Protein AF-0000000072547606 (afdb_homodimer)

Radius of gyration: 36.98 Å; Cα contacts (8 Å, |Δi|>4): 2228; chains: 2; bounding box: 100×97×94 Å

Structure (mmCIF, N/CA/C/O backbone):
data_AF-0000000072547606-model_v1
#
loop_
_entity.id
_entity.type
_entity.pdbx_description
1 polymer 'non-specific serine/threonine protein kinase'
#
loop_
_atom_site.group_PDB
_atom_site.id
_atom_site.type_symbol
_atom_site.label_atom_id
_atom_site.label_alt_id
_atom_site.label_comp_id
_atom_site.label_asym_id
_atom_site.label_entity_id
_atom_site.label_seq_id
_atom_site.pdbx_PDB_ins_code
_atom_site.Cartn_x
_atom_site.Cartn_y
_atom_site.Cartn_z
_atom_site.occupancy
_atom_site.B_iso_or_equiv
_atom_site.auth_seq_id
_atom_site.auth_comp_id
_atom_site.auth_asym_id
_atom_site.auth_atom_id
_atom_site.pdbx_PDB_model_num
ATOM 1 N N . MET A 1 1 ? -13.203 -5.711 -25.766 1 22.91 1 MET A N 1
ATOM 2 C CA . MET A 1 1 ? -14.289 -5.723 -26.75 1 22.91 1 MET A CA 1
ATOM 3 C C . MET A 1 1 ? -14.289 -7.02 -27.547 1 22.91 1 MET A C 1
ATOM 5 O O . MET A 1 1 ? -13.305 -7.34 -28.219 1 22.91 1 MET A O 1
ATOM 9 N N . GLU A 1 2 ? -14.734 -8.133 -27.031 1 29.89 2 GLU A N 1
ATOM 10 C CA . GLU A 1 2 ? -14.844 -9.391 -27.766 1 29.89 2 GLU A CA 1
ATOM 11 C C . GLU A 1 2 ? -15.516 -9.172 -29.109 1 29.89 2 GLU A C 1
ATOM 13 O O . GLU A 1 2 ? -16.406 -8.336 -29.25 1 29.89 2 GLU A O 1
ATOM 18 N N . TYR A 1 3 ? -14.82 -9.547 -30.062 1 29.7 3 TYR A N 1
ATOM 19 C CA . TYR A 1 3 ? -15.383 -9.594 -31.406 1 29.7 3 TYR A CA 1
ATOM 20 C C . TYR A 1 3 ? -16.703 -10.359 -31.406 1 29.7 3 TYR A C 1
ATOM 22 O O . TYR A 1 3 ? -16.719 -11.562 -31.125 1 29.7 3 TYR A O 1
ATOM 30 N N . CYS A 1 4 ? -17.812 -9.914 -30.891 1 35.19 4 CYS A N 1
ATOM 31 C CA . CYS A 1 4 ? -19.156 -10.406 -31.141 1 35.19 4 CYS A CA 1
ATOM 32 C C . CYS A 1 4 ? -19.359 -10.75 -32.594 1 35.19 4 CYS A C 1
ATOM 34 O O . CYS A 1 4 ? -19.094 -9.922 -33.469 1 35.19 4 CYS A O 1
ATOM 36 N N . GLU A 1 5 ? -19.141 -11.828 -32.969 1 38.94 5 GLU A N 1
ATOM 37 C CA . GLU A 1 5 ? -19.641 -12.18 -34.312 1 38.94 5 GLU A CA 1
ATOM 38 C C . GLU A 1 5 ? -20.891 -11.375 -34.656 1 38.94 5 GLU A C 1
ATOM 40 O O . GLU A 1 5 ? -21.641 -10.969 -33.75 1 38.94 5 GLU A O 1
ATOM 45 N N . LYS A 1 6 ? -21 -10.75 -35.875 1 46.16 6 LYS A N 1
ATOM 46 C CA . LYS A 1 6 ? -21.672 -9.672 -36.562 1 46.16 6 LYS A CA 1
ATOM 47 C C . LYS A 1 6 ? -23.188 -9.75 -36.406 1 46.16 6 LYS A C 1
ATOM 49 O O . LYS A 1 6 ? -23.938 -9.125 -37.156 1 46.16 6 LYS A O 1
ATOM 54 N N . SER A 1 7 ? -23.781 -10.602 -35.625 1 63.53 7 SER A N 1
ATOM 55 C CA . SER A 1 7 ? -25.234 -10.477 -35.75 1 63.53 7 SER A CA 1
ATOM 56 C C . SER A 1 7 ? -25.812 -9.562 -34.656 1 63.53 7 SER A C 1
ATOM 58 O O . SER A 1 7 ? -25.406 -9.648 -33.5 1 63.53 7 SER A O 1
ATOM 60 N N . THR A 1 8 ? -26.375 -8.477 -35.062 1 77.5 8 THR A N 1
ATOM 61 C CA . THR A 1 8 ? -27.062 -7.523 -34.188 1 77.5 8 THR A CA 1
ATOM 62 C C . THR A 1 8 ? -28.531 -7.922 -34 1 77.5 8 THR A C 1
ATOM 64 O O . THR A 1 8 ? -29.047 -8.75 -34.75 1 77.5 8 THR A O 1
ATOM 67 N N . LEU A 1 9 ? -29.047 -7.473 -32.906 1 86.06 9 LEU A N 1
ATOM 68 C CA . LEU A 1 9 ? -30.469 -7.699 -32.719 1 86.06 9 LEU A CA 1
ATOM 69 C C . LEU A 1 9 ? -31.281 -7.262 -33.938 1 86.06 9 LEU A C 1
ATOM 71 O O . LEU A 1 9 ? -32.312 -7.855 -34.25 1 86.06 9 LEU A O 1
ATOM 75 N N . ARG A 1 10 ? -30.766 -6.258 -34.625 1 84.31 10 ARG A N 1
ATOM 76 C CA . ARG A 1 10 ? -31.422 -5.793 -35.844 1 84.31 10 ARG A CA 1
ATOM 77 C C . ARG A 1 10 ? -31.5 -6.91 -36.875 1 84.31 10 ARG A C 1
ATOM 79 O O . ARG A 1 10 ? -32.562 -7.125 -37.5 1 84.31 10 ARG A O 1
ATOM 86 N N . ASN A 1 11 ? -30.453 -7.598 -36.969 1 80.62 11 ASN A N 1
ATOM 87 C CA . ASN A 1 11 ? -30.438 -8.719 -37.906 1 80.62 11 ASN A CA 1
ATOM 88 C C . ASN A 1 11 ? -31.469 -9.789 -37.531 1 80.62 11 ASN A C 1
ATOM 90 O O . ASN A 1 11 ? -32.156 -10.336 -38.406 1 80.62 11 ASN A O 1
ATOM 94 N N . CYS A 1 12 ? -31.562 -10.023 -36.312 1 85.19 12 CYS A N 1
ATOM 95 C CA . CYS A 1 12 ? -32.531 -11.016 -35.844 1 85.19 12 CYS A CA 1
ATOM 96 C C . CYS A 1 12 ? -33.969 -10.57 -36.094 1 85.19 12 CYS A C 1
ATOM 98 O O . CYS A 1 12 ? -34.781 -11.375 -36.5 1 85.19 12 CYS A O 1
ATOM 100 N N . ILE A 1 13 ? -34.156 -9.367 -35.875 1 89.44 13 ILE A N 1
ATOM 101 C CA . ILE A 1 13 ? -35.5 -8.812 -36.094 1 89.44 13 ILE A CA 1
ATOM 102 C C . ILE A 1 13 ? -35.875 -8.898 -37.562 1 89.44 13 ILE A C 1
ATOM 104 O O . ILE A 1 13 ? -36.969 -9.297 -37.906 1 89.44 13 ILE A O 1
ATOM 108 N N . ASP A 1 14 ? -34.875 -8.617 -38.344 1 83.19 14 ASP A N 1
ATOM 109 C CA . ASP A 1 14 ? -35.094 -8.617 -39.781 1 83.19 14 ASP A CA 1
ATOM 110 C C . ASP A 1 14 ? -35.281 -10.039 -40.312 1 83.19 14 ASP A C 1
ATOM 112 O O . ASP A 1 14 ? -35.938 -10.258 -41.312 1 83.19 14 ASP A O 1
ATOM 116 N N . ASN A 1 15 ? -34.75 -10.945 -39.594 1 82.06 15 ASN A N 1
ATOM 117 C CA . ASN A 1 15 ? -34.812 -12.336 -40.031 1 82.06 15 ASN A CA 1
ATOM 118 C C . ASN A 1 15 ? -36 -13.055 -39.406 1 82.06 15 ASN A C 1
ATOM 120 O O . ASN A 1 15 ? -36.062 -14.281 -39.375 1 82.06 15 ASN A O 1
ATOM 124 N N . GLY A 1 16 ? -36.906 -12.336 -38.812 1 84.5 16 GLY A N 1
ATOM 125 C CA . GLY A 1 16 ? -38.156 -12.906 -38.344 1 84.5 16 GLY A CA 1
ATOM 126 C C . GLY A 1 16 ? -38.125 -13.367 -36.906 1 84.5 16 GLY A C 1
ATOM 127 O O . GLY A 1 16 ? -38.656 -14.438 -36.594 1 84.5 16 GLY A O 1
ATOM 128 N N . LEU A 1 17 ? -37.562 -12.695 -36.031 1 87.31 17 LEU A N 1
ATOM 129 C CA . LEU A 1 17 ? -37.438 -13.008 -34.625 1 87.31 17 LEU A CA 1
ATOM 130 C C . LEU A 1 17 ? -38.844 -13.156 -34 1 87.31 17 LEU A C 1
ATOM 132 O O . LEU A 1 17 ? -39.031 -13.977 -33.094 1 87.31 17 LEU A O 1
ATOM 136 N N . PHE A 1 18 ? -39.844 -12.477 -34.5 1 87.5 18 PHE A N 1
ATOM 137 C CA . PHE A 1 18 ? -41.188 -12.406 -33.938 1 87.5 18 PHE A CA 1
ATOM 138 C C . PHE A 1 18 ? -41.844 -13.773 -33.969 1 87.5 18 PHE A C 1
ATOM 140 O O . PHE A 1 18 ? -42.812 -14.023 -33.219 1 87.5 18 PHE A O 1
ATOM 147 N N . LYS A 1 19 ? -41.344 -14.664 -34.719 1 85.12 19 LYS A N 1
ATOM 148 C CA . LYS A 1 19 ? -41.906 -16 -34.844 1 85.12 19 LYS A CA 1
ATOM 149 C C . LYS A 1 19 ? -41.469 -16.906 -33.719 1 85.12 19 LYS A C 1
ATOM 151 O O . LYS A 1 19 ? -42.094 -17.922 -33.438 1 85.12 19 LYS A O 1
ATOM 156 N N . GLU A 1 20 ? -40.406 -16.594 -33.156 1 86.12 20 GLU A N 1
ATOM 157 C CA . GLU A 1 20 ? -39.844 -17.375 -32.062 1 86.12 20 GLU A CA 1
ATOM 158 C C . GLU A 1 20 ? -40.125 -16.703 -30.703 1 86.12 20 GLU A C 1
ATOM 160 O O . GLU A 1 20 ? -39.25 -16.062 -30.125 1 86.12 20 GLU A O 1
ATOM 165 N N . VAL A 1 21 ? -41.219 -16.953 -30.172 1 80.5 21 VAL A N 1
ATOM 166 C CA . VAL A 1 21 ? -41.688 -16.234 -29 1 80.5 21 VAL A CA 1
ATOM 167 C C . VAL A 1 21 ? -40.781 -16.5 -27.812 1 80.5 21 VAL A C 1
ATOM 169 O O . VAL A 1 21 ? -40.438 -15.578 -27.062 1 80.5 21 VAL A O 1
ATOM 172 N N . ASP A 1 22 ? -40.375 -17.75 -27.719 1 77.31 22 ASP A N 1
ATOM 173 C CA . ASP A 1 22 ? -39.531 -18.094 -26.609 1 77.31 22 ASP A CA 1
ATOM 174 C C . ASP A 1 22 ? -38.188 -17.375 -26.703 1 77.31 22 ASP A C 1
ATOM 176 O O . ASP A 1 22 ? -37.625 -16.906 -25.703 1 77.31 22 ASP A O 1
ATOM 180 N N . ARG A 1 23 ? -37.688 -17.266 -27.906 1 80.81 23 ARG A N 1
ATOM 181 C CA . ARG A 1 23 ? -36.438 -16.578 -28.141 1 80.81 23 ARG A CA 1
ATOM 182 C C . ARG A 1 23 ? -36.562 -15.078 -27.875 1 80.81 23 ARG A C 1
ATOM 184 O O . ARG A 1 23 ? -35.656 -14.453 -27.328 1 80.81 23 ARG A O 1
ATOM 191 N N . VAL A 1 24 ? -37.719 -14.547 -28.219 1 84.94 24 VAL A N 1
ATOM 192 C CA . VAL A 1 24 ? -37.969 -13.133 -27.984 1 84.94 24 VAL A CA 1
ATOM 193 C C . VAL A 1 24 ? -37.938 -12.828 -26.5 1 84.94 24 VAL A C 1
ATOM 195 O O . VAL A 1 24 ? -37.281 -11.883 -26.062 1 84.94 24 VAL A O 1
ATOM 198 N N . TRP A 1 25 ? -38.531 -13.695 -25.719 1 80.94 25 TRP A N 1
ATOM 199 C CA . TRP A 1 25 ? -38.594 -13.461 -24.281 1 80.94 25 TRP A CA 1
ATOM 200 C C . TRP A 1 25 ? -37.219 -13.609 -23.656 1 80.94 25 TRP A C 1
ATOM 202 O O . TRP A 1 25 ? -36.844 -12.836 -22.766 1 80.94 25 TRP A O 1
ATOM 212 N N . ARG A 1 26 ? -36.562 -14.594 -24.203 1 76.44 26 ARG A N 1
ATOM 213 C CA . ARG A 1 26 ? -35.219 -14.828 -23.688 1 76.44 26 ARG A CA 1
ATOM 214 C C . ARG A 1 26 ? -34.312 -13.641 -23.969 1 76.44 26 ARG A C 1
ATOM 216 O O . ARG A 1 26 ? -33.625 -13.148 -23.078 1 76.44 26 ARG A O 1
ATOM 223 N N . LEU A 1 27 ? -34.312 -13.172 -25.172 1 81.25 27 LEU A N 1
ATOM 224 C CA . LEU A 1 27 ? -33.469 -12.047 -25.562 1 81.25 27 LEU A CA 1
ATOM 225 C C . LEU A 1 27 ? -33.875 -10.773 -24.828 1 81.25 27 LEU A C 1
ATOM 227 O O . LEU A 1 27 ? -33.031 -9.992 -24.391 1 81.25 27 LEU A O 1
ATOM 231 N N . PHE A 1 28 ? -35.188 -10.586 -24.688 1 86.38 28 PHE A N 1
ATOM 232 C CA . PHE A 1 28 ? -35.688 -9.398 -24.016 1 86.38 28 PHE A CA 1
ATOM 233 C C . PHE A 1 28 ? -35.25 -9.367 -22.562 1 86.38 28 PHE A C 1
ATOM 235 O O . PHE A 1 28 ? -34.781 -8.336 -22.062 1 86.38 28 PHE A O 1
ATOM 242 N N . ARG A 1 29 ? -35.312 -10.461 -21.984 1 78.81 29 ARG A N 1
ATOM 243 C CA . ARG A 1 29 ? -34.875 -10.539 -20.594 1 78.81 29 ARG A CA 1
ATOM 244 C C . ARG A 1 29 ? -33.406 -10.25 -20.453 1 78.81 29 ARG A C 1
ATOM 246 O O . ARG A 1 29 ? -32.969 -9.555 -19.531 1 78.81 29 ARG A O 1
ATOM 253 N N . GLU A 1 30 ? -32.656 -10.758 -21.406 1 75.31 30 GLU A N 1
ATOM 254 C CA . GLU A 1 30 ? -31.219 -10.539 -21.391 1 75.31 30 GLU A CA 1
ATOM 255 C C . GLU A 1 30 ? -30.891 -9.062 -21.578 1 75.31 30 GLU A C 1
ATOM 257 O O . GLU A 1 30 ? -29.953 -8.547 -20.969 1 75.31 30 GLU A O 1
ATOM 262 N N . ILE A 1 31 ? -31.672 -8.406 -22.391 1 82.75 31 ILE A N 1
ATOM 263 C CA . ILE A 1 31 ? -31.453 -6.984 -22.625 1 82.75 31 ILE A CA 1
ATOM 264 C C . ILE A 1 31 ? -31.766 -6.203 -21.344 1 82.75 31 ILE A C 1
ATOM 266 O O . ILE A 1 31 ? -31 -5.316 -20.953 1 82.75 31 ILE A O 1
ATOM 270 N N . ILE A 1 32 ? -32.844 -6.645 -20.672 1 82.62 32 ILE A N 1
ATOM 271 C CA . ILE A 1 32 ? -33.219 -5.961 -19.453 1 82.62 32 ILE A CA 1
ATOM 272 C C . ILE A 1 32 ? -32.156 -6.164 -18.375 1 82.62 32 ILE A C 1
ATOM 274 O O . ILE A 1 32 ? -31.781 -5.223 -17.688 1 82.62 32 ILE A O 1
ATOM 278 N N . GLU A 1 33 ? -31.734 -7.305 -18.375 1 74 33 GLU A N 1
ATOM 279 C CA . GLU A 1 33 ? -30.703 -7.625 -17.391 1 74 33 GLU A CA 1
ATOM 280 C C . GLU A 1 33 ? -29.422 -6.828 -17.656 1 74 33 GLU A C 1
ATOM 282 O O . GLU A 1 33 ? -28.797 -6.324 -16.719 1 74 33 GLU A O 1
ATOM 287 N N . GLY A 1 34 ? -29.078 -6.793 -18.906 1 72.25 34 GLY A N 1
ATOM 288 C CA . GLY A 1 34 ? -27.938 -5.98 -19.281 1 72.25 34 GLY A CA 1
ATOM 289 C C . GLY A 1 34 ? -28.109 -4.512 -18.938 1 72.25 34 GLY A C 1
ATOM 290 O O . GLY A 1 34 ? -27.188 -3.889 -18.391 1 72.25 34 GLY A O 1
ATOM 291 N N . LEU A 1 35 ? -29.281 -4.055 -19.234 1 78.88 35 LEU A N 1
ATOM 292 C CA . LEU A 1 35 ? -29.578 -2.656 -18.938 1 78.88 35 LEU A CA 1
ATOM 293 C C . LEU A 1 35 ? -29.609 -2.41 -17.438 1 78.88 35 LEU A C 1
ATOM 295 O O . LEU A 1 35 ? -29.141 -1.368 -16.969 1 78.88 35 LEU A O 1
ATOM 299 N N . ASN A 1 36 ? -30.188 -3.359 -16.766 1 75.19 36 ASN A N 1
ATOM 300 C CA . ASN A 1 36 ? -30.219 -3.232 -15.312 1 75.19 36 ASN A CA 1
ATOM 301 C C . ASN A 1 36 ? -28.812 -3.143 -14.719 1 75.19 36 ASN A C 1
ATOM 303 O O . ASN A 1 36 ? -28.578 -2.348 -13.812 1 75.19 36 ASN A O 1
ATOM 307 N N . HIS A 1 37 ? -28.047 -3.914 -15.281 1 64.69 37 HIS A N 1
ATOM 308 C CA . HIS A 1 37 ? -26.641 -3.889 -14.852 1 64.69 37 HIS A CA 1
ATOM 309 C C . HIS A 1 37 ? -26.016 -2.521 -15.109 1 64.69 37 HIS A C 1
ATOM 311 O O . HIS A 1 37 ? -25.328 -1.983 -14.242 1 64.69 37 HIS A O 1
ATOM 317 N N . LEU A 1 38 ? -26.344 -1.959 -16.234 1 67 38 LEU A N 1
ATOM 318 C CA . LEU A 1 38 ? -25.844 -0.638 -16.609 1 67 38 LEU A CA 1
ATOM 319 C C . LEU A 1 38 ? -26.406 0.433 -15.68 1 67 38 LEU A C 1
ATOM 321 O O . LEU A 1 38 ? -25.672 1.289 -15.188 1 67 38 LEU A O 1
ATOM 325 N N . HIS A 1 39 ? -27.625 0.304 -15.438 1 70.75 39 HIS A N 1
ATOM 326 C CA . HIS A 1 39 ? -28.312 1.311 -14.648 1 70.75 39 HIS A CA 1
ATOM 327 C C . HIS A 1 39 ? -27.906 1.246 -13.18 1 70.75 39 HIS A C 1
ATOM 329 O O . HIS A 1 39 ? -27.781 2.279 -12.523 1 70.75 39 HIS A O 1
ATOM 335 N N . ASP A 1 40 ? -27.656 0.049 -12.797 1 62.22 40 ASP A N 1
ATOM 336 C CA . ASP A 1 40 ? -27.188 -0.132 -11.422 1 62.22 40 ASP A CA 1
ATOM 337 C C . ASP A 1 40 ? -25.812 0.522 -11.227 1 62.22 40 ASP A C 1
ATOM 339 O O . ASP A 1 40 ? -25.484 0.942 -10.117 1 62.22 40 ASP A O 1
ATOM 343 N N . GLN A 1 41 ? -25.219 0.644 -12.375 1 52.28 41 GLN A N 1
ATOM 344 C CA . GLN A 1 41 ? -23.906 1.262 -12.367 1 52.28 41 GLN A CA 1
ATOM 345 C C . GLN A 1 41 ? -24 2.762 -12.625 1 52.28 41 GLN A C 1
ATOM 347 O O . GLN A 1 41 ? -22.969 3.43 -12.82 1 52.28 41 GLN A O 1
ATOM 352 N N . GLY A 1 42 ? -25.234 3.148 -12.719 1 61.62 42 GLY A N 1
ATOM 353 C CA . GLY A 1 42 ? -25.5 4.562 -12.945 1 61.62 42 GLY A CA 1
ATOM 354 C C . GLY A 1 42 ? -25.297 4.984 -14.391 1 61.62 42 GLY A C 1
ATOM 355 O O . GLY A 1 42 ? -25.188 6.176 -14.68 1 61.62 42 GLY A O 1
ATOM 356 N N . ILE A 1 43 ? -25.188 4.176 -15.234 1 66.19 43 ILE A N 1
ATOM 357 C CA . ILE A 1 43 ? -24.969 4.484 -16.656 1 66.19 43 ILE A CA 1
ATOM 358 C C . ILE A 1 43 ? -26.312 4.465 -17.391 1 66.19 43 ILE A C 1
ATOM 360 O O . ILE A 1 43 ? -27.078 3.504 -17.266 1 66.19 43 ILE A O 1
ATOM 364 N N . ILE A 1 44 ? -26.453 5.543 -17.984 1 74.19 44 ILE A N 1
ATOM 365 C CA . ILE A 1 44 ? -27.578 5.617 -18.906 1 74.19 44 ILE A CA 1
ATOM 366 C C . ILE A 1 44 ? -27.094 5.492 -20.344 1 74.19 44 ILE A C 1
ATOM 368 O O . ILE A 1 44 ? -26.234 6.27 -20.781 1 74.19 44 ILE A O 1
ATOM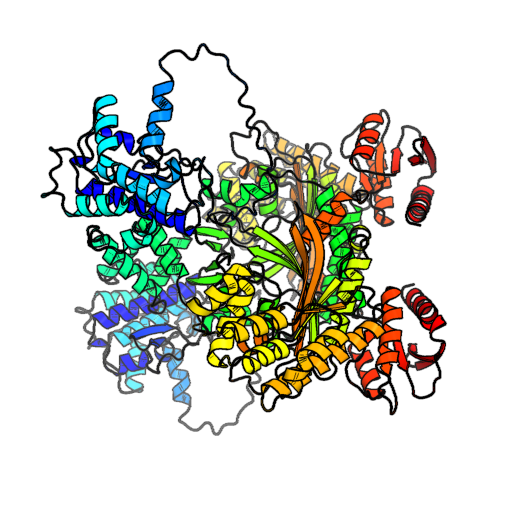 372 N N . HIS A 1 45 ? -27.469 4.473 -21.047 1 73.56 45 HIS A N 1
ATOM 373 C CA . HIS A 1 45 ? -26.969 4.168 -22.375 1 73.56 45 HIS A CA 1
ATOM 374 C C . HIS A 1 45 ? -27.234 5.312 -23.359 1 73.56 45 HIS A C 1
ATOM 376 O O . HIS A 1 45 ? -26.328 5.77 -24.047 1 73.56 45 HIS A O 1
ATOM 382 N N . ARG A 1 46 ? -28.453 5.816 -23.359 1 68.88 46 ARG A N 1
ATOM 383 C CA . ARG A 1 46 ? -28.969 6.965 -24.094 1 68.88 46 ARG A CA 1
ATOM 384 C C . ARG A 1 46 ? -29.016 6.672 -25.594 1 68.88 46 ARG A C 1
ATOM 386 O O . ARG A 1 46 ? -29.516 7.48 -26.375 1 68.88 46 ARG A O 1
ATOM 393 N N . ASP A 1 47 ? -28.562 5.664 -26 1 73.25 47 ASP A N 1
ATOM 394 C CA . ASP A 1 47 ? -28.594 5.305 -27.422 1 73.25 47 ASP A CA 1
ATOM 395 C C . ASP A 1 47 ? -28.906 3.824 -27.594 1 73.25 47 ASP A C 1
ATOM 397 O O . ASP A 1 47 ? -28.25 3.129 -28.375 1 73.25 47 ASP A O 1
ATOM 401 N N . LEU A 1 48 ? -29.828 3.338 -26.906 1 83.5 48 LEU A N 1
ATOM 402 C CA . LEU A 1 48 ? -30.234 1.943 -27.016 1 83.5 48 LEU A CA 1
ATOM 403 C C . LEU A 1 48 ? -31.078 1.717 -28.266 1 83.5 48 LEU A C 1
ATOM 405 O O . LEU A 1 48 ? -32.094 2.387 -28.469 1 83.5 48 LEU A O 1
ATOM 409 N N . LYS A 1 49 ? -30.578 0.918 -29.188 1 81.81 49 LYS A N 1
ATOM 410 C CA . LYS A 1 49 ? -31.219 0.525 -30.438 1 81.81 49 LYS A CA 1
ATOM 411 C C . LYS A 1 49 ? -30.766 -0.864 -30.875 1 81.81 49 LYS A C 1
ATOM 413 O O . LYS A 1 49 ? -29.734 -1.358 -30.422 1 81.81 49 LYS A O 1
ATOM 418 N N . PRO A 1 50 ? -31.531 -1.482 -31.703 1 84.25 50 PRO A N 1
ATOM 419 C CA . PRO A 1 50 ? -31.234 -2.871 -32.062 1 84.25 50 PRO A CA 1
ATOM 420 C C . PRO A 1 50 ? -29.844 -3.039 -32.688 1 84.25 50 PRO A C 1
ATOM 422 O O . PRO A 1 50 ? -29.203 -4.078 -32.5 1 84.25 50 PRO A O 1
ATOM 425 N N . VAL A 1 51 ? -29.344 -1.999 -33.25 1 74.25 51 VAL A N 1
ATOM 426 C CA . VAL A 1 51 ? -28.047 -2.1 -33.938 1 74.25 51 VAL A CA 1
ATOM 427 C C . VAL A 1 51 ? -26.922 -2.061 -32.875 1 74.25 51 VAL A C 1
ATOM 429 O O . VAL A 1 51 ? -25.812 -2.51 -33.125 1 74.25 51 VAL A O 1
ATOM 432 N N . ASN A 1 52 ? -27.312 -1.537 -31.688 1 75.44 52 ASN A N 1
ATOM 433 C CA . ASN A 1 52 ? -26.312 -1.429 -30.625 1 75.44 52 ASN A CA 1
ATOM 434 C C . ASN A 1 52 ? -26.406 -2.607 -29.656 1 75.44 52 ASN A C 1
ATOM 436 O O . ASN A 1 52 ? -25.75 -2.605 -28.609 1 75.44 52 ASN A O 1
ATOM 440 N N . ILE A 1 53 ? -27.25 -3.533 -29.953 1 81.25 53 ILE A N 1
ATOM 441 C CA . ILE A 1 53 ? -27.375 -4.77 -29.188 1 81.25 53 ILE A CA 1
ATOM 442 C C . ILE A 1 53 ? -26.828 -5.938 -30 1 81.25 53 ILE A C 1
ATOM 444 O O . ILE A 1 53 ? -27.359 -6.285 -31.062 1 81.25 53 ILE A O 1
ATOM 448 N N . PHE A 1 54 ? -25.797 -6.461 -29.562 1 74.12 54 PHE A N 1
ATOM 449 C CA . PHE A 1 54 ? -25.094 -7.504 -30.297 1 74.12 54 PHE A CA 1
ATOM 450 C C . PHE A 1 54 ? -25.406 -8.875 -29.719 1 74.12 54 PHE A C 1
ATOM 452 O O . PHE A 1 54 ? -25.766 -8.992 -28.547 1 74.12 54 PHE A O 1
ATOM 459 N N . LEU A 1 55 ? -25.438 -9.859 -30.641 1 73.81 55 LEU A N 1
ATOM 460 C CA . LEU A 1 55 ? -25.609 -11.242 -30.219 1 73.81 55 LEU A CA 1
ATOM 461 C C . LEU A 1 55 ? -24.328 -12.047 -30.453 1 73.81 55 LEU A C 1
ATOM 463 O O . LEU A 1 55 ? -23.703 -11.938 -31.5 1 73.81 55 LEU A O 1
ATOM 467 N N . ASP A 1 56 ? -23.906 -12.688 -29.453 1 64.06 56 ASP A N 1
ATOM 468 C CA . ASP A 1 56 ? -22.703 -13.492 -29.594 1 64.06 56 ASP A CA 1
ATOM 469 C C . ASP A 1 56 ? -22.984 -14.812 -30.297 1 64.06 56 ASP A C 1
ATOM 471 O O . ASP A 1 56 ? -24.125 -15.062 -30.719 1 64.06 56 ASP A O 1
ATOM 475 N N . SER A 1 57 ? -22.031 -15.586 -30.562 1 60.75 57 SER A N 1
ATOM 476 C CA . SER A 1 57 ? -22.141 -16.828 -31.312 1 60.75 57 SER A CA 1
ATOM 477 C C . SER A 1 57 ? -23.141 -17.797 -30.641 1 60.75 57 SER A C 1
ATOM 479 O O . SER A 1 57 ? -23.703 -18.656 -31.312 1 60.75 57 SER A O 1
ATOM 481 N N . ASN A 1 58 ? -23.422 -17.625 -29.5 1 55 58 ASN A N 1
ATOM 482 C CA . ASN A 1 58 ? -24.359 -18.484 -28.781 1 55 58 ASN A CA 1
ATOM 483 C C . ASN A 1 58 ? -25.734 -17.812 -28.641 1 55 58 ASN A C 1
ATOM 485 O O . ASN A 1 58 ? -26.547 -18.25 -27.828 1 55 58 ASN A O 1
ATOM 489 N N . ASP A 1 59 ? -25.938 -16.703 -29.25 1 67.62 59 ASP A N 1
ATOM 490 C CA . ASP A 1 59 ? -27.219 -16.016 -29.359 1 67.62 59 ASP A CA 1
ATOM 491 C C . ASP A 1 59 ? -27.562 -15.297 -28.062 1 67.62 59 ASP A C 1
ATOM 493 O O . ASP A 1 59 ? -28.734 -15.227 -27.672 1 67.62 59 ASP A O 1
ATOM 497 N N . HIS A 1 60 ? -26.531 -14.867 -27.375 1 67.88 60 HIS A N 1
ATOM 498 C CA . HIS A 1 60 ? -26.766 -14.062 -26.172 1 67.88 60 HIS A CA 1
ATOM 499 C C . HIS A 1 60 ? -26.484 -12.586 -26.438 1 67.88 60 HIS A C 1
ATOM 501 O O . HIS A 1 60 ? -25.609 -12.258 -27.25 1 67.88 60 HIS A O 1
ATOM 507 N N . VAL A 1 61 ? -27.141 -11.719 -25.594 1 75.44 61 VAL A N 1
ATOM 508 C CA . VAL A 1 61 ? -27.172 -10.281 -25.859 1 75.44 61 VAL A CA 1
ATOM 509 C C . VAL A 1 61 ? -25.938 -9.617 -25.234 1 75.44 61 VAL A C 1
ATOM 511 O O . VAL A 1 61 ? -25.547 -9.945 -24.125 1 75.44 61 VAL A O 1
ATOM 514 N N . LYS A 1 62 ? -25.281 -8.883 -25.984 1 68.38 62 LYS A N 1
ATOM 515 C CA . LYS A 1 62 ? -24.234 -7.961 -25.516 1 68.38 62 LYS A CA 1
ATOM 516 C C . LYS A 1 62 ? -24.578 -6.52 -25.906 1 68.38 62 LYS A C 1
ATOM 518 O O . LYS A 1 62 ? -24.781 -6.215 -27.078 1 68.38 62 LYS A O 1
ATOM 523 N N . ILE A 1 63 ? -24.75 -5.719 -24.828 1 71.31 63 ILE A N 1
ATOM 524 C CA . ILE A 1 63 ? -25.094 -4.332 -25.125 1 71.31 63 ILE A CA 1
ATOM 525 C C . ILE A 1 63 ? -23.812 -3.547 -25.438 1 71.31 63 ILE A C 1
ATOM 527 O O . ILE A 1 63 ? -22.859 -3.588 -24.672 1 71.31 63 ILE A O 1
ATOM 531 N N . GLY A 1 64 ? -23.75 -3.125 -26.547 1 61.53 64 GLY A N 1
ATOM 532 C CA . GLY A 1 64 ? -22.562 -2.391 -26.969 1 61.53 64 GLY A CA 1
ATOM 533 C C . GLY A 1 64 ? -22.859 -0.945 -27.312 1 61.53 64 GLY A C 1
ATOM 534 O O . GLY A 1 64 ? -23.969 -0.467 -27.125 1 61.53 64 GLY A O 1
ATOM 535 N N . ASP A 1 65 ? -21.891 -0.079 -27.734 1 54.69 65 ASP A N 1
ATOM 536 C CA . ASP A 1 65 ? -21.859 1.303 -28.203 1 54.69 65 ASP A CA 1
ATOM 537 C C . ASP A 1 65 ? -22.328 2.262 -27.109 1 54.69 65 ASP A C 1
ATOM 539 O O . ASP A 1 65 ? -23.5 2.646 -27.062 1 54.69 65 ASP A O 1
ATOM 543 N N . PHE A 1 66 ? -21.484 2.496 -26.188 1 50.09 66 PHE A N 1
ATOM 544 C CA . PHE A 1 66 ? -21.75 3.406 -25.078 1 50.09 66 PHE A CA 1
ATOM 545 C C . PHE A 1 66 ? -21.312 4.824 -25.422 1 50.09 66 PHE A C 1
ATOM 547 O O . PHE A 1 66 ? -21 5.621 -24.531 1 50.09 66 PHE A O 1
ATOM 554 N N . GLY A 1 67 ? -21.266 5.094 -26.672 1 45.81 67 GLY A N 1
ATOM 555 C CA . GLY A 1 67 ? -20.797 6.383 -27.156 1 45.81 67 GLY A CA 1
ATOM 556 C C . GLY A 1 67 ? -21.516 7.555 -26.516 1 45.81 67 GLY A C 1
ATOM 557 O O . GLY A 1 67 ? -20.922 8.609 -26.297 1 45.81 67 GLY A O 1
ATOM 558 N N . LEU A 1 68 ? -22.859 7.434 -26.203 1 42.56 68 LEU A N 1
ATOM 559 C CA . LEU A 1 68 ? -23.641 8.531 -25.656 1 42.56 68 LEU A CA 1
ATOM 560 C C . LEU A 1 68 ? -23.969 8.273 -24.188 1 42.56 68 LEU A C 1
ATOM 562 O O . LEU A 1 68 ? -24.734 9.031 -23.578 1 42.56 68 LEU A O 1
ATOM 566 N N . ALA A 1 69 ? -23.422 7.23 -23.625 1 48.84 69 ALA A N 1
ATOM 567 C CA . ALA A 1 69 ? -23.797 6.816 -22.266 1 48.84 69 ALA A CA 1
ATOM 568 C C . ALA A 1 69 ? -23.344 7.848 -21.234 1 48.84 69 ALA A C 1
ATOM 570 O O . ALA A 1 69 ? -22.297 8.484 -21.406 1 48.84 69 ALA A O 1
ATOM 571 N N . THR A 1 70 ? -24.203 8.352 -20.422 1 46.66 70 THR A N 1
ATOM 572 C CA . THR A 1 70 ? -23.906 9.336 -19.375 1 46.66 70 THR A CA 1
ATOM 573 C C . THR A 1 70 ? -24.172 8.75 -18 1 46.66 70 THR A C 1
ATOM 575 O O . THR A 1 70 ? -24.969 7.82 -17.844 1 46.66 70 THR A O 1
ATOM 578 N N . THR A 1 71 ? -23.359 9.062 -17.078 1 42.47 71 THR A N 1
ATOM 579 C CA . THR A 1 71 ? -23.594 8.703 -15.688 1 42.47 71 THR A CA 1
ATOM 580 C C . THR A 1 71 ? -24.609 9.648 -15.047 1 42.47 71 THR A C 1
ATOM 582 O O . THR A 1 71 ? -24.594 10.852 -15.32 1 42.47 71 THR A O 1
ATOM 585 N N . ASP A 1 72 ? -25.609 9.156 -14.516 1 40.62 72 ASP A N 1
ATOM 586 C CA . ASP A 1 72 ? -26.609 9.969 -13.828 1 40.62 72 ASP A CA 1
ATOM 587 C C . ASP A 1 72 ? -25.953 11.031 -12.953 1 40.62 72 ASP A C 1
ATOM 589 O O . ASP A 1 72 ? -26.625 11.984 -12.523 1 40.62 72 ASP A O 1
ATOM 593 N N . ILE A 1 73 ? -24.766 10.82 -12.422 1 33.94 73 ILE A N 1
ATOM 594 C CA . ILE A 1 73 ? -24.344 11.695 -11.336 1 33.94 73 ILE A CA 1
ATOM 595 C C . ILE A 1 73 ? -23.875 13.031 -11.914 1 33.94 73 ILE A C 1
ATOM 597 O O . ILE A 1 73 ? -23.391 13.898 -11.18 1 33.94 73 ILE A O 1
ATOM 601 N N . LEU A 1 74 ? -23.719 13.148 -13.117 1 31.25 74 LEU A N 1
ATOM 602 C CA . LEU A 1 74 ? -23.203 14.484 -13.422 1 31.25 74 LEU A CA 1
ATOM 603 C C . LEU A 1 74 ? -24.281 15.539 -13.18 1 31.25 74 LEU A C 1
ATOM 605 O O . LEU A 1 74 ? -25.188 15.719 -14.008 1 31.25 74 LEU A O 1
ATOM 609 N N . VAL A 1 75 ? -24.781 15.633 -12.07 1 27.5 75 VAL A N 1
ATOM 610 C CA . VAL A 1 75 ? -25.328 16.969 -11.938 1 27.5 75 VAL A CA 1
ATOM 611 C C . VAL A 1 75 ? -24.25 18 -12.281 1 27.5 75 VAL A C 1
ATOM 613 O O . VAL A 1 75 ? -23.25 18.125 -11.578 1 27.5 75 VAL A O 1
ATOM 616 N N . LYS A 1 76 ? -24.062 18.266 -13.531 1 28.81 76 LYS A N 1
ATOM 617 C CA . LYS A 1 76 ? -23.297 19.469 -13.852 1 28.81 76 LYS A CA 1
ATOM 618 C C . LYS A 1 76 ? -23.719 20.641 -12.977 1 28.81 76 LYS A C 1
ATOM 620 O O . LYS A 1 76 ? -24.906 20.953 -12.867 1 28.81 76 LYS A O 1
ATOM 625 N N . PRO A 1 77 ? -22.984 20.984 -11.992 1 26.42 77 PRO A N 1
ATOM 626 C CA . PRO A 1 77 ? -23.344 22.359 -11.625 1 26.42 77 PRO A CA 1
ATOM 627 C C . PRO A 1 77 ? -23.438 23.281 -12.836 1 26.42 77 PRO A C 1
ATOM 629 O O . PRO A 1 77 ? -22.797 23.047 -13.859 1 26.42 77 PRO A O 1
ATOM 632 N N . PRO A 1 78 ? -24.484 24.172 -13.062 1 25.53 78 PRO A N 1
ATOM 633 C CA . PRO A 1 78 ? -24.75 25.047 -14.203 1 25.53 78 PRO A CA 1
ATOM 634 C C . PRO A 1 78 ? -23.484 25.688 -14.75 1 25.53 78 PRO A C 1
ATOM 636 O O . PRO A 1 78 ? -23.453 26.141 -15.898 1 25.53 78 PRO A O 1
ATOM 639 N N . GLY A 1 79 ? -22.516 26.156 -13.953 1 25.05 79 GLY A N 1
ATOM 640 C CA . GLY A 1 79 ? -21.766 27.281 -14.469 1 25.05 79 GLY A CA 1
ATOM 641 C C . GLY A 1 79 ? -20.797 26.906 -15.586 1 25.05 79 GLY A C 1
ATOM 642 O O . GLY A 1 79 ? -20.688 27.625 -16.578 1 25.05 79 GLY A O 1
ATOM 643 N N . SER A 1 80 ? -19.641 26.359 -15.359 1 23.45 80 SER A N 1
ATOM 644 C CA . SER A 1 80 ? -18.609 26.562 -16.375 1 23.45 80 SER A CA 1
ATOM 645 C C . SER A 1 80 ? -18.922 25.781 -17.641 1 23.45 80 SER A C 1
ATOM 647 O O . SER A 1 80 ? -19.156 24.562 -17.578 1 23.45 80 SER A O 1
ATOM 649 N N . LEU A 1 81 ? -19.484 26.5 -18.703 1 23.36 81 LEU A N 1
ATOM 650 C CA . LEU A 1 81 ? -19.656 26.328 -20.141 1 23.36 81 LEU A CA 1
ATOM 651 C C . LEU A 1 81 ? -18.406 25.719 -20.766 1 23.36 81 LEU A C 1
ATOM 653 O O . LEU A 1 81 ? -17.469 26.438 -21.109 1 23.36 81 LEU A O 1
ATOM 657 N N . PHE A 1 82 ? -17.531 25 -20.203 1 21.55 82 PHE A N 1
ATOM 658 C CA . PHE A 1 82 ? -16.578 24.688 -21.266 1 21.55 82 PHE A CA 1
ATOM 659 C C . PHE A 1 82 ? -17.297 24.281 -22.531 1 21.55 82 PHE A C 1
ATOM 661 O O . PHE A 1 82 ? -18.219 23.469 -22.5 1 21.55 82 PHE A O 1
ATOM 668 N N . ASP A 1 83 ? -17.25 25.25 -23.547 1 21.14 83 ASP A N 1
ATOM 669 C CA . ASP A 1 83 ? -17.5 25.297 -24.984 1 21.14 83 ASP A CA 1
ATOM 670 C C . ASP A 1 83 ? -16.953 24.062 -25.688 1 21.14 83 ASP A C 1
ATOM 672 O O . ASP A 1 83 ? -15.742 23.875 -25.766 1 21.14 83 ASP A O 1
ATOM 676 N N . THR A 1 84 ? -17.234 22.953 -25.328 1 21.56 84 THR A N 1
ATOM 677 C CA . THR A 1 84 ? -16.969 21.984 -26.391 1 21.56 84 THR A CA 1
ATOM 678 C C . THR A 1 84 ? -17.5 22.5 -27.734 1 21.56 84 THR A C 1
ATOM 680 O O . THR A 1 84 ? -18.703 22.531 -27.953 1 21.56 84 THR A O 1
ATOM 683 N N . THR A 1 85 ? -16.875 23.688 -28.172 1 21.75 85 THR A N 1
ATOM 684 C CA . THR A 1 85 ? -16.969 23.953 -29.594 1 21.75 85 THR A CA 1
ATOM 685 C C . THR A 1 85 ? -16.609 22.703 -30.406 1 21.75 85 THR A C 1
ATOM 687 O O . THR A 1 85 ? -15.469 22.25 -30.375 1 21.75 85 THR A O 1
ATOM 690 N N . MET A 1 86 ? -17.422 21.797 -30.406 1 21.31 86 MET A N 1
ATOM 691 C CA . MET A 1 86 ? -17.438 20.969 -31.609 1 21.31 86 MET A CA 1
ATOM 692 C C . MET A 1 86 ? -17.359 21.844 -32.875 1 21.31 86 MET A C 1
ATOM 694 O O . MET A 1 86 ? -18.234 22.672 -33.094 1 21.31 86 MET A O 1
ATOM 698 N N . ASN A 1 87 ? -16.156 22.484 -33.062 1 21.09 87 ASN A N 1
ATOM 699 C CA . ASN A 1 87 ? -16 22.938 -34.438 1 21.09 87 ASN A CA 1
ATOM 700 C C . ASN A 1 87 ? -16.516 21.906 -35.406 1 21.09 87 ASN A C 1
ATOM 702 O O . ASN A 1 87 ? -15.961 20.812 -35.531 1 21.09 87 ASN A O 1
ATOM 706 N N . TYR A 1 88 ? -17.797 21.938 -35.562 1 21.48 88 TYR A N 1
ATOM 707 C CA . TYR A 1 88 ? -18.516 21.531 -36.781 1 21.48 88 TYR A CA 1
ATOM 708 C C . TYR A 1 88 ? -17.891 22.156 -38 1 21.48 88 TYR A C 1
ATOM 710 O O . TYR A 1 88 ? -18.047 23.344 -38.281 1 21.48 88 TYR A O 1
ATOM 718 N N . SER A 1 89 ? -16.547 22.016 -38.25 1 22.38 89 SER A N 1
ATOM 719 C CA . SER A 1 89 ? -16.25 22.438 -39.625 1 22.38 89 SER A CA 1
ATOM 720 C C . SER A 1 89 ? -17.344 21.984 -40.562 1 22.38 89 SER A C 1
ATOM 722 O O . SER A 1 89 ? -17.922 20.922 -40.406 1 22.38 89 SER A O 1
ATOM 724 N N . THR A 1 90 ? -17.922 23.047 -41.25 1 20.8 90 THR A N 1
ATOM 725 C CA . THR A 1 90 ? -18.828 23.156 -42.375 1 20.8 90 THR A CA 1
ATOM 726 C C . THR A 1 90 ? -18.359 22.281 -43.531 1 20.8 90 THR A C 1
ATOM 728 O O . THR A 1 90 ? -17.406 22.625 -44.25 1 20.8 90 THR A O 1
ATOM 731 N N . ARG A 1 91 ? -17.969 20.969 -43.438 1 21.02 91 ARG A N 1
ATOM 732 C CA . ARG A 1 91 ? -18.078 20.391 -44.75 1 21.02 91 ARG A CA 1
ATOM 733 C C . ARG A 1 91 ? -19.312 20.938 -45.469 1 21.02 91 ARG A C 1
ATOM 735 O O . ARG A 1 91 ? -20.391 21.047 -44.875 1 21.02 91 ARG A O 1
ATOM 742 N N . SER A 1 92 ? -19.109 21.781 -46.406 1 21.45 92 SER A N 1
ATOM 743 C CA . SER A 1 92 ? -19.922 22.344 -47.469 1 21.45 92 SER A CA 1
ATOM 744 C C . SER A 1 92 ? -21.062 21.406 -47.844 1 21.45 92 SER A C 1
ATOM 746 O O . SER A 1 92 ? -21.031 20.219 -47.531 1 21.45 92 SER A O 1
ATOM 748 N N . ASN A 1 93 ? -22.047 21.875 -48.656 1 22.19 93 ASN A N 1
ATOM 749 C CA . ASN A 1 93 ? -23.391 21.75 -49.219 1 22.19 93 ASN A CA 1
ATOM 750 C C . ASN A 1 93 ? -23.562 20.422 -49.938 1 22.19 93 ASN A C 1
ATOM 752 O O . ASN A 1 93 ? -24.641 20.141 -50.469 1 22.19 93 ASN A O 1
ATOM 756 N N . SER A 1 94 ? -22.484 19.953 -50.625 1 22.89 94 SER A N 1
ATOM 757 C CA . SER A 1 94 ? -23.016 19.062 -51.656 1 22.89 94 SER A CA 1
ATOM 758 C C . SER A 1 94 ? -23.547 17.766 -51.031 1 22.89 94 SER A C 1
ATOM 760 O O . SER A 1 94 ? -22.812 16.797 -50.875 1 22.89 94 SER A O 1
ATOM 762 N N . MET A 1 95 ? -24.109 17.922 -49.844 1 23.84 95 MET A N 1
ATOM 763 C CA . MET A 1 95 ? -24.906 16.953 -49.094 1 23.84 95 MET A CA 1
ATOM 764 C C . MET A 1 95 ? -26.031 16.406 -49.969 1 23.84 95 MET A C 1
ATOM 766 O O . MET A 1 95 ? -27.047 17.078 -50.188 1 23.84 95 MET A O 1
ATOM 770 N N . GLY A 1 96 ? -25.562 15.773 -51 1 23.78 96 GLY A N 1
ATOM 771 C CA . GLY A 1 96 ? -26.625 15.18 -51.781 1 23.78 96 GLY A CA 1
ATOM 772 C C . GLY A 1 96 ? -27.656 14.445 -50.969 1 23.78 96 GLY A C 1
ATOM 773 O O . GLY A 1 96 ? -27.453 14.219 -49.75 1 23.78 96 GLY A O 1
ATOM 774 N N . ASP A 1 97 ? -28.906 14.047 -51.469 1 26.08 97 ASP A N 1
ATOM 775 C CA . ASP A 1 97 ? -30.203 13.547 -51.031 1 26.08 97 ASP A CA 1
ATOM 776 C C . ASP A 1 97 ? -30.031 12.398 -50.031 1 26.08 97 ASP A C 1
ATOM 778 O O . ASP A 1 97 ? -30.969 12.078 -49.281 1 26.08 97 ASP A O 1
ATOM 782 N N . THR A 1 98 ? -28.953 11.602 -50.031 1 26.05 98 THR A N 1
ATOM 783 C CA . THR A 1 98 ? -29.047 10.258 -49.469 1 26.05 98 THR A CA 1
ATOM 784 C C . THR A 1 98 ? -28.75 10.289 -47.969 1 26.05 98 THR A C 1
ATOM 786 O O . THR A 1 98 ? -28.984 9.297 -47.281 1 26.05 98 THR A O 1
ATOM 789 N N . GLU A 1 99 ? -28 11.227 -47.438 1 28.41 99 GLU A N 1
ATOM 790 C CA . GLU A 1 99 ? -27.438 11.086 -46.094 1 28.41 99 GLU A CA 1
ATOM 791 C C . GLU A 1 99 ? -28.469 11.367 -45 1 28.41 99 GLU A C 1
ATOM 793 O O . GLU A 1 99 ? -28.172 11.297 -43.812 1 28.41 99 GLU A O 1
ATOM 798 N N . LEU A 1 100 ? -29.547 12.133 -45.188 1 28.19 100 LEU A N 1
ATOM 799 C CA . LEU A 1 100 ? -30.656 12.391 -44.281 1 28.19 100 LEU A CA 1
ATOM 800 C C . LEU A 1 100 ? -31.234 11.094 -43.719 1 28.19 100 LEU A C 1
ATOM 802 O O . LEU A 1 100 ? -32.125 11.109 -42.875 1 28.19 100 LEU A O 1
ATOM 806 N N . THR A 1 101 ? -31.047 10 -44.375 1 30.28 101 THR A N 1
ATOM 807 C CA . THR A 1 101 ? -31.688 8.758 -43.969 1 30.28 101 THR A CA 1
ATOM 808 C C . THR A 1 101 ? -31.047 8.234 -42.688 1 30.28 101 THR A C 1
ATOM 810 O O . THR A 1 101 ? -31.625 7.375 -42 1 30.28 101 THR A O 1
ATOM 813 N N . GLY A 1 102 ? -29.828 8.562 -42.344 1 34.03 102 GLY A N 1
ATOM 814 C CA . GLY A 1 102 ? -29.156 7.945 -41.219 1 34.03 102 GLY A CA 1
ATOM 815 C C . GLY A 1 102 ? -29.609 8.492 -39.875 1 34.03 102 GLY A C 1
ATOM 816 O O . GLY A 1 102 ? -29.688 7.758 -38.875 1 34.03 102 GLY A O 1
ATOM 817 N N . ASN A 1 103 ? -29.688 9.844 -39.594 1 36.62 103 ASN A N 1
ATOM 818 C CA . ASN A 1 103 ? -30.062 10.531 -38.375 1 36.62 103 ASN A CA 1
ATOM 819 C C . ASN A 1 103 ? -31.5 10.219 -37.969 1 36.62 103 ASN A C 1
ATOM 821 O O . ASN A 1 103 ? -31.859 10.367 -36.781 1 36.62 103 ASN A O 1
ATOM 825 N N . VAL A 1 104 ? -32.406 10 -38.812 1 39.47 104 VAL A N 1
ATOM 826 C CA . VAL A 1 104 ? -33.812 9.695 -38.594 1 39.47 104 VAL A CA 1
ATOM 827 C C . VAL A 1 104 ? -33.938 8.367 -37.844 1 39.47 104 VAL A C 1
ATOM 829 O O . VAL A 1 104 ? -34.844 8.188 -37.031 1 39.47 104 VAL A O 1
ATOM 832 N N . GLY A 1 105 ? -33.031 7.531 -38 1 46.22 105 GLY A N 1
ATOM 833 C CA . GLY A 1 105 ? -33.156 6.207 -37.438 1 46.22 105 GLY A CA 1
ATOM 834 C C . GLY A 1 105 ? -33 6.211 -35.906 1 46.22 105 GLY A C 1
ATOM 835 O O . GLY A 1 105 ? -33.688 5.457 -35.219 1 46.22 105 GLY A O 1
ATOM 836 N N . THR A 1 106 ? -32.125 7.051 -35.406 1 57.09 106 THR A N 1
ATOM 837 C CA . THR A 1 106 ? -31.875 7.113 -33.969 1 57.09 106 THR A CA 1
ATOM 838 C C . THR A 1 106 ? -33 7.859 -33.25 1 57.09 106 THR A C 1
ATOM 840 O O . THR A 1 106 ? -33.344 7.512 -32.125 1 57.09 106 THR A O 1
ATOM 843 N N . ALA A 1 107 ? -33.688 8.82 -33.844 1 62.97 107 ALA A N 1
ATOM 844 C CA . ALA A 1 107 ? -34.719 9.648 -33.281 1 62.97 107 ALA A CA 1
ATOM 845 C C . ALA A 1 107 ? -35.938 8.797 -32.875 1 62.97 107 ALA A C 1
ATOM 847 O O . ALA A 1 107 ? -36.688 9.141 -31.953 1 62.97 107 ALA A O 1
ATOM 848 N N . LEU A 1 108 ? -36.062 7.664 -33.469 1 74.94 108 LEU A N 1
ATOM 849 C CA . LEU A 1 108 ? -37.219 6.84 -33.25 1 74.94 108 LEU A CA 1
ATOM 850 C C . LEU A 1 108 ? -37.156 6.129 -31.891 1 74.94 108 LEU A C 1
ATOM 852 O O . LEU A 1 108 ? -38.188 5.684 -31.375 1 74.94 108 LEU A O 1
ATOM 856 N N . TYR A 1 109 ? -36.062 6.145 -31.344 1 83.56 109 TYR A N 1
ATOM 857 C CA . TYR A 1 109 ? -35.938 5.402 -30.094 1 83.56 109 TYR A CA 1
ATOM 858 C C . TYR A 1 109 ? -35.781 6.352 -28.922 1 83.56 109 TYR A C 1
ATOM 860 O O . TYR A 1 109 ? -35.781 5.918 -27.766 1 83.56 109 TYR A O 1
ATOM 868 N N . VAL A 1 110 ? -35.812 7.664 -29.203 1 78.56 110 VAL A N 1
ATOM 869 C CA . VAL A 1 110 ? -35.562 8.664 -28.172 1 78.56 110 VAL A CA 1
ATOM 870 C C . VAL A 1 110 ? -36.875 8.961 -27.438 1 78.56 110 VAL A C 1
ATOM 872 O O . VAL A 1 110 ? -37.938 9.047 -28.062 1 78.56 110 VAL A O 1
ATOM 875 N N . SER A 1 111 ? -36.781 9.156 -26.156 1 81.69 111 SER A N 1
ATOM 876 C CA . SER A 1 111 ? -37.938 9.414 -25.328 1 81.69 111 SER A CA 1
ATOM 877 C C . SER A 1 111 ? -38.531 10.789 -25.625 1 81.69 111 SER A C 1
ATOM 879 O O . SER A 1 111 ? -37.812 11.703 -26.031 1 81.69 111 SER A O 1
ATOM 881 N N . PRO A 1 112 ? -39.812 10.867 -25.406 1 79.94 112 PRO A N 1
ATOM 882 C CA . PRO A 1 112 ? -40.5 12.125 -25.719 1 79.94 112 PRO A CA 1
ATOM 883 C C . PRO A 1 112 ? -39.969 13.297 -24.875 1 79.94 112 PRO A C 1
ATOM 885 O O . PRO A 1 112 ? -39.906 14.43 -25.359 1 79.94 112 PRO A O 1
ATOM 888 N N . GLU A 1 113 ? -39.594 12.953 -23.625 1 78.25 113 GLU A N 1
ATOM 889 C CA . GLU A 1 113 ? -39.125 14.047 -22.781 1 78.25 113 GLU A CA 1
ATOM 890 C C . GLU A 1 113 ? -37.781 14.586 -23.266 1 78.25 113 GLU A C 1
ATOM 892 O O . GLU A 1 113 ? -37.5 15.773 -23.109 1 78.25 113 GLU A O 1
ATOM 897 N N . VAL A 1 114 ? -36.969 13.742 -23.812 1 71.94 114 VAL A N 1
ATOM 898 C CA . VAL A 1 114 ? -35.688 14.172 -24.328 1 71.94 114 VAL A CA 1
ATOM 899 C C . VAL A 1 114 ? -35.875 14.938 -25.625 1 71.94 114 VAL A C 1
ATOM 901 O O . VAL A 1 114 ? -35.188 15.922 -25.891 1 71.94 114 VAL A O 1
ATOM 904 N N . MET A 1 115 ? -36.812 14.523 -26.375 1 64.81 115 MET A N 1
ATOM 905 C CA . MET A 1 115 ? -37.094 15.172 -27.656 1 64.81 115 MET A CA 1
ATOM 906 C C . MET A 1 115 ? -37.688 16.562 -27.438 1 64.81 115 MET A C 1
ATOM 908 O O . MET A 1 115 ? -37.406 17.484 -28.203 1 64.81 115 MET A O 1
ATOM 912 N N . ALA A 1 116 ? -38.531 16.594 -26.328 1 62.91 116 ALA A N 1
ATOM 913 C CA . ALA A 1 116 ? -39.219 17.859 -26.078 1 62.91 116 ALA A CA 1
ATOM 914 C C . ALA A 1 116 ? -38.25 18.906 -25.516 1 62.91 116 ALA A C 1
ATOM 916 O O . ALA A 1 116 ? -38.406 20.094 -25.781 1 62.91 116 ALA A O 1
ATOM 917 N N . THR A 1 117 ? -37.406 18.438 -24.484 1 56.91 117 THR A N 1
ATOM 918 C CA . THR A 1 117 ? -36.656 19.453 -23.766 1 56.91 117 THR A CA 1
ATOM 919 C C . THR A 1 117 ? -35.344 19.781 -24.484 1 56.91 117 THR A C 1
ATOM 921 O O . THR A 1 117 ? -34.594 20.641 -24.047 1 56.91 117 THR A O 1
ATOM 924 N N . GLY A 1 118 ? -35.156 19.531 -25.719 1 47.59 118 GLY A N 1
ATOM 925 C CA . GLY A 1 118 ? -34.062 20 -26.547 1 47.59 118 GLY A CA 1
ATOM 926 C C . GLY A 1 118 ? -32.719 19.797 -25.891 1 47.59 118 GLY A C 1
ATOM 927 O O . GLY A 1 118 ? -31.797 20.594 -26.078 1 47.59 118 GLY A O 1
ATOM 928 N N . GLY A 1 119 ? -32.406 18.75 -24.969 1 45.69 119 GLY A N 1
ATOM 929 C CA . GLY A 1 119 ? -31.062 18.422 -24.5 1 45.69 119 GLY A CA 1
ATOM 930 C C . GLY A 1 119 ? -30.859 18.672 -23.016 1 45.69 119 GLY A C 1
ATOM 931 O O . GLY A 1 119 ? -29.875 18.219 -22.438 1 45.69 119 GLY A O 1
ATOM 932 N N . LYS A 1 120 ? -31.469 19.609 -22.328 1 45.56 120 LYS A N 1
ATOM 933 C CA . LYS A 1 120 ? -31.188 20.062 -20.969 1 45.56 120 LYS A CA 1
ATOM 934 C C . LYS A 1 120 ? -31.797 19.125 -19.938 1 45.56 120 LYS A C 1
ATOM 936 O O . LYS A 1 120 ? -31.969 19.484 -18.781 1 45.56 120 LYS A O 1
ATOM 941 N N . PHE A 1 121 ? -32.125 17.953 -20.219 1 48.47 121 PHE A N 1
ATOM 942 C CA . PHE A 1 121 ? -32.875 17.062 -19.344 1 48.47 121 PHE A CA 1
ATOM 943 C C . PHE A 1 121 ? -31.906 16.156 -18.578 1 48.47 121 PHE A C 1
ATOM 945 O O . PHE A 1 121 ? -30.859 15.773 -19.078 1 48.47 121 PHE A O 1
ATOM 952 N N . HIS A 1 122 ? -32.094 16.156 -17.297 1 54.69 122 HIS A N 1
ATOM 953 C CA . HIS A 1 122 ? -31.453 15.18 -16.453 1 54.69 122 HIS A CA 1
ATOM 954 C C . HIS A 1 122 ? -31.812 13.758 -16.859 1 54.69 122 HIS A C 1
ATOM 956 O O . HIS A 1 122 ? -32.969 13.359 -16.734 1 54.69 122 HIS A O 1
ATOM 962 N N . TYR A 1 123 ? -30.938 13.148 -17.484 1 60.06 123 TYR A N 1
ATOM 963 C CA . TYR A 1 123 ? -31.172 11.781 -17.953 1 60.06 123 TYR A CA 1
ATOM 964 C C . TYR A 1 123 ? -31.297 10.82 -16.781 1 60.06 123 TYR A C 1
ATOM 966 O O . TYR A 1 123 ? -30.531 10.883 -15.82 1 60.06 123 TYR A O 1
ATOM 974 N N . ASN A 1 124 ? -32.5 10.242 -16.734 1 69.75 124 ASN A N 1
ATOM 975 C CA . ASN A 1 124 ? -32.656 9.125 -15.797 1 69.75 124 ASN A CA 1
ATOM 976 C C . ASN A 1 124 ? -32.781 7.797 -16.531 1 69.75 124 ASN A C 1
ATOM 978 O O . ASN A 1 124 ? -32.906 7.766 -17.766 1 69.75 124 ASN A O 1
ATOM 982 N N . GLN A 1 125 ? -32.781 6.797 -15.906 1 78.94 125 GLN A N 1
ATOM 983 C CA . GLN A 1 125 ? -32.781 5.453 -16.484 1 78.94 125 GLN A CA 1
ATOM 984 C C . GLN A 1 125 ? -34.031 5.211 -17.297 1 78.94 125 GLN A C 1
ATOM 986 O O . GLN A 1 125 ? -34.062 4.309 -18.141 1 78.94 125 GLN A O 1
ATOM 991 N N . LYS A 1 126 ? -34.938 6.098 -17.141 1 83.62 126 LYS A N 1
ATOM 992 C CA . LYS A 1 126 ? -36.219 5.895 -17.781 1 83.62 126 LYS A CA 1
ATOM 993 C C . LYS A 1 126 ? -36.156 6.152 -19.281 1 83.62 126 LYS A C 1
ATOM 995 O O . LYS A 1 126 ? -37 5.695 -20.047 1 83.62 126 LYS A O 1
ATOM 1000 N N . VAL A 1 127 ? -35.156 6.855 -19.688 1 82.5 127 VAL A N 1
ATOM 1001 C CA . VAL A 1 127 ? -34.969 7.121 -21.109 1 82.5 127 VAL A CA 1
ATOM 1002 C C . VAL A 1 127 ? -34.625 5.82 -21.844 1 82.5 127 VAL A C 1
ATOM 1004 O O . VAL A 1 127 ? -35.125 5.57 -22.938 1 82.5 127 VAL A O 1
ATOM 1007 N N . ASP A 1 128 ? -33.875 5.035 -21.188 1 86.31 128 ASP A N 1
ATOM 1008 C CA . ASP A 1 128 ? -33.531 3.736 -21.75 1 86.31 128 ASP A CA 1
ATOM 1009 C C . ASP A 1 128 ? -34.719 2.803 -21.781 1 86.31 128 ASP A C 1
ATOM 1011 O O . ASP A 1 128 ? -34.875 1.998 -22.688 1 86.31 128 ASP A O 1
ATOM 1015 N N . SER A 1 129 ? -35.5 2.984 -20.797 1 90.38 129 SER A N 1
ATOM 1016 C CA . SER A 1 129 ? -36.719 2.166 -20.75 1 90.38 129 SER A CA 1
ATOM 1017 C C . SER A 1 129 ? -37.625 2.441 -21.938 1 90.38 129 SER A C 1
ATOM 1019 O O . SER A 1 129 ? -38.25 1.521 -22.484 1 90.38 129 SER A O 1
ATOM 1021 N N . TYR A 1 130 ? -37.719 3.643 -22.281 1 89.75 130 TYR A N 1
ATOM 1022 C CA . TYR A 1 130 ? -38.531 4.012 -23.438 1 89.75 130 TYR A CA 1
ATOM 1023 C C . TYR A 1 130 ? -38 3.363 -24.703 1 89.75 130 TYR A C 1
ATOM 1025 O O . TYR A 1 130 ? -38.75 2.77 -25.469 1 89.75 130 TYR A O 1
ATOM 1033 N N . SER A 1 131 ? -36.719 3.5 -24.906 1 89.25 131 SER A N 1
ATOM 1034 C CA . SER A 1 131 ? -36.094 2.883 -26.062 1 89.25 131 SER A CA 1
ATOM 1035 C C . SER A 1 131 ? -36.312 1.376 -26.094 1 89.25 131 SER A C 1
ATOM 1037 O O . SER A 1 131 ? -36.531 0.791 -27.141 1 89.25 131 SER A O 1
ATOM 1039 N N . LEU A 1 132 ? -36.25 0.83 -24.891 1 92.06 132 LEU A N 1
ATOM 1040 C CA . LEU A 1 132 ? -36.469 -0.604 -24.75 1 92.06 132 LEU A CA 1
ATOM 1041 C C . LEU A 1 132 ? -37.875 -0.979 -25.203 1 92.06 132 LEU A C 1
ATOM 1043 O O . LEU A 1 132 ? -38.062 -2.041 -25.797 1 92.06 132 LEU A O 1
ATOM 1047 N N . GLY A 1 133 ? -38.781 -0.187 -24.922 1 92.88 133 GLY A N 1
ATOM 1048 C CA . GLY A 1 133 ? -40.156 -0.426 -25.344 1 92.88 133 GLY A CA 1
ATOM 1049 C C . GLY A 1 133 ? -40.312 -0.508 -26.859 1 92.88 133 GLY A C 1
ATOM 1050 O O . GLY A 1 133 ? -41 -1.386 -27.375 1 92.88 133 GLY A O 1
ATOM 1051 N N . ILE A 1 134 ? -39.688 0.344 -27.516 1 90.94 134 ILE A N 1
ATOM 1052 C CA . ILE A 1 134 ? -39.719 0.355 -28.984 1 90.94 134 ILE A CA 1
ATOM 1053 C C . ILE A 1 134 ? -39.031 -0.888 -29.531 1 90.94 134 ILE A C 1
ATOM 1055 O O . ILE A 1 134 ? -39.531 -1.536 -30.438 1 90.94 134 ILE A O 1
ATOM 1059 N N . ILE A 1 135 ? -37.938 -1.179 -28.984 1 91.31 135 ILE A N 1
ATOM 1060 C CA . ILE A 1 135 ? -37.188 -2.352 -29.406 1 91.31 135 ILE A CA 1
ATOM 1061 C C . ILE A 1 135 ? -38.031 -3.609 -29.219 1 91.31 135 ILE A C 1
ATOM 1063 O O . ILE A 1 135 ? -38.062 -4.469 -30.094 1 91.31 135 ILE A O 1
ATOM 1067 N N . PHE A 1 136 ? -38.625 -3.734 -28.078 1 93.25 136 PHE A N 1
ATOM 1068 C CA . PHE A 1 136 ? -39.438 -4.898 -27.766 1 93.25 136 PHE A CA 1
ATOM 1069 C C . PHE A 1 136 ? -40.594 -5.035 -28.75 1 93.25 136 PHE A C 1
ATOM 1071 O O . PHE A 1 136 ? -40.906 -6.145 -29.188 1 93.25 136 PHE A O 1
ATOM 1078 N N . PHE A 1 137 ? -41.156 -3.994 -29.109 1 93.25 137 PHE A N 1
ATOM 1079 C CA . PHE A 1 137 ? -42.188 -4.012 -30.125 1 93.25 137 PHE A CA 1
ATOM 1080 C C . PHE A 1 137 ? -41.656 -4.57 -31.453 1 93.25 137 PHE A C 1
ATOM 1082 O O . PHE A 1 137 ? -42.281 -5.434 -32.062 1 93.25 137 PHE A O 1
ATOM 1089 N N . GLU A 1 138 ? -40.531 -4.043 -31.766 1 90.88 138 GLU A N 1
ATOM 1090 C CA . GLU A 1 138 ? -39.938 -4.488 -33.031 1 90.88 138 GLU A CA 1
ATOM 1091 C C . GLU A 1 138 ? -39.594 -5.977 -33 1 90.88 138 GLU A C 1
ATOM 1093 O O . GLU A 1 138 ? -39.625 -6.656 -34 1 90.88 138 GLU A O 1
ATOM 1098 N N . MET A 1 139 ? -39.281 -6.391 -31.859 1 91.38 139 MET A N 1
ATOM 1099 C CA . MET A 1 139 ? -38.969 -7.805 -31.688 1 91.38 139 MET A CA 1
ATOM 1100 C C . MET A 1 139 ? -40.219 -8.664 -31.828 1 91.38 139 MET A C 1
ATOM 1102 O O . MET A 1 139 ? -40.125 -9.812 -32.25 1 91.38 139 MET A O 1
ATOM 1106 N N . CYS A 1 140 ? -41.312 -8.188 -31.438 1 90.5 140 CYS A N 1
ATOM 1107 C CA . CYS A 1 140 ? -42.531 -8.945 -31.375 1 90.5 140 CYS A CA 1
ATOM 1108 C C . CYS A 1 140 ? -43.375 -8.758 -32.656 1 90.5 140 CYS A C 1
ATOM 1110 O O . CYS A 1 140 ? -44.375 -9.414 -32.844 1 90.5 140 CYS A O 1
ATOM 1112 N N . TYR A 1 141 ? -42.906 -7.891 -33.469 1 89.19 141 TYR A N 1
ATOM 1113 C CA . TYR A 1 141 ? -43.688 -7.547 -34.688 1 89.19 141 TYR A CA 1
ATOM 1114 C C . TYR A 1 141 ? -42.938 -7.992 -35.938 1 89.19 141 TYR A C 1
ATOM 1116 O O . TYR A 1 141 ? -41.719 -8.172 -35.906 1 89.19 141 TYR A O 1
ATOM 1124 N N . LYS A 1 142 ? -43.656 -8.195 -37 1 86.19 142 LYS A N 1
ATOM 1125 C CA . LYS A 1 142 ? -43.062 -8.602 -38.25 1 86.19 142 LYS A CA 1
ATOM 1126 C C . LYS A 1 142 ? -42.094 -7.547 -38.781 1 86.19 142 LYS A C 1
ATOM 1128 O O . LYS A 1 142 ? -42.281 -6.352 -38.531 1 86.19 142 LYS A O 1
ATOM 1133 N N . PRO A 1 143 ? -41.094 -8.023 -39.375 1 85.88 143 PRO A N 1
ATOM 1134 C CA . PRO A 1 143 ? -40.094 -7.086 -39.875 1 85.88 143 PRO A CA 1
ATOM 1135 C C . PRO A 1 143 ? -40.656 -6.07 -40.875 1 85.88 143 PRO A C 1
ATOM 1137 O O . PRO A 1 143 ? -41.5 -6.422 -41.688 1 85.88 143 PRO A O 1
ATOM 1140 N N . LEU A 1 144 ? -40.344 -4.863 -40.656 1 77.75 144 LEU A N 1
ATOM 1141 C CA . LEU A 1 144 ? -40.781 -3.779 -41.5 1 77.75 144 LEU A CA 1
ATOM 1142 C C . LEU A 1 144 ? -39.844 -3.588 -42.688 1 77.75 144 LEU A C 1
ATOM 1144 O O . LEU A 1 144 ? -38.656 -3.262 -42.469 1 77.75 144 LEU A O 1
ATOM 1148 N N . THR A 1 145 ? -40.125 -3.977 -43.875 1 68.75 145 THR A N 1
ATOM 1149 C CA . THR A 1 145 ? -39.312 -4.121 -45.062 1 68.75 145 THR A CA 1
ATOM 1150 C C . THR A 1 145 ? -39 -2.758 -45.656 1 68.75 145 THR A C 1
ATOM 1152 O O . THR A 1 145 ? -37.969 -2.57 -46.281 1 68.75 145 THR A O 1
ATOM 1155 N N . THR A 1 146 ? -39.938 -1.738 -45.531 1 69.25 146 THR A N 1
ATOM 1156 C CA . THR A 1 146 ? -39.719 -0.438 -46.125 1 69.25 146 THR A CA 1
ATOM 1157 C C . THR A 1 146 ? -39.469 0.627 -45.062 1 69.25 146 THR A C 1
ATOM 1159 O O . THR A 1 146 ? -40.031 0.573 -44 1 69.25 146 THR A O 1
ATOM 1162 N N . GLY A 1 147 ? -38.594 1.494 -45.281 1 70.81 147 GLY A N 1
ATOM 1163 C CA . GLY A 1 147 ? -38.25 2.586 -44.375 1 70.81 147 GLY A CA 1
ATOM 1164 C C . GLY A 1 147 ? -39.438 3.449 -44.031 1 70.81 147 GLY A C 1
ATOM 1165 O O . GLY A 1 147 ? -39.625 3.842 -42.875 1 70.81 147 GLY A O 1
ATOM 1166 N N . MET A 1 148 ? -40.25 3.729 -44.938 1 69.44 148 MET A N 1
ATOM 1167 C CA . MET A 1 148 ? -41.406 4.586 -44.719 1 69.44 148 MET A CA 1
ATOM 1168 C C . MET A 1 148 ? -42.438 3.896 -43.812 1 69.44 148 MET A C 1
ATOM 1170 O O . MET A 1 148 ? -43 4.523 -42.938 1 69.44 148 MET A O 1
ATOM 1174 N N . GLU A 1 149 ? -42.688 2.652 -44.062 1 76.94 149 GLU A N 1
ATOM 1175 C CA . GLU A 1 149 ? -43.562 1.895 -43.219 1 76.94 149 GLU A CA 1
ATOM 1176 C C . GLU A 1 149 ? -43.094 1.891 -41.75 1 76.94 149 GLU A C 1
ATOM 1178 O O . GLU A 1 149 ? -43.906 2.033 -40.844 1 76.94 149 GLU A O 1
ATOM 1183 N N . ARG A 1 150 ? -41.875 1.819 -41.719 1 81.06 150 ARG A N 1
ATOM 1184 C CA . ARG A 1 150 ? -41.281 1.79 -40.375 1 81.06 150 ARG A CA 1
ATOM 1185 C C . ARG A 1 150 ? -41.469 3.119 -39.656 1 81.06 150 ARG A C 1
ATOM 1187 O O . ARG A 1 150 ? -41.844 3.146 -38.469 1 81.06 150 ARG A O 1
ATOM 1194 N N . ILE A 1 151 ? -41.344 4.199 -40.312 1 75.88 151 ILE A N 1
ATOM 1195 C CA . ILE A 1 151 ? -41.469 5.527 -39.719 1 75.88 151 ILE A CA 1
ATOM 1196 C C . ILE A 1 151 ? -42.938 5.758 -39.312 1 75.88 151 ILE A C 1
ATOM 1198 O O . ILE A 1 151 ? -43.188 6.25 -38.219 1 75.88 151 ILE A O 1
ATOM 1202 N N . VAL A 1 152 ? -43.844 5.375 -40.125 1 78.62 152 VAL A N 1
ATOM 1203 C CA . VAL A 1 152 ? -45.25 5.605 -39.844 1 78.62 152 VAL A CA 1
ATOM 1204 C C . VAL A 1 152 ? -45.688 4.781 -38.656 1 78.62 152 VAL A C 1
ATOM 1206 O O . VAL A 1 152 ? -46.312 5.305 -37.719 1 78.62 152 VAL A O 1
ATOM 1209 N N . ILE A 1 153 ? -45.344 3.537 -38.656 1 85.44 153 ILE A N 1
ATOM 1210 C CA . ILE A 1 153 ? -45.75 2.635 -37.594 1 85.44 153 ILE A CA 1
ATOM 1211 C C . ILE A 1 153 ? -45.125 3.064 -36.281 1 85.44 153 ILE A C 1
ATOM 1213 O O . ILE A 1 153 ? -45.812 3.123 -35.25 1 85.44 153 ILE A O 1
ATOM 1217 N N . LEU A 1 154 ? -43.906 3.395 -36.344 1 87.44 154 LEU A N 1
ATOM 1218 C CA . LEU A 1 154 ? -43.219 3.758 -35.094 1 87.44 154 LEU A CA 1
ATOM 1219 C C . LEU A 1 154 ? -43.656 5.133 -34.625 1 87.44 154 LEU A C 1
ATOM 1221 O O . LEU A 1 154 ? -43.688 5.387 -33.406 1 87.44 154 LEU A O 1
ATOM 1225 N N . THR A 1 155 ? -43.969 6.008 -35.5 1 80.75 155 THR A N 1
ATOM 1226 C CA . THR A 1 155 ? -44.5 7.305 -35.125 1 80.75 155 THR A CA 1
ATOM 1227 C C . THR A 1 155 ? -45.844 7.145 -34.438 1 80.75 155 THR A C 1
ATOM 1229 O O . THR A 1 155 ? -46.125 7.82 -33.438 1 80.75 155 THR A O 1
ATOM 1232 N N . ASP A 1 156 ? -46.625 6.25 -34.969 1 83.81 156 ASP A N 1
ATOM 1233 C CA . ASP A 1 156 ? -47.906 5.965 -34.375 1 83.81 156 ASP A CA 1
ATOM 1234 C C . ASP A 1 156 ? -47.75 5.332 -32.969 1 83.81 156 ASP A C 1
ATOM 1236 O O . ASP A 1 156 ? -48.469 5.664 -32.031 1 83.81 156 ASP A O 1
ATOM 1240 N N . LEU A 1 157 ? -46.812 4.461 -32.938 1 89.69 157 LEU A N 1
ATOM 1241 C CA . LEU A 1 157 ? -46.531 3.799 -31.672 1 89.69 157 LEU A CA 1
ATOM 1242 C C . LEU A 1 157 ? -46.062 4.805 -30.625 1 89.69 157 LEU A C 1
ATOM 1244 O O . LEU A 1 157 ? -46.406 4.668 -29.438 1 89.69 157 LEU A O 1
ATOM 1248 N N . ARG A 1 158 ? -45.406 5.816 -31.047 1 87.75 158 ARG A N 1
ATOM 1249 C CA . ARG A 1 158 ? -44.812 6.812 -30.156 1 87.75 158 ARG A CA 1
ATOM 1250 C C . ARG A 1 158 ? -45.812 7.898 -29.812 1 87.75 158 ARG A C 1
ATOM 1252 O O . ARG A 1 158 ? -45.531 8.766 -28.969 1 87.75 158 ARG A O 1
ATOM 1259 N N . SER A 1 159 ? -46.906 7.848 -30.312 1 84.38 159 SER A N 1
ATOM 1260 C CA . SER A 1 159 ? -47.969 8.812 -30.016 1 84.38 159 SER A CA 1
ATOM 1261 C C . SER A 1 159 ? -48.469 8.664 -28.578 1 84.38 159 SER A C 1
ATOM 1263 O O . SER A 1 159 ? -48.281 7.605 -27.969 1 84.38 159 SER A O 1
ATOM 1265 N N . PRO A 1 160 ? -48.938 9.648 -27.953 1 83.69 160 PRO A N 1
ATOM 1266 C CA . PRO A 1 160 ? -49.406 9.57 -26.562 1 83.69 160 PRO A CA 1
ATOM 1267 C C . PRO A 1 160 ? -50.438 8.453 -26.344 1 83.69 160 PRO A C 1
ATOM 1269 O O . PRO A 1 160 ? -50.5 7.895 -25.25 1 83.69 160 PRO A O 1
ATOM 1272 N N . GLY A 1 161 ? -51.156 8.109 -27.266 1 84.19 161 GLY A N 1
ATOM 1273 C CA . GLY A 1 161 ? -52.094 7.02 -27.172 1 84.19 161 GLY A CA 1
ATOM 1274 C C . GLY A 1 161 ? -51.5 5.668 -27.484 1 84.19 161 GLY A C 1
ATOM 1275 O O . GLY A 1 161 ? -52.156 4.637 -27.375 1 84.19 161 GLY A O 1
ATOM 1276 N N . ILE A 1 162 ? -50.281 5.461 -27.828 1 88.56 162 ILE A N 1
ATOM 1277 C CA . ILE A 1 162 ? -49.531 4.258 -28.156 1 88.56 162 ILE A CA 1
ATOM 1278 C C . ILE A 1 162 ? -50.344 3.375 -29.094 1 88.56 162 ILE A C 1
ATOM 1280 O O . ILE A 1 162 ? -50.812 2.303 -28.688 1 88.56 162 ILE A O 1
ATOM 1284 N N . LYS A 1 163 ? -50.5 3.736 -30.281 1 87.62 163 LYS A N 1
ATOM 1285 C CA . LYS A 1 163 ? -51.312 3.061 -31.281 1 87.62 163 LYS A CA 1
ATOM 1286 C C . LYS A 1 163 ? -50.562 1.915 -31.938 1 87.62 163 LYS A C 1
ATOM 1288 O O . LYS A 1 163 ? -49.531 2.137 -32.594 1 87.62 163 LYS A O 1
ATOM 1293 N N . PHE A 1 164 ? -51.094 0.739 -31.828 1 91.06 164 PHE A N 1
ATOM 1294 C CA . PHE A 1 164 ? -50.5 -0.44 -32.438 1 91.06 164 PHE A CA 1
ATOM 1295 C C . PHE A 1 164 ? -51.031 -0.615 -33.875 1 91.06 164 PHE A C 1
ATOM 1297 O O . PHE A 1 164 ? -52.125 -0.198 -34.188 1 91.06 164 PHE A O 1
ATOM 1304 N N . PRO A 1 165 ? -50.188 -1.143 -34.656 1 86.56 165 PRO A N 1
ATOM 1305 C CA . PRO A 1 165 ? -50.688 -1.439 -35.969 1 86.56 165 PRO A CA 1
ATOM 1306 C C . PRO A 1 165 ? -51.875 -2.426 -35.969 1 86.56 165 PRO A C 1
ATOM 1308 O O . PRO A 1 165 ? -51.938 -3.273 -35.062 1 86.56 165 PRO A O 1
ATOM 1311 N N . PRO A 1 166 ? -52.75 -2.232 -36.812 1 80.56 166 PRO A N 1
ATOM 1312 C CA . PRO A 1 166 ? -53.969 -3.061 -36.812 1 80.56 166 PRO A CA 1
ATOM 1313 C C . PRO A 1 166 ? -53.656 -4.551 -36.938 1 80.56 166 PRO A C 1
ATOM 1315 O O . PRO A 1 166 ? -54.438 -5.383 -36.469 1 80.56 166 PRO A O 1
ATOM 1318 N N . ASP A 1 167 ? -52.562 -4.945 -37.469 1 83.06 167 ASP A N 1
ATOM 1319 C CA . ASP A 1 167 ? -52.219 -6.355 -37.625 1 83.06 167 ASP A CA 1
ATOM 1320 C C . ASP A 1 167 ? -51.438 -6.883 -36.438 1 83.06 167 ASP A C 1
ATOM 1322 O O . ASP A 1 167 ? -51.031 -8.039 -36.406 1 83.06 167 ASP A O 1
ATOM 1326 N N . PHE A 1 168 ? -51.25 -6.062 -35.5 1 82.12 168 PHE A N 1
ATOM 1327 C CA . PHE A 1 168 ? -50.625 -6.5 -34.25 1 82.12 168 PHE A CA 1
ATOM 1328 C C . PHE A 1 168 ? -51.625 -7.246 -33.375 1 82.12 168 PHE A C 1
ATOM 1330 O O . PHE A 1 168 ? -52.688 -6.715 -33.062 1 82.12 168 PHE A O 1
ATOM 1337 N N . GLN A 1 169 ? -51.469 -8.531 -33.219 1 74.94 169 GLN A N 1
ATOM 1338 C CA . GLN A 1 169 ? -52.375 -9.367 -32.469 1 74.94 169 GLN A CA 1
ATOM 1339 C C . GLN A 1 169 ? -52.281 -9.086 -30.969 1 74.94 169 GLN A C 1
ATOM 1341 O O . GLN A 1 169 ? -51.656 -9.844 -30.234 1 74.94 169 GLN A O 1
ATOM 1346 N N . ASP A 1 170 ? -52.875 -8.125 -30.469 1 70.56 170 ASP A N 1
ATOM 1347 C CA . ASP A 1 170 ? -52.781 -7.656 -29.078 1 70.56 170 ASP A CA 1
ATOM 1348 C C . ASP A 1 170 ? -53.406 -8.672 -28.109 1 70.56 170 ASP A C 1
ATOM 1350 O O . ASP A 1 170 ? -52.938 -8.781 -26.969 1 70.56 170 ASP A O 1
ATOM 1354 N N . VAL A 1 171 ? -54.25 -9.43 -28.562 1 68.06 171 VAL A N 1
ATOM 1355 C CA . VAL A 1 171 ? -54.938 -10.391 -27.703 1 68.06 171 VAL A CA 1
ATOM 1356 C C . VAL A 1 171 ? -54.031 -11.586 -27.438 1 68.06 171 VAL A C 1
ATOM 1358 O O . VAL A 1 171 ? -53.969 -12.086 -26.312 1 68.06 171 VAL A O 1
ATOM 1361 N N . GLU A 1 172 ? -53.281 -12.023 -28.438 1 71.38 172 GLU A N 1
ATOM 1362 C CA . GLU A 1 172 ? -52.375 -13.156 -28.281 1 71.38 172 GLU A CA 1
ATOM 1363 C C . GLU A 1 172 ? -51.094 -12.75 -27.562 1 71.38 172 GLU A C 1
ATOM 1365 O O . GLU A 1 172 ? -50.5 -13.562 -26.859 1 71.38 172 GLU A O 1
ATOM 1370 N N . LEU A 1 173 ? -50.844 -11.531 -27.734 1 81 173 LEU A N 1
ATOM 1371 C CA . LEU A 1 173 ? -49.656 -11.008 -27.125 1 81 173 LEU A CA 1
ATOM 1372 C C . LEU A 1 173 ? -50 -10.047 -25.984 1 81 173 LEU A C 1
ATOM 1374 O O . LEU A 1 173 ? -49.5 -8.914 -25.953 1 81 173 LEU A O 1
ATOM 1378 N N . GLU A 1 174 ? -50.75 -10.469 -25.141 1 80.62 174 GLU A N 1
ATOM 1379 C CA . GLU A 1 174 ? -51.25 -9.617 -24.078 1 80.62 174 GLU A CA 1
ATOM 1380 C C . GLU A 1 174 ? -50.125 -9.117 -23.172 1 80.62 174 GLU A C 1
ATOM 1382 O O . GLU A 1 174 ? -50.062 -7.934 -22.844 1 80.62 174 GLU A O 1
ATOM 1387 N N . GLN A 1 175 ? -49.344 -10.07 -22.781 1 84.75 175 GLN A N 1
ATOM 1388 C CA . GLN A 1 175 ? -48.281 -9.695 -21.875 1 84.75 175 GLN A CA 1
ATOM 1389 C C . GLN A 1 175 ? -47.312 -8.719 -22.562 1 84.75 175 GLN A C 1
ATOM 1391 O O . GLN A 1 175 ? -46.875 -7.734 -21.938 1 84.75 175 GLN A O 1
ATOM 1396 N N . GLN A 1 176 ? -47 -9 -23.766 1 88.75 176 GLN A N 1
ATOM 1397 C CA . GLN A 1 176 ? -46.094 -8.141 -24.531 1 88.75 176 GLN A CA 1
ATOM 1398 C C . GLN A 1 176 ? -46.688 -6.746 -24.719 1 88.75 176 GLN A C 1
ATOM 1400 O O . GLN A 1 176 ? -46 -5.746 -24.562 1 88.75 176 GLN A O 1
ATOM 1405 N N . THR A 1 177 ? -47.969 -6.695 -24.969 1 88.62 177 THR A N 1
ATOM 1406 C CA . THR A 1 177 ? -48.625 -5.418 -25.172 1 88.62 177 THR A CA 1
ATOM 1407 C C . THR A 1 177 ? -48.625 -4.59 -23.891 1 88.62 177 THR A C 1
ATOM 1409 O O . THR A 1 177 ? -48.406 -3.381 -23.922 1 88.62 177 THR A O 1
ATOM 1412 N N . LYS A 1 178 ? -48.844 -5.285 -22.812 1 88.06 178 LYS A N 1
ATOM 1413 C CA . LYS A 1 178 ? -48.844 -4.59 -21.531 1 88.06 178 LYS A CA 1
ATOM 1414 C C . LYS A 1 178 ? -47.469 -4.02 -21.203 1 88.06 178 LYS A C 1
ATOM 1416 O O . LYS A 1 178 ? -47.344 -2.891 -20.719 1 88.06 178 LYS A O 1
ATOM 1421 N N . ILE A 1 179 ? -46.469 -4.789 -21.484 1 90.38 179 ILE A N 1
ATOM 1422 C CA . ILE A 1 179 ? -45.125 -4.363 -21.203 1 90.38 179 ILE A CA 1
ATOM 1423 C C . ILE A 1 179 ? -44.75 -3.182 -22.094 1 90.38 179 ILE A C 1
ATOM 1425 O O . ILE A 1 179 ? -44.156 -2.199 -21.641 1 90.38 179 ILE A O 1
ATOM 1429 N N . ILE A 1 180 ? -45.156 -3.23 -23.359 1 92.75 180 ILE A N 1
ATOM 1430 C CA . ILE A 1 180 ? -44.844 -2.17 -24.312 1 92.75 180 ILE A CA 1
ATOM 1431 C C . ILE A 1 180 ? -45.531 -0.879 -23.891 1 92.75 180 ILE A C 1
ATOM 1433 O O . ILE A 1 180 ? -44.938 0.192 -23.891 1 92.75 180 ILE A O 1
ATOM 1437 N N . LYS A 1 181 ? -46.719 -1.023 -23.5 1 90.31 181 LYS A N 1
ATOM 1438 C CA . LYS A 1 181 ? -47.438 0.152 -23.062 1 90.31 181 LYS A CA 1
ATOM 1439 C C . LYS A 1 181 ? -46.844 0.745 -21.781 1 90.31 181 LYS A C 1
ATOM 1441 O O . LYS A 1 181 ? -46.812 1.967 -21.625 1 90.31 181 LYS A O 1
ATOM 1446 N N . TRP A 1 182 ? -46.438 -0.158 -20.953 1 90.56 182 TRP A N 1
ATOM 1447 C CA . TRP A 1 182 ? -45.812 0.262 -19.703 1 90.56 182 TRP A CA 1
ATOM 1448 C C . TRP A 1 182 ? -44.5 1.032 -19.984 1 90.56 182 TRP A C 1
ATOM 1450 O O . TRP A 1 182 ? -44.281 2.088 -19.391 1 90.56 182 TRP A O 1
ATOM 1460 N N . LEU A 1 183 ? -43.781 0.582 -20.906 1 92.25 183 LEU A N 1
ATOM 1461 C CA . LEU A 1 183 ? -42.469 1.146 -21.219 1 92.25 183 LEU A CA 1
ATOM 1462 C C . LEU A 1 183 ? -42.594 2.426 -22.031 1 92.25 183 LEU A C 1
ATOM 1464 O O . LEU A 1 183 ? -41.781 3.332 -21.922 1 92.25 183 LEU A O 1
ATOM 1468 N N . LEU A 1 184 ? -43.656 2.561 -22.812 1 91.88 184 LEU A N 1
ATOM 1469 C CA . LEU A 1 184 ? -43.812 3.682 -23.734 1 91.88 184 LEU A CA 1
ATOM 1470 C C . LEU A 1 184 ? -44.719 4.758 -23.156 1 91.88 184 LEU A C 1
ATOM 1472 O O . LEU A 1 184 ? -45.156 5.668 -23.875 1 91.88 184 LEU A O 1
ATOM 1476 N N . ASN A 1 185 ? -44.938 4.605 -21.891 1 89.81 185 ASN A N 1
ATOM 1477 C CA . ASN A 1 185 ?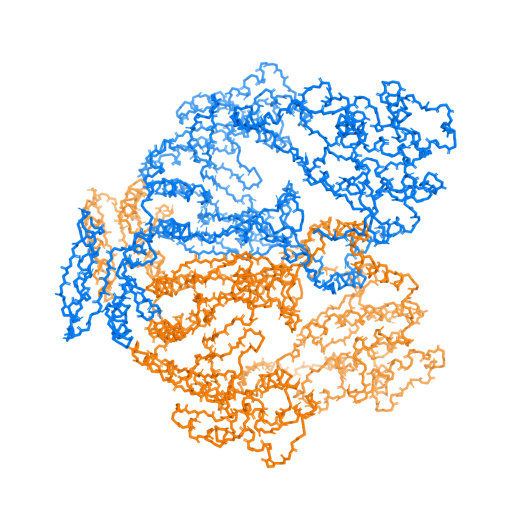 -45.688 5.66 -21.234 1 89.81 185 ASN A CA 1
ATOM 1478 C C . ASN A 1 185 ? -45 7.016 -21.359 1 89.81 185 ASN A C 1
ATOM 1480 O O . ASN A 1 185 ? -43.812 7.121 -21.172 1 89.81 185 ASN A O 1
ATOM 1484 N N . HIS A 1 186 ? -45.688 8.055 -21.656 1 87.12 186 HIS A N 1
ATOM 1485 C CA . HIS A 1 186 ? -45.094 9.367 -21.922 1 87.12 186 HIS A CA 1
ATOM 1486 C C . HIS A 1 186 ? -44.688 10.047 -20.625 1 87.12 186 HIS A C 1
ATOM 1488 O O . HIS A 1 186 ? -43.844 10.969 -20.641 1 87.12 186 HIS A O 1
ATOM 1494 N N . ASP A 1 187 ? -45.219 9.586 -19.547 1 82.31 187 ASP A N 1
ATOM 1495 C CA . ASP A 1 187 ? -44.781 10.055 -18.25 1 82.31 187 ASP A CA 1
ATOM 1496 C C . ASP A 1 187 ? -43.594 9.219 -17.766 1 82.31 187 ASP A C 1
ATOM 1498 O O . ASP A 1 187 ? -43.75 8.039 -17.453 1 82.31 187 ASP A O 1
ATOM 1502 N N . PRO A 1 188 ? -42.469 9.781 -17.719 1 84.62 188 PRO A N 1
ATOM 1503 C CA . PRO A 1 188 ? -41.281 9.023 -17.297 1 84.62 188 PRO A CA 1
ATOM 1504 C C . PRO A 1 188 ? -41.469 8.398 -15.914 1 84.62 188 PRO A C 1
ATOM 1506 O O . PRO A 1 188 ? -40.906 7.34 -15.641 1 84.62 188 PRO A O 1
ATOM 1509 N N . ASN A 1 189 ? -42.219 9.031 -15.102 1 80.69 189 ASN A N 1
ATOM 1510 C CA . ASN A 1 189 ? -42.406 8.531 -13.742 1 80.69 189 ASN A CA 1
ATOM 1511 C C . ASN A 1 189 ? -43.281 7.289 -13.711 1 80.69 189 ASN A C 1
ATOM 1513 O O . ASN A 1 189 ? -43.25 6.52 -12.75 1 80.69 189 ASN A O 1
ATOM 1517 N N . SER A 1 190 ? -44 7.102 -14.672 1 83.25 190 SER A N 1
ATOM 1518 C CA . SER A 1 190 ? -44.906 5.949 -14.742 1 83.25 190 SER A CA 1
ATOM 1519 C C . SER A 1 190 ? -44.25 4.781 -15.461 1 83.25 190 SER A C 1
ATOM 1521 O O . SER A 1 190 ? -44.812 3.684 -15.523 1 83.25 190 SER A O 1
ATOM 1523 N N . ARG A 1 191 ? -43.125 4.902 -15.977 1 87.31 191 ARG A N 1
ATOM 1524 C CA . ARG A 1 191 ? -42.375 3.824 -16.609 1 87.31 191 ARG A CA 1
ATOM 1525 C C . ARG A 1 191 ? -41.656 2.971 -15.578 1 87.31 191 ARG A C 1
ATOM 1527 O O . ARG A 1 191 ? -41.188 3.486 -14.562 1 87.31 191 ARG A O 1
ATOM 1534 N N . PRO A 1 192 ? -41.531 1.678 -15.836 1 82.5 192 PRO A N 1
ATOM 1535 C CA . PRO A 1 192 ? -40.844 0.821 -14.883 1 82.5 192 PRO A CA 1
ATOM 1536 C C . PRO A 1 192 ? -39.312 0.958 -14.977 1 82.5 192 PRO A C 1
ATOM 1538 O O . PRO A 1 192 ? -38.781 1.287 -16.047 1 82.5 192 PRO A O 1
ATOM 1541 N N . THR A 1 193 ? -38.688 0.864 -13.883 1 81.06 193 THR A N 1
ATOM 1542 C CA . THR A 1 193 ? -37.25 0.663 -13.906 1 81.06 193 THR A CA 1
ATOM 1543 C C . THR A 1 193 ? -36.906 -0.749 -14.375 1 81.06 193 THR A C 1
ATOM 1545 O O . THR A 1 193 ? -37.75 -1.627 -14.398 1 81.06 193 THR A O 1
ATOM 1548 N N . THR A 1 194 ? -35.656 -0.904 -14.828 1 81.38 194 THR A N 1
ATOM 1549 C CA . THR A 1 194 ? -35.25 -2.234 -15.258 1 81.38 194 THR A CA 1
ATOM 1550 C C . THR A 1 194 ? -35.438 -3.25 -14.133 1 81.38 194 THR A C 1
ATOM 1552 O O . THR A 1 194 ? -35.812 -4.391 -14.383 1 81.38 194 THR A O 1
ATOM 1555 N N . LYS A 1 195 ? -35.25 -2.789 -12.938 1 74.5 195 LYS A N 1
ATOM 1556 C CA . LYS A 1 195 ? -35.406 -3.66 -11.781 1 74.5 195 LYS A CA 1
ATOM 1557 C C . LYS A 1 195 ? -36.875 -4.043 -11.609 1 74.5 195 LYS A C 1
ATOM 1559 O O . LYS A 1 195 ? -37.188 -5.203 -11.344 1 74.5 195 LYS A O 1
ATOM 1564 N N . GLU A 1 196 ? -37.719 -3.096 -11.719 1 76.31 196 GLU A N 1
ATOM 1565 C CA . GLU A 1 196 ? -39.156 -3.318 -11.609 1 76.31 196 GLU A CA 1
ATOM 1566 C C . GLU A 1 196 ? -39.688 -4.246 -12.711 1 76.31 196 GLU A C 1
ATOM 1568 O O . GLU A 1 196 ? -40.5 -5.109 -12.469 1 76.31 196 GLU A O 1
ATOM 1573 N N . LEU A 1 197 ? -39.219 -4.098 -13.844 1 81.12 197 LEU A N 1
ATOM 1574 C CA . LEU A 1 197 ? -39.594 -4.918 -14.984 1 81.12 197 LEU A CA 1
ATOM 1575 C C . LEU A 1 197 ? -39.188 -6.375 -14.773 1 81.12 197 LEU A C 1
ATOM 1577 O O . LEU A 1 197 ? -39.969 -7.285 -15.062 1 81.12 197 LEU A O 1
ATOM 1581 N N . LEU A 1 198 ? -38 -6.527 -14.227 1 74.75 198 LEU A N 1
ATOM 1582 C CA . LEU A 1 198 ? -37.5 -7.875 -13.992 1 74.75 198 LEU A CA 1
ATOM 1583 C C . LEU A 1 198 ? -38.312 -8.578 -12.906 1 74.75 198 LEU A C 1
ATOM 1585 O O . LEU A 1 198 ? -38.438 -9.812 -12.914 1 74.75 198 LEU A O 1
ATOM 1589 N N . ARG A 1 199 ? -38.844 -7.793 -12.047 1 64.06 199 ARG A N 1
ATOM 1590 C CA . ARG A 1 199 ? -39.625 -8.344 -10.945 1 64.06 199 ARG A CA 1
ATOM 1591 C C . ARG A 1 199 ? -41.125 -8.461 -11.328 1 64.06 199 ARG A C 1
ATOM 1593 O O . ARG A 1 199 ? -41.906 -9.047 -10.586 1 64.06 199 ARG A O 1
ATOM 1600 N N . SER A 1 200 ? -41.469 -7.988 -12.383 1 70.62 200 SER A N 1
ATOM 1601 C CA . SER A 1 200 ? -42.875 -7.941 -12.789 1 70.62 200 SER A CA 1
ATOM 1602 C C . SER A 1 200 ? -43.375 -9.312 -13.227 1 70.62 200 SER A C 1
ATOM 1604 O O . SER A 1 200 ? -42.594 -10.102 -13.789 1 70.62 200 SER A O 1
ATOM 1606 N N . ASP A 1 201 ? -44.562 -9.586 -12.922 1 66 201 ASP A N 1
ATOM 1607 C CA . ASP A 1 201 ? -45.219 -10.828 -13.305 1 66 201 ASP A CA 1
ATOM 1608 C C . ASP A 1 201 ? -45.531 -10.852 -14.797 1 66 201 ASP A C 1
ATOM 1610 O O . ASP A 1 201 ? -46 -11.859 -15.328 1 66 201 ASP A O 1
ATOM 1614 N N . LEU A 1 202 ? -45.344 -9.805 -15.469 1 75.06 202 LEU A N 1
ATOM 1615 C CA . LEU A 1 202 ? -45.656 -9.734 -16.891 1 75.06 202 LEU A CA 1
ATOM 1616 C C . LEU A 1 202 ? -44.562 -10.461 -17.703 1 75.06 202 LEU A C 1
ATOM 1618 O O . LEU A 1 202 ? -44.812 -10.883 -18.844 1 75.06 202 LEU A O 1
ATOM 1622 N N . LEU A 1 203 ? -43.375 -10.461 -17.188 1 73 203 LEU A N 1
ATOM 1623 C CA . LEU A 1 203 ? -42.312 -11.219 -17.812 1 73 203 LEU A CA 1
ATOM 1624 C C . LEU A 1 203 ? -42.469 -12.711 -17.547 1 73 203 LEU A C 1
ATOM 1626 O O . LEU A 1 203 ? -42.719 -13.117 -16.406 1 73 203 LEU A O 1
ATOM 1630 N N . PRO A 1 204 ? -42.656 -13.375 -18.578 1 63.09 204 PRO A N 1
ATOM 1631 C CA . PRO A 1 204 ? -42.781 -14.812 -18.328 1 63.09 204 PRO A CA 1
ATOM 1632 C C . PRO A 1 204 ? -41.719 -15.328 -17.359 1 63.09 204 PRO A C 1
ATOM 1634 O O . PRO A 1 204 ? -40.594 -14.82 -17.328 1 63.09 204 PRO A O 1
ATOM 1637 N N . PRO A 1 205 ? -42.281 -15.914 -16.234 1 48.41 205 PRO A N 1
ATOM 1638 C CA . PRO A 1 205 ? -41.312 -16.453 -15.273 1 48.41 205 PRO A CA 1
ATOM 1639 C C . PRO A 1 205 ? -40.094 -17.078 -15.938 1 48.41 205 PRO A C 1
ATOM 1641 O O . PRO A 1 205 ? -40.156 -17.484 -17.094 1 48.41 205 PRO A O 1
ATOM 1644 N N . LEU A 1 206 ? -38.875 -16.609 -15.383 1 48 206 LEU A N 1
ATOM 1645 C CA . LEU A 1 206 ? -37.688 -17.25 -15.883 1 48 206 LEU A CA 1
ATOM 1646 C C . LEU A 1 206 ? -37.938 -18.719 -16.219 1 48 206 LEU A C 1
ATOM 1648 O O . LEU A 1 206 ? -38.781 -19.375 -15.594 1 48 206 LEU A O 1
ATOM 1652 N N . GLN A 1 207 ? -37.688 -19.094 -17.312 1 43.47 207 GLN A N 1
ATOM 1653 C CA . GLN A 1 207 ? -37.875 -20.531 -17.484 1 43.47 207 GLN A CA 1
ATOM 1654 C C . GLN A 1 207 ? -37.562 -21.281 -16.203 1 43.47 207 GLN A C 1
ATOM 1656 O O . GLN A 1 207 ? -36.75 -20.844 -15.391 1 43.47 207 GLN A O 1
ATOM 1661 N N . MET A 1 208 ? -38.406 -22.062 -15.594 1 41.53 208 MET A N 1
ATOM 1662 C CA . MET A 1 208 ? -38.344 -22.891 -14.398 1 41.53 208 MET A CA 1
ATOM 1663 C C . MET A 1 208 ? -36.875 -23.141 -13.992 1 41.53 208 MET A C 1
ATOM 1665 O O . MET A 1 208 ? -36.562 -23.094 -12.805 1 41.53 208 MET A O 1
ATOM 1669 N N . GLU A 1 209 ? -36.062 -23.203 -14.938 1 47.09 209 GLU A N 1
ATOM 1670 C CA . GLU A 1 209 ? -34.656 -23.594 -14.758 1 47.09 209 GLU A CA 1
ATOM 1671 C C . GLU A 1 209 ? -33.844 -22.453 -14.164 1 47.09 209 GLU A C 1
ATOM 1673 O O . GLU A 1 209 ? -33 -22.656 -13.289 1 47.09 209 GLU A O 1
ATOM 1678 N N . GLU A 1 210 ? -34.188 -21.188 -14.492 1 50.06 210 GLU A N 1
ATOM 1679 C CA . GLU A 1 210 ? -33.406 -20.047 -14.031 1 50.06 210 GLU A CA 1
ATOM 1680 C C . GLU A 1 210 ? -33.781 -19.656 -12.602 1 50.06 210 GLU A C 1
ATOM 1682 O O . GLU A 1 210 ? -32.906 -19.328 -11.805 1 50.06 210 GLU A O 1
ATOM 1687 N N . ALA A 1 211 ? -35.125 -19.641 -12.32 1 47.62 211 ALA A N 1
ATOM 1688 C CA . ALA A 1 211 ? -35.562 -19.344 -10.961 1 47.62 211 ALA A CA 1
ATOM 1689 C C . ALA A 1 211 ? -35 -20.375 -9.969 1 47.62 211 ALA A C 1
ATOM 1691 O O . ALA A 1 211 ? -34.594 -20.016 -8.859 1 47.62 211 ALA A O 1
ATOM 1692 N N . THR A 1 212 ? -35.062 -21.641 -10.414 1 50.44 212 THR A N 1
ATOM 1693 C CA . THR A 1 212 ? -34.5 -22.703 -9.586 1 50.44 212 THR A CA 1
ATOM 1694 C C . THR A 1 212 ? -33 -22.5 -9.383 1 50.44 212 THR A C 1
ATOM 1696 O O . THR A 1 212 ? -32.5 -22.734 -8.289 1 50.44 212 THR A O 1
ATOM 1699 N N . MET A 1 213 ? -32.5 -21.969 -10.43 1 58.56 213 MET A N 1
ATOM 1700 C CA . MET A 1 213 ? -31.062 -21.719 -10.344 1 58.56 213 MET A CA 1
ATOM 1701 C C . MET A 1 213 ? -30.75 -20.594 -9.359 1 58.56 213 MET A C 1
ATOM 1703 O O . MET A 1 213 ? -29.828 -20.703 -8.555 1 58.56 213 MET A O 1
ATOM 1707 N N . ASN A 1 214 ? -31.562 -19.562 -9.469 1 58.06 214 ASN A N 1
ATOM 1708 C CA . ASN A 1 214 ? -31.359 -18.438 -8.578 1 58.06 214 ASN A CA 1
ATOM 1709 C C . ASN A 1 214 ? -31.578 -18.828 -7.117 1 58.06 214 ASN A C 1
ATOM 1711 O O . ASN A 1 214 ? -30.844 -18.391 -6.23 1 58.06 214 ASN A O 1
ATOM 1715 N N . GLU A 1 215 ? -32.625 -19.547 -6.973 1 56.62 215 GLU A N 1
ATOM 1716 C CA . GLU A 1 215 ? -32.906 -20.016 -5.617 1 56.62 215 GLU A CA 1
ATOM 1717 C C . GLU A 1 215 ? -31.781 -20.938 -5.121 1 56.62 215 GLU A C 1
ATOM 1719 O O . GLU A 1 215 ? -31.422 -20.906 -3.943 1 56.62 215 GLU A O 1
ATOM 1724 N N . LEU A 1 216 ? -31.281 -21.625 -6.066 1 60 216 LEU A N 1
ATOM 1725 C CA . LEU A 1 216 ? -30.172 -22.516 -5.73 1 60 216 LEU A CA 1
ATOM 1726 C C . LEU A 1 216 ? -28.938 -21.719 -5.336 1 60 216 LEU A C 1
ATOM 1728 O O . LEU A 1 216 ? -28.25 -22.062 -4.371 1 60 216 LEU A O 1
ATOM 1732 N N . PHE A 1 217 ? -28.797 -20.672 -6.105 1 64.25 217 PHE A N 1
ATOM 1733 C CA . PHE A 1 217 ? -27.656 -19.828 -5.793 1 64.25 217 PHE A CA 1
ATOM 1734 C C . PHE A 1 217 ? -27.812 -19.188 -4.414 1 64.25 217 PHE A C 1
ATOM 1736 O O . PHE A 1 217 ? -26.906 -19.25 -3.59 1 64.25 217 PHE A O 1
ATOM 1743 N N . ARG A 1 218 ? -28.938 -18.641 -4.191 1 60.53 218 ARG A N 1
ATOM 1744 C CA . ARG A 1 218 ? -29.188 -17.953 -2.936 1 60.53 218 ARG A CA 1
ATOM 1745 C C . ARG A 1 218 ? -29.125 -18.906 -1.751 1 60.53 218 ARG A C 1
ATOM 1747 O O . ARG A 1 218 ? -28.562 -18.562 -0.705 1 60.53 218 ARG A O 1
ATOM 1754 N N . SER A 1 219 ? -29.719 -20.031 -1.959 1 59.75 219 SER A N 1
ATOM 1755 C CA . SER A 1 219 ? -29.734 -21 -0.873 1 59.75 219 SER A CA 1
ATOM 1756 C C . SER A 1 219 ? -28.344 -21.531 -0.57 1 59.75 219 SER A C 1
ATOM 1758 O O . SER A 1 219 ? -28 -21.766 0.589 1 59.75 219 SER A O 1
ATOM 1760 N N . THR A 1 220 ? -27.578 -21.625 -1.687 1 63.22 220 THR A N 1
ATOM 1761 C CA . THR A 1 220 ? -26.219 -22.109 -1.525 1 63.22 220 THR A CA 1
ATOM 1762 C C . THR A 1 220 ? -25.344 -21.078 -0.825 1 63.22 220 THR A C 1
ATOM 1764 O O . THR A 1 220 ? -24.516 -21.422 0.035 1 63.22 220 THR A O 1
ATOM 1767 N N . ILE A 1 221 ? -25.625 -19.828 -1.187 1 62.03 221 ILE A N 1
ATOM 1768 C CA . ILE A 1 221 ? -24.781 -18.75 -0.685 1 62.03 221 ILE A CA 1
ATOM 1769 C C . ILE A 1 221 ? -25.203 -18.391 0.74 1 62.03 221 ILE A C 1
ATOM 1771 O O . ILE A 1 221 ? -24.359 -18.062 1.576 1 62.03 221 ILE A O 1
ATOM 1775 N N . SER A 1 222 ? -26.531 -18.172 0.97 1 54.84 222 SER A N 1
ATOM 1776 C CA . SER A 1 222 ? -27.047 -17.75 2.271 1 54.84 222 SER A CA 1
ATOM 1777 C C . SER A 1 222 ? -26.703 -18.766 3.354 1 54.84 222 SER A C 1
ATOM 1779 O O . SER A 1 222 ? -26.688 -18.438 4.543 1 54.84 222 SER A O 1
ATOM 1781 N N . LYS A 1 223 ? -26.594 -20.016 2.91 1 45.56 223 LYS A N 1
ATOM 1782 C CA . LYS A 1 223 ? -26.25 -21.031 3.908 1 45.56 223 LYS A CA 1
ATOM 1783 C C . LYS A 1 223 ? -24.812 -21.516 3.727 1 45.56 223 LYS A C 1
ATOM 1785 O O . LYS A 1 223 ? -24.594 -22.672 3.334 1 45.56 223 LYS A O 1
ATOM 1790 N N . PRO A 1 224 ? -23.906 -20.438 3.797 1 48.81 224 PRO A N 1
ATOM 1791 C CA . PRO A 1 224 ? -22.516 -20.812 3.525 1 48.81 224 PRO A CA 1
ATOM 1792 C C . PRO A 1 224 ? -22.062 -22.016 4.344 1 48.81 224 PRO A C 1
ATOM 1794 O O . PRO A 1 224 ? -21.016 -22.609 4.047 1 48.81 224 PRO A O 1
ATOM 1797 N N . GLN A 1 225 ? -22.906 -22.188 5.391 1 42.12 225 GLN A N 1
ATOM 1798 C CA . GLN A 1 225 ? -22.547 -23.234 6.336 1 42.12 225 GLN A CA 1
ATOM 1799 C C . GLN A 1 225 ? -22.688 -24.609 5.707 1 42.12 225 GLN A C 1
ATOM 1801 O O . GLN A 1 225 ? -22.078 -25.578 6.176 1 42.12 225 GLN A O 1
ATOM 1806 N N . SER A 1 226 ? -23.734 -24.719 4.914 1 41.97 226 SER A N 1
ATOM 1807 C CA . SER A 1 226 ? -23.812 -26.016 4.242 1 41.97 226 SER A CA 1
ATOM 1808 C C . SER A 1 226 ? -22.734 -26.156 3.18 1 41.97 226 SER A C 1
ATOM 1810 O O . SER A 1 226 ? -22.844 -25.578 2.092 1 41.97 226 SER A O 1
ATOM 1812 N N . ARG A 1 227 ? -21.516 -26.141 3.623 1 49.28 227 ARG A N 1
ATOM 1813 C CA . ARG A 1 227 ? -20.125 -25.844 3.273 1 49.28 227 ARG A CA 1
ATOM 1814 C C . ARG A 1 227 ? -19.766 -26.422 1.908 1 49.28 227 ARG A C 1
ATOM 1816 O O . ARG A 1 227 ? -19.047 -25.797 1.134 1 49.28 227 ARG A O 1
ATOM 1823 N N . SER A 1 228 ? -20.516 -27.531 1.5 1 56.28 228 SER A N 1
ATOM 1824 C CA . SER A 1 228 ? -19.938 -28.281 0.387 1 56.28 228 SER A CA 1
ATOM 1825 C C . SER A 1 228 ? -20.281 -27.641 -0.951 1 56.28 228 SER A C 1
ATOM 1827 O O . SER A 1 228 ? -19.406 -27.359 -1.764 1 56.28 228 SER A O 1
ATOM 1829 N N . PRO A 1 229 ? -21.531 -27.219 -1.034 1 60.75 229 PRO A N 1
ATOM 1830 C CA . PRO A 1 229 ? -21.844 -26.672 -2.357 1 60.75 229 PRO A CA 1
ATOM 1831 C C . PRO A 1 229 ? -21.266 -25.266 -2.559 1 60.75 229 PRO A C 1
ATOM 1833 O O . PRO A 1 229 ? -20.828 -24.922 -3.662 1 60.75 229 PRO A O 1
ATOM 1836 N N . TYR A 1 230 ? -21.219 -24.609 -1.484 1 68 230 TYR A N 1
ATOM 1837 C CA . TYR A 1 230 ? -20.703 -23.25 -1.588 1 68 230 TYR A CA 1
ATOM 1838 C C . TYR A 1 230 ? -19.203 -23.266 -1.888 1 68 230 TYR A C 1
ATOM 1840 O O . TYR A 1 230 ? -18.719 -22.469 -2.703 1 68 230 TYR A O 1
ATOM 1848 N N . HIS A 1 231 ? -18.609 -24.156 -1.281 1 67.38 231 HIS A N 1
ATOM 1849 C CA . HIS A 1 231 ? -17.188 -24.266 -1.522 1 67.38 231 HIS A CA 1
ATOM 1850 C C . HIS A 1 231 ? -16.891 -24.719 -2.947 1 67.38 231 HIS A C 1
ATOM 1852 O O . HIS A 1 231 ? -15.93 -24.266 -3.568 1 67.38 231 HIS A O 1
ATOM 1858 N N . ARG A 1 232 ? -17.719 -25.531 -3.383 1 66.56 232 ARG A N 1
ATOM 1859 C CA . ARG A 1 232 ? -17.562 -25.984 -4.762 1 66.56 232 ARG A CA 1
ATOM 1860 C C . ARG A 1 232 ? -17.797 -24.828 -5.738 1 66.56 232 ARG A C 1
ATOM 1862 O O . ARG A 1 232 ? -17.109 -24.719 -6.758 1 66.56 232 ARG A O 1
ATOM 1869 N N . LEU A 1 233 ? -18.828 -24.156 -5.375 1 72.88 233 LEU A N 1
ATOM 1870 C CA . LEU A 1 233 ? -19.109 -22.969 -6.191 1 72.88 233 LEU A CA 1
ATOM 1871 C C . LEU A 1 233 ? -17.906 -22.031 -6.203 1 72.88 233 LEU A C 1
ATOM 1873 O O . LEU A 1 233 ? -17.5 -21.547 -7.262 1 72.88 233 LEU A O 1
ATOM 1877 N N . VAL A 1 234 ? -17.375 -21.812 -5.051 1 77.12 234 VAL A N 1
ATOM 1878 C CA . VAL A 1 234 ? -16.25 -20.906 -4.922 1 77.12 234 VAL A CA 1
ATOM 1879 C C . VAL A 1 234 ? -15.039 -21.484 -5.664 1 77.12 234 VAL A C 1
ATOM 1881 O O . VAL A 1 234 ? -14.328 -20.75 -6.363 1 77.12 234 VAL A O 1
ATOM 1884 N N . ASP A 1 235 ? -14.836 -22.703 -5.59 1 72.62 235 ASP A N 1
ATOM 1885 C CA . ASP A 1 235 ? -13.734 -23.344 -6.293 1 72.62 235 ASP A CA 1
ATOM 1886 C C . ASP A 1 235 ? -13.883 -23.203 -7.805 1 72.62 235 ASP A C 1
ATOM 1888 O O . ASP A 1 235 ? -12.898 -22.984 -8.516 1 72.62 235 ASP A O 1
ATOM 1892 N N . ALA A 1 236 ? -15.078 -23.359 -8.203 1 72.12 236 ALA A N 1
ATOM 1893 C CA . ALA A 1 236 ? -15.344 -23.203 -9.625 1 72.12 236 ALA A CA 1
ATOM 1894 C C . ALA A 1 236 ? -15.062 -21.766 -10.086 1 72.12 236 ALA A C 1
ATOM 1896 O O . ALA A 1 236 ? -14.539 -21.562 -11.18 1 72.12 236 ALA A O 1
ATOM 1897 N N . LEU A 1 237 ? -15.453 -20.906 -9.281 1 78.62 237 LEU A N 1
ATOM 1898 C CA . LEU A 1 237 ? -15.211 -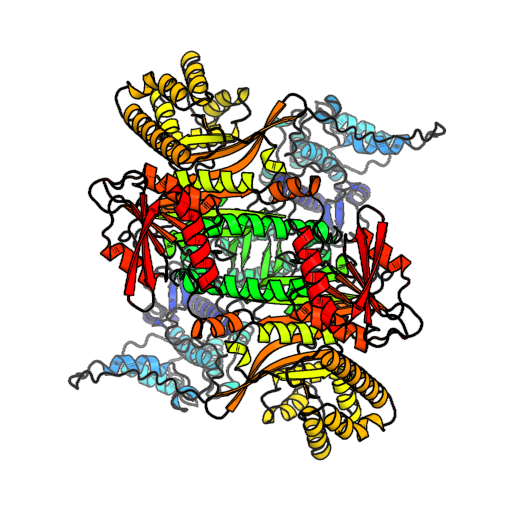19.5 -9.602 1 78.62 237 LEU A CA 1
ATOM 1899 C C . LEU A 1 237 ? -13.719 -19.219 -9.711 1 78.62 237 LEU A C 1
ATOM 1901 O O . LEU A 1 237 ? -13.289 -18.484 -10.594 1 78.62 237 LEU A O 1
ATOM 1905 N N . PHE A 1 238 ? -12.953 -19.812 -8.891 1 80.56 238 PHE A N 1
ATOM 1906 C CA . PHE A 1 238 ? -11.523 -19.531 -8.828 1 80.56 238 PHE A CA 1
ATOM 1907 C C . PHE A 1 238 ? -10.766 -20.359 -9.852 1 80.56 238 PHE A C 1
ATOM 1909 O O . PHE A 1 238 ? -9.57 -20.125 -10.078 1 80.56 238 PHE A O 1
ATOM 1916 N N . SER A 1 239 ? -11.359 -21.281 -10.445 1 74.5 239 SER A N 1
ATOM 1917 C CA . SER A 1 239 ? -10.711 -22.094 -11.469 1 74.5 239 SER A CA 1
ATOM 1918 C C . SER A 1 239 ? -10.953 -21.531 -12.859 1 74.5 239 SER A C 1
ATOM 1920 O O . SER A 1 239 ? -10.562 -22.141 -13.859 1 74.5 239 SER A O 1
ATOM 1922 N N . GLN A 1 240 ? -11.484 -20.391 -12.898 1 73.75 240 GLN A N 1
ATOM 1923 C CA . GLN A 1 240 ? -11.711 -19.734 -14.188 1 73.75 240 GLN A CA 1
ATOM 1924 C C . GLN A 1 240 ? -10.391 -19.438 -14.883 1 73.75 240 GLN A C 1
ATOM 1926 O O . GLN A 1 240 ? -9.406 -19.078 -14.234 1 73.75 240 GLN A O 1
ATOM 1931 N N . PRO A 1 241 ? -10.422 -19.688 -16.109 1 66.88 241 PRO A N 1
ATOM 1932 C CA . PRO A 1 241 ? -9.18 -19.406 -16.844 1 66.88 241 PRO A CA 1
ATOM 1933 C C . PRO A 1 241 ? -8.898 -17.922 -16.969 1 66.88 241 PRO A C 1
ATOM 1935 O O . PRO A 1 241 ? -9.789 -17.094 -16.734 1 66.88 241 PRO A O 1
ATOM 1938 N N . PHE A 1 242 ? -7.715 -17.703 -17.344 1 68.12 242 PHE A N 1
ATOM 1939 C CA . PHE A 1 242 ? -7.238 -16.344 -17.562 1 68.12 242 PHE A CA 1
ATOM 1940 C C . PHE A 1 242 ? -7.957 -15.727 -18.766 1 68.12 242 PHE A C 1
ATOM 1942 O O . PHE A 1 242 ? -8.172 -16.375 -19.781 1 68.12 242 PHE A O 1
ATOM 1949 N N . SER A 1 243 ? -8.461 -14.531 -18.484 1 67.56 243 SER A N 1
ATOM 1950 C CA . SER A 1 243 ? -9.102 -13.773 -19.547 1 67.56 243 SER A CA 1
ATOM 1951 C C . SER A 1 243 ? -8.18 -12.68 -20.094 1 67.56 243 SER A C 1
ATOM 1953 O O . SER A 1 243 ? -7.895 -11.703 -19.391 1 67.56 243 SER A O 1
ATOM 1955 N N . ALA A 1 244 ? -7.766 -12.727 -21.344 1 67.75 244 ALA A N 1
ATOM 1956 C CA . ALA A 1 244 ? -6.883 -11.75 -21.984 1 67.75 244 ALA A CA 1
ATOM 1957 C C . ALA A 1 244 ? -7.555 -10.383 -22.078 1 67.75 244 ALA A C 1
ATOM 1959 O O . ALA A 1 244 ? -6.887 -9.352 -21.969 1 67.75 244 ALA A O 1
ATOM 1960 N N . VAL A 1 245 ? -8.859 -10.43 -22.234 1 67.06 245 VAL A N 1
ATOM 1961 C CA . VAL A 1 245 ? -9.602 -9.18 -22.359 1 67.06 245 VAL A CA 1
ATOM 1962 C C . VAL A 1 245 ? -9.57 -8.422 -21.047 1 67.06 245 VAL A C 1
ATOM 1964 O O . VAL A 1 245 ? -9.336 -7.215 -21.016 1 67.06 245 VAL A O 1
ATOM 1967 N N . GLN A 1 246 ? -9.805 -9.172 -20.031 1 75.44 246 GLN A N 1
ATOM 1968 C CA . GLN A 1 246 ? -9.766 -8.539 -18.719 1 75.44 246 GLN A CA 1
ATOM 1969 C C . GLN A 1 246 ? -8.375 -7.984 -18.406 1 75.44 246 GLN A C 1
ATOM 1971 O O . GLN A 1 246 ? -8.25 -6.926 -17.797 1 75.44 246 GLN A O 1
ATOM 1976 N N . ASP A 1 247 ? -7.398 -8.625 -18.828 1 76.75 247 ASP A N 1
ATOM 1977 C CA . ASP A 1 247 ? -6.027 -8.195 -18.578 1 76.75 247 ASP A CA 1
ATOM 1978 C C . ASP A 1 247 ? -5.734 -6.867 -19.281 1 76.75 247 ASP A C 1
ATOM 1980 O O . ASP A 1 247 ? -5.016 -6.02 -18.75 1 76.75 247 ASP A O 1
ATOM 1984 N N . ARG A 1 248 ? -6.348 -6.688 -20.359 1 72.44 248 ARG A N 1
ATOM 1985 C CA . ARG A 1 248 ? -6.059 -5.496 -21.156 1 72.44 248 ARG A CA 1
ATOM 1986 C C . ARG A 1 248 ? -6.871 -4.301 -20.656 1 72.44 248 ARG A C 1
ATOM 1988 O O . ARG A 1 248 ? -6.414 -3.158 -20.734 1 72.44 248 ARG A O 1
ATOM 1995 N N . THR A 1 249 ? -7.949 -4.57 -20.125 1 76.25 249 THR A N 1
ATOM 1996 C CA . THR A 1 249 ? -8.859 -3.469 -19.844 1 76.25 249 THR A CA 1
ATOM 1997 C C . THR A 1 249 ? -8.82 -3.109 -18.359 1 76.25 249 THR A C 1
ATOM 1999 O O . THR A 1 249 ? -9.203 -2.002 -17.969 1 76.25 249 THR A O 1
ATOM 2002 N N . TYR A 1 250 ? -8.43 -3.957 -17.562 1 82.69 250 TYR A N 1
ATOM 2003 C CA . TYR A 1 250 ? -8.578 -3.814 -16.125 1 82.69 250 TYR A CA 1
ATOM 2004 C C . TYR A 1 250 ? -7.898 -2.541 -15.625 1 82.69 250 TYR A C 1
ATOM 2006 O O . TYR A 1 250 ? -8.453 -1.817 -14.797 1 82.69 250 TYR A O 1
ATOM 2014 N N . ASP A 1 251 ? -6.691 -2.219 -16.094 1 77.5 251 ASP A N 1
ATOM 2015 C CA . ASP A 1 251 ? -5.953 -1.041 -15.641 1 77.5 251 ASP A CA 1
ATOM 2016 C C . ASP A 1 251 ? -5.59 -0.144 -16.828 1 77.5 251 ASP A C 1
ATOM 2018 O O . ASP A 1 251 ? -4.523 0.476 -16.844 1 77.5 251 ASP A O 1
ATOM 2022 N N . SER A 1 252 ? -6.352 -0.101 -17.734 1 74.19 252 SER A N 1
ATOM 2023 C CA . SER A 1 252 ? -6.07 0.658 -18.953 1 74.19 252 SER A CA 1
ATOM 2024 C C . SER A 1 252 ? -5.934 2.146 -18.656 1 74.19 252 SER A C 1
ATOM 2026 O O . SER A 1 252 ? -5.086 2.828 -19.234 1 74.19 252 SER A O 1
ATOM 2028 N N . ASP A 1 253 ? -6.688 2.633 -17.703 1 71.81 253 ASP A N 1
ATOM 2029 C CA . ASP A 1 253 ? -6.641 4.055 -17.375 1 71.81 253 ASP A CA 1
ATOM 2030 C C . ASP A 1 253 ? -5.297 4.43 -16.766 1 71.81 253 ASP A C 1
ATOM 2032 O O . ASP A 1 253 ? -4.766 5.512 -17.031 1 71.81 253 ASP A O 1
ATOM 2036 N N . THR A 1 254 ? -4.812 3.566 -15.984 1 72.5 254 THR A N 1
ATOM 2037 C CA . THR A 1 254 ? -3.564 3.85 -15.281 1 72.5 254 THR A CA 1
ATOM 2038 C C . THR A 1 254 ? -2.369 3.635 -16.203 1 72.5 254 THR A C 1
ATOM 2040 O O . THR A 1 254 ? -1.373 4.355 -16.125 1 72.5 254 THR A O 1
ATOM 2043 N N . CYS A 1 255 ? -2.465 2.682 -17.125 1 68 255 CYS A N 1
ATOM 2044 C CA . CYS A 1 255 ? -1.331 2.34 -17.969 1 68 255 CYS A CA 1
ATOM 2045 C C . CYS A 1 255 ? -1.273 3.25 -19.203 1 68 255 CYS A C 1
ATOM 2047 O O . CYS A 1 255 ? -0.216 3.406 -19.812 1 68 255 CYS A O 1
ATOM 2049 N N . LYS A 1 256 ? -2.41 3.871 -19.469 1 65.5 256 LYS A N 1
ATOM 2050 C CA . LYS A 1 256 ? -2.426 4.746 -20.641 1 65.5 256 LYS A CA 1
ATOM 2051 C C . LYS A 1 256 ? -1.69 6.055 -20.359 1 65.5 256 LYS A C 1
ATOM 2053 O O . LYS A 1 256 ? -1.21 6.715 -21.281 1 65.5 256 LYS A O 1
ATOM 2058 N N . VAL A 1 257 ? -1.629 6.344 -19.141 1 64.94 257 VAL A N 1
ATOM 2059 C CA . VAL A 1 257 ? -0.927 7.578 -18.812 1 64.94 257 VAL A CA 1
ATOM 2060 C C . VAL A 1 257 ? 0.579 7.324 -18.781 1 64.94 257 VAL A C 1
ATOM 2062 O O . VAL A 1 257 ? 1.047 6.387 -18.141 1 64.94 257 VAL A O 1
ATOM 2065 N N . SER A 1 258 ? 1.233 7.992 -19.688 1 70.75 258 SER A N 1
ATOM 2066 C CA . SER A 1 258 ? 2.688 7.895 -19.734 1 70.75 258 SER A CA 1
ATOM 2067 C C . SER A 1 258 ? 3.32 8.281 -18.406 1 70.75 258 SER A C 1
ATOM 2069 O O . SER A 1 258 ? 2.779 9.109 -17.672 1 70.75 258 SER A O 1
ATOM 2071 N N . PHE A 1 259 ? 4.352 7.594 -18.109 1 78.56 259 PHE A N 1
ATOM 2072 C CA . PHE A 1 259 ? 5.129 7.875 -16.906 1 78.56 259 PHE A CA 1
ATOM 2073 C C . PHE A 1 259 ? 5.652 9.305 -16.922 1 78.56 259 PHE A C 1
ATOM 2075 O O . PHE A 1 259 ? 6.273 9.734 -17.891 1 78.56 259 PHE A O 1
ATOM 2082 N N . SER A 1 260 ? 5.219 10.039 -15.891 1 83.81 260 SER A N 1
ATOM 2083 C CA . SER A 1 260 ? 5.707 11.406 -15.727 1 83.81 260 SER A CA 1
ATOM 2084 C C . SER A 1 260 ? 6.629 11.516 -14.516 1 83.81 260 SER A C 1
ATOM 2086 O O . SER A 1 260 ? 6.168 11.523 -13.375 1 83.81 260 SER A O 1
ATOM 2088 N N . PRO A 1 261 ? 7.938 11.68 -14.734 1 87.88 261 PRO A N 1
ATOM 2089 C CA . PRO A 1 261 ? 8.875 11.781 -13.609 1 87.88 261 PRO A CA 1
ATOM 2090 C C . PRO A 1 261 ? 8.578 12.969 -12.695 1 87.88 261 PRO A C 1
ATOM 2092 O O . PRO A 1 261 ? 8.734 12.867 -11.477 1 87.88 261 PRO A O 1
ATOM 2095 N N . LYS A 1 262 ? 8.125 14.039 -13.297 1 88.06 262 LYS A N 1
ATOM 2096 C CA . LYS A 1 262 ? 7.852 15.242 -12.523 1 88.06 262 LYS A CA 1
ATOM 2097 C C . LYS A 1 262 ? 6.773 14.992 -11.477 1 88.06 262 LYS A C 1
ATOM 2099 O O . LYS A 1 262 ? 6.93 15.375 -10.312 1 88.06 262 LYS A O 1
ATOM 2104 N N . LEU A 1 263 ? 5.73 14.367 -11.867 1 90.06 263 LEU A N 1
ATOM 2105 C CA . LEU A 1 263 ? 4.621 14.086 -10.961 1 90.06 263 LEU A CA 1
ATOM 2106 C C . LEU A 1 263 ? 5.082 13.234 -9.781 1 90.06 263 LEU A C 1
ATOM 2108 O O . LEU A 1 263 ? 4.766 13.547 -8.625 1 90.06 263 LEU A O 1
ATOM 2112 N N . HIS A 1 264 ? 5.828 12.258 -10.055 1 92.56 264 HIS A N 1
ATOM 2113 C CA . HIS A 1 264 ? 6.246 11.328 -9.008 1 92.56 264 HIS A CA 1
ATOM 2114 C C . HIS A 1 264 ? 7.273 11.977 -8.086 1 92.56 264 HIS A C 1
ATOM 2116 O O . HIS A 1 264 ? 7.312 11.68 -6.887 1 92.56 264 HIS A O 1
ATOM 2122 N N . LEU A 1 265 ? 8.117 12.812 -8.633 1 93.38 265 LEU A N 1
ATOM 2123 C CA . LEU A 1 265 ? 9.078 13.539 -7.816 1 93.38 265 LEU A CA 1
ATOM 2124 C C . LEU A 1 265 ? 8.375 14.508 -6.879 1 93.38 265 LEU A C 1
ATOM 2126 O O . LEU A 1 265 ? 8.75 14.641 -5.711 1 93.38 265 LEU A O 1
ATOM 2130 N N . ILE A 1 266 ? 7.367 15.133 -7.406 1 93.44 266 ILE A N 1
ATOM 2131 C CA . ILE A 1 266 ? 6.594 16.062 -6.594 1 93.44 266 ILE A CA 1
ATOM 2132 C C . ILE A 1 266 ? 5.832 15.289 -5.516 1 93.44 266 ILE A C 1
ATOM 2134 O O . ILE A 1 266 ? 5.766 15.727 -4.363 1 93.44 266 ILE A O 1
ATOM 2138 N N . GLN A 1 267 ? 5.234 14.203 -5.871 1 94.12 267 GLN A N 1
ATOM 2139 C CA . GLN A 1 267 ? 4.535 13.367 -4.902 1 94.12 267 GLN A CA 1
ATOM 2140 C C . GLN A 1 267 ? 5.457 12.977 -3.75 1 94.12 267 GLN A C 1
ATOM 2142 O O . GLN A 1 267 ? 5.062 13.023 -2.584 1 94.12 267 GLN A O 1
ATOM 2147 N N . LYS A 1 268 ? 6.605 12.578 -4.098 1 94.5 268 LYS A N 1
ATOM 2148 C CA . LYS A 1 268 ? 7.574 12.188 -3.08 1 94.5 268 LYS A CA 1
ATOM 2149 C C . LYS A 1 268 ? 7.957 13.375 -2.203 1 94.5 268 LYS A C 1
ATOM 2151 O O . LYS A 1 268 ? 8.055 13.25 -0.98 1 94.5 268 LYS A O 1
ATOM 2156 N N . SER A 1 269 ? 8.195 14.492 -2.803 1 93.56 269 SER A N 1
ATOM 2157 C CA . SER A 1 269 ? 8.555 15.695 -2.055 1 93.56 269 SER A CA 1
ATOM 2158 C C . SER A 1 269 ? 7.449 16.094 -1.089 1 93.56 269 SER A C 1
ATOM 2160 O O . SER A 1 269 ? 7.715 16.422 0.069 1 93.56 269 SER A O 1
ATOM 2162 N N . VAL A 1 270 ? 6.223 16.094 -1.584 1 95.56 270 VAL A N 1
ATOM 2163 C CA . VAL A 1 270 ? 5.074 16.438 -0.757 1 95.56 270 VAL A CA 1
ATOM 2164 C C . VAL A 1 270 ? 4.949 15.445 0.397 1 95.56 270 VAL A C 1
ATOM 2166 O O . VAL A 1 270 ? 4.742 15.844 1.547 1 95.56 270 VAL A O 1
ATOM 2169 N N . SER A 1 271 ? 5.035 14.195 0.077 1 96.25 271 SER A N 1
ATOM 2170 C CA . SER A 1 271 ? 4.957 13.164 1.107 1 96.25 271 SER A CA 1
ATOM 2171 C C . SER A 1 271 ? 6.02 13.375 2.182 1 96.25 271 SER A C 1
ATOM 2173 O O . SER A 1 271 ? 5.734 13.266 3.375 1 96.25 271 SER A O 1
ATOM 2175 N N . ASP A 1 272 ? 7.199 13.688 1.776 1 95.38 272 ASP A N 1
ATOM 2176 C CA . ASP A 1 272 ? 8.305 13.891 2.711 1 95.38 272 ASP A CA 1
ATOM 2177 C C . ASP A 1 272 ? 8.031 15.086 3.627 1 95.38 272 ASP A C 1
ATOM 2179 O O . ASP A 1 272 ? 8.297 15.023 4.828 1 95.38 272 ASP A O 1
ATOM 2183 N N . CYS A 1 273 ? 7.539 16.109 3.025 1 95.69 273 CYS A N 1
ATOM 2184 C CA . CYS A 1 273 ? 7.246 17.312 3.791 1 95.69 273 CYS A CA 1
ATOM 2185 C C . CYS A 1 273 ? 6.18 17.047 4.848 1 95.69 273 CYS A C 1
ATOM 2187 O O . CYS A 1 273 ? 6.332 17.438 6.004 1 95.69 273 CYS A O 1
ATOM 2189 N N . ILE A 1 274 ? 5.148 16.422 4.473 1 97.56 274 ILE A N 1
ATOM 2190 C CA . ILE A 1 274 ? 4.051 16.125 5.387 1 97.56 274 ILE A CA 1
ATOM 2191 C C . ILE A 1 274 ? 4.539 15.203 6.5 1 97.56 274 ILE A C 1
ATOM 2193 O O . ILE A 1 274 ? 4.223 15.406 7.672 1 97.56 274 ILE A O 1
ATOM 2197 N N . GLU A 1 275 ? 5.262 14.195 6.117 1 97.06 275 GLU A N 1
ATOM 2198 C CA . GLU A 1 275 ? 5.777 13.25 7.102 1 97.06 275 GLU A CA 1
ATOM 2199 C C . GLU A 1 275 ? 6.672 13.953 8.125 1 97.06 275 GLU A C 1
ATOM 2201 O O . GLU A 1 275 ? 6.645 13.617 9.312 1 97.06 275 GLU A O 1
ATOM 2206 N N . LYS A 1 276 ? 7.457 14.828 7.645 1 96.38 276 LYS A N 1
ATOM 2207 C CA . LYS A 1 276 ? 8.336 15.562 8.547 1 96.38 276 LYS A CA 1
ATOM 2208 C C . LYS A 1 276 ? 7.539 16.312 9.602 1 96.38 276 LYS A C 1
ATOM 2210 O O . LYS A 1 276 ? 7.898 16.312 10.781 1 96.38 276 LYS A O 1
ATOM 2215 N N . VAL A 1 277 ? 6.5 16.938 9.18 1 97.12 277 VAL A N 1
ATOM 2216 C CA . VAL A 1 277 ? 5.645 17.656 10.117 1 97.12 277 VAL A CA 1
ATOM 2217 C C . VAL A 1 277 ? 5.066 16.688 11.148 1 97.12 277 VAL A C 1
ATOM 2219 O O . VAL A 1 277 ? 5.082 16.969 12.352 1 97.12 277 VAL A O 1
ATOM 2222 N N . PHE A 1 278 ? 4.551 15.602 10.703 1 97.94 278 PHE A N 1
ATOM 2223 C CA . PHE A 1 278 ? 3.957 14.609 11.594 1 97.94 278 PHE A CA 1
ATOM 2224 C C . PHE A 1 278 ? 4.992 14.078 12.57 1 97.94 278 PHE A C 1
ATOM 2226 O O . PHE A 1 278 ? 4.695 13.883 13.758 1 97.94 278 PHE A O 1
ATOM 2233 N N . GLN A 1 279 ? 6.168 13.875 12.078 1 96.19 279 GLN A N 1
ATOM 2234 C CA . GLN A 1 279 ? 7.238 13.359 12.922 1 96.19 279 GLN A CA 1
ATOM 2235 C C . GLN A 1 279 ? 7.652 14.375 13.984 1 96.19 279 GLN A C 1
ATOM 2237 O O . GLN A 1 279 ? 8.031 14 15.094 1 96.19 279 GLN A O 1
ATOM 2242 N N . ASN A 1 280 ? 7.637 15.633 13.609 1 96.12 280 ASN A N 1
ATOM 2243 C CA . ASN A 1 280 ? 7.949 16.672 14.578 1 96.12 280 ASN A CA 1
ATOM 2244 C C . ASN A 1 280 ? 7.035 16.609 15.797 1 96.12 280 ASN A C 1
ATOM 2246 O O . ASN A 1 280 ? 7.441 16.969 16.906 1 96.12 280 ASN A O 1
ATOM 2250 N N . HIS A 1 281 ? 5.836 16.109 15.539 1 96.38 281 HIS A N 1
ATOM 2251 C CA . HIS A 1 281 ? 4.875 16 16.625 1 96.38 281 HIS A CA 1
ATOM 2252 C C . HIS A 1 281 ? 5 14.664 17.344 1 96.38 281 HIS A C 1
ATOM 2254 O O . HIS A 1 281 ? 4.16 14.312 18.172 1 96.38 281 HIS A O 1
ATOM 2260 N N . GLY A 1 282 ? 5.977 13.891 16.969 1 94.06 282 GLY A N 1
ATOM 2261 C CA . GLY A 1 282 ? 6.246 12.633 17.641 1 94.06 282 GLY A CA 1
ATOM 2262 C C . GLY A 1 282 ? 5.391 11.484 17.141 1 94.06 282 GLY A C 1
ATOM 2263 O O . GLY A 1 282 ? 5.266 10.461 17.812 1 94.06 282 GLY A O 1
ATOM 2264 N N . ALA A 1 283 ? 4.785 11.633 16.047 1 96.69 283 ALA A N 1
ATOM 2265 C CA . ALA A 1 283 ? 3.936 10.578 15.508 1 96.69 283 ALA A CA 1
ATOM 2266 C C . ALA A 1 283 ? 4.77 9.484 14.844 1 96.69 283 ALA A C 1
ATOM 2268 O O . ALA A 1 283 ? 5.855 9.75 14.32 1 96.69 283 ALA A O 1
ATOM 2269 N N . ILE A 1 284 ? 4.262 8.281 14.898 1 96 284 ILE A N 1
ATOM 2270 C CA . ILE A 1 284 ? 4.938 7.121 14.328 1 96 284 ILE A CA 1
ATOM 2271 C C . ILE A 1 284 ? 4.172 6.621 13.109 1 96 284 ILE A C 1
ATOM 2273 O O . ILE A 1 284 ? 2.938 6.594 13.109 1 96 284 ILE A O 1
ATOM 2277 N N . LYS A 1 285 ? 4.918 6.281 12.078 1 96.62 285 LYS A N 1
ATOM 2278 C CA . LYS A 1 285 ? 4.289 5.73 10.883 1 96.62 285 LYS A CA 1
ATOM 2279 C C . LYS A 1 285 ? 3.713 4.344 11.148 1 96.62 285 LYS A C 1
ATOM 2281 O O . LYS A 1 285 ? 4.438 3.434 11.555 1 96.62 285 LYS A O 1
ATOM 2286 N N . PHE A 1 286 ? 2.396 4.219 10.938 1 95 286 PHE A N 1
ATOM 2287 C CA . PHE A 1 286 ? 1.731 2.939 11.164 1 95 286 PHE A CA 1
ATOM 2288 C C . PHE A 1 286 ? 0.612 2.723 10.156 1 95 286 PHE A C 1
ATOM 2290 O O . PHE A 1 286 ? -0.271 3.57 10.008 1 95 286 PHE A O 1
ATOM 2297 N N . SER A 1 287 ? 0.705 1.621 9.469 1 92.62 287 SER A N 1
ATOM 2298 C CA . SER A 1 287 ? -0.325 1.254 8.5 1 92.62 287 SER A CA 1
ATOM 2299 C C . SER A 1 287 ? -1.103 0.026 8.961 1 92.62 287 SER A C 1
ATOM 2301 O O . SER A 1 287 ? -0.53 -0.892 9.555 1 92.62 287 SER A O 1
ATOM 2303 N N . THR A 1 288 ? -2.385 -0.013 8.734 1 92.69 288 THR A N 1
ATOM 2304 C CA . THR A 1 288 ? -3.246 -1.147 9.055 1 92.69 288 THR A CA 1
ATOM 2305 C C . THR A 1 288 ? -3.279 -2.139 7.891 1 92.69 288 THR A C 1
ATOM 2307 O O . THR A 1 288 ? -2.861 -1.813 6.777 1 92.69 288 THR A O 1
ATOM 2310 N N . PRO A 1 289 ? -3.711 -3.377 8.172 1 91 289 PRO A N 1
ATOM 2311 C CA . PRO A 1 289 ? -3.807 -4.359 7.086 1 91 289 PRO A CA 1
ATOM 2312 C C . PRO A 1 289 ? -4.66 -3.873 5.918 1 91 289 PRO A C 1
ATOM 2314 O O . PRO A 1 289 ? -5.637 -3.145 6.125 1 91 289 PRO A O 1
ATOM 2317 N N . LEU A 1 290 ? -4.305 -4.316 4.762 1 94.25 290 LEU A N 1
ATOM 2318 C CA . LEU A 1 290 ? -4.922 -3.836 3.529 1 94.25 290 LEU A CA 1
ATOM 2319 C C . LEU A 1 290 ? -6.391 -4.238 3.461 1 94.25 290 LEU A C 1
ATOM 2321 O O . LEU A 1 290 ? -7.246 -3.416 3.127 1 94.25 290 LEU A O 1
ATOM 2325 N N . LEU A 1 291 ? -6.703 -5.496 3.727 1 94 291 LEU A N 1
ATOM 2326 C CA . LEU A 1 291 ? -8.055 -6.023 3.555 1 94 291 LEU A CA 1
ATOM 2327 C C . LEU A 1 291 ? -8.766 -6.145 4.898 1 94 291 LEU A C 1
ATOM 2329 O O . LEU A 1 291 ? -8.125 -6.387 5.926 1 94 291 LEU A O 1
ATOM 2333 N N . MET A 1 292 ? -9.977 -5.887 4.875 1 91.31 292 MET A N 1
ATOM 2334 C CA . MET A 1 292 ? -10.875 -6.117 6.004 1 91.31 292 MET A CA 1
ATOM 2335 C C . MET A 1 292 ? -12.164 -6.789 5.543 1 91.31 292 MET A C 1
ATOM 2337 O O . MET A 1 292 ? -12.57 -6.637 4.391 1 91.31 292 MET A O 1
ATOM 2341 N N . PRO A 1 293 ? -12.672 -7.602 6.422 1 89.19 293 PRO A N 1
ATOM 2342 C CA . PRO A 1 293 ? -13.984 -8.117 6.051 1 89.19 293 PRO A CA 1
ATOM 2343 C C . PRO A 1 293 ? -14.992 -7.012 5.75 1 89.19 293 PRO A C 1
ATOM 2345 O O . PRO A 1 293 ? -14.828 -5.883 6.215 1 89.19 293 PRO A O 1
ATOM 2348 N N . LYS A 1 294 ? -15.875 -7.398 4.902 1 88.62 294 LYS A N 1
ATOM 2349 C CA . LYS A 1 294 ? -16.891 -6.406 4.551 1 88.62 294 LYS A CA 1
ATOM 2350 C C . LYS A 1 294 ? -17.438 -5.719 5.793 1 88.62 294 LYS A C 1
ATOM 2352 O O . LYS A 1 294 ? -17.891 -6.383 6.727 1 88.62 294 LYS A O 1
ATOM 2357 N N . CYS A 1 295 ? -17.297 -4.398 5.793 1 85.12 295 CYS A N 1
ATOM 2358 C CA . CYS A 1 295 ? -17.656 -3.58 6.945 1 85.12 295 CYS A CA 1
ATOM 2359 C C . CYS A 1 295 ? -19.047 -2.965 6.766 1 85.12 295 CYS A C 1
ATOM 2361 O O . CYS A 1 295 ? -19.344 -2.389 5.715 1 85.12 295 CYS A O 1
ATOM 2363 N N . HIS A 1 296 ? -19.828 -3.053 7.777 1 82.31 296 HIS A N 1
ATOM 2364 C CA . HIS A 1 296 ? -21.203 -2.539 7.742 1 82.31 296 HIS A CA 1
ATOM 2365 C C . HIS A 1 296 ? -21.203 -1.018 7.66 1 82.31 296 HIS A C 1
ATOM 2367 O O . HIS A 1 296 ? -22.172 -0.428 7.148 1 82.31 296 HIS A O 1
ATOM 2373 N N . LEU A 1 297 ? -20.172 -0.439 8.062 1 85.38 297 LEU A N 1
ATOM 2374 C CA . LEU A 1 297 ? -20.109 1.019 8.078 1 85.38 297 LEU A CA 1
ATOM 2375 C C . LEU A 1 297 ? -20.031 1.578 6.664 1 85.38 297 LEU A C 1
ATOM 2377 O O . LEU A 1 297 ? -20.312 2.756 6.438 1 85.38 297 LEU A O 1
ATOM 2381 N N . TYR A 1 298 ? -19.562 0.708 5.734 1 82.25 298 TYR A N 1
ATOM 2382 C CA . TYR A 1 298 ? -19.453 1.126 4.34 1 82.25 298 TYR A CA 1
ATOM 2383 C C . TYR A 1 298 ? -20.672 0.68 3.539 1 82.25 298 TYR A C 1
ATOM 2385 O O . TYR A 1 298 ? -20.703 0.851 2.318 1 82.25 298 TYR A O 1
ATOM 2393 N N . GLU A 1 299 ? -21.594 0.103 4.117 1 76.38 299 GLU A N 1
ATOM 2394 C CA . GLU A 1 299 ? -22.734 -0.506 3.426 1 76.38 299 GLU A CA 1
ATOM 2395 C C . GLU A 1 299 ? -23.453 0.514 2.557 1 76.38 299 GLU A C 1
ATOM 2397 O O . GLU A 1 299 ? -23.938 0.182 1.473 1 76.38 299 GLU A O 1
ATOM 2402 N N . SER A 1 300 ? -23.469 1.744 2.992 1 73.06 300 SER A N 1
ATOM 2403 C CA . SER A 1 300 ? -24.188 2.771 2.246 1 73.06 300 SER A CA 1
ATOM 2404 C C . SER A 1 300 ? -23.312 3.381 1.156 1 73.06 300 SER A C 1
ATOM 2406 O O . SER A 1 300 ? -23.797 4.145 0.319 1 73.06 300 SER A O 1
ATOM 2408 N N . ASN A 1 301 ? -22.078 2.98 1.128 1 80.25 301 ASN A N 1
ATOM 2409 C CA . ASN A 1 301 ? -21.156 3.496 0.133 1 80.25 301 ASN A CA 1
ATOM 2410 C C . ASN A 1 301 ? -21.141 2.641 -1.13 1 80.25 301 ASN A C 1
ATOM 2412 O O . ASN A 1 301 ? -20.656 1.514 -1.119 1 80.25 301 ASN A O 1
ATOM 2416 N N . GLU A 1 302 ? -21.578 3.178 -2.146 1 76.62 302 GLU A N 1
ATOM 2417 C CA . GLU A 1 302 ? -21.672 2.459 -3.416 1 76.62 302 GLU A CA 1
ATOM 2418 C C . GLU A 1 302 ? -20.281 2.248 -4.027 1 76.62 302 GLU A C 1
ATOM 2420 O O . GLU A 1 302 ? -20.109 1.391 -4.895 1 76.62 302 GLU A O 1
ATOM 2425 N N . GLN A 1 303 ? -19.391 2.984 -3.582 1 86.56 303 GLN A N 1
ATOM 2426 C CA . GLN A 1 303 ? -18.047 2.906 -4.152 1 86.56 303 GLN A CA 1
ATOM 2427 C C . GLN A 1 303 ? -17.141 2.029 -3.297 1 86.56 303 GLN A C 1
ATOM 2429 O O . GLN A 1 303 ? -15.914 2.109 -3.404 1 86.56 303 GLN A O 1
ATOM 2434 N N . TYR A 1 304 ? -17.797 1.305 -2.457 1 90.06 304 TYR A N 1
ATOM 2435 C CA . TYR A 1 304 ? -17.016 0.388 -1.624 1 90.06 304 TYR A CA 1
ATOM 2436 C C . TYR A 1 304 ? -16.5 -0.792 -2.441 1 90.06 304 TYR A C 1
ATOM 2438 O O . TYR A 1 304 ? -17.297 -1.604 -2.934 1 90.06 304 TYR A O 1
ATOM 2446 N N . ALA A 1 305 ? -15.148 -0.913 -2.674 1 92.69 305 ALA A N 1
ATOM 2447 C CA . ALA A 1 305 ? -14.539 -1.996 -3.443 1 92.69 305 ALA A CA 1
ATOM 2448 C C . ALA A 1 305 ? -14.477 -3.281 -2.621 1 92.69 305 ALA A C 1
ATOM 2450 O O . ALA A 1 305 ? -13.609 -3.426 -1.754 1 92.69 305 ALA A O 1
ATOM 2451 N N . CYS A 1 306 ? -15.297 -4.211 -2.93 1 91.94 306 CYS A N 1
ATOM 2452 C CA . CYS A 1 306 ? -15.375 -5.48 -2.219 1 91.94 306 CYS A CA 1
ATOM 2453 C C . CYS A 1 306 ? -15.023 -6.645 -3.141 1 91.94 306 CYS A C 1
ATOM 2455 O O . CYS A 1 306 ? -15.156 -6.539 -4.359 1 91.94 306 CYS A O 1
ATOM 2457 N N . PHE A 1 307 ? -14.578 -7.73 -2.566 1 92.56 307 PHE A N 1
ATOM 2458 C CA . PHE A 1 307 ? -14.156 -8.93 -3.281 1 92.56 307 PHE A CA 1
ATOM 2459 C C . PHE A 1 307 ? -14.547 -10.18 -2.514 1 92.56 307 PHE A C 1
ATOM 2461 O O . PHE A 1 307 ? -14.797 -10.125 -1.308 1 92.56 307 PHE A O 1
ATOM 2468 N N . VAL A 1 308 ? -14.617 -11.242 -3.248 1 89.56 308 VAL A N 1
ATOM 2469 C CA . VAL A 1 308 ? -14.836 -12.547 -2.629 1 89.56 308 VAL A CA 1
ATOM 2470 C C . VAL A 1 308 ? -13.508 -13.305 -2.539 1 89.56 308 VAL A C 1
ATOM 2472 O O . VAL A 1 308 ? -12.789 -13.43 -3.533 1 89.56 308 VAL A O 1
ATOM 2475 N N . ASP A 1 309 ? -13.156 -13.641 -1.385 1 88.69 309 ASP A N 1
ATOM 2476 C CA . ASP A 1 309 ? -11.898 -14.367 -1.221 1 88.69 309 ASP A CA 1
ATOM 2477 C C . ASP A 1 309 ? -12.094 -15.867 -1.462 1 88.69 309 ASP A C 1
ATOM 2479 O O . ASP A 1 309 ? -13.195 -16.312 -1.808 1 88.69 309 ASP A O 1
ATOM 2483 N N . HIS A 1 310 ? -11.016 -16.641 -1.315 1 83.06 310 HIS A N 1
ATOM 2484 C CA . HIS A 1 310 ? -11.039 -18.062 -1.63 1 83.06 310 HIS A CA 1
ATOM 2485 C C . HIS A 1 310 ? -11.938 -18.828 -0.66 1 83.06 310 HIS A C 1
ATOM 2487 O O . HIS A 1 310 ? -12.414 -19.922 -0.978 1 83.06 310 HIS A O 1
ATOM 2493 N N . SER A 1 311 ? -12.117 -18.281 0.508 1 77.5 311 SER A N 1
ATOM 2494 C CA . SER A 1 311 ? -13 -18.922 1.479 1 77.5 311 SER A CA 1
ATOM 2495 C C . SER A 1 311 ? -14.469 -18.641 1.16 1 77.5 311 SER A C 1
ATOM 2497 O O . SER A 1 311 ? -15.359 -19.281 1.702 1 77.5 311 SER A O 1
ATOM 2499 N N . GLY A 1 312 ? -14.68 -17.734 0.317 1 79.62 312 GLY A N 1
ATOM 2500 C CA . GLY A 1 312 ? -16.031 -17.328 -0.027 1 79.62 312 GLY A CA 1
ATOM 2501 C C . GLY A 1 312 ? -16.531 -16.141 0.771 1 79.62 312 GLY A C 1
ATOM 2502 O O . GLY A 1 312 ? -17.688 -15.734 0.639 1 79.62 312 GLY A O 1
ATOM 2503 N N . GLY A 1 313 ? -15.703 -15.68 1.575 1 83.75 313 GLY A N 1
ATOM 2504 C CA . GLY A 1 313 ? -16.062 -14.5 2.35 1 83.75 313 GLY A CA 1
ATOM 2505 C C . GLY A 1 313 ? -15.844 -13.203 1.602 1 83.75 313 GLY A C 1
ATOM 2506 O O . GLY A 1 313 ? -15.047 -13.156 0.659 1 83.75 313 GLY A O 1
ATOM 2507 N N . LEU A 1 314 ? -16.609 -12.234 2.047 1 89.06 314 LEU A N 1
ATOM 2508 C CA . LEU A 1 314 ? -16.469 -10.922 1.421 1 89.06 314 LEU A CA 1
ATOM 2509 C C . LEU A 1 314 ? -15.43 -10.078 2.148 1 89.06 314 LEU A C 1
ATOM 2511 O O . LEU A 1 314 ? -15.453 -9.977 3.377 1 89.06 314 LEU A O 1
ATOM 2515 N N . VAL A 1 315 ? -14.555 -9.586 1.388 1 92.88 315 VAL A N 1
ATOM 2516 C CA . VAL A 1 315 ? -13.523 -8.703 1.925 1 92.88 315 VAL A CA 1
ATOM 2517 C C . VAL A 1 315 ? -13.484 -7.41 1.115 1 92.88 315 VAL A C 1
ATOM 2519 O O . VAL A 1 315 ? -13.906 -7.379 -0.043 1 92.88 315 VAL A O 1
ATOM 2522 N N . GLY A 1 316 ? -13.062 -6.359 1.796 1 93.44 316 GLY A N 1
ATOM 2523 C CA . GLY A 1 316 ? -13.062 -5.082 1.1 1 93.44 316 GLY A CA 1
ATOM 2524 C C . GLY A 1 316 ? -11.781 -4.293 1.312 1 93.44 316 GLY A C 1
ATOM 2525 O O . GLY A 1 316 ? -11.047 -4.531 2.273 1 93.44 316 GLY A O 1
ATOM 2526 N N . LEU A 1 317 ? -11.438 -3.457 0.288 1 95.44 317 LEU A N 1
ATOM 2527 C CA . LEU A 1 317 ? -10.352 -2.484 0.4 1 95.44 317 LEU A CA 1
ATOM 2528 C C . LEU A 1 317 ? -10.805 -1.262 1.195 1 95.44 317 LEU A C 1
ATOM 2530 O O . LEU A 1 317 ? -12 -0.961 1.257 1 95.44 317 LEU A O 1
ATOM 2534 N N . PRO A 1 318 ? -9.891 -0.626 1.839 1 95.12 318 PRO A N 1
ATOM 2535 C CA . PRO A 1 318 ? -10.281 0.519 2.666 1 95.12 318 PRO A CA 1
ATOM 2536 C C . PRO A 1 318 ? -10.742 1.716 1.836 1 95.12 318 PRO A C 1
ATOM 2538 O O . PRO A 1 318 ? -10.094 2.08 0.854 1 95.12 318 PRO A O 1
ATOM 2541 N N . CYS A 1 319 ? -11.852 2.357 2.277 1 94.44 319 CYS A N 1
ATOM 2542 C CA . CYS A 1 319 ? -12.352 3.588 1.673 1 94.44 319 CYS A CA 1
ATOM 2543 C C . CYS A 1 319 ? -11.727 4.812 2.33 1 94.44 319 CYS A C 1
ATOM 2545 O O . CYS A 1 319 ? -11.766 5.91 1.772 1 94.44 319 CYS A O 1
ATOM 2547 N N . ASP A 1 320 ? -11.25 4.617 3.467 1 94.81 320 ASP A N 1
ATOM 2548 C CA . ASP A 1 320 ? -10.562 5.633 4.254 1 94.81 320 ASP A CA 1
ATOM 2549 C C . ASP A 1 320 ? -9.562 4.992 5.215 1 94.81 320 ASP A C 1
ATOM 2551 O O . ASP A 1 320 ? -9.477 3.766 5.305 1 94.81 320 ASP A O 1
ATOM 2555 N N . GLN A 1 321 ? -8.836 5.82 5.875 1 95.62 321 GLN A N 1
ATOM 2556 C CA . GLN A 1 321 ? -7.809 5.285 6.762 1 95.62 321 GLN A CA 1
ATOM 2557 C C . GLN A 1 321 ? -8.297 5.238 8.203 1 95.62 321 GLN A C 1
ATOM 2559 O O . GLN A 1 321 ? -7.656 4.625 9.062 1 95.62 321 GLN A O 1
ATOM 2564 N N . ARG A 1 322 ? -9.438 5.77 8.477 1 96.5 322 ARG A N 1
ATOM 2565 C CA . ARG A 1 322 ? -9.922 5.91 9.852 1 96.5 322 ARG A CA 1
ATOM 2566 C C . ARG A 1 322 ? -10.594 4.629 10.328 1 96.5 322 ARG A C 1
ATOM 2568 O O . ARG A 1 322 ? -10.305 4.145 11.43 1 96.5 322 ARG A O 1
ATOM 2575 N N . VAL A 1 323 ? -11.461 4.059 9.586 1 95.56 323 VAL A N 1
ATOM 2576 C CA . VAL A 1 323 ? -12.266 2.902 9.977 1 95.56 323 VAL A CA 1
ATOM 2577 C C . VAL A 1 323 ? -11.344 1.715 10.266 1 95.56 323 VAL A C 1
ATOM 2579 O O . VAL A 1 323 ? -11.438 1.103 11.336 1 95.56 323 VAL A O 1
ATOM 2582 N N . PRO A 1 324 ? -10.422 1.37 9.289 1 94.31 324 PRO A N 1
ATOM 2583 C CA . PRO A 1 324 ? -9.523 0.257 9.617 1 94.31 324 PRO A CA 1
ATOM 2584 C C . PRO A 1 324 ? -8.695 0.513 10.875 1 94.31 324 PRO A C 1
ATOM 2586 O O . PRO A 1 324 ? -8.422 -0.418 11.641 1 94.31 324 PRO A O 1
ATOM 2589 N N . PHE A 1 325 ? -8.297 1.693 11.117 1 96.12 325 PHE A N 1
ATOM 2590 C CA . PHE A 1 325 ? -7.496 2.012 12.297 1 96.12 325 PHE A CA 1
ATOM 2591 C C . PHE A 1 325 ? -8.336 1.909 13.562 1 96.12 325 PHE A C 1
ATOM 2593 O O . PHE A 1 325 ? -7.859 1.433 14.594 1 96.12 325 PHE A O 1
ATOM 2600 N N . ALA A 1 326 ? -9.531 2.471 13.508 1 95.31 326 ALA A N 1
ATOM 2601 C CA . ALA A 1 326 ? -10.43 2.318 14.648 1 95.31 326 ALA A CA 1
ATOM 2602 C C . ALA A 1 326 ? -10.641 0.847 14.992 1 95.31 326 ALA A C 1
ATOM 2604 O O . ALA A 1 326 ? -10.68 0.474 16.172 1 95.31 326 ALA A O 1
ATOM 2605 N N . ARG A 1 327 ? -10.852 0.083 13.977 1 92.19 327 ARG A N 1
ATOM 2606 C CA . ARG A 1 327 ? -10.984 -1.358 14.164 1 92.19 327 ARG A CA 1
ATOM 2607 C C . ARG A 1 327 ? -9.742 -1.937 14.844 1 92.19 327 ARG A C 1
ATOM 2609 O O . ARG A 1 327 ? -9.859 -2.775 15.742 1 92.19 327 ARG A O 1
ATOM 2616 N N . PHE A 1 328 ? -8.602 -1.544 14.461 1 92.38 328 PHE A N 1
ATOM 2617 C CA . PHE A 1 328 ? -7.348 -2.004 15.047 1 92.38 328 PHE A CA 1
ATOM 2618 C C . PHE A 1 328 ? -7.266 -1.634 16.516 1 92.38 328 PHE A C 1
ATOM 2620 O O . PHE A 1 328 ? -6.871 -2.455 17.344 1 92.38 328 PHE A O 1
ATOM 2627 N N . ILE A 1 329 ? -7.566 -0.359 16.812 1 92.62 329 ILE A N 1
ATOM 2628 C CA . ILE A 1 329 ? -7.504 0.115 18.188 1 92.62 329 ILE A CA 1
ATOM 2629 C C . ILE A 1 329 ? -8.383 -0.763 19.078 1 92.62 329 ILE A C 1
ATOM 2631 O O . ILE A 1 329 ? -7.961 -1.181 20.172 1 92.62 329 ILE A O 1
ATOM 2635 N N . ALA A 1 330 ? -9.578 -0.979 18.609 1 89.62 330 ALA A N 1
ATOM 2636 C CA . ALA A 1 330 ? -10.539 -1.751 19.391 1 89.62 330 ALA A CA 1
ATOM 2637 C C . ALA A 1 330 ? -10.047 -3.178 19.625 1 89.62 330 ALA A C 1
ATOM 2639 O O . ALA A 1 330 ? -10.172 -3.717 20.719 1 89.62 330 ALA A O 1
ATOM 2640 N N . ARG A 1 331 ? -9.469 -3.719 18.641 1 84.69 331 ARG A N 1
ATOM 2641 C CA . ARG A 1 331 ? -9.078 -5.125 18.703 1 84.69 331 ARG A CA 1
ATOM 2642 C C . ARG A 1 331 ? -7.758 -5.297 19.438 1 84.69 331 ARG A C 1
ATOM 2644 O O . ARG A 1 331 ? -7.539 -6.312 20.109 1 84.69 331 ARG A O 1
ATOM 2651 N N . SER A 1 332 ? -6.828 -4.418 19.297 1 85.88 332 SER A N 1
ATOM 2652 C CA . SER A 1 332 ? -5.52 -4.512 19.922 1 85.88 332 SER A CA 1
ATOM 2653 C C . SER A 1 332 ? -5.539 -3.91 21.328 1 85.88 332 SER A C 1
ATOM 2655 O O . SER A 1 332 ? -4.57 -4.043 22.078 1 85.88 332 SER A O 1
ATOM 2657 N N . ASN A 1 333 ? -6.516 -3.221 21.703 1 84.31 333 ASN A N 1
ATOM 2658 C CA . ASN A 1 333 ? -6.648 -2.553 22.984 1 84.31 333 ASN A CA 1
ATOM 2659 C C . ASN A 1 333 ? -5.539 -1.529 23.219 1 84.31 333 ASN A C 1
ATOM 2661 O O . ASN A 1 333 ? -4.914 -1.504 24.281 1 84.31 333 ASN A O 1
ATOM 2665 N N . THR A 1 334 ? -5.262 -0.884 22.188 1 89.19 334 THR A N 1
ATOM 2666 C CA . THR A 1 334 ? -4.285 0.197 22.266 1 89.19 334 THR A CA 1
ATOM 2667 C C . THR A 1 334 ? -4.867 1.391 23.016 1 89.19 334 THR A C 1
ATOM 2669 O O . THR A 1 334 ? -5.941 1.885 22.672 1 89.19 334 THR A O 1
ATOM 2672 N N . GLN A 1 335 ? -4.145 1.876 23.984 1 89.06 335 GLN A N 1
ATOM 2673 C CA . GLN A 1 335 ? -4.664 2.955 24.812 1 89.06 335 GLN A CA 1
ATOM 2674 C C . GLN A 1 335 ? -3.941 4.27 24.531 1 89.06 335 GLN A C 1
ATOM 2676 O O . GLN A 1 335 ? -4.457 5.348 24.828 1 89.06 335 GLN A O 1
ATOM 2681 N N . SER A 1 336 ? -2.797 4.203 24.047 1 90.19 336 SER A N 1
ATOM 2682 C CA . SER A 1 336 ? -2.02 5.402 23.75 1 90.19 336 SER A CA 1
ATOM 2683 C C . SER A 1 336 ? -1.153 5.211 22.516 1 90.19 336 SER A C 1
ATOM 2685 O O . SER A 1 336 ? -0.393 4.242 22.422 1 90.19 336 SER A O 1
ATOM 2687 N N . MET A 1 337 ? -1.361 6.152 21.594 1 92.69 337 MET A N 1
ATOM 2688 C CA . MET A 1 337 ? -0.599 6.051 20.359 1 92.69 337 MET A CA 1
ATOM 2689 C C . MET A 1 337 ? -0.775 7.305 19.516 1 92.69 337 MET A C 1
ATOM 2691 O O . MET A 1 337 ? -1.878 7.844 19.406 1 92.69 337 MET A O 1
ATOM 2695 N N . LYS A 1 338 ? 0.295 7.832 19.031 1 95.56 338 LYS A N 1
ATOM 2696 C CA . LYS A 1 338 ? 0.272 8.867 18 1 95.56 338 LYS A CA 1
ATOM 2697 C C . LYS A 1 338 ? 0.792 8.336 16.672 1 95.56 338 LYS A C 1
ATOM 2699 O O . LYS A 1 338 ? 1.952 7.93 16.562 1 95.56 338 LYS A O 1
ATOM 2704 N N . ARG A 1 339 ? -0.065 8.391 15.719 1 96.25 339 ARG A N 1
ATOM 2705 C CA . ARG A 1 339 ? 0.339 7.746 14.477 1 96.25 339 ARG A CA 1
ATOM 2706 C C . ARG A 1 339 ? 0.029 8.633 13.273 1 96.25 339 ARG A C 1
ATOM 2708 O O . ARG A 1 339 ? -0.846 9.5 13.344 1 96.25 339 ARG A O 1
ATOM 2715 N N . TYR A 1 340 ? 0.805 8.477 12.25 1 97.75 340 TYR A N 1
ATOM 2716 C CA . TYR A 1 340 ? 0.458 9.008 10.938 1 97.75 340 TYR A CA 1
ATOM 2717 C C . TYR A 1 340 ? 0.517 7.922 9.875 1 97.75 340 TYR A C 1
ATOM 2719 O O . TYR A 1 340 ? 1.141 6.879 10.086 1 97.75 340 TYR A O 1
ATOM 2727 N N . CYS A 1 341 ? -0.22 8.125 8.883 1 96.88 341 CYS A N 1
ATOM 2728 C CA . CYS A 1 341 ? -0.295 7.145 7.801 1 96.88 341 CYS A CA 1
ATOM 2729 C C . CYS A 1 341 ? -0.494 7.832 6.457 1 96.88 341 CYS A C 1
ATOM 2731 O O . CYS A 1 341 ? -1.35 8.711 6.32 1 96.88 341 CYS A O 1
ATOM 2733 N N . LEU A 1 342 ? 0.362 7.555 5.523 1 96.31 342 LEU A N 1
ATOM 2734 C CA . LEU A 1 342 ? 0.204 7.949 4.129 1 96.31 342 LEU A CA 1
ATOM 2735 C C . LEU A 1 342 ? 0.033 6.727 3.232 1 96.31 342 LEU A C 1
ATOM 2737 O O . LEU A 1 342 ? 1.02 6.133 2.789 1 96.31 342 LEU A O 1
ATOM 2741 N N . ASP A 1 343 ? -1.145 6.324 3.016 1 95.62 343 ASP A N 1
ATOM 2742 C CA . ASP A 1 343 ? -1.411 5.105 2.258 1 95.62 343 ASP A CA 1
ATOM 2743 C C . ASP A 1 343 ? -2.562 5.312 1.273 1 95.62 343 ASP A C 1
ATOM 2745 O O . ASP A 1 343 ? -3.262 6.324 1.332 1 95.62 343 ASP A O 1
ATOM 2749 N N . LYS A 1 344 ? -2.727 4.34 0.437 1 95.75 344 LYS A N 1
ATOM 2750 C CA . LYS A 1 344 ? -3.75 4.414 -0.602 1 95.75 344 LYS A CA 1
ATOM 2751 C C . LYS A 1 344 ? -5.113 3.992 -0.061 1 95.75 344 LYS A C 1
ATOM 2753 O O . LYS A 1 344 ? -5.199 3.146 0.832 1 95.75 344 LYS A O 1
ATOM 2758 N N . VAL A 1 345 ? -6.109 4.637 -0.495 1 96.56 345 VAL A N 1
ATOM 2759 C CA . VAL A 1 345 ? -7.508 4.266 -0.302 1 96.56 345 VAL A CA 1
ATOM 2760 C C . VAL A 1 345 ? -8.164 4.012 -1.656 1 96.56 345 VAL A C 1
ATOM 2762 O O . VAL A 1 345 ? -7.668 4.465 -2.689 1 96.56 345 VAL A O 1
ATOM 2765 N N . TYR A 1 346 ? -9.227 3.258 -1.652 1 95.69 346 TYR A N 1
ATOM 2766 C CA . TYR A 1 346 ? -9.75 2.771 -2.922 1 95.69 346 TYR A CA 1
ATOM 2767 C C . TYR A 1 346 ? -11.242 3.076 -3.049 1 95.69 346 TYR A C 1
ATOM 2769 O O . TYR A 1 346 ? -11.969 3.055 -2.055 1 95.69 346 TYR A O 1
ATOM 2777 N N . GLN A 1 347 ? -11.602 3.41 -4.219 1 92.25 347 GLN A N 1
ATOM 2778 C CA . GLN A 1 347 ? -13 3.609 -4.586 1 92.25 347 GLN A CA 1
ATOM 2779 C C . GLN A 1 347 ? -13.359 2.832 -5.848 1 92.25 347 GLN A C 1
ATOM 2781 O O . GLN A 1 347 ? -12.688 2.967 -6.875 1 92.25 347 GLN A O 1
ATOM 2786 N N . GLU A 1 348 ? -14.32 2.045 -5.664 1 88.62 348 GLU A N 1
ATOM 2787 C CA . GLU A 1 348 ? -14.766 1.279 -6.828 1 88.62 348 GLU A CA 1
ATOM 2788 C C . GLU A 1 348 ? -15.336 2.193 -7.906 1 88.62 348 GLU A C 1
ATOM 2790 O O . GLU A 1 348 ? -16.047 3.158 -7.602 1 88.62 348 GLU A O 1
ATOM 2795 N N . LYS A 1 349 ? -14.93 1.874 -9.055 1 80.62 349 LYS A N 1
ATOM 2796 C CA . LYS A 1 349 ? -15.453 2.65 -10.172 1 80.62 349 LYS A CA 1
ATOM 2797 C C . LYS A 1 349 ? -16.875 2.225 -10.516 1 80.62 349 LYS A C 1
ATOM 2799 O O . LYS A 1 349 ? -17.344 1.163 -10.094 1 80.62 349 LYS A O 1
ATOM 2804 N N . LYS A 1 350 ? -17.391 3.061 -11.133 1 66.62 350 LYS A N 1
ATOM 2805 C CA . LYS A 1 350 ? -18.781 2.809 -11.508 1 66.62 350 LYS A CA 1
ATOM 2806 C C . LYS A 1 350 ? -18.891 1.621 -12.461 1 66.62 350 LYS A C 1
ATOM 2808 O O . LYS A 1 350 ? -19.812 0.822 -12.367 1 66.62 350 LYS A O 1
ATOM 2813 N N . PHE A 1 351 ? -17.844 1.546 -13.328 1 64.44 351 PHE A N 1
ATOM 2814 C CA . PHE A 1 351 ? -17.797 0.398 -14.227 1 64.44 351 PHE A CA 1
ATOM 2815 C C . PHE A 1 351 ? -17 -0.747 -13.594 1 64.44 351 PHE A C 1
ATOM 2817 O O . PHE A 1 351 ? -15.859 -0.568 -13.188 1 64.44 351 PHE A O 1
ATOM 2824 N N . PHE A 1 352 ? -17.75 -1.856 -13.5 1 68.75 352 PHE A N 1
ATOM 2825 C CA . PHE A 1 352 ? -17.109 -3.006 -12.883 1 68.75 352 PHE A CA 1
ATOM 2826 C C . PHE A 1 352 ? -16.062 -3.611 -13.812 1 68.75 352 PHE A C 1
ATOM 2828 O O . PHE A 1 352 ? -16.109 -3.396 -15.031 1 68.75 352 PHE A O 1
ATOM 2835 N N . GLY A 1 353 ? -15.156 -4.254 -13.328 1 74 353 GLY A N 1
ATOM 2836 C CA . GLY A 1 353 ? -14.125 -4.918 -14.102 1 74 353 GLY A CA 1
ATOM 2837 C C . GLY A 1 353 ? -12.891 -4.062 -14.305 1 74 353 GLY A C 1
ATOM 2838 O O . GLY A 1 353 ? -12.023 -4.395 -15.117 1 74 353 GLY A O 1
ATOM 2839 N N . LEU A 1 354 ? -13.016 -2.996 -13.766 1 81.94 354 LEU A N 1
ATOM 2840 C CA . LEU A 1 354 ? -11.859 -2.105 -13.82 1 81.94 354 LEU A CA 1
ATOM 2841 C C . LEU A 1 354 ? -11.195 -1.987 -12.453 1 81.94 354 LEU A C 1
ATOM 2843 O O . LEU A 1 354 ? -11.836 -2.229 -11.422 1 81.94 354 LEU A O 1
ATOM 2847 N N . HIS A 1 355 ? -10 -1.71 -12.578 1 90.5 355 HIS A N 1
ATOM 2848 C CA . HIS A 1 355 ? -9.289 -1.477 -11.32 1 90.5 355 HIS A CA 1
ATOM 2849 C C . HIS A 1 355 ? -9.914 -0.323 -10.547 1 90.5 355 HIS A C 1
ATOM 2851 O O . HIS A 1 355 ? -10.234 0.719 -11.117 1 90.5 355 HIS A O 1
ATOM 2857 N N . PRO A 1 356 ? -10.164 -0.512 -9.227 1 92.19 356 PRO A N 1
ATOM 2858 C CA . PRO A 1 356 ? -10.68 0.597 -8.422 1 92.19 356 PRO A CA 1
ATOM 2859 C C . PRO A 1 356 ? -9.773 1.824 -8.453 1 92.19 356 PRO A C 1
ATOM 2861 O O . PRO A 1 356 ? -8.555 1.692 -8.617 1 92.19 356 PRO A O 1
ATOM 2864 N N . LYS A 1 357 ? -10.391 2.941 -8.359 1 92.06 357 LYS A N 1
ATOM 2865 C CA . LYS A 1 357 ? -9.617 4.176 -8.289 1 92.06 357 LYS A CA 1
ATOM 2866 C C . LYS A 1 357 ? -8.867 4.289 -6.965 1 92.06 357 LYS A C 1
ATOM 2868 O O . LYS A 1 357 ? -9.453 4.094 -5.898 1 92.06 357 LYS A O 1
ATOM 2873 N N . ASP A 1 358 ? -7.594 4.492 -7.059 1 92.5 358 ASP A N 1
ATOM 2874 C CA . ASP A 1 358 ? -6.805 4.613 -5.836 1 92.5 358 ASP A CA 1
ATOM 2875 C C . ASP A 1 358 ? -6.34 6.051 -5.621 1 92.5 358 ASP A C 1
ATOM 2877 O O . ASP A 1 358 ? -6.074 6.773 -6.586 1 92.5 358 ASP A O 1
ATOM 2881 N N . MET A 1 359 ? -6.363 6.5 -4.41 1 94.31 359 MET A N 1
ATOM 2882 C CA . MET A 1 359 ? -5.895 7.816 -3.984 1 94.31 359 MET A CA 1
ATOM 2883 C C . MET A 1 359 ? -5.109 7.715 -2.682 1 94.31 359 MET A C 1
ATOM 2885 O O . MET A 1 359 ? -5.371 6.836 -1.859 1 94.31 359 MET A O 1
ATOM 2889 N N . THR A 1 360 ? -4.168 8.594 -2.594 1 95.75 360 THR A N 1
ATOM 2890 C CA . THR A 1 360 ? -3.395 8.602 -1.357 1 95.75 360 THR A CA 1
ATOM 2891 C C . THR A 1 360 ? -4.047 9.516 -0.32 1 95.75 360 THR A C 1
ATOM 2893 O O . THR A 1 360 ? -4.406 10.648 -0.624 1 95.75 360 THR A O 1
ATOM 2896 N N . GLU A 1 361 ? -4.281 9.008 0.827 1 95.44 361 GLU A N 1
ATOM 2897 C CA . GLU A 1 361 ? -4.801 9.789 1.948 1 95.44 361 GLU A CA 1
ATOM 2898 C C . GLU A 1 361 ? -3.781 9.875 3.08 1 95.44 361 GLU A C 1
ATOM 2900 O O . GLU A 1 361 ? -3.094 8.891 3.379 1 95.44 361 GLU A O 1
ATOM 2905 N N . CYS A 1 362 ? -3.643 11.07 3.609 1 97.38 362 CYS A N 1
ATOM 2906 C CA . CYS A 1 362 ? -2.779 11.281 4.766 1 97.38 362 CYS A CA 1
ATOM 2907 C C . CYS A 1 362 ? -3.598 11.367 6.047 1 97.38 362 CYS A C 1
ATOM 2909 O O . CYS A 1 362 ? -4.5 12.203 6.16 1 97.38 362 CYS A O 1
ATOM 2911 N N . ALA A 1 363 ? -3.299 10.547 6.914 1 98.25 363 ALA A N 1
ATOM 2912 C CA . ALA A 1 363 ? -4.027 10.531 8.18 1 98.25 363 ALA A CA 1
ATOM 2913 C C . ALA A 1 363 ? -3.088 10.758 9.359 1 98.25 363 ALA A C 1
ATOM 2915 O O . ALA A 1 363 ? -1.962 10.25 9.367 1 98.25 363 ALA A O 1
ATOM 2916 N N . PHE A 1 364 ? -3.434 11.57 10.266 1 98.56 364 PHE A N 1
ATOM 2917 C CA . PHE A 1 364 ? -2.783 11.812 11.555 1 98.56 364 PHE A CA 1
ATOM 2918 C C . PHE A 1 364 ? -3.748 11.57 12.703 1 98.56 364 PHE A C 1
ATOM 2920 O O . PHE A 1 364 ? -4.824 12.164 12.758 1 98.56 364 PHE A O 1
ATOM 2927 N N . ASP A 1 365 ? -3.396 10.68 13.609 1 98.25 365 ASP A N 1
ATOM 2928 C CA . ASP A 1 365 ? -4.297 10.281 14.695 1 98.25 365 ASP A CA 1
ATOM 2929 C C . ASP A 1 365 ? -3.58 10.32 16.047 1 98.25 365 ASP A C 1
ATOM 2931 O O . ASP A 1 365 ? -2.396 9.992 16.125 1 98.25 365 ASP A O 1
ATOM 2935 N N . ILE A 1 366 ? -4.297 10.719 17.078 1 97.31 366 ILE A N 1
ATOM 2936 C CA . ILE A 1 366 ? -3.826 10.711 18.453 1 97.31 366 ILE A CA 1
ATOM 2937 C C . ILE A 1 366 ? -4.781 9.891 19.328 1 97.31 366 ILE A C 1
ATOM 2939 O O . ILE A 1 366 ? -5.969 10.211 19.422 1 97.31 366 ILE A O 1
ATOM 2943 N N . VAL A 1 367 ? -4.316 8.852 19.875 1 96.06 367 VAL A N 1
ATOM 2944 C CA . VAL A 1 367 ? -5.086 8 20.781 1 96.06 367 VAL A CA 1
ATOM 2945 C C . VAL A 1 367 ? -4.598 8.203 22.219 1 96.06 367 VAL A C 1
ATOM 2947 O O . VAL A 1 367 ? -3.4 8.086 22.5 1 96.06 367 VAL A O 1
ATOM 2950 N N . THR A 1 368 ? -5.453 8.57 23.109 1 93.5 368 THR A N 1
ATOM 2951 C CA . THR A 1 368 ? -5.137 8.781 24.516 1 93.5 368 THR A CA 1
ATOM 2952 C C . THR A 1 368 ? -6.07 7.973 25.406 1 93.5 368 THR A C 1
ATOM 2954 O O . THR A 1 368 ? -7.188 7.637 25 1 93.5 368 THR A O 1
ATOM 2957 N N . PRO A 1 369 ? -5.617 7.664 26.578 1 88 369 PRO A N 1
ATOM 2958 C CA . PRO A 1 369 ? -6.469 6.895 27.484 1 88 369 PRO A CA 1
ATOM 2959 C C . PRO A 1 369 ? -7.699 7.672 27.938 1 88 369 PRO A C 1
ATOM 2961 O O . PRO A 1 369 ? -8.75 7.078 28.203 1 88 369 PRO A O 1
ATOM 2964 N N . SER A 1 370 ? -7.512 8.961 28.062 1 82.5 370 SER A N 1
ATOM 2965 C CA . SER A 1 370 ? -8.648 9.766 28.484 1 82.5 370 SER A CA 1
ATOM 2966 C C . SER A 1 370 ? -8.773 11.031 27.641 1 82.5 370 SER A C 1
ATOM 2968 O O . SER A 1 370 ? -7.805 11.469 27.031 1 82.5 370 SER A O 1
ATOM 2970 N N . HIS A 1 371 ? -10.07 11.508 27.578 1 71.12 371 HIS A N 1
ATOM 2971 C CA . HIS A 1 371 ? -10.312 12.703 26.781 1 71.12 371 HIS A CA 1
ATOM 2972 C C . HIS A 1 371 ? -10.32 13.953 27.672 1 71.12 371 HIS A C 1
ATOM 2974 O O . HIS A 1 371 ? -10.641 15.047 27.203 1 71.12 371 HIS A O 1
ATOM 2980 N N . ALA A 1 372 ? -9.812 13.953 28.688 1 74.25 372 ALA A N 1
ATOM 2981 C CA . ALA A 1 372 ? -10.008 15.031 29.656 1 74.25 372 ALA A CA 1
ATOM 2982 C C . ALA A 1 372 ? -9.203 16.266 29.281 1 74.25 372 ALA A C 1
ATOM 2984 O O . ALA A 1 372 ? -9.664 17.391 29.453 1 74.25 372 ALA A O 1
ATOM 2985 N N . SER A 1 373 ? -8.156 16.234 28.688 1 82 373 SER A N 1
ATOM 2986 C CA . SER A 1 373 ? -7.273 17.375 28.5 1 82 373 SER A CA 1
ATOM 2987 C C . SER A 1 373 ? -7.699 18.203 27.297 1 82 373 SER A C 1
ATOM 2989 O O . SER A 1 373 ? -7.625 19.438 27.328 1 82 373 SER A O 1
ATOM 2991 N N . LEU A 1 374 ? -8.312 17.766 26.188 1 91.69 374 LEU A N 1
ATOM 2992 C CA . LEU A 1 374 ? -8.758 18.406 24.953 1 91.69 374 LEU A CA 1
ATOM 2993 C C . LEU A 1 374 ? -7.582 18.984 24.172 1 91.69 374 LEU A C 1
ATOM 2995 O O . LEU A 1 374 ? -7.773 19.703 23.203 1 91.69 374 LEU A O 1
ATOM 2999 N N . ILE A 1 375 ? -6.328 18.703 24.594 1 93.31 375 ILE A N 1
ATOM 3000 C CA . ILE A 1 375 ? -5.105 19.172 23.953 1 93.31 375 ILE A CA 1
ATOM 3001 C C . ILE A 1 375 ? -4.93 18.469 22.609 1 93.31 375 ILE A C 1
ATOM 3003 O O . ILE A 1 375 ? -4.555 19.094 21.609 1 93.31 375 ILE A O 1
ATOM 3007 N N . PRO A 1 376 ? -5.258 17.141 22.562 1 95.75 376 PRO A N 1
ATOM 3008 C CA . PRO A 1 376 ? -5.098 16.453 21.281 1 95.75 376 PRO A CA 1
ATOM 3009 C C . PRO A 1 376 ? -5.914 17.094 20.156 1 95.75 376 PRO A C 1
ATOM 3011 O O . PRO A 1 376 ? -5.457 17.156 19.016 1 95.75 376 PRO A O 1
ATOM 3014 N N . GLU A 1 377 ? -7.078 17.594 20.453 1 96.81 377 GLU A N 1
ATOM 3015 C CA . GLU A 1 377 ? -7.914 18.25 19.469 1 96.81 377 GLU A CA 1
ATOM 3016 C C . GLU A 1 377 ? -7.238 19.516 18.922 1 96.81 377 GLU A C 1
ATOM 3018 O O . GLU A 1 377 ? -7.242 19.766 17.719 1 96.81 377 GLU A O 1
ATOM 3023 N N . SER A 1 378 ? -6.723 20.297 19.828 1 96.56 378 SER A N 1
ATOM 3024 C CA . SER A 1 378 ? -6.039 21.516 19.422 1 96.56 378 SER A CA 1
ATOM 3025 C C . SER A 1 378 ? -4.762 21.203 18.641 1 96.56 378 SER A C 1
ATOM 3027 O O . SER A 1 378 ? -4.375 21.953 17.75 1 96.56 378 SER A O 1
ATOM 3029 N N . GLU A 1 379 ? -4.082 20.172 19.078 1 96.5 379 GLU A N 1
ATOM 3030 C CA . GLU A 1 379 ? -2.879 19.766 18.375 1 96.5 379 GLU A CA 1
ATOM 3031 C C . GLU A 1 379 ? -3.189 19.391 16.922 1 96.5 379 GLU A C 1
ATOM 3033 O O . GLU A 1 379 ? -2.383 19.641 16.016 1 96.5 379 GLU A O 1
ATOM 3038 N N . LEU A 1 380 ? -4.324 18.797 16.656 1 97.38 380 LEU A N 1
ATOM 3039 C CA . LEU A 1 380 ? -4.738 18.484 15.289 1 97.38 380 LEU A CA 1
ATOM 3040 C C . LEU A 1 380 ? -4.832 19.75 14.445 1 97.38 380 LEU A C 1
ATOM 3042 O O . LEU A 1 380 ? -4.449 19.75 13.273 1 97.38 380 LEU A O 1
ATOM 3046 N N . LEU A 1 381 ? -5.375 20.75 15.07 1 97.88 381 LEU A N 1
ATOM 3047 C CA . LEU A 1 381 ? -5.48 22.016 14.367 1 97.88 381 LEU A CA 1
ATOM 3048 C C . LEU A 1 381 ? -4.098 22.594 14.055 1 97.88 381 LEU A C 1
ATOM 3050 O O . LEU A 1 381 ? -3.861 23.094 12.961 1 97.88 381 LEU A O 1
ATOM 3054 N N . ALA A 1 382 ? -3.227 22.438 15.023 1 97.19 382 ALA A N 1
ATOM 3055 C CA . ALA A 1 382 ? -1.861 22.922 14.836 1 97.19 382 ALA A CA 1
ATOM 3056 C C . ALA A 1 382 ? -1.15 22.156 13.727 1 97.19 382 ALA A C 1
ATOM 3058 O O . ALA A 1 382 ? -0.486 22.766 12.875 1 97.19 382 ALA A O 1
ATOM 3059 N N . VAL A 1 383 ? -1.284 20.859 13.75 1 97.44 383 VAL A N 1
ATOM 3060 C CA . VAL A 1 383 ? -0.655 20.016 12.742 1 97.44 383 VAL A CA 1
ATOM 3061 C C . VAL A 1 383 ? -1.17 20.391 11.352 1 97.44 383 VAL A C 1
ATOM 3063 O O . VAL A 1 383 ? -0.389 20.5 10.406 1 97.44 383 VAL A O 1
ATOM 3066 N N . SER A 1 384 ? -2.477 20.531 11.211 1 97.56 384 SER A N 1
ATOM 3067 C CA . SER A 1 384 ? -3.082 20.875 9.93 1 97.56 384 SER A CA 1
ATOM 3068 C C . SER A 1 384 ? -2.596 22.234 9.438 1 97.56 384 SER A C 1
ATOM 3070 O O . SER A 1 384 ? -2.299 22.406 8.25 1 97.56 384 SER A O 1
ATOM 3072 N N . SER A 1 385 ? -2.518 23.141 10.344 1 96.69 385 SER A N 1
ATOM 3073 C CA . SER A 1 385 ? -2.041 24.484 10 1 96.69 385 SER A CA 1
ATOM 3074 C C . SER A 1 385 ? -0.581 24.453 9.562 1 96.69 385 SER A C 1
ATOM 3076 O O . SER A 1 385 ? -0.199 25.141 8.609 1 96.69 385 SER A O 1
ATOM 3078 N N . GLN A 1 386 ? 0.242 23.688 10.258 1 96.12 386 GLN A N 1
ATOM 3079 C CA . GLN A 1 386 ? 1.658 23.578 9.922 1 96.12 386 GLN A CA 1
ATOM 3080 C C . GLN A 1 386 ? 1.852 22.953 8.547 1 96.12 386 GLN A C 1
ATOM 3082 O O . GLN A 1 386 ? 2.746 23.359 7.797 1 96.12 386 GLN A O 1
ATOM 3087 N N . VAL A 1 387 ? 1.059 21.938 8.234 1 96.62 387 VAL A N 1
ATOM 3088 C CA . VAL A 1 387 ? 1.147 21.328 6.918 1 96.62 387 VAL A CA 1
ATOM 3089 C C . VAL A 1 387 ? 0.867 22.359 5.836 1 96.62 387 VAL A C 1
ATOM 3091 O O . VAL A 1 387 ? 1.592 22.438 4.844 1 96.62 387 VAL A O 1
ATOM 3094 N N . ILE A 1 388 ? -0.131 23.156 6.023 1 96.12 388 ILE A N 1
ATOM 3095 C CA . ILE A 1 388 ? -0.499 24.172 5.051 1 96.12 388 ILE A CA 1
ATOM 3096 C C . ILE A 1 388 ? 0.623 25.203 4.93 1 96.12 388 ILE A C 1
ATOM 3098 O O . ILE A 1 388 ? 0.947 25.656 3.826 1 96.12 388 ILE A O 1
ATOM 3102 N N . HIS A 1 389 ? 1.252 25.484 6.012 1 93.88 389 HIS A N 1
ATOM 3103 C CA . HIS A 1 389 ? 2.305 26.484 6.051 1 93.88 389 HIS A CA 1
ATOM 3104 C C . HIS A 1 389 ? 3.549 26.016 5.305 1 93.88 389 HIS A C 1
ATOM 3106 O O . HIS A 1 389 ? 4.328 26.828 4.809 1 93.88 389 HIS A O 1
ATOM 3112 N N . GLU A 1 390 ? 3.783 24.719 5.238 1 93.06 390 GLU A N 1
ATOM 3113 C CA . GLU A 1 390 ? 4.973 24.172 4.602 1 93.06 390 GLU A CA 1
ATOM 3114 C C . GLU A 1 390 ? 4.941 24.375 3.092 1 93.06 390 GLU A C 1
ATOM 3116 O O . GLU A 1 390 ? 5.984 24.344 2.434 1 93.06 390 GLU A O 1
ATOM 3121 N N . PHE A 1 391 ? 3.77 24.594 2.561 1 93.75 391 PHE A N 1
ATOM 3122 C CA . PHE A 1 391 ? 3.639 24.75 1.117 1 93.75 391 PHE A CA 1
ATOM 3123 C C . PHE A 1 391 ? 3.229 26.172 0.762 1 93.75 391 PHE A C 1
ATOM 3125 O O . PHE A 1 391 ? 2.09 26.578 1.011 1 93.75 391 PHE A O 1
ATOM 3132 N N . PRO A 1 392 ? 4.07 26.859 0.102 1 91.31 392 PRO A N 1
ATOM 3133 C CA . PRO A 1 392 ? 3.781 28.25 -0.236 1 91.31 392 PRO A CA 1
ATOM 3134 C C . PRO A 1 392 ? 2.516 28.406 -1.076 1 91.31 392 PRO A C 1
ATOM 3136 O O . PRO A 1 392 ? 1.771 29.375 -0.906 1 91.31 392 PRO A O 1
ATOM 3139 N N . THR A 1 393 ? 2.266 27.547 -1.954 1 90.5 393 THR A N 1
ATOM 3140 C CA . THR A 1 393 ? 1.089 27.594 -2.816 1 90.5 393 THR A CA 1
ATOM 3141 C C . THR A 1 393 ? -0.191 27.516 -1.989 1 90.5 393 THR A C 1
ATOM 3143 O O . THR A 1 393 ? -1.206 28.109 -2.344 1 90.5 393 THR A O 1
ATOM 3146 N N . LEU A 1 394 ? -0.157 26.781 -0.935 1 92.62 394 LEU A N 1
ATOM 3147 C CA . LEU A 1 394 ? -1.324 26.656 -0.068 1 92.62 394 LEU A CA 1
ATOM 3148 C C . LEU A 1 394 ? -1.475 27.875 0.823 1 92.62 394 LEU A C 1
ATOM 3150 O O . LEU A 1 394 ? -2.594 28.281 1.146 1 92.62 394 LEU A O 1
ATOM 3154 N N . ARG A 1 395 ? -0.388 28.438 1.228 1 89.94 395 ARG A N 1
ATOM 3155 C CA . ARG A 1 395 ? -0.415 29.625 2.08 1 89.94 395 ARG A CA 1
ATOM 3156 C C . ARG A 1 395 ? -1.117 30.781 1.385 1 89.94 395 ARG A C 1
ATOM 3158 O O . ARG A 1 395 ? -1.767 31.609 2.037 1 89.94 395 ARG A O 1
ATOM 3165 N N . GLU A 1 396 ? -0.961 30.75 0.17 1 89 396 GLU A N 1
ATOM 3166 C CA . GLU A 1 396 ? -1.536 31.844 -0.605 1 89 396 GLU A CA 1
ATOM 3167 C C . GLU A 1 396 ? -3.051 31.703 -0.719 1 89 396 GLU A C 1
ATOM 3169 O O . GLU A 1 396 ? -3.75 32.688 -1.008 1 89 396 GLU A O 1
ATOM 3174 N N . ARG A 1 397 ? -3.41 30.5 -0.354 1 88.38 397 ARG A N 1
ATOM 3175 C CA . ARG A 1 397 ? -4.852 30.281 -0.373 1 88.38 397 ARG A CA 1
ATOM 3176 C C . ARG A 1 397 ? -5.477 30.609 0.976 1 88.38 397 ARG A C 1
ATOM 3178 O O . ARG A 1 397 ? -4.852 30.422 2.021 1 88.38 397 ARG A O 1
ATOM 3185 N N . ASN A 1 398 ? -6.34 31.438 1.155 1 89.06 398 ASN A N 1
ATOM 3186 C CA . ASN A 1 398 ? -6.977 31.859 2.395 1 89.06 398 ASN A CA 1
ATOM 3187 C C . ASN A 1 398 ? -7.785 30.734 3.029 1 89.06 398 ASN A C 1
ATOM 3189 O O . ASN A 1 398 ? -9.008 30.844 3.158 1 89.06 398 ASN A O 1
ATOM 3193 N N . TYR A 1 399 ? -7 29.703 3.512 1 95.31 399 TYR A N 1
ATOM 3194 C CA . TYR A 1 399 ? -7.656 28.609 4.199 1 95.31 399 TYR A CA 1
ATOM 3195 C C . TYR A 1 399 ? -8.133 29.031 5.586 1 95.31 399 TYR A C 1
ATOM 3197 O O . TYR A 1 399 ? -7.512 29.875 6.223 1 95.31 399 TYR A O 1
ATOM 3205 N N . TYR A 1 400 ? -9.195 28.469 6.062 1 96.44 400 TYR A N 1
ATOM 3206 C CA . TYR A 1 400 ? -9.672 28.688 7.422 1 96.44 400 TYR A CA 1
ATOM 3207 C C . TYR A 1 400 ? -10.289 27.422 8 1 96.44 400 TYR A C 1
ATOM 3209 O O . TYR A 1 400 ? -10.594 26.484 7.266 1 96.44 400 TYR A O 1
ATOM 3217 N N . PHE A 1 401 ? -10.414 27.375 9.328 1 97.5 401 PHE A N 1
ATOM 3218 C CA . PHE A 1 401 ? -10.992 26.234 10.023 1 97.5 401 PHE A CA 1
ATOM 3219 C C . PHE A 1 401 ? -12.492 26.438 10.234 1 97.5 401 PHE A C 1
ATOM 3221 O O . PHE A 1 401 ? -12.93 27.531 10.594 1 97.5 401 PHE A O 1
ATOM 3228 N N . ARG A 1 402 ? -13.258 25.484 9.945 1 96.44 402 ARG A N 1
ATOM 3229 C CA . ARG A 1 402 ? -14.648 25.375 10.352 1 96.44 402 ARG A CA 1
ATOM 3230 C C . ARG A 1 402 ? -14.828 24.312 11.43 1 96.44 402 ARG A C 1
ATOM 3232 O O . ARG A 1 402 ? -14.625 23.125 11.18 1 96.44 402 ARG A O 1
ATOM 3239 N N . LEU A 1 403 ? -15.195 24.781 12.625 1 97.62 403 LEU A N 1
ATOM 3240 C CA . LEU A 1 403 ? -15.312 23.875 13.766 1 97.62 403 LEU A CA 1
ATOM 3241 C C . LEU A 1 403 ? -16.766 23.672 14.156 1 97.62 403 LEU A C 1
ATOM 3243 O O . LEU A 1 403 ? -17.609 24.531 13.883 1 97.62 403 LEU A O 1
ATOM 3247 N N . ASN A 1 404 ? -17.016 22.516 14.719 1 96.62 404 ASN A N 1
ATOM 3248 C CA . ASN A 1 404 ? -18.312 22.266 15.336 1 96.62 404 ASN A CA 1
ATOM 3249 C C . ASN A 1 404 ? -18.234 21.125 16.359 1 96.62 404 ASN A C 1
ATOM 3251 O O . ASN A 1 404 ? -17.141 20.609 16.641 1 96.62 404 ASN A O 1
ATOM 3255 N N . HIS A 1 405 ? -19.25 20.984 17.062 1 96.75 405 HIS A N 1
ATOM 3256 C CA . HIS A 1 405 ? -19.422 19.922 18.031 1 96.75 405 HIS A CA 1
ATOM 3257 C C . HIS A 1 405 ? -20.781 19.234 17.875 1 96.75 405 HIS A C 1
ATOM 3259 O O . HIS A 1 405 ? -21.797 19.891 17.719 1 96.75 405 HIS A O 1
ATOM 3265 N N . THR A 1 406 ? -20.766 17.938 17.859 1 95.06 406 THR A N 1
ATOM 3266 C CA . THR A 1 406 ? -22 17.188 17.609 1 95.06 406 THR A CA 1
ATOM 3267 C C . THR A 1 406 ? -23.016 17.453 18.719 1 95.06 406 THR A C 1
ATOM 3269 O O . THR A 1 406 ? -24.234 17.422 18.469 1 95.06 406 THR A O 1
ATOM 3272 N N . SER A 1 407 ? -22.578 17.75 19.953 1 95.31 407 SER A N 1
ATOM 3273 C CA . SER A 1 407 ? -23.484 18.078 21.047 1 95.31 407 SER A CA 1
ATOM 3274 C C . SER A 1 407 ? -24.281 19.344 20.75 1 95.31 407 SER A C 1
ATOM 3276 O O . SER A 1 407 ? -25.422 19.484 21.203 1 95.31 407 SER A O 1
ATOM 3278 N N . LEU A 1 408 ? -23.688 20.266 20.031 1 95.44 408 LEU A N 1
ATOM 3279 C CA . LEU A 1 408 ? -24.391 21.5 19.672 1 95.44 408 LEU A CA 1
ATOM 3280 C C . LEU A 1 408 ? -25.5 21.203 18.672 1 95.44 408 LEU A C 1
ATOM 3282 O O . LEU A 1 408 ? -26.594 21.781 18.781 1 95.44 408 LEU A O 1
ATOM 3286 N N . VAL A 1 409 ? -25.219 20.359 17.719 1 94 409 VAL A N 1
ATOM 3287 C CA . VAL A 1 409 ? -26.234 19.969 16.734 1 94 409 VAL A CA 1
ATOM 3288 C C . VAL A 1 409 ? -27.406 19.281 17.438 1 94 409 VAL A C 1
ATOM 3290 O O . VAL A 1 409 ? -28.562 19.594 17.188 1 94 409 VAL A O 1
ATOM 3293 N N . LYS A 1 410 ? -27.062 18.406 18.297 1 94 410 LYS A N 1
ATOM 3294 C CA . LYS A 1 410 ? -28.094 17.703 19.047 1 94 410 LYS A CA 1
ATOM 3295 C C . LYS A 1 410 ? -28.906 18.672 19.906 1 94 410 LYS A C 1
ATOM 3297 O O . LYS A 1 410 ? -30.125 18.516 20.031 1 94 410 LYS A O 1
ATOM 3302 N N . ALA A 1 411 ? -28.234 19.625 20.516 1 95.31 411 ALA A N 1
ATOM 3303 C CA . ALA A 1 411 ? -28.906 20.625 21.359 1 95.31 411 ALA A CA 1
ATOM 3304 C C . ALA A 1 411 ? -29.906 21.422 20.547 1 95.31 411 ALA A C 1
ATOM 3306 O O . ALA A 1 411 ? -31.031 21.672 21 1 95.31 411 ALA A O 1
ATOM 3307 N N . VAL A 1 412 ? -29.531 21.797 19.391 1 93.88 412 VAL A N 1
ATOM 3308 C CA . VAL A 1 412 ? -30.406 22.594 18.516 1 93.88 412 VAL A CA 1
ATOM 3309 C C . VAL A 1 412 ? -31.594 21.75 18.078 1 93.88 412 VAL A C 1
ATOM 3311 O O . VAL A 1 412 ? -32.719 22.25 18 1 93.88 412 VAL A O 1
ATOM 3314 N N . LEU A 1 413 ? -31.359 20.484 17.734 1 92.69 413 LEU A N 1
ATOM 3315 C CA . LEU A 1 413 ? -32.438 19.594 17.328 1 92.69 413 LEU A CA 1
ATOM 3316 C C . LEU A 1 413 ? -33.469 19.453 18.453 1 92.69 413 LEU A C 1
ATOM 3318 O O . LEU A 1 413 ? -34.688 19.531 18.219 1 92.69 413 LEU A O 1
ATOM 3322 N N . LEU A 1 414 ? -33 19.297 19.656 1 92.69 414 LEU A N 1
ATOM 3323 C CA . LEU A 1 414 ? -33.875 19.156 20.812 1 92.69 414 LEU A CA 1
ATOM 3324 C C . LEU A 1 414 ? -34.625 20.453 21.094 1 92.69 414 LEU A C 1
ATOM 3326 O O . LEU A 1 414 ? -35.812 20.438 21.406 1 92.69 414 LEU A O 1
ATOM 3330 N N . PHE A 1 415 ? -33.906 21.516 20.984 1 92.75 415 PHE A N 1
ATOM 3331 C CA . PHE A 1 415 ? -34.5 22.844 21.234 1 92.75 415 PHE A CA 1
ATOM 3332 C C . PHE A 1 415 ? -35.625 23.125 20.266 1 92.75 415 PHE A C 1
ATOM 3334 O O . PHE A 1 415 ? -36.625 23.766 20.641 1 92.75 415 PHE A O 1
ATOM 3341 N N . CYS A 1 416 ? -35.5 22.688 19.047 1 90.56 416 CYS A N 1
ATOM 3342 C CA . CYS A 1 416 ? -36.531 22.938 18.031 1 90.56 416 CYS A CA 1
ATOM 3343 C C . CYS A 1 416 ? -37.594 21.859 18.062 1 90.56 416 CYS A C 1
ATOM 3345 O O . CYS A 1 416 ? -38.469 21.797 17.188 1 90.56 416 CYS A O 1
ATOM 3347 N N . GLY A 1 417 ? -37.594 20.906 18.922 1 87.56 417 GLY A N 1
ATOM 3348 C CA . GLY A 1 417 ? -38.656 19.969 19.172 1 87.56 417 GLY A CA 1
ATOM 3349 C C . GLY A 1 417 ? -38.531 18.672 18.375 1 87.56 417 GLY A C 1
ATOM 3350 O O . GLY A 1 417 ? -39.5 17.922 18.219 1 87.56 417 GLY A O 1
ATOM 3351 N N . ILE A 1 418 ? -37.469 18.422 17.875 1 90.75 418 ILE A N 1
ATOM 3352 C CA . ILE A 1 418 ? -37.25 17.172 17.156 1 90.75 418 ILE A CA 1
ATOM 3353 C C . ILE A 1 418 ? -36.875 16.047 18.125 1 90.75 418 ILE A C 1
ATOM 3355 O O . ILE A 1 418 ? -35.938 16.188 18.906 1 90.75 418 ILE A O 1
ATOM 3359 N N . ARG A 1 419 ? -37.562 14.984 18.047 1 88.56 419 ARG A N 1
ATOM 3360 C CA . ARG A 1 419 ? -37.375 13.867 18.969 1 88.56 419 ARG A CA 1
ATOM 3361 C C . ARG A 1 419 ? -36.031 13.18 18.734 1 88.56 419 ARG A C 1
ATOM 3363 O O . ARG A 1 419 ? -35.531 13.172 17.609 1 88.56 419 ARG A O 1
ATOM 3370 N N . GLU A 1 420 ? -35.469 12.555 19.75 1 89.62 420 GLU A N 1
ATOM 3371 C CA . GLU A 1 420 ? -34.156 11.938 19.734 1 89.62 420 GLU A CA 1
ATOM 3372 C C . GLU A 1 420 ? -34.094 10.758 18.766 1 89.62 420 GLU A C 1
ATOM 3374 O O . GLU A 1 420 ? -33.062 10.477 18.172 1 89.62 420 GLU A O 1
ATOM 3379 N N . GLU A 1 421 ? -35.156 10.094 18.578 1 88.25 421 GLU A N 1
ATOM 3380 C CA . GLU A 1 421 ? -35.188 8.922 17.703 1 88.25 421 GLU A CA 1
ATOM 3381 C C . GLU A 1 421 ? -34.969 9.312 16.25 1 88.25 421 GLU A C 1
ATOM 3383 O O . GLU A 1 421 ? -34.5 8.5 15.445 1 88.25 421 GLU A O 1
ATOM 3388 N N . LYS A 1 422 ? -35.219 10.523 15.945 1 90.25 422 LYS A N 1
ATOM 3389 C CA . LYS A 1 422 ? -35.125 10.984 14.562 1 90.25 422 LYS A CA 1
ATOM 3390 C C . LYS A 1 422 ? -33.781 11.688 14.305 1 90.25 422 LYS A C 1
ATOM 3392 O O . LYS A 1 422 ? -33.5 12.055 13.164 1 90.25 422 LYS A O 1
ATOM 3397 N N . HIS A 1 423 ? -33.062 11.844 15.297 1 91 423 HIS A N 1
ATOM 3398 C CA . HIS A 1 423 ? -31.844 12.641 15.188 1 91 423 HIS A CA 1
ATOM 3399 C C . HIS A 1 423 ? -30.875 12.055 14.156 1 91 423 HIS A C 1
ATOM 3401 O O . HIS A 1 423 ? -30.297 12.789 13.352 1 91 423 HIS A O 1
ATOM 3407 N N . HIS A 1 424 ? -30.719 10.805 14.219 1 87.06 424 HIS A N 1
ATOM 3408 C CA . HIS A 1 424 ? -29.797 10.164 13.297 1 87.06 424 HIS A CA 1
ATOM 3409 C C . HIS A 1 424 ? -30.219 10.383 11.852 1 87.06 424 HIS A C 1
ATOM 3411 O O . HIS A 1 424 ? -29.391 10.742 11 1 87.06 424 HIS A O 1
ATOM 3417 N N . ALA A 1 425 ? -31.406 10.203 11.57 1 86.75 425 ALA A N 1
ATOM 3418 C CA . ALA A 1 425 ? -31.938 10.383 10.227 1 86.75 425 ALA A CA 1
ATOM 3419 C C . ALA A 1 425 ? -31.844 11.844 9.789 1 86.75 425 ALA A C 1
ATOM 3421 O O . ALA A 1 425 ? -31.531 12.133 8.633 1 86.75 425 ALA A O 1
ATOM 3422 N N . VAL A 1 426 ? -32.125 12.711 10.703 1 88.5 426 VAL A N 1
ATOM 3423 C CA . VAL A 1 426 ? -32.125 14.141 10.406 1 88.5 426 VAL A CA 1
ATOM 3424 C C . VAL A 1 426 ? -30.688 14.578 10.086 1 88.5 426 VAL A C 1
ATOM 3426 O O . VAL A 1 426 ? -30.453 15.344 9.148 1 88.5 426 VAL A O 1
ATOM 3429 N N . GLN A 1 427 ? -29.75 14.078 10.875 1 88.31 427 GLN A N 1
ATOM 3430 C CA . GLN A 1 427 ? -28.359 14.43 10.648 1 88.31 427 GLN A CA 1
ATOM 3431 C C . GLN A 1 427 ? -27.875 13.93 9.281 1 88.31 427 GLN A C 1
ATOM 3433 O O . GLN A 1 427 ? -27.156 14.641 8.578 1 88.31 427 GLN A O 1
ATOM 3438 N N . LEU A 1 428 ? -28.219 12.781 8.953 1 84.56 428 LEU A N 1
ATOM 3439 C CA . LEU A 1 428 ? -27.844 12.234 7.652 1 84.56 428 LEU A CA 1
ATOM 3440 C C . LEU A 1 428 ? -28.453 13.047 6.52 1 84.56 428 LEU A C 1
ATOM 3442 O O . LEU A 1 428 ? -27.812 13.297 5.5 1 84.56 428 LEU A O 1
ATOM 3446 N N . CYS A 1 429 ? -29.656 13.484 6.699 1 84.69 429 CYS A N 1
ATOM 3447 C CA . CYS A 1 429 ? -30.359 14.289 5.703 1 84.69 429 CYS A CA 1
ATOM 3448 C C . CYS A 1 429 ? -29.703 15.656 5.551 1 84.69 429 CYS A C 1
ATOM 3450 O O . CYS A 1 429 ? -29.547 16.156 4.434 1 84.69 429 CYS A O 1
ATOM 3452 N N . LEU A 1 430 ? -29.375 16.219 6.648 1 85.12 430 LEU A N 1
ATOM 3453 C CA . LEU A 1 430 ? -28.75 17.531 6.625 1 85.12 430 LEU A CA 1
ATOM 3454 C C . LEU A 1 430 ? -27.375 17.469 5.949 1 85.12 430 LEU A C 1
ATOM 3456 O O . LEU A 1 430 ? -26.969 18.406 5.27 1 85.12 430 LEU A O 1
ATOM 3460 N N . ARG A 1 431 ? -26.641 16.406 6.191 1 81.88 431 ARG A N 1
ATOM 3461 C CA . ARG A 1 431 ? -25.359 16.203 5.547 1 81.88 431 ARG A CA 1
ATOM 3462 C C . ARG A 1 431 ? -25.5 16.156 4.027 1 81.88 431 ARG A C 1
ATOM 3464 O O . ARG A 1 431 ? -24.734 16.797 3.303 1 81.88 431 ARG A O 1
ATOM 3471 N N . ASP A 1 432 ? -26.438 15.461 3.572 1 76.56 432 ASP A N 1
ATOM 3472 C CA . ASP A 1 432 ? -26.625 15.227 2.145 1 76.56 432 ASP A CA 1
ATOM 3473 C C . ASP A 1 432 ? -27.109 16.484 1.439 1 76.56 432 ASP A C 1
ATOM 3475 O O . ASP A 1 432 ? -26.812 16.703 0.26 1 76.56 432 ASP A O 1
ATOM 3479 N N . PHE A 1 433 ? -27.828 17.391 2.17 1 67.56 433 PHE A N 1
ATOM 3480 C CA . PHE A 1 433 ? -28.438 18.547 1.535 1 67.56 433 PHE A CA 1
ATOM 3481 C C . PHE A 1 433 ? -27.812 19.828 2.031 1 67.56 433 PHE A C 1
ATOM 3483 O O . PHE A 1 433 ? -28.438 20.891 2.012 1 67.56 433 PHE A O 1
ATOM 3490 N N . GLN A 1 434 ? -26.672 19.672 2.447 1 67.56 434 GLN A N 1
ATOM 3491 C CA . GLN A 1 434 ? -26.016 20.828 3.045 1 67.56 434 GLN A CA 1
ATOM 3492 C C . GLN A 1 434 ? -25.906 21.984 2.053 1 67.56 434 GLN A C 1
ATOM 3494 O O . GLN A 1 434 ? -26.062 23.141 2.43 1 67.56 434 GLN A O 1
ATOM 3499 N N . HIS A 1 435 ? -25.844 21.656 0.812 1 67.31 435 HIS A N 1
ATOM 3500 C CA . HIS A 1 435 ? -25.625 22.703 -0.182 1 67.31 435 HIS A CA 1
ATOM 3501 C C . HIS A 1 435 ? -26.922 23.047 -0.91 1 67.31 435 HIS A C 1
ATOM 3503 O O . HIS A 1 435 ? -26.969 24.031 -1.652 1 67.31 435 HIS A O 1
ATOM 3509 N N . LYS A 1 436 ? -27.953 22.281 -0.604 1 71.81 436 LYS A N 1
ATOM 3510 C CA . LYS A 1 436 ? -29.25 22.547 -1.237 1 71.81 436 LYS A CA 1
ATOM 3511 C C . LYS A 1 436 ? -30.266 23.047 -0.22 1 71.81 436 LYS A C 1
ATOM 3513 O O . LYS A 1 436 ? -31.156 22.297 0.199 1 71.81 436 LYS A O 1
ATOM 3518 N N . LYS A 1 437 ? -30.266 24.328 0.061 1 70.12 437 LYS A N 1
ATOM 3519 C CA . LYS A 1 437 ? -31.031 24.938 1.142 1 70.12 437 LYS A CA 1
ATOM 3520 C C . LYS A 1 437 ? -32.531 24.859 0.863 1 70.12 437 LYS A C 1
ATOM 3522 O O . LYS A 1 437 ? -33.344 24.641 1.781 1 70.12 437 LYS A O 1
ATOM 3527 N N . THR A 1 438 ? -32.812 24.875 -0.408 1 73.94 438 THR A N 1
ATOM 3528 C CA . THR A 1 438 ? -34.219 24.938 -0.773 1 73.94 438 THR A CA 1
ATOM 3529 C C . THR A 1 438 ? -34.875 23.578 -0.58 1 73.94 438 THR A C 1
ATOM 3531 O O . THR A 1 438 ? -36.094 23.484 -0.308 1 73.94 438 THR A O 1
ATOM 3534 N N . MET A 1 439 ? -34.094 22.625 -0.6 1 78.56 439 MET A N 1
ATOM 3535 C CA . MET A 1 439 ? -34.656 21.281 -0.571 1 78.56 439 MET A CA 1
ATOM 3536 C C . MET A 1 439 ? -34.562 20.672 0.827 1 78.56 439 MET A C 1
ATOM 3538 O O . MET A 1 439 ? -35.094 19.609 1.088 1 78.56 439 MET A O 1
ATOM 3542 N N . ARG A 1 440 ? -33.938 21.359 1.669 1 83.12 440 ARG A N 1
ATOM 3543 C CA . ARG A 1 440 ? -33.625 20.797 2.984 1 83.12 440 ARG A CA 1
ATOM 3544 C C . ARG A 1 440 ? -34.906 20.578 3.789 1 83.12 440 ARG A C 1
ATOM 3546 O O . ARG A 1 440 ? -35.094 19.516 4.379 1 83.12 440 ARG A O 1
ATOM 3553 N N . ARG A 1 441 ? -35.75 21.578 3.73 1 82.25 441 ARG A N 1
ATOM 3554 C CA . ARG A 1 441 ? -36.969 21.484 4.523 1 82.25 441 ARG A CA 1
ATOM 3555 C C . ARG A 1 441 ? -37.875 20.344 4.027 1 82.25 441 ARG A C 1
ATOM 3557 O O . ARG A 1 441 ? -38.344 19.547 4.82 1 82.25 441 ARG A O 1
ATOM 3564 N N . GLN A 1 442 ? -38 20.375 2.781 1 82.5 442 GLN A N 1
ATOM 3565 C CA . GLN A 1 442 ? -38.844 19.359 2.166 1 82.5 442 GLN A CA 1
ATOM 3566 C C . GLN A 1 442 ? -38.312 17.953 2.428 1 82.5 442 GLN A C 1
ATOM 3568 O O . GLN A 1 442 ? -39.062 17.016 2.678 1 82.5 442 GLN A O 1
ATOM 3573 N N . SER A 1 443 ? -37.062 17.844 2.355 1 84.44 443 SER A N 1
ATOM 3574 C CA . SER A 1 443 ? -36.438 16.547 2.561 1 84.44 443 SER A CA 1
ATOM 3575 C C . SER A 1 443 ? -36.594 16.078 4.004 1 84.44 443 SER A C 1
ATOM 3577 O O . SER A 1 443 ? -36.812 14.891 4.258 1 84.44 443 SER A O 1
ATOM 3579 N N . LEU A 1 444 ? -36.469 16.953 4.926 1 86.69 444 LEU A N 1
ATOM 3580 C CA . LEU A 1 444 ? -36.594 16.609 6.34 1 86.69 444 LEU A CA 1
ATOM 3581 C C . LEU A 1 444 ? -38.031 16.188 6.66 1 86.69 444 LEU A C 1
ATOM 3583 O O . LEU A 1 444 ? -38.25 15.258 7.441 1 86.69 444 LEU A O 1
ATOM 3587 N N . GLU A 1 445 ? -38.938 16.797 6.016 1 85.06 445 GLU A N 1
ATOM 3588 C CA . GLU A 1 445 ? -40.344 16.469 6.246 1 85.06 445 GLU A CA 1
ATOM 3589 C C . GLU A 1 445 ? -40.719 15.148 5.586 1 85.06 445 GLU A C 1
ATOM 3591 O O . GLU A 1 445 ? -41.438 14.32 6.18 1 85.06 445 GLU A O 1
ATOM 3596 N N . SER A 1 446 ? -40.25 14.945 4.504 1 82.62 446 SER A N 1
ATOM 3597 C CA . SER A 1 446 ? -40.594 13.766 3.729 1 82.62 446 SER A CA 1
ATOM 3598 C C . SER A 1 446 ? -39.844 12.539 4.199 1 82.62 446 SER A C 1
ATOM 3600 O O . SER A 1 446 ? -40.406 11.469 4.375 1 82.62 446 SER A O 1
ATOM 3602 N N . LYS A 1 447 ? -38.562 12.664 4.383 1 81.56 447 LYS A N 1
ATOM 3603 C CA . LYS A 1 447 ? -37.719 11.508 4.652 1 81.56 447 LYS A CA 1
ATOM 3604 C C . LYS A 1 447 ? -37.625 11.211 6.148 1 81.56 447 LYS A C 1
ATOM 3606 O O . LYS A 1 447 ? -37.531 10.047 6.551 1 81.56 447 LYS A O 1
ATOM 3611 N N . CYS A 1 448 ? -37.625 12.242 6.965 1 85.06 448 CYS A N 1
ATOM 3612 C CA . CYS A 1 448 ? -37.406 12.039 8.391 1 85.06 448 CYS A CA 1
ATOM 3613 C C . CYS A 1 448 ? -38.719 12.195 9.164 1 85.06 448 CYS A C 1
ATOM 3615 O O . CYS A 1 448 ? -38.781 11.883 10.359 1 85.06 448 CYS A O 1
ATOM 3617 N N . GLY A 1 449 ? -39.781 12.609 8.547 1 83.19 449 GLY A N 1
ATOM 3618 C CA . GLY A 1 449 ? -41.062 12.758 9.203 1 83.19 449 GLY A CA 1
ATOM 3619 C C . GLY A 1 449 ? -41.094 13.898 10.203 1 83.19 449 GLY A C 1
ATOM 3620 O O . GLY A 1 449 ? -41.781 13.805 11.227 1 83.19 449 GLY A O 1
ATOM 3621 N N . VAL A 1 450 ? -40.25 14.852 10.023 1 86.44 450 VAL A N 1
ATOM 3622 C CA . VAL A 1 450 ? -40.219 16 10.914 1 86.44 450 VAL A CA 1
ATOM 3623 C C . VAL A 1 450 ? -41.25 17.031 10.469 1 86.44 450 VAL A C 1
ATOM 3625 O O . VAL A 1 450 ? -41.375 17.312 9.273 1 86.44 450 VAL A O 1
ATOM 3628 N N . THR A 1 451 ? -42.125 17.531 11.328 1 81.81 451 THR A N 1
ATOM 3629 C CA . THR A 1 451 ? -43.156 18.531 11.031 1 81.81 451 THR A CA 1
ATOM 3630 C C . THR A 1 451 ? -42.75 19.891 11.586 1 81.81 451 THR A C 1
ATOM 3632 O O . THR A 1 451 ? -42.5 20.031 12.789 1 81.81 451 THR A O 1
ATOM 3635 N N . PHE A 1 452 ? -42.562 20.812 10.688 1 81.94 452 PHE A N 1
ATOM 3636 C CA . PHE A 1 452 ? -42.188 22.172 11.078 1 81.94 452 PHE A CA 1
ATOM 3637 C C . PHE A 1 452 ? -43.344 23.141 10.867 1 81.94 452 PHE A C 1
ATOM 3639 O O . PHE A 1 452 ? -44.094 23 9.922 1 81.94 452 PHE A O 1
ATOM 3646 N N . THR A 1 453 ? -43.469 24.062 11.82 1 82.12 453 THR A N 1
ATOM 3647 C CA . THR A 1 453 ? -44.156 25.297 11.469 1 82.12 453 THR A CA 1
ATOM 3648 C C . THR A 1 453 ? -43.25 26.234 10.695 1 82.12 453 THR A C 1
ATOM 3650 O O . THR A 1 453 ? -42.031 26.062 10.711 1 82.12 453 THR A O 1
ATOM 3653 N N . ASP A 1 454 ? -43.75 27.188 10.016 1 84.38 454 ASP A N 1
ATOM 3654 C CA . ASP A 1 454 ? -42.906 28.094 9.234 1 84.38 454 ASP A CA 1
ATOM 3655 C C . ASP A 1 454 ? -41.938 28.859 10.133 1 84.38 454 ASP A C 1
ATOM 3657 O O . ASP A 1 454 ? -40.781 29.031 9.766 1 84.38 454 ASP A O 1
ATOM 3661 N N . HIS A 1 455 ? -42.438 29.203 11.203 1 85 455 HIS A N 1
ATOM 3662 C CA . HIS A 1 455 ? -41.594 29.953 12.133 1 85 455 HIS A CA 1
ATOM 3663 C C . HIS A 1 455 ? -40.531 29.078 12.734 1 85 455 HIS A C 1
ATOM 3665 O O . HIS A 1 455 ? -39.344 29.484 12.844 1 85 455 HIS A O 1
ATOM 3671 N N . SER A 1 456 ? -40.875 27.938 13.109 1 85.62 456 SER A N 1
ATOM 3672 C CA . SER A 1 456 ? -39.938 27 13.719 1 85.62 456 SER A CA 1
ATOM 3673 C C . SER A 1 456 ? -38.875 26.547 12.711 1 85.62 456 SER A C 1
ATOM 3675 O O . SER A 1 456 ? -37.719 26.359 13.07 1 85.62 456 SER A O 1
ATOM 3677 N N . ALA A 1 457 ? -39.281 26.422 11.516 1 87.62 457 ALA A N 1
ATOM 3678 C CA . ALA A 1 457 ? -38.344 26.031 10.461 1 87.62 457 ALA A CA 1
ATOM 3679 C C . ALA A 1 457 ? -37.344 27.125 10.195 1 87.62 457 ALA A C 1
ATOM 3681 O O . ALA A 1 457 ? -36.156 26.859 10.023 1 87.62 457 ALA A O 1
ATOM 3682 N N . ALA A 1 458 ? -37.812 28.312 10.141 1 88.38 458 ALA A N 1
ATOM 3683 C CA . ALA A 1 458 ? -36.938 29.453 9.898 1 88.38 458 ALA A CA 1
ATOM 3684 C C . ALA A 1 458 ? -35.906 29.594 11.008 1 88.38 458 ALA A C 1
ATOM 3686 O O . ALA A 1 458 ? -34.719 29.844 10.734 1 88.38 458 ALA A O 1
ATOM 3687 N N . ASN A 1 459 ? -36.375 29.453 12.203 1 88.19 459 ASN A N 1
ATOM 3688 C CA . ASN A 1 459 ? -35.469 29.516 13.352 1 88.19 459 ASN A CA 1
ATOM 3689 C C . ASN A 1 459 ? -34.469 28.375 13.328 1 88.19 459 ASN A C 1
ATOM 3691 O O . ASN A 1 459 ? -33.281 28.562 13.648 1 88.19 459 ASN A O 1
ATOM 3695 N N . PHE A 1 460 ? -34.938 27.219 12.992 1 91.06 460 PHE A N 1
ATOM 3696 C CA . PHE A 1 460 ? -34.094 26.016 12.93 1 91.06 460 PHE A CA 1
ATOM 3697 C C . PHE A 1 460 ? -32.969 26.203 11.922 1 91.06 460 PHE A C 1
ATOM 3699 O O . PHE A 1 460 ? -31.797 25.984 12.25 1 91.06 460 PHE A O 1
ATOM 3706 N N . PHE A 1 461 ? -33.281 26.672 10.789 1 89.81 461 PHE A N 1
ATOM 3707 C CA . PHE A 1 461 ? -32.281 26.812 9.734 1 89.81 461 PHE A CA 1
ATOM 3708 C C . PHE A 1 461 ? -31.406 28.031 9.977 1 89.81 461 PHE A C 1
ATOM 3710 O O . PHE A 1 461 ? -30.219 28.031 9.609 1 89.81 461 PHE A O 1
ATOM 3717 N N . ALA A 1 462 ? -31.906 29 10.578 1 89.56 462 ALA A N 1
ATOM 3718 C CA . ALA A 1 462 ? -31.094 30.156 10.93 1 89.56 462 ALA A CA 1
ATOM 3719 C C . ALA A 1 462 ? -29.984 29.781 11.914 1 89.56 462 ALA A C 1
ATOM 3721 O O . ALA A 1 462 ? -28.859 30.266 11.805 1 89.56 462 ALA A O 1
ATOM 3722 N N . LEU A 1 463 ? -30.344 28.969 12.867 1 91.25 463 LEU A N 1
ATOM 3723 C CA . LEU A 1 463 ? -29.375 28.5 13.852 1 91.25 463 LEU A CA 1
ATOM 3724 C C . LEU A 1 463 ? -28.344 27.594 13.195 1 91.25 463 LEU A C 1
ATOM 3726 O O . LEU A 1 463 ? -27.141 27.734 13.453 1 91.25 463 LEU A O 1
ATOM 3730 N N . LEU A 1 464 ? -28.75 26.734 12.344 1 90.19 464 LEU A N 1
ATOM 3731 C CA . LEU A 1 464 ? -27.859 25.75 11.75 1 90.19 464 LEU A CA 1
ATOM 3732 C C . LEU A 1 464 ? -26.938 26.391 10.734 1 90.19 464 LEU A C 1
ATOM 3734 O O . LEU A 1 464 ? -25.781 25.969 10.578 1 90.19 464 LEU A O 1
ATOM 3738 N N . ASP A 1 465 ? -27.359 27.359 10.047 1 89.06 465 ASP A N 1
ATOM 3739 C CA . ASP A 1 465 ? -26.594 27.953 8.945 1 89.06 465 ASP A CA 1
ATOM 3740 C C . ASP A 1 465 ? -25.688 29.062 9.445 1 89.06 465 ASP A C 1
ATOM 3742 O O . ASP A 1 465 ? -24.828 29.547 8.703 1 89.06 465 ASP A O 1
ATOM 3746 N N . PHE A 1 466 ? -25.812 29.375 10.633 1 91.5 466 PHE A N 1
ATOM 3747 C CA . PHE A 1 466 ? -25.016 30.469 11.156 1 91.5 466 PHE A CA 1
ATOM 3748 C C . PHE A 1 466 ? -23.547 30.078 11.266 1 91.5 466 PHE A C 1
ATOM 3750 O O . PHE A 1 466 ? -23.219 28.984 11.742 1 91.5 466 PHE A O 1
ATOM 3757 N N . GLU A 1 467 ? -22.672 30.812 10.695 1 93.06 467 GLU A N 1
ATOM 3758 C CA . GLU A 1 467 ? -21.219 30.656 10.758 1 93.06 467 GLU A CA 1
ATOM 3759 C C . GLU A 1 467 ? -20.547 31.953 11.227 1 93.06 467 GLU A C 1
ATOM 3761 O O . GLU A 1 467 ? -20.859 33.031 10.734 1 93.06 467 GLU A O 1
ATOM 3766 N N . GLY A 1 468 ? -19.703 31.875 12.18 1 94.25 468 GLY A N 1
ATOM 3767 C CA . GLY A 1 468 ? -19 33.031 12.695 1 94.25 468 GLY A CA 1
ATOM 3768 C C . GLY A 1 468 ? -17.969 32.688 13.766 1 94.25 468 GLY A C 1
ATOM 3769 O O . GLY A 1 468 ? -17.578 31.531 13.906 1 94.25 468 GLY A O 1
ATOM 3770 N N . SER A 1 469 ? -17.5 33.719 14.414 1 96.12 469 SER A N 1
ATOM 3771 C CA . SER A 1 469 ? -16.562 33.531 15.508 1 96.12 469 SER A CA 1
ATOM 3772 C C . SER A 1 469 ? -17.234 32.875 16.703 1 96.12 469 SER A C 1
ATOM 3774 O O . SER A 1 469 ? -18.453 32.844 16.797 1 96.12 469 SER A O 1
ATOM 3776 N N . TYR A 1 470 ? -16.422 32.281 17.516 1 96.62 470 TYR A N 1
ATOM 3777 C CA . TYR A 1 470 ? -16.938 31.578 18.688 1 96.62 470 TYR A CA 1
ATOM 3778 C C . TYR A 1 470 ? -17.875 32.469 19.5 1 96.62 470 TYR A C 1
ATOM 3780 O O . TYR A 1 470 ? -18.938 32.062 19.938 1 96.62 470 TYR A O 1
ATOM 3788 N N . ASN A 1 471 ? -17.5 33.781 19.719 1 96.25 471 ASN A N 1
ATOM 3789 C CA . ASN A 1 471 ? -18.297 34.719 20.516 1 96.25 471 ASN A CA 1
ATOM 3790 C C . ASN A 1 471 ? -19.656 34.969 19.891 1 96.25 471 ASN A C 1
ATOM 3792 O O . ASN A 1 471 ? -20.656 35.031 20.609 1 96.25 471 ASN A O 1
ATOM 3796 N N . LYS A 1 472 ? -19.734 35.062 18.656 1 96.69 472 LYS A N 1
ATOM 3797 C CA . LYS A 1 472 ? -21 35.312 17.969 1 96.69 472 LYS A CA 1
ATOM 3798 C C . LYS A 1 472 ? -21.906 34.094 18.062 1 96.69 472 LYS A C 1
ATOM 3800 O O . LYS A 1 472 ? -23.125 34.219 18.266 1 96.69 472 LYS A O 1
ATOM 3805 N N . VAL A 1 473 ? -21.328 32.969 17.953 1 96.44 473 VAL A N 1
ATOM 3806 C CA . VAL A 1 473 ? -22.109 31.734 18.016 1 96.44 473 VAL A CA 1
ATOM 3807 C C . VAL A 1 473 ? -22.609 31.5 19.438 1 96.44 473 VAL A C 1
ATOM 3809 O O . VAL A 1 473 ? -23.734 31.062 19.641 1 96.44 473 VAL A O 1
ATOM 3812 N N . SER A 1 474 ? -21.703 31.766 20.422 1 96.25 474 SER A N 1
ATOM 3813 C CA . SER A 1 474 ? -22.109 31.641 21.812 1 96.25 474 SER A CA 1
ATOM 3814 C C . SER A 1 474 ? -23.281 32.562 22.141 1 96.25 474 SER A C 1
ATOM 3816 O O . SER A 1 474 ? -24.188 32.156 22.875 1 96.25 474 SER A O 1
ATOM 3818 N N . ASN A 1 475 ? -23.312 33.719 21.531 1 95.62 475 ASN A N 1
ATOM 3819 C CA . ASN A 1 475 ? -24.406 34.656 21.719 1 95.62 475 ASN A CA 1
ATOM 3820 C C . ASN A 1 475 ? -25.688 34.188 21.016 1 95.62 475 ASN A C 1
ATOM 3822 O O . ASN A 1 475 ? -26.781 34.344 21.547 1 95.62 475 ASN A O 1
ATOM 3826 N N . LEU A 1 476 ? -25.516 33.656 19.922 1 95 476 LEU A N 1
ATOM 3827 C CA . LEU A 1 476 ? -26.641 33.156 19.141 1 95 476 LEU A CA 1
ATOM 3828 C C . LEU A 1 476 ? -27.328 32.031 19.875 1 95 476 LEU A C 1
ATOM 3830 O O . LEU A 1 476 ? -28.562 31.891 19.812 1 95 476 LEU A O 1
ATOM 3834 N N . LEU A 1 477 ? -26.578 31.203 20.578 1 95.5 477 LEU A N 1
ATOM 3835 C CA . LEU A 1 477 ? -27.109 30 21.203 1 95.5 477 LEU A CA 1
ATOM 3836 C C . LEU A 1 477 ? -27.531 30.266 22.641 1 95.5 477 LEU A C 1
ATOM 3838 O O . LEU A 1 477 ? -27.875 29.344 23.375 1 95.5 477 LEU A O 1
ATOM 3842 N N . ARG A 1 478 ? -27.547 31.469 23.031 1 95.12 478 ARG A N 1
ATOM 3843 C CA . ARG A 1 478 ? -27.891 31.844 24.391 1 95.12 478 ARG A CA 1
ATOM 3844 C C . ARG A 1 478 ? -29.297 31.344 24.75 1 95.12 478 ARG A C 1
ATOM 3846 O O . ARG A 1 478 ? -29.516 30.844 25.859 1 95.12 478 ARG A O 1
ATOM 3853 N N . PRO A 1 479 ? -30.266 31.5 23.781 1 93.94 479 PRO A N 1
ATOM 3854 C CA . PRO A 1 479 ? -31.609 30.984 24.094 1 93.94 479 PRO A CA 1
ATOM 3855 C C . PRO A 1 479 ? -31.609 29.484 24.344 1 93.94 479 PRO A C 1
ATOM 3857 O O . PRO A 1 479 ? -32.406 29 25.172 1 93.94 479 PRO A O 1
ATOM 3860 N N . VAL A 1 480 ? -30.766 28.797 23.672 1 94.5 480 VAL A N 1
ATOM 3861 C CA . VAL A 1 480 ? -30.688 27.344 23.844 1 94.5 480 VAL A CA 1
ATOM 3862 C C . VAL A 1 480 ? -30.047 27.016 25.188 1 94.5 480 VAL A C 1
ATOM 3864 O O . VAL A 1 480 ? -30.5 26.094 25.891 1 94.5 480 VAL A O 1
ATOM 3867 N N . VAL A 1 481 ? -28.984 27.734 25.578 1 95.06 481 VAL A N 1
ATOM 3868 C CA . VAL A 1 481 ? -28.25 27.516 26.812 1 95.06 481 VAL A CA 1
ATOM 3869 C C . VAL A 1 481 ? -29.156 27.828 28 1 95.06 481 VAL A C 1
ATOM 3871 O O . VAL A 1 481 ? -29.078 27.156 29.047 1 95.06 481 VAL A O 1
ATOM 3874 N N . LYS A 1 482 ? -30.047 28.766 27.828 1 93.69 482 LYS A N 1
ATOM 3875 C CA . LYS A 1 482 ? -30.906 29.188 28.922 1 93.69 482 LYS A CA 1
ATOM 3876 C C . LYS A 1 482 ? -32.156 28.312 29.031 1 93.69 482 LYS A C 1
ATOM 3878 O O . LYS A 1 482 ? -32.844 28.328 30.031 1 93.69 482 LYS A O 1
ATOM 3883 N N . SER A 1 483 ? -32.312 27.625 28 1 89.31 483 SER A N 1
ATOM 3884 C CA . SER A 1 483 ? -33.469 26.734 28.031 1 89.31 483 SER A CA 1
ATOM 3885 C C . SER A 1 483 ? -33.312 25.656 29.094 1 89.31 483 SER A C 1
ATOM 3887 O O . SER A 1 483 ? -32.25 25.5 29.688 1 89.31 483 SER A O 1
ATOM 3889 N N . LYS A 1 484 ? -34.375 25.062 29.609 1 84.31 484 LYS A N 1
ATOM 3890 C CA . LYS A 1 484 ? -34.344 24.016 30.625 1 84.31 484 LYS A CA 1
ATOM 3891 C C . LYS A 1 484 ? -34.281 22.625 29.984 1 84.31 484 LYS A C 1
ATOM 3893 O O . LYS A 1 484 ? -34.719 22.438 28.844 1 84.31 484 LYS A O 1
ATOM 3898 N N . GLY A 1 485 ? -33.344 21.656 30.531 1 89.94 485 GLY A N 1
ATOM 3899 C CA . GLY A 1 485 ? -33.375 20.25 30.109 1 89.94 485 GLY A CA 1
ATOM 3900 C C . GLY A 1 485 ? -32.062 19.812 29.484 1 89.94 485 GLY A C 1
ATOM 3901 O O . GLY A 1 485 ? -30.984 20.344 29.812 1 89.94 485 GLY A O 1
ATOM 3902 N N . GLN A 1 486 ? -32.188 18.812 28.641 1 93.31 486 GLN A N 1
ATOM 3903 C CA . GLN A 1 486 ? -31.047 18.172 28.031 1 93.31 486 GLN A CA 1
ATOM 3904 C C . GLN A 1 486 ? -30.406 19.062 26.969 1 93.31 486 GLN A C 1
ATOM 3906 O O . GLN A 1 486 ? -29.188 19.031 26.766 1 93.31 486 GLN A O 1
ATOM 3911 N N . ALA A 1 487 ? -31.141 19.844 26.266 1 93.81 487 ALA A N 1
ATOM 3912 C CA . ALA A 1 487 ? -30.641 20.75 25.25 1 93.81 487 ALA A CA 1
ATOM 3913 C C . ALA A 1 487 ? -29.656 21.766 25.828 1 93.81 487 ALA A C 1
ATOM 3915 O O . ALA A 1 487 ? -28.625 22.062 25.234 1 93.81 487 ALA A O 1
ATOM 3916 N N . SER A 1 488 ? -29.938 22.25 26.984 1 95.69 488 SER A N 1
ATOM 3917 C CA . SER A 1 488 ? -29.078 23.203 27.656 1 95.69 488 SER A CA 1
ATOM 3918 C C . SER A 1 488 ? -27.766 22.578 28.078 1 95.69 488 SER A C 1
ATOM 3920 O O . SER A 1 488 ? -26.703 23.156 27.875 1 95.69 488 SER A O 1
ATOM 3922 N N . THR A 1 489 ? -27.859 21.391 28.625 1 96 489 THR A N 1
ATOM 3923 C CA . THR A 1 489 ? -26.672 20.688 29.078 1 96 489 THR A CA 1
ATOM 3924 C C . THR A 1 489 ? -25.734 20.406 27.891 1 96 489 THR A C 1
ATOM 3926 O O . THR A 1 489 ? -24.516 20.594 28 1 96 489 THR A O 1
ATOM 3929 N N . LEU A 1 490 ? -26.281 19.938 26.828 1 96.44 490 LEU A N 1
ATOM 3930 C CA . LEU A 1 490 ? -25.5 19.625 25.641 1 96.44 490 LEU A CA 1
ATOM 3931 C C . LEU A 1 490 ? -24.891 20.875 25.031 1 96.44 490 LEU A C 1
ATOM 3933 O O . LEU A 1 490 ? -23.734 20.875 24.609 1 96.44 490 LEU A O 1
ATOM 3937 N N . ALA A 1 491 ? -25.609 21.953 24.938 1 96.5 491 ALA A N 1
ATOM 3938 C CA . ALA A 1 491 ? -25.109 23.219 24.391 1 96.5 491 ALA A CA 1
ATOM 3939 C C . ALA A 1 491 ? -23.953 23.766 25.234 1 96.5 491 ALA A C 1
ATOM 3941 O O . ALA A 1 491 ? -22.953 24.25 24.703 1 96.5 491 ALA A O 1
ATOM 3942 N N . LYS A 1 492 ? -24.125 23.688 26.578 1 96.44 492 LYS A N 1
ATOM 3943 C CA . LYS A 1 492 ? -23.062 24.141 27.484 1 96.44 492 LYS A CA 1
ATOM 3944 C C . LYS A 1 492 ? -21.797 23.328 27.312 1 96.44 492 LYS A C 1
ATOM 3946 O O . LYS A 1 492 ? -20.688 23.875 27.281 1 96.44 492 LYS A O 1
ATOM 3951 N N . GLN A 1 493 ? -22.016 22.078 27.203 1 95.5 493 GLN A N 1
ATOM 3952 C CA . GLN A 1 493 ? -20.859 21.188 27.031 1 95.5 493 GLN A CA 1
ATOM 3953 C C . GLN A 1 493 ? -20.141 21.484 25.719 1 95.5 493 GLN A C 1
ATOM 3955 O O . GLN A 1 493 ? -18.922 21.625 25.703 1 95.5 493 GLN A O 1
ATOM 3960 N N . GLY A 1 494 ? -20.906 21.5 24.641 1 96.5 494 GLY A N 1
ATOM 3961 C CA . GLY A 1 494 ? -20.328 21.766 23.344 1 96.5 494 GLY A CA 1
ATOM 3962 C C . GLY A 1 494 ? -19.609 23.109 23.281 1 96.5 494 GLY A C 1
ATOM 3963 O O . GLY A 1 494 ? -18.484 23.188 22.766 1 96.5 494 GLY A O 1
ATOM 3964 N N . LEU A 1 495 ? -20.203 24.156 23.812 1 96.94 495 LEU A N 1
ATOM 3965 C CA . LEU A 1 495 ? -19.625 25.484 23.781 1 96.94 495 LEU A CA 1
ATOM 3966 C C . LEU A 1 495 ? -18.375 25.547 24.672 1 96.94 495 LEU A C 1
ATOM 3968 O O . LEU A 1 495 ? -17.375 26.188 24.297 1 96.94 495 LEU A O 1
ATOM 3972 N N . HIS A 1 496 ? -18.453 24.875 25.781 1 96.56 496 HIS A N 1
ATOM 3973 C CA . HIS A 1 496 ? -17.312 24.859 26.688 1 96.56 496 HIS A CA 1
ATOM 3974 C C . HIS A 1 496 ? -16.094 24.188 26.047 1 96.56 496 HIS A C 1
ATOM 3976 O O . HIS A 1 496 ? -14.984 24.703 26.094 1 96.56 496 HIS A O 1
ATOM 3982 N N . GLU A 1 497 ? -16.297 23.031 25.484 1 96.69 497 GLU A N 1
ATOM 3983 C CA . GLU A 1 497 ? -15.211 22.297 24.844 1 96.69 497 GLU A CA 1
ATOM 3984 C C . GLU A 1 497 ? -14.641 23.078 23.656 1 96.69 497 GLU A C 1
ATOM 3986 O O . GLU A 1 497 ? -13.422 23.141 23.484 1 96.69 497 GLU A O 1
ATOM 3991 N N . LEU A 1 498 ? -15.516 23.688 22.891 1 97.75 498 LEU A N 1
ATOM 3992 C CA . LEU A 1 498 ? -15.055 24.469 21.75 1 97.75 498 LEU A CA 1
ATOM 3993 C C . LEU A 1 498 ? -14.219 25.656 22.203 1 97.75 498 LEU A C 1
ATOM 3995 O O . LEU A 1 498 ? -13.195 25.969 21.594 1 97.75 498 LEU A O 1
ATOM 3999 N N . GLU A 1 499 ? -14.664 26.281 23.203 1 97.38 499 GLU A N 1
ATOM 4000 C CA . GLU A 1 499 ? -13.93 27.438 23.734 1 97.38 499 GLU A CA 1
ATOM 4001 C C . GLU A 1 499 ? -12.539 27.016 24.188 1 97.38 499 GLU A C 1
ATOM 4003 O O . GLU A 1 499 ? -11.555 27.703 23.891 1 97.38 499 GLU A O 1
ATOM 4008 N N . THR A 1 500 ? -12.492 25.953 24.953 1 96.06 500 THR A N 1
ATOM 4009 C CA . THR A 1 500 ? -11.219 25.453 25.469 1 96.06 500 THR A CA 1
ATOM 4010 C C . THR A 1 500 ? -10.281 25.078 24.312 1 96.06 500 THR A C 1
ATOM 4012 O O . THR A 1 500 ? -9.102 25.422 24.328 1 96.06 500 THR A O 1
ATOM 4015 N N . ILE A 1 501 ? -10.789 24.391 23.297 1 97.06 501 ILE A N 1
ATOM 4016 C CA . ILE A 1 501 ? -10 23.953 22.156 1 97.06 501 ILE A CA 1
ATOM 4017 C C . ILE A 1 501 ? -9.469 25.156 21.391 1 97.06 501 ILE A C 1
ATOM 4019 O O . ILE A 1 501 ? -8.297 25.188 21 1 97.06 501 ILE A O 1
ATOM 4023 N N . ILE A 1 502 ? -10.297 26.156 21.188 1 97.62 502 ILE A N 1
ATOM 4024 C CA . ILE A 1 502 ? -9.906 27.344 20.453 1 97.62 502 ILE A CA 1
ATOM 4025 C C . ILE A 1 502 ? -8.836 28.109 21.219 1 97.62 502 ILE A C 1
ATOM 4027 O O . ILE A 1 502 ? -7.863 28.594 20.641 1 97.62 502 ILE A O 1
ATOM 4031 N N . ASN A 1 503 ? -8.969 28.172 22.516 1 95.81 503 ASN A N 1
ATOM 4032 C CA . ASN A 1 503 ? -7.977 28.828 23.359 1 95.81 503 ASN A CA 1
ATOM 4033 C C . ASN A 1 503 ? -6.621 28.125 23.281 1 95.81 503 ASN A C 1
ATOM 4035 O O . ASN A 1 503 ? -5.582 28.797 23.203 1 95.81 503 ASN A O 1
ATOM 4039 N N . TYR A 1 504 ? -6.668 26.844 23.406 1 95.62 504 TYR A N 1
ATOM 4040 C CA . TYR A 1 504 ? -5.434 26.078 23.281 1 95.62 504 TYR A CA 1
ATOM 4041 C C . TYR A 1 504 ? -4.824 26.25 21.891 1 95.62 504 TYR A C 1
ATOM 4043 O O . TYR A 1 504 ? -3.6 26.312 21.75 1 95.62 504 TYR A O 1
ATOM 4051 N N . ALA A 1 505 ? -5.656 26.25 20.844 1 96.94 505 ALA A N 1
ATOM 4052 C CA . ALA A 1 505 ? -5.172 26.438 19.484 1 96.94 505 ALA A CA 1
ATOM 4053 C C . ALA A 1 505 ? -4.48 27.797 19.312 1 96.94 505 ALA A C 1
ATOM 4055 O O . ALA A 1 505 ? -3.482 27.906 18.609 1 96.94 505 ALA A O 1
ATOM 4056 N N . GLU A 1 506 ? -5.016 28.766 19.922 1 95.12 506 GLU A N 1
ATOM 4057 C CA . GLU A 1 506 ? -4.402 30.094 19.891 1 95.12 506 GLU A CA 1
ATOM 4058 C C . GLU A 1 506 ? -3.049 30.094 20.594 1 95.12 506 GLU A C 1
ATOM 4060 O O . GLU A 1 506 ? -2.104 30.734 20.141 1 95.12 506 GLU A O 1
ATOM 4065 N N . SER A 1 507 ? -2.977 29.359 21.703 1 93.94 507 SER A N 1
ATOM 4066 C CA . SER A 1 507 ? -1.711 29.234 22.406 1 93.94 507 SER A CA 1
ATOM 4067 C C . SER A 1 507 ? -0.663 28.531 21.562 1 93.94 507 SER A C 1
ATOM 4069 O O . SER A 1 507 ? 0.536 28.766 21.719 1 93.94 507 SER A O 1
ATOM 4071 N N . LEU A 1 508 ? -1.122 27.672 20.719 1 95.31 508 LEU A N 1
ATOM 4072 C CA . LEU A 1 508 ? -0.234 26.953 19.812 1 95.31 508 LEU A CA 1
ATOM 4073 C C . LEU A 1 508 ? 0.077 27.797 18.578 1 95.31 508 LEU A C 1
ATOM 4075 O O . LEU A 1 508 ? 0.76 27.328 17.672 1 95.31 508 LEU A O 1
ATOM 4079 N N . ASP A 1 509 ? -0.425 28.953 18.516 1 92.44 509 ASP A N 1
ATOM 4080 C CA . ASP A 1 509 ? -0.174 29.953 17.469 1 92.44 509 ASP A CA 1
ATOM 4081 C C . ASP A 1 509 ? -0.695 29.469 16.125 1 92.44 509 ASP A C 1
ATOM 4083 O O . ASP A 1 509 ? 0.016 29.531 15.117 1 92.44 509 ASP A O 1
ATOM 4087 N N . VAL A 1 510 ? -1.876 28.859 16.156 1 94.5 510 VAL A N 1
ATOM 4088 C CA . VAL A 1 510 ? -2.541 28.516 14.898 1 94.5 510 VAL A CA 1
ATOM 4089 C C . VAL A 1 510 ? -2.912 29.797 14.148 1 94.5 510 VAL A C 1
ATOM 4091 O O . VAL A 1 510 ? -3.717 30.594 14.641 1 94.5 510 VAL A O 1
ATOM 4094 N N . LYS A 1 511 ? -2.355 29.984 13.031 1 90.25 511 LYS A N 1
ATOM 4095 C CA . LYS A 1 511 ? -2.465 31.234 12.297 1 90.25 511 LYS A CA 1
ATOM 4096 C C . LYS A 1 511 ? -3.73 31.281 11.453 1 90.25 511 LYS A C 1
ATOM 4098 O O . LYS A 1 511 ? -4.223 32.344 11.102 1 90.25 511 LYS A O 1
ATOM 4103 N N . LEU A 1 512 ? -4.324 30.219 11.125 1 95.06 512 LEU A N 1
ATOM 4104 C CA . LEU A 1 512 ? -5.52 30.172 10.289 1 95.06 512 LEU A CA 1
ATOM 4105 C C . LEU A 1 512 ? -6.746 30.656 11.055 1 95.06 512 LEU A C 1
ATOM 4107 O O . LEU A 1 512 ? -6.867 30.391 12.258 1 95.06 512 LEU A O 1
ATOM 4111 N N . GLU A 1 513 ? -7.57 31.281 10.352 1 95.94 513 GLU A N 1
ATOM 4112 C CA . GLU A 1 513 ? -8.812 31.75 10.961 1 95.94 513 GLU A CA 1
ATOM 4113 C C . GLU A 1 513 ? -9.688 30.578 11.398 1 95.94 513 GLU A C 1
ATOM 4115 O O . GLU A 1 513 ? -9.789 29.578 10.688 1 95.94 513 GLU A O 1
ATOM 4120 N N . ILE A 1 514 ? -10.289 30.734 12.602 1 97.44 514 ILE A N 1
ATOM 4121 C CA . ILE A 1 514 ? -11.156 29.688 13.125 1 97.44 514 ILE A CA 1
ATOM 4122 C C . ILE A 1 514 ? -12.602 30.188 13.18 1 97.44 514 ILE A C 1
ATOM 4124 O O . ILE A 1 514 ? -12.883 31.219 13.805 1 97.44 514 ILE A O 1
ATOM 4128 N N . LYS A 1 515 ? -13.453 29.516 12.5 1 96.88 515 LYS A N 1
ATOM 4129 C CA . LYS A 1 515 ? -14.883 29.797 12.523 1 96.88 515 LYS A CA 1
ATOM 4130 C C . LYS A 1 515 ? -15.664 28.609 13.086 1 96.88 515 LYS A C 1
ATOM 4132 O O . LYS A 1 515 ? -15.195 27.469 13.023 1 96.88 515 LYS A O 1
ATOM 4137 N N . VAL A 1 516 ? -16.766 28.938 13.703 1 97 516 VAL A N 1
ATOM 4138 C CA . VAL A 1 516 ? -17.641 27.891 14.219 1 97 516 VAL A CA 1
ATOM 4139 C C . VAL A 1 516 ? -18.953 27.891 13.43 1 97 516 VAL A C 1
ATOM 4141 O O . VAL A 1 516 ? -19.562 28.938 13.211 1 97 516 VAL A O 1
ATOM 4144 N N . THR A 1 517 ? -19.297 26.734 12.945 1 93.94 517 THR A N 1
ATOM 4145 C CA . THR A 1 517 ? -20.547 26.547 12.227 1 93.94 517 THR A CA 1
ATOM 4146 C C . THR A 1 517 ? -21.406 25.5 12.914 1 93.94 517 THR A C 1
ATOM 4148 O O . THR A 1 517 ? -21.094 24.312 12.906 1 93.94 517 THR A O 1
ATOM 4151 N N . VAL A 1 518 ? -22.562 25.891 13.328 1 91.69 518 VAL A N 1
ATOM 4152 C CA . VAL A 1 518 ? -23.422 25.031 14.141 1 91.69 518 VAL A CA 1
ATOM 4153 C C . VAL A 1 518 ? -23.953 23.891 13.289 1 91.69 518 VAL A C 1
ATOM 4155 O O . VAL A 1 518 ? -24.125 22.766 13.781 1 91.69 518 VAL A O 1
ATOM 4158 N N . GLY A 1 519 ? -24.156 24.109 12.062 1 88.94 519 GLY A N 1
ATOM 4159 C CA . GLY A 1 519 ? -24.766 23.109 11.195 1 88.94 519 GLY A CA 1
ATOM 4160 C C . GLY A 1 519 ? -23.734 22.234 10.484 1 88.94 519 GLY A C 1
ATOM 4161 O O . GLY A 1 519 ? -24.078 21.484 9.578 1 88.94 519 GLY A O 1
ATOM 4162 N N . LEU A 1 520 ? -22.531 22.328 10.891 1 90.75 520 LEU A N 1
ATOM 4163 C CA . LEU A 1 520 ? -21.5 21.5 10.266 1 90.75 520 LEU A CA 1
ATOM 4164 C C . LEU A 1 520 ? -21.672 20.031 10.68 1 90.75 520 LEU A C 1
ATOM 4166 O O . LEU A 1 520 ? -21.594 19.703 11.867 1 90.75 520 LEU A O 1
ATOM 4170 N N . ILE A 1 521 ? -22.016 19.219 9.742 1 89.06 521 ILE A N 1
ATOM 4171 C CA . ILE A 1 521 ? -22.125 17.781 9.945 1 89.06 521 ILE A CA 1
ATOM 4172 C C . ILE A 1 521 ? -21.125 17.062 9.039 1 89.06 521 ILE A C 1
ATOM 4174 O O . ILE A 1 521 ? -21.188 17.188 7.816 1 89.06 521 ILE A O 1
ATOM 4178 N N . TYR A 1 522 ? -20.25 16.422 9.719 1 88.5 522 TYR A N 1
ATOM 4179 C CA . TYR A 1 522 ? -19.25 15.68 8.977 1 88.5 522 TYR A CA 1
ATOM 4180 C C . TYR A 1 522 ? -19.25 14.203 9.375 1 88.5 522 TYR A C 1
ATOM 4182 O O . TYR A 1 522 ? -18.859 13.859 10.492 1 88.5 522 TYR A O 1
ATOM 4190 N N . ASN A 1 523 ? -19.594 13.305 8.414 1 88.12 523 ASN A N 1
ATOM 4191 C CA . ASN A 1 523 ? -19.609 11.852 8.57 1 88.12 523 ASN A CA 1
ATOM 4192 C C . ASN A 1 523 ? -20.109 11.453 9.961 1 88.12 523 ASN A C 1
ATOM 4194 O O . ASN A 1 523 ? -19.344 10.922 10.766 1 88.12 523 ASN A O 1
ATOM 4198 N N . PRO A 1 524 ? -21.328 11.516 10.211 1 88.25 524 PRO A N 1
ATOM 4199 C CA . PRO A 1 524 ? -21.906 11.266 11.539 1 88.25 524 PRO A CA 1
ATOM 4200 C C . PRO A 1 524 ? -21.734 9.812 11.984 1 88.25 524 PRO A C 1
ATOM 4202 O O . PRO A 1 524 ? -21.906 9.5 13.164 1 88.25 524 PRO A O 1
ATOM 4205 N N . ILE A 1 525 ? -21.375 9.023 11.109 1 86.06 525 ILE A N 1
ATOM 4206 C CA . ILE A 1 525 ? -21.203 7.613 11.453 1 86.06 525 ILE A CA 1
ATOM 4207 C C . ILE A 1 525 ? -19.859 7.426 12.148 1 86.06 525 ILE A C 1
ATOM 4209 O O . ILE A 1 525 ? -19.719 6.598 13.055 1 86.06 525 ILE A O 1
ATOM 4213 N N . GLN A 1 526 ? -18.938 8.227 11.812 1 91.25 526 GLN A N 1
ATOM 4214 C CA . GLN A 1 526 ? -17.562 8.016 12.281 1 91.25 526 GLN A CA 1
ATOM 4215 C C . GLN A 1 526 ? -17.219 8.953 13.438 1 91.25 526 GLN A C 1
ATOM 4217 O O . GLN A 1 526 ? -16.453 8.594 14.328 1 91.25 526 GLN A O 1
ATOM 4222 N N . TYR A 1 527 ? -17.797 10.125 13.383 1 94.38 527 TYR A N 1
ATOM 4223 C CA . TYR A 1 527 ? -17.328 11.141 14.32 1 94.38 527 TYR A CA 1
ATOM 4224 C C . TYR A 1 527 ? -18.406 11.516 15.312 1 94.38 527 TYR A C 1
ATOM 4226 O O . TYR A 1 527 ? -19.594 11.531 14.969 1 94.38 527 TYR A O 1
ATOM 4234 N N . ASP A 1 528 ? -18 11.711 16.547 1 93.44 528 ASP A N 1
ATOM 4235 C CA . ASP A 1 528 ? -18.875 12.172 17.625 1 93.44 528 ASP A CA 1
ATOM 4236 C C . ASP A 1 528 ? -18.125 13.102 18.578 1 93.44 528 ASP A C 1
ATOM 4238 O O . ASP A 1 528 ? -17.062 12.734 19.109 1 93.44 528 ASP A O 1
ATOM 4242 N N . GLY A 1 529 ? -18.641 14.266 18.766 1 94.81 529 GLY A N 1
ATOM 4243 C CA . GLY A 1 529 ? -17.969 15.281 19.562 1 94.81 529 GLY A CA 1
ATOM 4244 C C . GLY A 1 529 ? -17.391 16.406 18.719 1 94.81 529 GLY A C 1
ATOM 4245 O O . GLY A 1 529 ? -18.109 17.016 17.906 1 94.81 529 GLY A O 1
ATOM 4246 N N . PHE A 1 530 ? -16.141 16.656 18.953 1 96.75 530 PHE A N 1
ATOM 4247 C CA . PHE A 1 530 ? -15.453 17.734 18.234 1 96.75 530 PHE A CA 1
ATOM 4248 C C . PHE A 1 530 ? -15.25 17.344 16.766 1 96.75 530 PHE A C 1
ATOM 4250 O O . PHE A 1 530 ? -14.82 16.234 16.469 1 96.75 530 PHE A O 1
ATOM 4257 N N . ILE A 1 531 ? -15.609 18.188 15.836 1 97.19 531 ILE A N 1
ATOM 4258 C CA . ILE A 1 531 ? -15.398 17.984 14.406 1 97.19 531 ILE A CA 1
ATOM 4259 C C . ILE A 1 531 ? -14.891 19.266 13.773 1 97.19 531 ILE A C 1
ATOM 4261 O O . ILE A 1 531 ? -15.195 20.359 14.25 1 97.19 531 ILE A O 1
ATOM 4265 N N . PHE A 1 532 ? -14.117 19.125 12.758 1 97.81 532 PHE A N 1
ATOM 4266 C CA . PHE A 1 532 ? -13.656 20.328 12.078 1 97.81 532 PHE A CA 1
ATOM 4267 C C . PHE A 1 532 ? -13.336 20.047 10.617 1 97.81 532 PHE A C 1
ATOM 4269 O O . PHE A 1 532 ? -13.203 18.875 10.227 1 97.81 532 PHE A O 1
ATOM 4276 N N . GLN A 1 533 ? -13.273 21.047 9.789 1 97.12 533 GLN A N 1
ATOM 4277 C CA . GLN A 1 533 ? -12.859 21.031 8.391 1 97.12 533 GLN A CA 1
ATOM 4278 C C . GLN A 1 533 ? -11.945 22.219 8.07 1 97.12 533 GLN A C 1
ATOM 4280 O O . GLN A 1 533 ? -12 23.25 8.742 1 97.12 533 GLN A O 1
ATOM 4285 N N . VAL A 1 534 ? -11.039 22.016 7.215 1 97.44 534 VAL A N 1
ATOM 4286 C CA . VAL A 1 534 ? -10.203 23.078 6.684 1 97.44 534 VAL A CA 1
ATOM 4287 C C . VAL A 1 534 ? -10.562 23.344 5.223 1 97.44 534 VAL A C 1
ATOM 4289 O O . VAL A 1 534 ? -10.469 22.453 4.379 1 97.44 534 VAL A O 1
ATOM 4292 N N . LEU A 1 535 ? -10.992 24.469 4.93 1 94.25 535 LEU A N 1
ATOM 4293 C CA . LEU A 1 535 ? -11.414 24.719 3.559 1 94.25 535 LEU A CA 1
ATOM 4294 C C . LEU A 1 535 ? -11.055 26.141 3.125 1 94.25 535 LEU A C 1
ATOM 4296 O O . LEU A 1 535 ? -10.672 26.969 3.957 1 94.25 535 LEU A O 1
ATOM 4300 N N . TYR A 1 536 ? -10.969 26.328 1.904 1 91.69 536 TYR A N 1
ATOM 4301 C CA . TYR A 1 536 ? -10.836 27.656 1.313 1 91.69 536 TYR A CA 1
ATOM 4302 C C . TYR A 1 536 ? -11.961 27.922 0.315 1 91.69 536 TYR A C 1
ATOM 4304 O O . TYR A 1 536 ? -12.477 27 -0.305 1 91.69 536 TYR A O 1
ATOM 4312 N N . GLU A 1 537 ? -12.461 29.094 0.324 1 86.94 537 GLU A N 1
ATOM 4313 C CA . GLU A 1 537 ? -13.562 29.484 -0.549 1 86.94 537 GLU A CA 1
ATOM 4314 C C . GLU A 1 537 ? -13.047 30.172 -1.812 1 86.94 537 GLU A C 1
ATOM 4316 O O . GLU A 1 537 ? -12.148 31.016 -1.746 1 86.94 537 GLU A O 1
ATOM 4321 N N . HIS A 1 538 ? -13.406 29.547 -2.887 1 81.69 538 HIS A N 1
ATOM 4322 C CA . HIS A 1 538 ? -13.062 30.188 -4.152 1 81.69 538 HIS A CA 1
ATOM 4323 C C . HIS A 1 538 ? -14.297 30.375 -5.031 1 81.69 538 HIS A C 1
ATOM 4325 O O . HIS A 1 538 ? -15.281 29.656 -4.875 1 81.69 538 HIS A O 1
ATOM 4331 N N . ARG A 1 539 ? -14.32 31.406 -5.703 1 76.44 539 ARG A N 1
ATOM 4332 C CA . ARG A 1 539 ? -15.445 31.734 -6.562 1 76.44 539 ARG A CA 1
ATOM 4333 C C . ARG A 1 539 ? -15.32 31.078 -7.926 1 76.44 539 ARG A C 1
ATOM 4335 O O . ARG A 1 539 ? -14.273 31.141 -8.562 1 76.44 539 ARG A O 1
ATOM 4342 N N . LYS A 1 540 ? -16.125 29.984 -8.102 1 65.88 540 LYS A N 1
ATOM 4343 C CA . LYS A 1 540 ? -16.234 29.422 -9.453 1 65.88 540 LYS A CA 1
ATOM 4344 C C . LYS A 1 540 ? -17.578 29.797 -10.086 1 65.88 540 LYS A C 1
ATOM 4346 O O . LYS A 1 540 ? -18.625 29.406 -9.586 1 65.88 540 LYS A O 1
ATOM 4351 N N . LYS A 1 541 ? -17.594 30.297 -11.297 1 61.62 541 LYS A N 1
ATOM 4352 C CA . LYS A 1 541 ? -18.734 30.703 -12.117 1 61.62 541 LYS A CA 1
ATOM 4353 C C . LYS A 1 541 ? -19.828 31.359 -11.266 1 61.62 541 LYS A C 1
ATOM 4355 O O . LYS A 1 541 ? -21 31 -11.367 1 61.62 541 LYS A O 1
ATOM 4360 N N . LYS A 1 542 ? -19.562 32.156 -10.234 1 64.25 542 LYS A N 1
ATOM 4361 C CA . LYS A 1 542 ? -20.453 33 -9.453 1 64.25 542 LYS A CA 1
ATOM 4362 C C . LYS A 1 542 ? -20.922 32.281 -8.195 1 64.25 542 LYS A C 1
ATOM 4364 O O . LYS A 1 542 ? -21.703 32.844 -7.414 1 64.25 542 LYS A O 1
ATOM 4369 N N . ARG A 1 543 ? -20.484 31 -8.125 1 65.69 543 ARG A N 1
ATOM 4370 C CA . ARG A 1 543 ? -20.859 30.312 -6.891 1 65.69 543 ARG A CA 1
ATOM 4371 C C . ARG A 1 543 ? -19.641 30.156 -5.969 1 65.69 543 ARG A C 1
ATOM 4373 O O . ARG A 1 543 ? -18.531 29.906 -6.438 1 65.69 543 ARG A O 1
ATOM 4380 N N . LEU A 1 544 ? -19.922 30.516 -4.781 1 73.06 544 LEU A N 1
ATOM 4381 C CA . LEU A 1 544 ? -18.906 30.312 -3.76 1 73.06 544 LEU A CA 1
ATOM 4382 C C . LEU A 1 544 ? -18.797 28.844 -3.396 1 73.06 544 LEU A C 1
ATOM 4384 O O . LEU A 1 544 ? -19.75 28.234 -2.92 1 73.06 544 LEU A O 1
ATOM 4388 N N . LEU A 1 545 ? -17.75 28.219 -3.957 1 79.44 545 LEU A N 1
ATOM 4389 C CA . LEU A 1 545 ? -17.562 26.812 -3.646 1 79.44 545 LEU A CA 1
ATOM 4390 C C . LEU A 1 545 ? -16.453 26.625 -2.609 1 79.44 545 LEU A C 1
ATOM 4392 O O . LEU A 1 545 ? -15.422 27.281 -2.684 1 79.44 545 LEU A O 1
ATOM 4396 N N . GLY A 1 546 ? -16.812 25.969 -1.514 1 84.75 546 GLY A N 1
ATOM 4397 C CA . GLY A 1 546 ? -15.828 25.609 -0.504 1 84.75 546 GLY A CA 1
ATOM 4398 C C . GLY A 1 546 ? -15.094 24.312 -0.82 1 84.75 546 GLY A C 1
ATOM 4399 O O . GLY A 1 546 ? -15.711 23.281 -1.047 1 84.75 546 GLY A O 1
ATOM 4400 N N . ASP A 1 547 ? -13.812 24.422 -1.01 1 89.62 547 ASP A N 1
ATOM 4401 C CA . ASP A 1 547 ? -12.977 23.25 -1.24 1 89.62 547 ASP A CA 1
ATOM 4402 C C . ASP A 1 547 ? -12.336 22.766 0.059 1 89.62 547 ASP A C 1
ATOM 4404 O O . ASP A 1 547 ? -11.539 23.484 0.666 1 89.62 547 ASP A O 1
ATOM 4408 N N . VAL A 1 548 ? -12.664 21.594 0.437 1 94.19 548 VAL A N 1
ATOM 4409 C CA . VAL A 1 548 ? -12.195 21.047 1.707 1 94.19 548 VAL A CA 1
ATOM 4410 C C . VAL A 1 548 ? -10.852 20.359 1.504 1 94.19 548 VAL A C 1
ATOM 4412 O O . VAL A 1 548 ? -10.727 19.469 0.654 1 94.19 548 VAL A O 1
ATOM 4415 N N . LEU A 1 549 ? -9.875 20.719 2.254 1 96.25 549 LEU A N 1
ATOM 4416 C CA . LEU A 1 549 ? -8.539 20.125 2.176 1 96.25 549 LEU A CA 1
ATOM 4417 C C . LEU A 1 549 ? -8.359 19.047 3.229 1 96.25 549 LEU A C 1
ATOM 4419 O O . LEU A 1 549 ? -7.695 18.031 2.977 1 96.25 549 LEU A O 1
ATOM 4423 N N . ALA A 1 550 ? -8.883 19.312 4.375 1 97.5 550 ALA A N 1
ATOM 4424 C CA . ALA A 1 550 ? -8.734 18.391 5.492 1 97.5 550 ALA A CA 1
ATOM 4425 C C . ALA A 1 550 ? -9.992 18.359 6.355 1 97.5 550 ALA A C 1
ATOM 4427 O O . ALA A 1 550 ? -10.758 19.312 6.375 1 97.5 550 ALA A O 1
ATOM 4428 N N . ALA A 1 551 ? -10.203 17.234 6.949 1 97.44 551 ALA A N 1
ATOM 4429 C CA . ALA A 1 551 ? -11.336 17.078 7.863 1 97.44 551 ALA A CA 1
ATOM 4430 C C . ALA A 1 551 ? -11.023 16.031 8.93 1 97.44 551 ALA A C 1
ATOM 4432 O O . ALA A 1 551 ? -10.242 15.109 8.703 1 97.44 551 ALA A O 1
ATOM 4433 N N . GLY A 1 552 ? -11.57 16.266 10.07 1 96.69 552 GLY A N 1
ATOM 4434 C CA . GLY A 1 552 ? -11.328 15.344 11.164 1 96.69 552 GLY A CA 1
ATOM 4435 C C . GLY A 1 552 ? -12.188 15.609 12.383 1 96.69 552 GLY A C 1
ATOM 4436 O O . GLY A 1 552 ? -13.164 16.344 12.305 1 96.69 552 GLY A O 1
ATOM 4437 N N . GLY A 1 553 ? -11.852 14.875 13.445 1 97.25 553 GLY A N 1
ATOM 4438 C CA . GLY A 1 553 ? -12.586 14.992 14.695 1 97.25 553 GLY A CA 1
ATOM 4439 C C . GLY A 1 553 ? -12.406 13.789 15.602 1 97.25 553 GLY A C 1
ATOM 4440 O O . GLY A 1 553 ? -11.453 13.023 15.445 1 97.25 553 GLY A O 1
ATOM 4441 N N . ARG A 1 554 ? -13.25 13.867 16.625 1 97 554 ARG A N 1
ATOM 4442 C CA . ARG A 1 554 ? -13.234 12.781 17.609 1 97 554 ARG A CA 1
ATOM 4443 C C . ARG A 1 554 ? -14.039 11.586 17.109 1 97 554 ARG A C 1
ATOM 4445 O O . ARG A 1 554 ? -15.109 11.75 16.516 1 97 554 ARG A O 1
ATOM 4452 N N . TYR A 1 555 ? -13.477 10.336 17.328 1 96.69 555 TYR A N 1
ATOM 4453 C CA . TYR A 1 555 ? -14.188 9.18 16.781 1 96.69 555 TYR A CA 1
ATOM 4454 C C . TYR A 1 555 ? -14.195 8.031 17.781 1 96.69 555 TYR A C 1
ATOM 4456 O O . TYR A 1 555 ? -14.031 6.867 17.391 1 96.69 555 TYR A O 1
ATOM 4464 N N . GLU A 1 556 ? -14.398 8.297 19 1 93.19 556 GLU A N 1
ATOM 4465 C CA . GLU A 1 556 ? -14.523 7.281 20.047 1 93.19 556 GLU A CA 1
ATOM 4466 C C . GLU A 1 556 ? -15.695 6.344 19.766 1 93.19 556 GLU A C 1
ATOM 4468 O O . GLU A 1 556 ? -15.602 5.141 20.016 1 93.19 556 GLU A O 1
ATOM 4473 N N . LYS A 1 557 ? -16.766 6.961 19.328 1 91.69 557 LYS A N 1
ATOM 4474 C CA . LYS A 1 557 ? -17.969 6.176 19.031 1 91.69 557 LYS A CA 1
ATOM 4475 C C . LYS A 1 557 ? -17.672 5.109 17.969 1 91.69 557 LYS A C 1
ATOM 4477 O O . LYS A 1 557 ? -18.203 4 18.047 1 91.69 557 LYS A O 1
ATOM 4482 N N . LEU A 1 558 ? -16.906 5.441 17.016 1 94.06 558 LEU A N 1
ATOM 4483 C CA . LEU A 1 558 ? -16.5 4.504 15.969 1 94.06 558 LEU A CA 1
ATOM 4484 C C . LEU A 1 558 ? -15.734 3.328 16.562 1 94.06 558 LEU A C 1
ATOM 4486 O O . LEU A 1 558 ? -15.953 2.18 16.172 1 94.06 558 LEU A O 1
ATOM 4490 N N . ILE A 1 559 ? -14.852 3.586 17.5 1 94 559 ILE A N 1
ATOM 4491 C CA . ILE A 1 559 ? -14.062 2.543 18.156 1 94 559 ILE A CA 1
ATOM 4492 C C . ILE A 1 559 ? -14.977 1.608 18.938 1 94 559 ILE A C 1
ATOM 4494 O O . ILE A 1 559 ? -14.789 0.389 18.922 1 94 559 ILE A O 1
ATOM 4498 N N . ARG A 1 560 ? -15.953 2.178 19.547 1 90.12 560 ARG A N 1
ATOM 4499 C CA . ARG A 1 560 ? -16.891 1.409 20.359 1 90.12 560 ARG A CA 1
ATOM 4500 C C . ARG A 1 560 ? -17.656 0.411 19.5 1 90.12 560 ARG A C 1
ATOM 4502 O O . ARG A 1 560 ? -18 -0.678 19.969 1 90.12 560 ARG A O 1
ATOM 4509 N N . LYS A 1 561 ? -17.922 0.744 18.312 1 88 561 LYS A N 1
ATOM 4510 C CA . LYS A 1 561 ? -18.672 -0.121 17.422 1 88 561 LYS A CA 1
ATOM 4511 C C . LYS A 1 561 ? -17.906 -1.413 17.125 1 88 561 LYS A C 1
ATOM 4513 O O . LYS A 1 561 ? -18.516 -2.432 16.781 1 88 561 LYS A O 1
ATOM 4518 N N . PHE A 1 562 ? -16.641 -1.373 17.203 1 87.56 562 PHE A N 1
ATOM 4519 C CA . PHE A 1 562 ? -15.828 -2.543 16.891 1 87.56 562 PHE A CA 1
ATOM 4520 C C . PHE A 1 562 ? -15.492 -3.32 18.156 1 87.56 562 PHE A C 1
ATOM 4522 O O . PHE A 1 562 ? -14.93 -4.418 18.078 1 87.56 562 PHE A O 1
ATOM 4529 N N . LYS A 1 563 ? -15.719 -2.727 19.266 1 81.81 563 LYS A N 1
ATOM 4530 C CA . LYS A 1 563 ? -15.391 -3.404 20.516 1 81.81 563 LYS A CA 1
ATOM 4531 C C . LYS A 1 563 ? -16.438 -4.473 20.844 1 81.81 563 LYS A C 1
ATOM 4533 O O . LYS A 1 563 ? -17.625 -4.266 20.641 1 81.81 563 LYS A O 1
ATOM 4538 N N . VAL A 1 564 ? -15.93 -5.672 21.156 1 67.69 564 VAL A N 1
ATOM 4539 C CA . VAL A 1 564 ? -16.797 -6.785 21.5 1 67.69 564 VAL A CA 1
ATOM 4540 C C . VAL A 1 564 ? -17.125 -6.738 23 1 67.69 564 VAL A C 1
ATOM 4542 O O . VAL A 1 564 ? -16.312 -6.305 23.797 1 67.69 564 VAL A O 1
ATOM 4545 N N . GLU A 1 565 ? -18.375 -6.957 23.375 1 60.75 565 GLU A N 1
ATOM 4546 C CA . GLU A 1 565 ? -18.953 -6.895 24.719 1 60.75 565 GLU A CA 1
ATOM 4547 C C . GLU A 1 565 ? -18.062 -7.613 25.734 1 60.75 565 GLU A C 1
ATOM 4549 O O . GLU A 1 565 ? -17.922 -7.152 26.859 1 60.75 565 GLU A O 1
ATOM 4554 N N . LYS A 1 566 ? -17.438 -8.688 25.359 1 55.75 566 LYS A N 1
ATOM 4555 C CA . LYS A 1 566 ? -16.703 -9.445 26.375 1 55.75 566 LYS A CA 1
ATOM 4556 C C . LYS A 1 566 ? -15.445 -8.711 26.812 1 55.75 566 LYS A C 1
ATOM 4558 O O . LYS A 1 566 ? -14.938 -8.953 27.906 1 55.75 566 LYS A O 1
ATOM 4563 N N . ASP A 1 567 ? -14.93 -7.895 26.016 1 57.38 567 ASP A N 1
ATOM 4564 C CA . ASP A 1 567 ? -13.695 -7.168 26.312 1 57.38 567 ASP A CA 1
ATOM 4565 C C . ASP A 1 567 ? -13.984 -5.906 27.109 1 57.38 567 ASP A C 1
ATOM 4567 O O . ASP A 1 567 ? -13.188 -4.965 27.109 1 57.38 567 ASP A O 1
ATOM 4571 N N . GLU A 1 568 ? -15.133 -5.875 27.672 1 56.53 568 GLU A N 1
ATOM 4572 C CA . GLU A 1 568 ? -15.641 -4.668 28.312 1 56.53 568 GLU A CA 1
ATOM 4573 C C . GLU A 1 568 ? -14.695 -4.176 29.391 1 56.53 568 GLU A C 1
ATOM 4575 O O . GLU A 1 568 ? -14.789 -3.027 29.844 1 56.53 568 GLU A O 1
ATOM 4580 N N . ASP A 1 569 ? -13.812 -5.043 29.812 1 60.16 569 ASP A N 1
ATOM 4581 C CA . ASP A 1 569 ? -13.047 -4.602 30.969 1 60.16 569 ASP A CA 1
ATOM 4582 C C . ASP A 1 569 ? -12.055 -3.508 30.594 1 60.16 569 ASP A C 1
ATOM 4584 O O . ASP A 1 569 ? -11.547 -2.791 31.453 1 60.16 569 ASP A O 1
ATOM 4588 N N . CYS A 1 570 ? -11.75 -3.482 29.375 1 64.25 570 CYS A N 1
ATOM 4589 C CA . CYS A 1 570 ? -10.742 -2.473 29.047 1 64.25 570 CYS A CA 1
ATOM 4590 C C . CYS A 1 570 ? -11.398 -1.196 28.531 1 64.25 570 CYS A C 1
ATOM 4592 O O . CYS A 1 570 ? -12.375 -1.254 27.797 1 64.25 570 CYS A O 1
ATOM 4594 N N . GLY A 1 571 ? -11.312 -0.096 29.172 1 78.31 571 GLY A N 1
ATOM 4595 C CA . GLY A 1 571 ? -11.859 1.204 28.828 1 78.31 571 GLY A CA 1
ATOM 4596 C C . GLY A 1 571 ? -11.625 1.576 27.375 1 78.31 571 GLY A C 1
ATOM 4597 O O . GLY A 1 571 ? -10.734 1.024 26.719 1 78.31 571 GLY A O 1
ATOM 4598 N N . ILE A 1 572 ? -12.531 2.254 26.734 1 86.62 572 ILE A N 1
ATOM 4599 C CA . ILE A 1 572 ? -12.406 2.766 25.375 1 86.62 572 ILE A CA 1
ATOM 4600 C C . ILE A 1 572 ? -11.555 4.035 25.375 1 86.62 572 ILE A C 1
ATOM 4602 O O . ILE A 1 572 ? -11.859 4.988 26.094 1 86.62 572 ILE A O 1
ATOM 4606 N N . PRO A 1 573 ? -10.516 3.975 24.641 1 92.25 573 PRO A N 1
ATOM 4607 C CA . PRO A 1 573 ? -9.664 5.168 24.594 1 92.25 573 PRO A CA 1
ATOM 4608 C C . PRO A 1 573 ? -10.297 6.312 23.812 1 92.25 573 PRO A C 1
ATOM 4610 O O . PRO A 1 573 ? -11.297 6.113 23.109 1 92.25 573 PRO A O 1
ATOM 4613 N N . SER A 1 574 ? -9.797 7.477 24.078 1 93 574 SER A N 1
ATOM 4614 C CA . SER A 1 574 ? -10.164 8.633 23.281 1 93 574 SER A CA 1
ATOM 4615 C C . SER A 1 574 ? -9.273 8.758 22.047 1 93 574 SER A C 1
ATOM 4617 O O . SER A 1 574 ? -8.07 8.508 22.109 1 93 574 SER A O 1
ATOM 4619 N N . ALA A 1 575 ? -9.93 8.977 20.953 1 96.38 575 ALA A N 1
ATOM 4620 C CA . ALA A 1 575 ? -9.164 9.086 19.719 1 96.38 575 ALA A CA 1
ATOM 4621 C C . ALA A 1 575 ? -9.641 10.258 18.875 1 96.38 575 ALA A C 1
ATOM 4623 O O . ALA A 1 575 ? -10.844 10.492 18.75 1 96.38 575 ALA A O 1
ATOM 4624 N N . VAL A 1 576 ? -8.688 11.07 18.422 1 97.38 576 VAL A N 1
ATOM 4625 C CA . VAL A 1 576 ? -8.953 12.172 17.484 1 97.38 576 VAL A CA 1
ATOM 4626 C C . VAL A 1 576 ? -8.039 12.055 16.281 1 97.38 576 VAL A C 1
ATOM 4628 O O . VAL A 1 576 ? -6.902 11.578 16.391 1 97.38 576 VAL A O 1
ATOM 4631 N N . GLY A 1 577 ? -8.555 12.406 15.125 1 98.12 577 GLY A N 1
ATOM 4632 C CA . GLY A 1 577 ? -7.742 12.273 13.93 1 98.12 577 GLY A CA 1
ATOM 4633 C C . GLY A 1 577 ? -8.141 13.234 12.828 1 98.12 577 GLY A C 1
ATOM 4634 O O . GLY A 1 577 ? -9.227 13.82 12.875 1 98.12 577 GLY A O 1
ATOM 4635 N N . VAL A 1 578 ? -7.215 13.438 11.914 1 98.19 578 VAL A N 1
ATOM 4636 C CA . VAL A 1 578 ? -7.465 14.297 10.758 1 98.19 578 VAL A CA 1
ATOM 4637 C C . VAL A 1 578 ? -7.035 13.578 9.484 1 98.19 578 VAL A C 1
ATOM 4639 O O . VAL A 1 578 ? -6.055 12.828 9.484 1 98.19 578 VAL A O 1
ATOM 4642 N N . SER A 1 579 ? -7.816 13.688 8.469 1 97.88 579 SER A N 1
ATOM 4643 C CA . SER A 1 579 ? -7.508 13.188 7.137 1 97.88 579 SER A CA 1
ATOM 4644 C C . SER A 1 579 ? -7.25 14.336 6.164 1 97.88 579 SER A C 1
ATOM 4646 O O . SER A 1 579 ? -8.07 15.25 6.043 1 97.88 579 SER A O 1
ATOM 4648 N N . LEU A 1 580 ? -6.141 14.32 5.512 1 97.56 580 LEU A N 1
ATOM 4649 C CA . LEU A 1 580 ? -5.773 15.344 4.539 1 97.56 580 LEU A CA 1
ATOM 4650 C C . LEU A 1 580 ? -5.852 14.789 3.117 1 97.56 580 LEU A C 1
ATOM 4652 O O . LEU A 1 580 ? -5.473 13.641 2.869 1 97.56 580 LEU A O 1
ATOM 4656 N N . ALA A 1 581 ? -6.297 15.664 2.24 1 96.31 581 ALA A N 1
ATOM 4657 C CA . ALA A 1 581 ? -6.359 15.297 0.829 1 96.31 581 ALA A CA 1
ATOM 4658 C C . ALA A 1 581 ? -4.996 15.469 0.16 1 96.31 581 ALA A C 1
ATOM 4660 O O . ALA A 1 581 ? -4.672 16.547 -0.338 1 96.31 581 ALA A O 1
ATOM 4661 N N . PHE A 1 582 ? -4.312 14.422 -0.002 1 97.25 582 PHE A N 1
ATOM 4662 C CA . PHE A 1 582 ? -2.953 14.414 -0.527 1 97.25 582 PHE A CA 1
ATOM 4663 C C . PHE A 1 582 ? -2.932 14.867 -1.981 1 97.25 582 PHE A C 1
ATOM 4665 O O . PHE A 1 582 ? -2.074 15.664 -2.377 1 97.25 582 PHE A O 1
ATOM 4672 N N . GLU A 1 583 ? -3.855 14.359 -2.764 1 95.19 583 GLU A N 1
ATOM 4673 C CA . GLU A 1 583 ? -3.881 14.648 -4.195 1 95.19 583 GLU A CA 1
ATOM 4674 C C . GLU A 1 583 ? -4.113 16.125 -4.461 1 95.19 583 GLU A C 1
ATOM 4676 O O . GLU A 1 583 ? -3.596 16.688 -5.434 1 95.19 583 GLU A O 1
ATOM 4681 N N . LYS A 1 584 ? -4.891 16.719 -3.654 1 94.56 584 LYS A N 1
ATOM 4682 C CA . LYS A 1 584 ? -5.141 18.156 -3.807 1 94.56 584 LYS A CA 1
ATOM 4683 C C . LYS A 1 584 ? -3.879 18.969 -3.535 1 94.56 584 LYS A C 1
ATOM 4685 O O . LYS A 1 584 ? -3.625 19.969 -4.203 1 94.56 584 LYS A O 1
ATOM 4690 N N . ILE A 1 585 ? -3.127 18.562 -2.566 1 95.56 585 ILE A N 1
ATOM 4691 C CA . ILE A 1 585 ? -1.881 19.25 -2.246 1 95.56 585 ILE A CA 1
ATOM 4692 C C . ILE A 1 585 ? -0.888 19.078 -3.395 1 95.56 585 ILE A C 1
ATOM 4694 O O . ILE A 1 585 ? -0.245 20.047 -3.814 1 95.56 585 ILE A O 1
ATOM 4698 N N . VAL A 1 586 ? -0.792 17.859 -3.916 1 95.19 586 VAL A N 1
ATOM 4699 C CA . VAL A 1 586 ? 0.117 17.578 -5.023 1 95.19 586 VAL A CA 1
ATOM 4700 C C . VAL A 1 586 ? -0.256 18.422 -6.234 1 95.19 586 VAL A C 1
ATOM 4702 O O . VAL A 1 586 ? 0.614 19.016 -6.875 1 95.19 586 VAL A O 1
ATOM 4705 N N . SER A 1 587 ? -1.541 18.469 -6.504 1 92.56 587 SER A N 1
ATOM 4706 C CA . SER A 1 587 ? -2.012 19.234 -7.648 1 92.56 587 SER A CA 1
ATOM 4707 C C . SER A 1 587 ? -1.685 20.719 -7.48 1 92.56 587 SER A C 1
ATOM 4709 O O . SER A 1 587 ? -1.319 21.391 -8.445 1 92.56 587 SER A O 1
ATOM 4711 N N . ALA A 1 588 ? -1.792 21.203 -6.305 1 91.75 588 ALA A N 1
ATOM 4712 C CA . ALA A 1 588 ? -1.483 22.609 -6.031 1 91.75 588 ALA A CA 1
ATOM 4713 C C . ALA A 1 588 ? 0.003 22.891 -6.227 1 91.75 588 ALA A C 1
ATOM 4715 O O . ALA A 1 588 ? 0.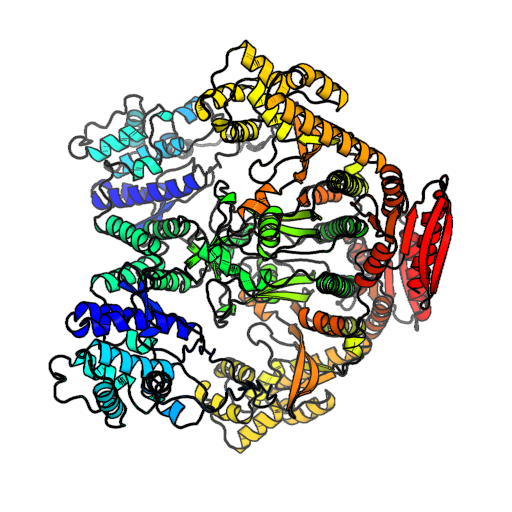376 23.922 -6.785 1 91.75 588 ALA A O 1
ATOM 4716 N N . VAL A 1 589 ? 0.833 22 -5.793 1 92 589 VAL A N 1
ATOM 4717 C CA . VAL A 1 589 ? 2.277 22.188 -5.879 1 92 589 VAL A CA 1
ATOM 4718 C C . VAL A 1 589 ? 2.732 22.016 -7.328 1 92 589 VAL A C 1
ATOM 4720 O O . VAL A 1 589 ? 3.678 22.672 -7.77 1 92 589 VAL A O 1
ATOM 4723 N N . LEU A 1 590 ? 2.168 21.078 -8.039 1 88.88 590 LEU A N 1
ATOM 4724 C CA . LEU A 1 590 ? 2.504 20.828 -9.438 1 88.88 590 LEU A CA 1
ATOM 4725 C C . LEU A 1 590 ? 2.352 22.094 -10.273 1 88.88 590 LEU A C 1
ATOM 4727 O O . LEU A 1 590 ? 3.104 22.312 -11.227 1 88.88 590 LEU A O 1
ATOM 4731 N N . ASP A 1 591 ? 1.511 22.953 -9.953 1 81.94 591 ASP A N 1
ATOM 4732 C CA . ASP A 1 591 ? 1.204 24.141 -10.727 1 81.94 591 ASP A CA 1
ATOM 4733 C C . ASP A 1 591 ? 2.252 25.234 -10.5 1 81.94 591 ASP A C 1
ATOM 4735 O O . ASP A 1 591 ? 2.416 26.125 -11.328 1 81.94 591 ASP A O 1
ATOM 4739 N N . THR A 1 592 ? 2.973 25.297 -9.422 1 72.75 592 THR A N 1
ATOM 4740 C CA . THR A 1 592 ? 3.807 26.453 -9.125 1 72.75 592 THR A CA 1
ATOM 4741 C C . THR A 1 592 ? 5.285 26.094 -9.211 1 72.75 592 THR A C 1
ATOM 4743 O O . THR A 1 592 ? 6.121 26.953 -9.516 1 72.75 592 THR A O 1
ATOM 4746 N N . VAL A 1 593 ? 5.699 25.078 -8.531 1 62.28 593 VAL A N 1
ATOM 4747 C CA . VAL A 1 593 ? 7.062 24.844 -8.07 1 62.28 593 VAL A CA 1
ATOM 4748 C C . VAL A 1 593 ? 7.945 24.438 -9.25 1 62.28 593 VAL A C 1
ATOM 4750 O O . VAL A 1 593 ? 7.457 23.891 -10.234 1 62.28 593 VAL A O 1
ATOM 4753 N N . GLU A 1 594 ? 9.047 25.016 -9.117 1 64.75 594 GLU A N 1
ATOM 4754 C CA . GLU A 1 594 ? 10.18 24.484 -9.875 1 64.75 594 GLU A CA 1
ATOM 4755 C C . GLU A 1 594 ? 10.312 22.984 -9.688 1 64.75 594 GLU A C 1
ATOM 4757 O O . GLU A 1 594 ? 10.156 22.469 -8.578 1 64.75 594 GLU A O 1
ATOM 4762 N N . VAL A 1 595 ? 10.352 22.297 -10.711 1 65.44 595 VAL A N 1
ATOM 4763 C CA . VAL A 1 595 ? 10.328 20.844 -10.836 1 65.44 595 VAL A CA 1
ATOM 4764 C C . VAL A 1 595 ? 11.57 20.234 -10.188 1 65.44 595 VAL A C 1
ATOM 4766 O O . VAL A 1 595 ? 12.695 20.625 -10.508 1 65.44 595 VAL A O 1
ATOM 4769 N N . PRO A 1 596 ? 11.328 19.516 -9.062 1 80.12 596 PRO A N 1
ATOM 4770 C CA . PRO A 1 596 ? 12.477 18.766 -8.547 1 80.12 596 PRO A CA 1
ATOM 4771 C C . PRO A 1 596 ? 13.07 17.797 -9.562 1 80.12 596 PRO A C 1
ATOM 4773 O O . PRO A 1 596 ? 12.359 17.344 -10.461 1 80.12 596 PRO A O 1
ATOM 4776 N N . SER A 1 597 ? 14.367 17.719 -9.578 1 86.25 597 SER A N 1
ATOM 4777 C CA . SER A 1 597 ? 15.039 16.766 -10.445 1 86.25 597 SER A CA 1
ATOM 4778 C C . SER A 1 597 ? 15.375 15.477 -9.695 1 86.25 597 SER A C 1
ATOM 4780 O O . SER A 1 597 ? 15.477 15.477 -8.469 1 86.25 597 SER A O 1
ATOM 4782 N N . SER A 1 598 ? 15.43 14.391 -10.422 1 88.75 598 SER A N 1
ATOM 4783 C CA . SER A 1 598 ? 15.781 13.102 -9.836 1 88.75 598 SER A CA 1
ATOM 4784 C C . SER A 1 598 ? 17.234 13.07 -9.383 1 88.75 598 SER A C 1
ATOM 4786 O O . SER A 1 598 ? 17.578 12.367 -8.43 1 88.75 598 SER A O 1
ATOM 4788 N N . HIS A 1 599 ? 18.031 13.734 -10.109 1 91.19 599 HIS A N 1
ATOM 4789 C CA . HIS A 1 599 ? 19.453 13.859 -9.781 1 91.19 599 HIS A CA 1
ATOM 4790 C C . HIS A 1 599 ? 19.984 15.234 -10.164 1 91.19 599 HIS A C 1
ATOM 4792 O O . HIS A 1 599 ? 19.406 15.914 -11.008 1 91.19 599 HIS A O 1
ATOM 4798 N N . ASP A 1 600 ? 21.078 15.531 -9.555 1 91.81 600 ASP A N 1
ATOM 4799 C CA . ASP A 1 600 ? 21.641 16.859 -9.742 1 91.81 600 ASP A CA 1
ATOM 4800 C C . ASP A 1 600 ? 22.812 16.828 -10.719 1 91.81 600 ASP A C 1
ATOM 4802 O O . ASP A 1 600 ? 23.172 17.859 -11.297 1 91.81 600 ASP A O 1
ATOM 4806 N N . ILE A 1 601 ? 23.438 15.656 -10.867 1 94.25 601 ILE A N 1
ATOM 4807 C CA . ILE A 1 601 ? 24.688 15.578 -11.609 1 94.25 601 ILE A CA 1
ATOM 4808 C C . ILE A 1 601 ? 24.594 14.5 -12.688 1 94.25 601 ILE A C 1
ATOM 4810 O O . ILE A 1 601 ? 24.031 13.43 -12.445 1 94.25 601 ILE A O 1
ATOM 4814 N N . VAL A 1 602 ? 25.094 14.82 -13.852 1 93.25 602 VAL A N 1
ATOM 4815 C CA . VAL A 1 602 ? 25.219 13.836 -14.914 1 93.25 602 VAL A CA 1
ATOM 4816 C C . VAL A 1 602 ? 26.688 13.711 -15.336 1 93.25 602 VAL A C 1
ATOM 4818 O O . VAL A 1 602 ? 27.391 14.711 -15.43 1 93.25 602 VAL A O 1
ATOM 4821 N N . VAL A 1 603 ? 27.141 12.469 -15.492 1 92.44 603 VAL A N 1
ATOM 4822 C CA . VAL A 1 603 ? 28.516 12.188 -15.891 1 92.44 603 VAL A CA 1
ATOM 4823 C C . VAL A 1 603 ? 28.547 11.688 -17.328 1 92.44 603 VAL A C 1
ATOM 4825 O O . VAL A 1 603 ? 27.844 10.742 -17.688 1 92.44 603 VAL A O 1
ATOM 4828 N N . CYS A 1 604 ? 29.344 12.305 -18.156 1 89.56 604 CYS A N 1
ATOM 4829 C CA . CYS A 1 604 ? 29.453 11.914 -19.562 1 89.56 604 CYS A CA 1
ATOM 4830 C C . CYS A 1 604 ? 30.891 12.055 -20.047 1 89.56 604 CYS A C 1
ATOM 4832 O O . CYS A 1 604 ? 31.766 12.516 -19.312 1 89.56 604 CYS A O 1
ATOM 4834 N N . SER A 1 605 ? 31.125 11.445 -21.141 1 88.44 605 SER A N 1
ATOM 4835 C CA . SER A 1 605 ? 32.406 11.586 -21.812 1 88.44 605 SER A CA 1
ATOM 4836 C C . SER A 1 605 ? 32.25 12.242 -23.188 1 88.44 605 SER A C 1
ATOM 4838 O O . SER A 1 605 ? 31.266 11.984 -23.891 1 88.44 605 SER A O 1
ATOM 4840 N N . VAL A 1 606 ? 33.094 13.203 -23.344 1 81.5 606 VAL A N 1
ATOM 4841 C CA . VAL A 1 606 ? 33.062 13.891 -24.625 1 81.5 606 VAL A CA 1
ATOM 4842 C C . VAL A 1 606 ? 34.375 13.617 -25.391 1 81.5 606 VAL A C 1
ATOM 4844 O O . VAL A 1 606 ? 35.438 13.555 -24.781 1 81.5 606 VAL A O 1
ATOM 4847 N N . GLY A 1 607 ? 34.25 13.148 -26.656 1 77.12 607 GLY A N 1
ATOM 4848 C CA . GLY A 1 607 ? 35.438 12.898 -27.469 1 77.12 607 GLY A CA 1
ATOM 4849 C C . GLY A 1 607 ? 35.344 11.602 -28.25 1 77.12 607 GLY A C 1
ATOM 4850 O O . GLY A 1 607 ? 34.25 11.188 -28.672 1 77.12 607 GLY A O 1
ATOM 4851 N N . HIS A 1 608 ? 36.562 11.008 -28.469 1 76.69 608 HIS A N 1
ATOM 4852 C CA . HIS A 1 608 ? 36.656 9.836 -29.328 1 76.69 608 HIS A CA 1
ATOM 4853 C C . HIS A 1 608 ? 36.656 8.547 -28.516 1 76.69 608 HIS A C 1
ATOM 4855 O O . HIS A 1 608 ? 36.25 7.496 -29 1 76.69 608 HIS A O 1
ATOM 4861 N N . LYS A 1 609 ? 37.156 8.703 -27.281 1 79 609 LYS A N 1
ATOM 4862 C CA . LYS A 1 609 ? 37.219 7.516 -26.422 1 79 609 LYS A CA 1
ATOM 4863 C C . LYS A 1 609 ? 36 7.465 -25.5 1 79 609 LYS A C 1
ATOM 4865 O O . LYS A 1 609 ? 35.562 8.492 -24.984 1 79 609 LYS A O 1
ATOM 4870 N N . THR A 1 610 ? 35.406 6.34 -25.391 1 79.19 610 THR A N 1
ATOM 4871 C CA . THR A 1 610 ? 34.219 6.188 -24.547 1 79.19 610 THR A CA 1
ATOM 4872 C C . THR A 1 610 ? 34.594 6.34 -23.062 1 79.19 610 THR A C 1
ATOM 4874 O O . THR A 1 610 ? 33.781 6.816 -22.266 1 79.19 610 THR A O 1
ATOM 4877 N N . LEU A 1 611 ? 35.844 6.199 -22.578 1 84.31 611 LEU A N 1
ATOM 4878 C CA . LEU A 1 611 ? 36.344 6.305 -21.203 1 84.31 611 LEU A CA 1
ATOM 4879 C C . LEU A 1 611 ? 35.344 5.777 -20.203 1 84.31 611 LEU A C 1
ATOM 4881 O O . LEU A 1 611 ? 35.031 6.449 -19.219 1 84.31 611 LEU A O 1
ATOM 4885 N N . LEU A 1 612 ? 34.812 4.605 -20.422 1 86.88 612 LEU A N 1
ATOM 4886 C CA . LEU A 1 612 ? 33.719 4.047 -19.625 1 86.88 612 LEU A CA 1
ATOM 4887 C C . LEU A 1 612 ? 34.188 3.748 -18.203 1 86.88 612 LEU A C 1
ATOM 4889 O O . LEU A 1 612 ? 33.5 4.047 -17.234 1 86.88 612 LEU A O 1
ATOM 4893 N N . LYS A 1 613 ? 35.344 3.201 -18.047 1 88.06 613 LYS A N 1
ATOM 4894 C CA . LYS A 1 613 ? 35.844 2.846 -16.719 1 88.06 613 LYS A CA 1
ATOM 4895 C C . LYS A 1 613 ? 36.094 4.09 -15.875 1 88.06 613 LYS A C 1
ATOM 4897 O O . LYS A 1 613 ? 35.812 4.102 -14.68 1 88.06 613 LYS A O 1
ATOM 4902 N N . GLU A 1 614 ? 36.531 5.164 -16.5 1 89.12 614 GLU A N 1
ATOM 4903 C CA . GLU A 1 614 ? 36.781 6.418 -15.789 1 89.12 614 GLU A CA 1
ATOM 4904 C C . GLU A 1 614 ? 35.469 7.07 -15.375 1 89.12 614 GLU A C 1
ATOM 4906 O O . GLU A 1 614 ? 35.344 7.625 -14.273 1 89.12 614 GLU A O 1
ATOM 4911 N N . ARG A 1 615 ? 34.531 7.008 -16.25 1 90.69 615 ARG A N 1
ATOM 4912 C CA . ARG A 1 615 ? 33.188 7.535 -15.93 1 90.69 615 ARG A CA 1
ATOM 4913 C C . ARG A 1 615 ? 32.625 6.832 -14.711 1 90.69 615 ARG A C 1
ATOM 4915 O O . ARG A 1 615 ? 32.031 7.477 -13.844 1 90.69 615 ARG A O 1
ATOM 4922 N N . LEU A 1 616 ? 32.812 5.523 -14.68 1 93.5 616 LEU A N 1
ATOM 4923 C CA . LEU A 1 616 ? 32.281 4.73 -13.57 1 93.5 616 LEU A CA 1
ATOM 4924 C C . LEU A 1 616 ? 33 5.055 -12.273 1 93.5 616 LEU A C 1
ATOM 4926 O O . LEU A 1 616 ? 32.375 5.105 -11.203 1 93.5 616 LEU A O 1
ATOM 4930 N N . ARG A 1 617 ? 34.25 5.336 -12.352 1 91.5 617 ARG A N 1
ATOM 4931 C CA . ARG A 1 617 ? 35 5.715 -11.172 1 91.5 617 ARG A CA 1
ATOM 4932 C C . ARG A 1 617 ? 34.562 7.066 -10.625 1 91.5 617 ARG A C 1
ATOM 4934 O O . ARG A 1 617 ? 34.469 7.258 -9.414 1 91.5 617 ARG A O 1
ATOM 4941 N N . VAL A 1 618 ? 34.219 7.941 -11.555 1 92.56 618 VAL A N 1
ATOM 4942 C CA . VAL A 1 618 ? 33.781 9.281 -11.18 1 92.56 618 VAL A CA 1
ATOM 4943 C C . VAL A 1 618 ? 32.406 9.203 -10.492 1 92.56 618 VAL A C 1
ATOM 4945 O O . VAL A 1 618 ? 32.219 9.773 -9.414 1 92.56 618 VAL A O 1
ATOM 4948 N N . VAL A 1 619 ? 31.562 8.508 -11.062 1 93.69 619 VAL A N 1
ATOM 4949 C CA . VAL A 1 619 ? 30.188 8.477 -10.539 1 93.69 619 VAL A CA 1
ATOM 4950 C C . VAL A 1 619 ? 30.172 7.754 -9.195 1 93.69 619 VAL A C 1
ATOM 4952 O O . VAL A 1 619 ? 29.391 8.109 -8.305 1 93.69 619 VAL A O 1
ATOM 4955 N N . LYS A 1 620 ? 30.984 6.777 -9.086 1 93.31 620 LYS A N 1
ATOM 4956 C CA . LYS A 1 620 ? 31.078 6.055 -7.82 1 93.31 620 LYS A CA 1
ATOM 4957 C C . LYS A 1 620 ? 31.469 6.988 -6.68 1 93.31 620 LYS A C 1
ATOM 4959 O O . LYS A 1 620 ? 30.938 6.887 -5.574 1 93.31 620 LYS A O 1
ATOM 4964 N N . GLU A 1 621 ? 32.406 7.836 -6.941 1 93 621 GLU A N 1
ATOM 4965 C CA . GLU A 1 621 ? 32.844 8.789 -5.926 1 93 621 GLU A CA 1
ATOM 4966 C C . GLU A 1 621 ? 31.703 9.75 -5.547 1 93 621 GLU A C 1
ATOM 4968 O O . GLU A 1 621 ? 31.562 10.125 -4.383 1 93 621 GLU A O 1
ATOM 4973 N N . LEU A 1 622 ? 30.984 10.07 -6.547 1 94.06 622 LEU A N 1
ATOM 4974 C CA . LEU A 1 622 ? 29.844 10.953 -6.301 1 94.06 622 LEU A CA 1
ATOM 4975 C C . LEU A 1 622 ? 28.797 10.266 -5.441 1 94.06 622 LEU A C 1
ATOM 4977 O O . LEU A 1 622 ? 28.281 10.852 -4.484 1 94.06 622 LEU A O 1
ATOM 4981 N N . TRP A 1 623 ? 28.516 9.023 -5.758 1 93.56 623 TRP A N 1
ATOM 4982 C CA . TRP A 1 623 ? 27.547 8.25 -4.988 1 93.56 623 TRP A CA 1
ATOM 4983 C C . TRP A 1 623 ? 28.016 8.047 -3.553 1 93.56 623 TRP A C 1
ATOM 4985 O O . TRP A 1 623 ? 27.234 8.172 -2.607 1 93.56 623 TRP A O 1
ATOM 4995 N N . ALA A 1 624 ? 29.219 7.746 -3.434 1 91.06 624 ALA A N 1
ATOM 4996 C CA . ALA A 1 624 ? 29.797 7.5 -2.115 1 91.06 624 ALA A CA 1
ATOM 4997 C C . ALA A 1 624 ? 29.703 8.742 -1.233 1 91.06 624 ALA A C 1
ATOM 4999 O O . ALA A 1 624 ? 29.594 8.633 -0.009 1 91.06 624 ALA A O 1
ATOM 5000 N N . ALA A 1 625 ? 29.672 9.938 -1.865 1 91.88 625 ALA A N 1
ATOM 5001 C CA . ALA A 1 625 ? 29.578 11.195 -1.138 1 91.88 625 ALA A CA 1
ATOM 5002 C C . ALA A 1 625 ? 28.125 11.57 -0.87 1 91.88 625 ALA A C 1
ATOM 5004 O O . ALA A 1 625 ? 27.844 12.609 -0.276 1 91.88 625 ALA A O 1
ATOM 5005 N N . GLY A 1 626 ? 27.25 10.742 -1.322 1 91 626 GLY A N 1
ATOM 5006 C CA . GLY A 1 626 ? 25.828 10.984 -1.075 1 91 626 GLY A CA 1
ATOM 5007 C C . GLY A 1 626 ? 25.203 11.93 -2.078 1 91 626 GLY A C 1
ATOM 5008 O O . GLY A 1 626 ? 24.125 12.492 -1.827 1 91 626 GLY A O 1
ATOM 5009 N N . LEU A 1 627 ? 25.859 12.172 -3.145 1 93.69 627 LEU A N 1
ATOM 5010 C CA . LEU A 1 627 ? 25.328 13.055 -4.176 1 93.69 627 LEU A CA 1
ATOM 5011 C C . LEU A 1 627 ? 24.484 12.273 -5.188 1 93.69 627 LEU A C 1
ATOM 5013 O O . LEU A 1 627 ? 24.828 11.141 -5.531 1 93.69 627 LEU A O 1
ATOM 5017 N N . ARG A 1 628 ? 23.469 12.844 -5.656 1 94.44 628 ARG A N 1
ATOM 5018 C CA . ARG A 1 628 ? 22.609 12.211 -6.652 1 94.44 628 ARG A CA 1
ATOM 5019 C C . ARG A 1 628 ? 23.156 12.414 -8.062 1 94.44 628 ARG A C 1
ATOM 5021 O O . ARG A 1 628 ? 23.172 13.539 -8.57 1 94.44 628 ARG A O 1
ATOM 5028 N N . ALA A 1 629 ? 23.562 11.32 -8.641 1 95.06 629 ALA A N 1
ATOM 5029 C CA . ALA A 1 629 ? 24.219 11.43 -9.938 1 95.06 629 ALA A CA 1
ATOM 5030 C C . ALA A 1 629 ? 23.812 10.281 -10.859 1 95.06 629 ALA A C 1
ATOM 5032 O O . ALA A 1 629 ? 23.391 9.219 -10.383 1 95.06 629 ALA A O 1
ATOM 5033 N N . GLU A 1 630 ? 23.891 10.523 -12.141 1 92.5 630 GLU A N 1
ATOM 5034 C CA . GLU A 1 630 ? 23.609 9.508 -13.156 1 92.5 630 GLU A CA 1
ATOM 5035 C C . GLU A 1 630 ? 24.719 9.477 -14.211 1 92.5 630 GLU A C 1
ATOM 5037 O O . GLU A 1 630 ? 25.328 10.5 -14.508 1 92.5 630 GLU A O 1
ATOM 5042 N N . VAL A 1 631 ? 24.922 8.289 -14.656 1 90.69 631 VAL A N 1
ATOM 5043 C CA . VAL A 1 631 ? 25.891 8.109 -15.734 1 90.69 631 VAL A CA 1
ATOM 5044 C C . VAL A 1 631 ? 25.172 7.715 -17.016 1 90.69 631 VAL A C 1
ATOM 5046 O O . VAL A 1 631 ? 24.219 6.938 -16.984 1 90.69 631 VAL A O 1
ATOM 5049 N N . PHE A 1 632 ? 25.594 8.297 -18.109 1 84.75 632 PHE A N 1
ATOM 5050 C CA . PHE A 1 632 ? 25.031 7.898 -19.391 1 84.75 632 PHE A CA 1
ATOM 5051 C C . PHE A 1 632 ? 25.547 6.527 -19.812 1 84.75 632 PHE A C 1
ATOM 5053 O O . PHE A 1 632 ? 26.75 6.285 -19.797 1 84.75 632 PHE A O 1
ATOM 5060 N N . TYR A 1 633 ? 24.625 5.738 -20.203 1 81 633 TYR A N 1
ATOM 5061 C CA . TYR A 1 633 ? 24.984 4.359 -20.516 1 81 633 TYR A CA 1
ATOM 5062 C C . TYR A 1 633 ? 25.547 4.254 -21.938 1 81 633 TYR A C 1
ATOM 5064 O O . TYR A 1 633 ? 26.328 3.348 -22.234 1 81 633 TYR A O 1
ATOM 5072 N N . ASP A 1 634 ? 25.109 5.176 -22.781 1 74.25 634 ASP A N 1
ATOM 5073 C CA . ASP A 1 634 ? 25.547 5.133 -24.172 1 74.25 634 ASP A CA 1
ATOM 5074 C C . ASP A 1 634 ? 26.969 5.66 -24.312 1 74.25 634 ASP A C 1
ATOM 5076 O O . ASP A 1 634 ? 27.453 6.387 -23.438 1 74.25 634 ASP A O 1
ATOM 5080 N N . SER A 1 635 ? 27.734 5.164 -25.297 1 64.88 635 SER A N 1
ATOM 5081 C CA . SER A 1 635 ? 29.156 5.398 -25.516 1 64.88 635 SER A CA 1
ATOM 5082 C C . SER A 1 635 ? 29.453 6.883 -25.719 1 64.88 635 SER A C 1
ATOM 5084 O O . SER A 1 635 ? 30.25 7.473 -25 1 64.88 635 SER A O 1
ATOM 5086 N N . VAL A 1 636 ? 29.188 7.41 -26.891 1 63.31 636 VAL A N 1
ATOM 5087 C CA . VAL A 1 636 ? 29.656 8.766 -27.172 1 63.31 636 VAL A CA 1
ATOM 5088 C C . VAL A 1 636 ? 28.469 9.711 -27.281 1 63.31 636 VAL A C 1
ATOM 5090 O O . VAL A 1 636 ? 27.469 9.391 -27.953 1 63.31 636 VAL A O 1
ATOM 5093 N N . GLN A 1 637 ? 28.438 10.656 -26.344 1 65.62 637 GLN A N 1
ATOM 5094 C CA . GLN A 1 637 ? 27.344 11.609 -26.375 1 65.62 637 GLN A CA 1
ATOM 5095 C C . GLN A 1 637 ? 27.797 12.945 -26.969 1 65.62 637 GLN A C 1
ATOM 5097 O O . GLN A 1 637 ? 28.969 13.297 -26.891 1 65.62 637 GLN A O 1
ATOM 5102 N N . ASN A 1 638 ? 26.891 13.461 -27.719 1 80.31 638 ASN A N 1
ATOM 5103 C CA . ASN A 1 638 ? 27.047 14.852 -28.156 1 80.31 638 ASN A CA 1
ATOM 5104 C C . ASN A 1 638 ? 26.688 15.82 -27.031 1 80.31 638 ASN A C 1
ATOM 5106 O O . ASN A 1 638 ? 25.719 15.609 -26.297 1 80.31 638 ASN A O 1
ATOM 5110 N N . LEU A 1 639 ? 27.672 16.734 -26.828 1 82.75 639 LEU A N 1
ATOM 5111 C CA . LEU A 1 639 ? 27.516 17.703 -25.734 1 82.75 639 LEU A CA 1
ATOM 5112 C C . LEU A 1 639 ? 26.172 18.422 -25.859 1 82.75 639 LEU A C 1
ATOM 5114 O O . LEU A 1 639 ? 25.547 18.734 -24.844 1 82.75 639 LEU A O 1
ATOM 5118 N N . GLU A 1 640 ? 25.719 18.625 -27.062 1 84.69 640 GLU A N 1
ATOM 5119 C CA . GLU A 1 640 ? 24.453 19.297 -27.266 1 84.69 640 GLU A CA 1
ATOM 5120 C C . GLU A 1 640 ? 23.281 18.453 -26.781 1 84.69 640 GLU A C 1
ATOM 5122 O O . GLU A 1 640 ? 22.328 18.969 -26.188 1 84.69 640 GLU A O 1
ATOM 5127 N N . GLU A 1 641 ? 23.5 17.25 -27 1 85 641 GLU A N 1
ATOM 5128 C CA . GLU A 1 641 ? 22.469 16.328 -26.547 1 85 641 GLU A CA 1
ATOM 5129 C C . GLU A 1 641 ? 22.422 16.234 -25.031 1 85 641 GLU A C 1
ATOM 5131 O O . GLU A 1 641 ? 21.344 16.125 -24.438 1 85 641 GLU A O 1
ATOM 5136 N N . VAL A 1 642 ? 23.578 16.344 -24.5 1 87.56 642 VAL A N 1
ATOM 5137 C CA . VAL A 1 642 ? 23.672 16.297 -23.047 1 87.56 642 VAL A CA 1
ATOM 5138 C C . VAL A 1 642 ? 23.047 17.547 -22.438 1 87.56 642 VAL A C 1
ATOM 5140 O O . VAL A 1 642 ? 22.312 17.469 -21.438 1 87.56 642 VAL A O 1
ATOM 5143 N N . HIS A 1 643 ? 23.297 18.641 -23.078 1 86.62 643 HIS A N 1
ATOM 5144 C CA . HIS A 1 643 ? 22.719 19.891 -22.609 1 86.62 643 HIS A CA 1
ATOM 5145 C C . HIS A 1 643 ? 21.188 19.875 -22.734 1 86.62 643 HIS A C 1
ATOM 5147 O O . HIS A 1 643 ? 20.484 20.375 -21.844 1 86.62 643 HIS A O 1
ATOM 5153 N N . MET A 1 644 ? 20.797 19.375 -23.781 1 85.06 644 MET A N 1
ATOM 5154 C CA . MET A 1 644 ? 19.359 19.266 -23.984 1 85.06 644 MET A CA 1
ATOM 5155 C C . MET A 1 644 ? 18.719 18.359 -22.953 1 85.06 644 MET A C 1
ATOM 5157 O O . MET A 1 644 ? 17.641 18.672 -22.422 1 85.06 644 MET A O 1
ATOM 5161 N N . TYR A 1 645 ? 19.438 17.312 -22.719 1 85.94 645 TYR A N 1
ATOM 5162 C CA . TYR A 1 645 ? 18.984 16.391 -21.688 1 85.94 645 TYR A CA 1
ATOM 5163 C C . TYR A 1 645 ? 18.906 17.078 -20.328 1 85.94 645 TYR A C 1
ATOM 5165 O O . TYR A 1 645 ? 17.906 16.938 -19.609 1 85.94 645 TYR A O 1
ATOM 5173 N N . CYS A 1 646 ? 19.844 17.812 -20 1 86.94 646 CYS A N 1
ATOM 5174 C CA . CYS A 1 646 ? 19.906 18.5 -18.703 1 86.94 646 CYS A CA 1
ATOM 5175 C C . CYS A 1 646 ? 18.828 19.562 -18.609 1 86.94 646 CYS A C 1
ATOM 5177 O O . CYS A 1 646 ? 18.25 19.766 -17.531 1 86.94 646 CYS A O 1
ATOM 5179 N N . ARG A 1 647 ? 18.531 20.156 -19.688 1 83 647 ARG A N 1
ATOM 5180 C CA . ARG A 1 647 ? 17.484 21.172 -19.703 1 83 647 ARG A CA 1
ATOM 5181 C C . ARG A 1 647 ? 16.109 20.547 -19.531 1 83 647 ARG A C 1
ATOM 5183 O O . ARG A 1 647 ? 15.258 21.094 -18.812 1 83 647 ARG A O 1
ATOM 5190 N N . ASN A 1 648 ? 15.961 19.453 -20.094 1 81.25 648 ASN A N 1
ATOM 5191 C CA . ASN A 1 648 ? 14.672 18.766 -20.062 1 81.25 648 ASN A CA 1
ATOM 5192 C C . ASN A 1 648 ? 14.383 18.203 -18.672 1 81.25 648 ASN A C 1
ATOM 5194 O O . ASN A 1 648 ? 13.219 18.125 -18.266 1 81.25 648 ASN A O 1
ATOM 5198 N N . TYR A 1 649 ? 15.422 17.844 -17.984 1 84.69 649 TYR A N 1
ATOM 5199 C CA . TYR A 1 649 ? 15.211 17.188 -16.703 1 84.69 649 TYR A CA 1
ATOM 5200 C C . TYR A 1 649 ? 15.688 18.062 -15.547 1 84.69 649 TYR A C 1
ATOM 5202 O O . TYR A 1 649 ? 15.766 17.594 -14.406 1 84.69 649 TYR A O 1
ATOM 5210 N N . ASP A 1 650 ? 16.031 19.266 -15.844 1 84.5 650 ASP A N 1
ATOM 5211 C CA . ASP A 1 650 ? 16.422 20.281 -14.875 1 84.5 650 ASP A CA 1
ATOM 5212 C C . ASP A 1 650 ? 17.609 19.828 -14.039 1 84.5 650 ASP A C 1
ATOM 5214 O O . ASP A 1 650 ? 17.578 19.859 -12.812 1 84.5 650 ASP A O 1
ATOM 5218 N N . ILE A 1 651 ? 18.609 19.266 -14.742 1 89 651 ILE A N 1
ATOM 5219 C CA . ILE A 1 651 ? 19.859 18.875 -14.102 1 89 651 ILE A CA 1
ATOM 5220 C C . ILE A 1 651 ? 20.828 20.047 -14.07 1 89 651 ILE A C 1
ATOM 5222 O O . ILE A 1 651 ? 21.047 20.703 -15.094 1 89 651 ILE A O 1
ATOM 5226 N N . THR A 1 652 ? 21.469 20.234 -13 1 88.38 652 THR A N 1
ATOM 5227 C CA . THR A 1 652 ? 22.219 21.469 -12.781 1 88.38 652 THR A CA 1
ATOM 5228 C C . THR A 1 652 ? 23.672 21.312 -13.195 1 88.38 652 THR A C 1
ATOM 5230 O O . THR A 1 652 ? 24.266 22.234 -13.75 1 88.38 652 THR A O 1
ATOM 5233 N N . TYR A 1 653 ? 24.297 20.141 -12.961 1 92.88 653 TYR A N 1
ATOM 5234 C CA . TYR A 1 653 ? 25.734 20 -13.156 1 92.88 653 TYR A CA 1
ATOM 5235 C C . TYR A 1 653 ? 26.047 18.875 -14.117 1 92.88 653 TYR A C 1
ATOM 5237 O O . TYR A 1 653 ? 25.406 17.812 -14.078 1 92.88 653 TYR A O 1
ATOM 5245 N N . ILE A 1 654 ? 27 19.125 -15.008 1 92.94 654 ILE A N 1
ATOM 5246 C CA . ILE A 1 654 ? 27.516 18.125 -15.938 1 92.94 654 ILE A CA 1
ATOM 5247 C C . ILE A 1 654 ? 29 17.891 -15.68 1 92.94 654 ILE A C 1
ATOM 5249 O O . ILE A 1 654 ? 29.781 18.844 -15.688 1 92.94 654 ILE A O 1
ATOM 5253 N N . VAL A 1 655 ? 29.344 16.719 -15.367 1 93.44 655 VAL A N 1
ATOM 5254 C CA . VAL A 1 655 ? 30.75 16.328 -15.25 1 93.44 655 VAL A CA 1
ATOM 5255 C C . VAL A 1 655 ? 31.219 15.656 -16.531 1 93.44 655 VAL A C 1
ATOM 5257 O O . VAL A 1 655 ? 30.797 14.539 -16.844 1 93.44 655 VAL A O 1
ATOM 5260 N N . CYS A 1 656 ? 32.062 16.25 -17.219 1 91 656 CYS A N 1
ATOM 5261 C CA . CYS A 1 656 ? 32.531 15.789 -18.516 1 91 656 CYS A CA 1
ATOM 5262 C C . CYS A 1 656 ? 33.969 15.328 -18.469 1 91 656 CYS A C 1
ATOM 5264 O O . CYS A 1 656 ? 34.844 16.031 -17.953 1 91 656 CYS A O 1
ATOM 5266 N N . LEU A 1 657 ? 34.125 14.094 -18.953 1 90 657 LEU A N 1
ATOM 5267 C CA . LEU A 1 657 ? 35.469 13.562 -19.125 1 90 657 LEU A CA 1
ATOM 5268 C C . LEU A 1 657 ? 35.938 13.703 -20.562 1 90 657 LEU A C 1
ATOM 5270 O O . LEU A 1 657 ? 35.156 13.43 -21.5 1 90 657 LEU A O 1
ATOM 5274 N N . LYS A 1 658 ? 37 14.258 -20.797 1 84.81 658 LYS A N 1
ATOM 5275 C CA . LYS A 1 658 ? 37.562 14.422 -22.141 1 84.81 658 LYS A CA 1
ATOM 5276 C C . LYS A 1 658 ? 38.875 13.656 -22.266 1 84.81 658 LYS A C 1
ATOM 5278 O O . LYS A 1 658 ? 39.625 13.5 -21.297 1 84.81 658 LYS A O 1
ATOM 5283 N N . ASP A 1 659 ? 39.125 13.352 -23.562 1 79.69 659 ASP A N 1
ATOM 5284 C CA . ASP A 1 659 ? 40.344 12.617 -23.891 1 79.69 659 ASP A CA 1
ATOM 5285 C C . ASP A 1 659 ? 41.562 13.445 -23.547 1 79.69 659 ASP A C 1
ATOM 5287 O O . ASP A 1 659 ? 41.656 14.617 -23.906 1 79.69 659 ASP A O 1
ATOM 5291 N N . GLY A 1 660 ? 42.406 13 -22.719 1 73.88 660 GLY A N 1
ATOM 5292 C CA . GLY A 1 660 ? 43.688 13.672 -22.484 1 73.88 660 GLY A CA 1
ATOM 5293 C C . GLY A 1 660 ? 43.719 14.445 -21.188 1 73.88 660 GLY A C 1
ATOM 5294 O O . GLY A 1 660 ? 44.75 14.992 -20.812 1 73.88 660 GLY A O 1
ATOM 5295 N N . ASP A 1 661 ? 42.562 14.633 -20.625 1 73.88 661 ASP A N 1
ATOM 5296 C CA . ASP A 1 661 ? 42.562 15.477 -19.438 1 73.88 661 ASP A CA 1
ATOM 5297 C C . ASP A 1 661 ? 43.156 14.742 -18.234 1 73.88 661 ASP A C 1
ATOM 5299 O O . ASP A 1 661 ? 43.188 15.273 -17.125 1 73.88 661 ASP A O 1
ATOM 5303 N N . GLY A 1 662 ? 44.062 13.977 -18.375 1 68.19 662 GLY A N 1
ATOM 5304 C CA . GLY A 1 662 ? 44.938 13.328 -17.406 1 68.19 662 GLY A CA 1
ATOM 5305 C C . GLY A 1 662 ? 44.406 13.422 -15.984 1 68.19 662 GLY A C 1
ATOM 5306 O O . GLY A 1 662 ? 45 14.109 -15.148 1 68.19 662 GLY A O 1
ATOM 5307 N N . GLY A 1 663 ? 43.312 12.836 -15.438 1 78.94 663 GLY A N 1
ATOM 5308 C CA . GLY A 1 663 ? 42.906 12.789 -14.039 1 78.94 663 GLY A CA 1
ATOM 5309 C C . GLY A 1 663 ? 42.031 13.945 -13.633 1 78.94 663 GLY A C 1
ATOM 5310 O O . GLY A 1 663 ? 41.688 14.094 -12.461 1 78.94 663 GLY A O 1
ATOM 5311 N N . SER A 1 664 ? 41.812 14.883 -14.586 1 89.38 664 SER A N 1
ATOM 5312 C CA . SER A 1 664 ? 40.938 16.016 -14.305 1 89.38 664 SER A CA 1
ATOM 5313 C C . SER A 1 664 ? 39.594 15.844 -15.016 1 89.38 664 SER A C 1
ATOM 5315 O O . SER A 1 664 ? 39.469 15.055 -15.945 1 89.38 664 SER A O 1
ATOM 5317 N N . VAL A 1 665 ? 38.625 16.484 -14.453 1 92.75 665 VAL A N 1
ATOM 5318 C CA . VAL A 1 665 ? 37.281 16.469 -15.031 1 92.75 665 VAL A CA 1
ATOM 5319 C C . VAL A 1 665 ? 36.781 17.891 -15.25 1 92.75 665 VAL A C 1
ATOM 5321 O O . VAL A 1 665 ? 37.25 18.828 -14.57 1 92.75 665 VAL A O 1
ATOM 5324 N N . ARG A 1 666 ? 35.969 18.094 -16.188 1 92.19 666 ARG A N 1
ATOM 5325 C CA . ARG A 1 666 ? 35.344 19.391 -16.453 1 92.19 666 ARG A CA 1
ATOM 5326 C C . ARG A 1 666 ? 33.906 19.438 -15.945 1 92.19 666 ARG A C 1
ATOM 5328 O O . ARG A 1 666 ? 33.094 18.578 -16.297 1 92.19 666 ARG A O 1
ATOM 5335 N N . ILE A 1 667 ? 33.688 20.359 -15.109 1 94.31 667 ILE A N 1
ATOM 5336 C CA . ILE A 1 667 ? 32.344 20.531 -14.562 1 94.31 667 ILE A CA 1
ATOM 5337 C C . ILE A 1 667 ? 31.641 21.719 -15.234 1 94.31 667 ILE A C 1
ATOM 5339 O O . ILE A 1 667 ? 32.188 22.828 -15.266 1 94.31 667 ILE A O 1
ATOM 5343 N N . ARG A 1 668 ? 30.5 21.469 -15.773 1 92.31 668 ARG A N 1
ATOM 5344 C CA . ARG A 1 668 ? 29.734 22.5 -16.453 1 92.31 668 ARG A CA 1
ATOM 5345 C C . ARG A 1 668 ? 28.406 22.75 -15.758 1 92.31 668 ARG A C 1
ATOM 5347 O O . ARG A 1 668 ? 27.781 21.812 -15.258 1 92.31 668 ARG A O 1
ATOM 5354 N N . TRP A 1 669 ? 27.984 23.969 -15.641 1 89.38 669 TRP A N 1
ATOM 5355 C CA . TRP A 1 669 ? 26.688 24.312 -15.062 1 89.38 669 TRP A CA 1
ATOM 5356 C C . TRP A 1 669 ? 26.156 25.625 -15.633 1 89.38 669 TRP A C 1
ATOM 5358 O O . TRP A 1 669 ? 26.891 26.359 -16.297 1 89.38 669 TRP A O 1
ATOM 5368 N N . MET A 1 670 ? 24.875 25.734 -15.547 1 82 670 MET A N 1
ATOM 5369 C CA . MET A 1 670 ? 24.266 26.953 -16.062 1 82 670 MET A CA 1
ATOM 5370 C C . MET A 1 670 ? 24.016 27.953 -14.938 1 82 670 MET A C 1
ATOM 5372 O O . MET A 1 670 ? 23.406 27.609 -13.922 1 82 670 MET A O 1
ATOM 5376 N N . GLU A 1 671 ? 24.688 28.969 -14.828 1 75.94 671 GLU A N 1
ATOM 5377 C CA . GLU A 1 671 ? 24.453 30.078 -13.898 1 75.94 671 GLU A CA 1
ATOM 5378 C C . GLU A 1 671 ? 23.953 31.312 -14.641 1 75.94 671 GLU A C 1
ATOM 5380 O O . GLU A 1 671 ? 24.656 31.859 -15.492 1 75.94 671 GLU A O 1
ATOM 5385 N N . LYS A 1 672 ? 22.812 31.859 -14.273 1 73 672 LYS A N 1
ATOM 5386 C CA . LYS A 1 672 ? 22.25 33.062 -14.844 1 73 672 LYS A CA 1
ATOM 5387 C C . LYS A 1 672 ? 22.328 33.062 -16.375 1 73 672 LYS A C 1
ATOM 5389 O O . LYS A 1 672 ? 22.828 34 -16.984 1 73 672 LYS A O 1
ATOM 5394 N N . ASP A 1 673 ? 22.016 31.938 -17.109 1 71.44 673 ASP A N 1
ATOM 5395 C CA . ASP A 1 673 ? 21.891 31.75 -18.547 1 71.44 673 ASP A CA 1
ATOM 5396 C C . ASP A 1 673 ? 23.266 31.688 -19.219 1 71.44 673 ASP A C 1
ATOM 5398 O O . ASP A 1 673 ? 23.391 31.906 -20.422 1 71.44 673 ASP A O 1
ATOM 5402 N N . LYS A 1 674 ? 24.297 31.719 -18.328 1 82.38 674 LYS A N 1
ATOM 5403 C CA . LYS A 1 674 ? 25.641 31.547 -18.891 1 82.38 674 LYS A CA 1
ATOM 5404 C C . LYS A 1 674 ? 26.188 30.156 -18.578 1 82.38 674 LYS A C 1
ATOM 5406 O O . LYS A 1 674 ? 25.969 29.641 -17.469 1 82.38 674 LYS A O 1
ATOM 5411 N N . ASN A 1 675 ? 26.734 29.516 -19.625 1 84.56 675 ASN A N 1
ATOM 5412 C CA . ASN A 1 675 ? 27.391 28.219 -19.438 1 84.56 675 ASN A CA 1
ATOM 5413 C C . ASN A 1 675 ? 28.75 28.359 -18.766 1 84.56 675 ASN A C 1
ATOM 5415 O O . ASN A 1 675 ? 29.641 29.031 -19.312 1 84.56 675 ASN A O 1
ATOM 5419 N N . MET A 1 676 ? 28.875 27.969 -17.578 1 89.69 676 MET A N 1
ATOM 5420 C CA . MET A 1 676 ? 30.125 27.984 -16.844 1 89.69 676 MET A CA 1
ATOM 5421 C C . MET A 1 676 ? 30.828 26.641 -16.938 1 89.69 676 MET A C 1
ATOM 5423 O O . MET A 1 676 ? 30.172 25.594 -17.031 1 89.69 676 MET A O 1
ATOM 5427 N N . GLU A 1 677 ? 32.094 26.656 -17.062 1 91.25 677 GLU A N 1
ATOM 5428 C CA . GLU A 1 677 ? 32.906 25.438 -17.078 1 91.25 677 GLU A CA 1
ATOM 5429 C C . GLU A 1 677 ? 34.156 25.578 -16.203 1 91.25 677 GLU A C 1
ATOM 5431 O O . GLU A 1 677 ? 34.75 26.641 -16.156 1 91.25 677 GLU A O 1
ATOM 5436 N N . LYS A 1 678 ? 34.406 24.641 -15.375 1 92.44 678 LYS A N 1
ATOM 5437 C CA . LYS A 1 678 ? 35.594 24.641 -14.531 1 92.44 678 LYS A CA 1
ATOM 5438 C C . LYS A 1 678 ? 36.281 23.281 -14.57 1 92.44 678 LYS A C 1
ATOM 5440 O O . LYS A 1 678 ? 35.625 22.234 -14.484 1 92.44 678 LYS A O 1
ATOM 5445 N N . LYS A 1 679 ? 37.562 23.328 -14.812 1 92.81 679 LYS A N 1
ATOM 5446 C CA . LYS A 1 679 ? 38.344 22.109 -14.766 1 92.81 679 LYS A CA 1
ATOM 5447 C C . LYS A 1 679 ? 38.844 21.828 -13.344 1 92.81 679 LYS A C 1
ATOM 5449 O O . LYS A 1 679 ? 39.469 22.688 -12.711 1 92.81 679 LYS A O 1
ATOM 5454 N N . VAL A 1 680 ? 38.5 20.703 -12.82 1 93.38 680 VAL A N 1
ATOM 5455 C CA . VAL A 1 680 ? 38.844 20.344 -11.453 1 93.38 680 VAL A CA 1
ATOM 5456 C C . VAL A 1 680 ? 39.5 18.969 -11.438 1 93.38 680 VAL A C 1
ATOM 5458 O O . VAL A 1 680 ? 39.188 18.109 -12.266 1 93.38 680 VAL A O 1
ATOM 5461 N N . PHE A 1 681 ? 40.469 18.812 -10.469 1 91.12 681 PHE A N 1
ATOM 5462 C CA . PHE A 1 681 ? 41.062 17.484 -10.273 1 91.12 681 PHE A CA 1
ATOM 5463 C C . PHE A 1 681 ? 40.031 16.531 -9.68 1 91.12 681 PHE A C 1
ATOM 5465 O O . PHE A 1 681 ? 39.156 16.938 -8.922 1 91.12 681 PHE A O 1
ATOM 5472 N N . MET A 1 682 ? 40.125 15.297 -9.953 1 88.25 682 MET A N 1
ATOM 5473 C CA . MET A 1 682 ? 39.156 14.273 -9.539 1 88.25 682 MET A CA 1
ATOM 5474 C C . MET A 1 682 ? 39.031 14.242 -8.023 1 88.25 682 MET A C 1
ATOM 5476 O O . MET A 1 682 ? 37.938 14.039 -7.5 1 88.25 682 MET A O 1
ATOM 5480 N N . VAL A 1 683 ? 40.062 14.516 -7.312 1 86.19 683 VAL A N 1
ATOM 5481 C CA . VAL A 1 683 ? 40.062 14.43 -5.855 1 86.19 683 VAL A CA 1
ATOM 5482 C C . VAL A 1 683 ? 39.281 15.586 -5.258 1 86.19 683 VAL A C 1
ATOM 5484 O O . VAL A 1 683 ? 38.688 15.461 -4.184 1 86.19 683 VAL A O 1
ATOM 5487 N N . GLU A 1 684 ? 39.219 16.688 -6.035 1 91.69 684 GLU A N 1
ATOM 5488 C CA . GLU A 1 684 ? 38.531 17.875 -5.531 1 91.69 684 GLU A CA 1
ATOM 5489 C C . GLU A 1 684 ? 37.125 18 -6.074 1 91.69 684 GLU A C 1
ATOM 5491 O O . GLU A 1 684 ? 36.375 18.891 -5.68 1 91.69 684 GLU A O 1
ATOM 5496 N N . MET A 1 685 ? 36.812 17.141 -6.926 1 92.56 685 MET A N 1
ATOM 5497 C CA . MET A 1 685 ? 35.531 17.219 -7.633 1 92.56 685 MET A CA 1
ATOM 5498 C C . MET A 1 685 ? 34.375 17.141 -6.652 1 92.56 685 MET A C 1
ATOM 5500 O O . MET A 1 685 ? 33.469 17.953 -6.719 1 92.56 685 MET A O 1
ATOM 5504 N N . VAL A 1 686 ? 34.406 16.219 -5.715 1 93.75 686 VAL A N 1
ATOM 5505 C CA . VAL A 1 686 ? 33.312 15.977 -4.77 1 93.75 686 VAL A CA 1
ATOM 5506 C C . VAL A 1 686 ? 33.125 17.203 -3.877 1 93.75 686 VAL A C 1
ATOM 5508 O O . VAL A 1 686 ? 32 17.672 -3.686 1 93.75 686 VAL A O 1
ATOM 5511 N N . GLU A 1 687 ? 34.188 17.688 -3.389 1 93 687 GLU A N 1
ATOM 5512 C CA . GLU A 1 687 ? 34.125 18.859 -2.52 1 93 687 GLU A CA 1
ATOM 5513 C C . GLU A 1 687 ? 33.562 20.078 -3.266 1 93 687 GLU A C 1
ATOM 5515 O O . GLU A 1 687 ? 32.781 20.844 -2.711 1 93 687 GLU A O 1
ATOM 5520 N N . PHE A 1 688 ? 34.062 20.281 -4.504 1 93.38 688 PHE A N 1
ATOM 5521 C CA . PHE A 1 688 ? 33.625 21.391 -5.328 1 93.38 688 PHE A CA 1
ATOM 5522 C C . PHE A 1 688 ? 32.094 21.328 -5.535 1 93.38 688 PHE A C 1
ATOM 5524 O O . PHE A 1 688 ? 31.406 22.328 -5.363 1 93.38 688 PHE A O 1
ATOM 5531 N N . LEU A 1 689 ? 31.609 20.203 -5.84 1 93.31 689 LEU A N 1
ATOM 5532 C CA . LEU A 1 689 ? 30.203 20.031 -6.137 1 93.31 689 LEU A CA 1
ATOM 5533 C C . LEU A 1 689 ? 29.359 20.141 -4.867 1 93.31 689 LEU A C 1
ATOM 5535 O O . LEU A 1 689 ? 28.234 20.656 -4.902 1 93.31 689 LEU A O 1
ATOM 5539 N N . GLN A 1 690 ? 29.828 19.594 -3.742 1 92.75 690 GLN A N 1
ATOM 5540 C CA . GLN A 1 690 ? 29.125 19.734 -2.469 1 92.75 690 GLN A CA 1
ATOM 5541 C C . GLN A 1 690 ? 28.953 21.188 -2.08 1 92.75 690 GLN A C 1
ATOM 5543 O O . GLN A 1 690 ? 27.906 21.594 -1.591 1 92.75 690 GLN A O 1
ATOM 5548 N N . GLN A 1 691 ? 30 21.953 -2.289 1 89.88 691 GLN A N 1
ATOM 5549 C CA . GLN A 1 691 ? 29.969 23.375 -1.987 1 89.88 691 GLN A CA 1
ATOM 5550 C C . GLN A 1 691 ? 28.953 24.094 -2.881 1 89.88 691 GLN A C 1
ATOM 5552 O O . GLN A 1 691 ? 28.188 24.938 -2.406 1 89.88 691 GLN A O 1
ATOM 5557 N N . LYS A 1 692 ? 28.969 23.734 -4.102 1 89.38 692 LYS A N 1
ATOM 5558 C CA . LYS A 1 692 ? 28.062 24.391 -5.047 1 89.38 692 LYS A CA 1
ATOM 5559 C C . LYS A 1 692 ? 26.609 24.016 -4.758 1 89.38 692 LYS A C 1
ATOM 5561 O O . LYS A 1 692 ? 25.719 24.859 -4.875 1 89.38 692 LYS A O 1
ATOM 5566 N N . LEU A 1 693 ? 26.375 22.797 -4.43 1 89.12 693 LEU A N 1
ATOM 5567 C CA . LEU A 1 693 ? 25.031 22.344 -4.164 1 89.12 693 LEU A CA 1
ATOM 5568 C C . LEU A 1 693 ? 24.5 22.922 -2.855 1 89.12 693 LEU A C 1
ATOM 5570 O O . LEU A 1 693 ? 23.312 23.203 -2.736 1 89.12 693 LEU A O 1
ATOM 5574 N N . SER A 1 694 ? 25.344 23 -1.859 1 84.69 694 SER A N 1
ATOM 5575 C CA . SER A 1 694 ? 24.938 23.609 -0.596 1 84.69 694 SER A CA 1
ATOM 5576 C C . SER A 1 694 ? 24.641 25.094 -0.77 1 84.69 694 SER A C 1
ATOM 5578 O O . SER A 1 694 ? 23.734 25.625 -0.117 1 84.69 694 SER A O 1
ATOM 5580 N N . ALA A 1 695 ? 25.344 25.656 -1.631 1 76.19 695 ALA A N 1
ATOM 5581 C CA . ALA A 1 695 ? 25.141 27.094 -1.891 1 76.19 695 ALA A CA 1
ATOM 5582 C C . ALA A 1 695 ? 23.812 27.344 -2.605 1 76.19 695 ALA A C 1
ATOM 5584 O O . ALA A 1 695 ? 23.172 28.375 -2.393 1 76.19 695 ALA A O 1
ATOM 5585 N N . SER A 1 696 ? 23.422 26.406 -3.371 1 69.44 696 SER A N 1
ATOM 5586 C CA . SER A 1 696 ? 22.188 26.562 -4.109 1 69.44 696 SER A CA 1
ATOM 5587 C C . SER A 1 696 ? 20.969 26.312 -3.213 1 69.44 696 SER A C 1
ATOM 5589 O O . SER A 1 696 ? 19.875 26.797 -3.498 1 69.44 696 SER A O 1
ATOM 5591 N N . LYS A 1 697 ? 21.016 25.625 -2.141 1 59.25 697 LYS A N 1
ATOM 5592 C CA . LYS A 1 697 ? 19.906 25.344 -1.241 1 59.25 697 LYS A CA 1
ATOM 5593 C C . LYS A 1 697 ? 19.703 26.484 -0.241 1 59.25 697 LYS A C 1
ATOM 5595 O O . LYS A 1 697 ? 18.656 26.594 0.387 1 59.25 697 LYS A O 1
ATOM 5600 N N . MET A 1 698 ? 20.719 27.375 0.017 1 47.88 698 MET A N 1
ATOM 5601 C CA . MET A 1 698 ? 20.547 28.578 0.838 1 47.88 698 MET A CA 1
ATOM 5602 C C . MET A 1 698 ? 19.844 29.672 0.058 1 47.88 698 MET A C 1
ATOM 5604 O O . MET A 1 698 ? 20.109 29.875 -1.13 1 47.88 698 MET A O 1
ATOM 5608 N N . MET B 1 1 ? -15.422 -19.422 15.93 1 22.56 1 MET B N 1
ATOM 5609 C CA . MET B 1 1 ? -15.859 -20.75 16.375 1 22.56 1 MET B CA 1
ATOM 5610 C C . MET B 1 1 ? -17.359 -20.766 16.609 1 22.56 1 MET B C 1
ATOM 5612 O O . MET B 1 1 ? -17.875 -20.016 17.453 1 22.56 1 MET B O 1
ATOM 5616 N N . GLU B 1 2 ? -18.203 -20.828 15.617 1 29.92 2 GLU B N 1
ATOM 5617 C CA . GLU B 1 2 ? -19.656 -20.938 15.781 1 29.92 2 GLU B CA 1
ATOM 5618 C C . GLU B 1 2 ? -20.016 -22.031 16.766 1 29.92 2 GLU B C 1
ATOM 5620 O O . GLU B 1 2 ? -19.328 -23.062 16.844 1 29.92 2 GLU B O 1
ATOM 5625 N N . TYR B 1 3 ? -20.703 -21.641 17.719 1 29.77 3 TYR B N 1
ATOM 5626 C CA . TYR B 1 3 ? -21.281 -22.578 18.672 1 29.77 3 TYR B CA 1
ATOM 5627 C C . TYR B 1 3 ? -22.062 -23.672 17.953 1 29.77 3 TYR B C 1
ATOM 5629 O O . TYR B 1 3 ? -23.062 -23.391 17.281 1 29.77 3 TYR B O 1
ATOM 5637 N N . CYS B 1 4 ? -21.484 -24.609 17.234 1 35.31 4 CYS B N 1
ATOM 5638 C CA . CYS B 1 4 ? -22.094 -25.875 16.812 1 35.31 4 CYS B CA 1
ATOM 5639 C C . CYS B 1 4 ? -22.953 -26.469 17.906 1 35.31 4 CYS B C 1
ATOM 5641 O O . CYS B 1 4 ? -22.5 -26.641 19.031 1 35.31 4 CYS B O 1
ATOM 5643 N N . GLU B 1 5 ? -24.094 -26.188 17.953 1 39.44 5 GLU B N 1
ATOM 5644 C CA . GLU B 1 5 ? -24.922 -27.031 18.812 1 39.44 5 GLU B CA 1
ATOM 5645 C C . GLU B 1 5 ? -24.375 -28.438 18.906 1 39.44 5 GLU B C 1
ATOM 5647 O O . GLU B 1 5 ? -23.719 -28.922 17.984 1 39.44 5 GLU B O 1
ATOM 5652 N N . LYS B 1 6 ? -24.234 -29.031 20.141 1 46.47 6 LYS B N 1
ATOM 5653 C CA . LYS B 1 6 ? -23.531 -30.094 20.844 1 46.47 6 LYS B CA 1
ATOM 5654 C C . LYS B 1 6 ? -23.625 -31.422 20.109 1 46.47 6 LYS B C 1
ATOM 5656 O O . LYS B 1 6 ? -23.359 -32.5 20.672 1 46.47 6 LYS B O 1
ATOM 5661 N N . SER B 1 7 ? -24.172 -31.594 18.938 1 63.81 7 SER B N 1
ATOM 5662 C CA . SER B 1 7 ? -24.203 -33 18.547 1 63.81 7 SER B CA 1
ATOM 5663 C C . SER B 1 7 ? -23 -33.344 17.688 1 63.81 7 SER B C 1
ATOM 5665 O O . SER B 1 7 ? -22.625 -32.594 16.781 1 63.81 7 SER B O 1
ATOM 5667 N N . THR B 1 8 ? -22.172 -34.219 18.172 1 77.38 8 THR B N 1
ATOM 5668 C CA . THR B 1 8 ? -21.016 -34.75 17.469 1 77.38 8 THR B CA 1
ATOM 5669 C C . THR B 1 8 ? -21.406 -35.969 16.641 1 77.38 8 THR B C 1
ATOM 5671 O O . THR B 1 8 ? -22.469 -36.562 16.828 1 77.38 8 THR B O 1
ATOM 5674 N N . LEU B 1 9 ? -20.609 -36.188 15.625 1 86 9 LEU B N 1
ATOM 5675 C CA . LEU B 1 9 ? -20.844 -37.406 14.844 1 86 9 LEU B CA 1
ATOM 5676 C C . LEU B 1 9 ? -20.922 -38.625 15.75 1 86 9 LEU B C 1
ATOM 5678 O O . LEU B 1 9 ? -21.656 -39.562 15.445 1 86 9 LEU B O 1
ATOM 5682 N N . ARG B 1 10 ? -20.203 -38.562 16.859 1 84.31 10 ARG B N 1
ATOM 5683 C CA . ARG B 1 10 ? -20.266 -39.656 17.828 1 84.31 10 ARG B CA 1
ATOM 5684 C C . ARG B 1 10 ? -21.672 -39.844 18.359 1 84.31 10 ARG B C 1
ATOM 5686 O O . ARG B 1 10 ? -22.172 -40.969 18.438 1 84.31 10 ARG B O 1
ATOM 5693 N N . ASN B 1 11 ? -22.281 -38.781 18.609 1 80.69 11 ASN B N 1
ATOM 5694 C CA . ASN B 1 11 ? -23.656 -38.844 19.078 1 80.69 11 ASN B CA 1
ATOM 5695 C C . ASN B 1 11 ? -24.578 -39.469 18.031 1 80.69 11 ASN B C 1
ATOM 5697 O O . ASN B 1 11 ? -25.438 -40.281 18.359 1 80.69 11 ASN B O 1
ATOM 5701 N N . CYS B 1 12 ? -24.391 -39.156 16.859 1 85.12 12 CYS B N 1
ATOM 5702 C CA . CYS B 1 12 ? -25.188 -39.688 15.766 1 85.12 12 CYS B CA 1
ATOM 5703 C C . CYS B 1 12 ? -24.969 -41.188 15.609 1 85.12 12 CYS B C 1
ATOM 5705 O O . CYS B 1 12 ? -25.922 -41.938 15.406 1 85.12 12 CYS B O 1
ATOM 5707 N N . ILE B 1 13 ? -23.781 -41.531 15.719 1 89.44 13 ILE B N 1
ATOM 5708 C CA . ILE B 1 13 ? -23.422 -42.969 15.586 1 89.44 13 ILE B CA 1
ATOM 5709 C C . ILE B 1 13 ? -24.062 -43.75 16.719 1 89.44 13 ILE B C 1
ATOM 5711 O O . ILE B 1 13 ? -24.641 -44.812 16.484 1 89.44 13 ILE B O 1
ATOM 5715 N N . ASP B 1 14 ? -24.016 -43.125 17.844 1 83.19 14 ASP B N 1
ATOM 5716 C CA . ASP B 1 14 ? -24.547 -43.812 19.016 1 83.19 14 ASP B CA 1
ATOM 5717 C C . ASP B 1 14 ? -26.062 -43.875 18.969 1 83.19 14 ASP B C 1
ATOM 5719 O O . ASP B 1 14 ? -26.672 -44.781 19.547 1 83.19 14 ASP B O 1
ATOM 5723 N N . ASN B 1 15 ? -26.609 -42.969 18.266 1 81.88 15 ASN B N 1
ATOM 5724 C CA . ASN B 1 15 ? -28.062 -42.906 18.172 1 81.88 15 ASN B CA 1
ATOM 5725 C C . ASN B 1 15 ? -28.578 -43.688 16.969 1 81.88 15 ASN B C 1
ATOM 5727 O O . ASN B 1 15 ? -29.734 -43.5 16.562 1 81.88 15 ASN B O 1
ATOM 5731 N N . GLY B 1 16 ? -27.766 -44.469 16.328 1 85.19 16 GLY B N 1
ATOM 5732 C CA . GLY B 1 16 ? -28.219 -45.406 15.289 1 85.19 16 GLY B CA 1
ATOM 5733 C C . GLY B 1 16 ? -28.125 -44.812 13.898 1 85.19 16 GLY B C 1
ATOM 5734 O O . GLY B 1 16 ? -29.031 -44.969 13.078 1 85.19 16 GLY B O 1
ATOM 5735 N N . LEU B 1 17 ? -27.141 -44.094 13.57 1 87.31 17 LEU B N 1
ATOM 5736 C CA . LEU B 1 17 ? -26.906 -43.5 12.266 1 87.31 17 LEU B CA 1
ATOM 5737 C C . LEU B 1 17 ? -26.906 -44.562 11.164 1 87.31 17 LEU B C 1
ATOM 5739 O O . LEU B 1 17 ? -27.359 -44.281 10.047 1 87.31 17 LEU B O 1
ATOM 5743 N N . PHE B 1 18 ? -26.531 -45.781 11.453 1 87.19 18 PHE B N 1
ATOM 5744 C CA . PHE B 1 18 ? -26.344 -46.844 10.477 1 87.19 18 PHE B CA 1
ATOM 5745 C C . PHE B 1 18 ? -27.672 -47.219 9.828 1 87.19 18 PHE B C 1
ATOM 5747 O O . PHE B 1 18 ? -27.703 -47.812 8.742 1 87.19 18 PHE B O 1
ATOM 5754 N N . LYS B 1 19 ? -28.734 -46.812 10.414 1 85 19 LYS B N 1
ATOM 5755 C CA . LYS B 1 19 ? -30.062 -47.125 9.891 1 85 19 LYS B CA 1
ATOM 5756 C C . LYS B 1 19 ? -30.469 -46.188 8.773 1 85 19 LYS B C 1
ATOM 5758 O O . LYS B 1 19 ? -31.359 -46.469 7.98 1 85 19 LYS B O 1
ATOM 5763 N N . GLU B 1 20 ? -29.906 -45.094 8.766 1 85.69 20 GLU B N 1
ATOM 5764 C CA . GLU B 1 20 ? -30.172 -44.062 7.77 1 85.69 20 GLU B CA 1
ATOM 5765 C C . GLU B 1 20 ? -29.094 -44.031 6.699 1 85.69 20 GLU B C 1
ATOM 5767 O O . GLU B 1 20 ? -28.234 -43.125 6.723 1 85.69 20 GLU B O 1
ATOM 5772 N N . VAL B 1 21 ? -29.203 -44.812 5.746 1 80.44 21 VAL B N 1
ATOM 5773 C CA . VAL B 1 21 ? -28.156 -45.031 4.766 1 80.44 21 VAL B CA 1
ATOM 5774 C C . VAL B 1 21 ? -27.906 -43.75 3.975 1 80.44 21 VAL B C 1
ATOM 5776 O O . VAL B 1 21 ? -26.766 -43.375 3.736 1 80.44 21 VAL B O 1
ATOM 5779 N N . ASP B 1 22 ? -29.016 -43.094 3.656 1 77.31 22 ASP B N 1
ATOM 5780 C CA . ASP B 1 22 ? -28.875 -41.875 2.891 1 77.31 22 ASP B CA 1
ATOM 5781 C C . ASP B 1 22 ? -28.156 -40.812 3.707 1 77.31 22 ASP B C 1
ATOM 5783 O O . ASP B 1 22 ? -27.312 -40.062 3.176 1 77.31 22 ASP B O 1
ATOM 5787 N N . ARG B 1 23 ? -28.469 -40.75 4.957 1 80.88 23 ARG B N 1
ATOM 5788 C CA . ARG B 1 23 ? -27.812 -39.812 5.848 1 80.88 23 ARG B CA 1
ATOM 5789 C C . ARG B 1 23 ? -26.344 -40.125 6.035 1 80.88 23 ARG B C 1
ATOM 5791 O O . ARG B 1 23 ? -25.5 -39.219 6.09 1 80.88 23 ARG B O 1
ATOM 5798 N N . VAL B 1 24 ? -26.047 -41.375 6.086 1 85.25 24 VAL B N 1
ATOM 5799 C CA . VAL B 1 24 ? -24.656 -41.844 6.238 1 85.25 24 VAL B CA 1
ATOM 5800 C C . VAL B 1 24 ? -23.828 -41.375 5.043 1 85.25 24 VAL B C 1
ATOM 5802 O O . VAL B 1 24 ? -22.75 -40.812 5.211 1 85.25 24 VAL B O 1
ATOM 5805 N N . TRP B 1 25 ? -24.391 -41.531 3.865 1 80.94 25 TRP B N 1
ATOM 5806 C CA . TRP B 1 25 ? -23.656 -41.156 2.66 1 80.94 25 TRP B CA 1
ATOM 5807 C C . TRP B 1 25 ? -23.484 -39.656 2.572 1 80.94 25 TRP B C 1
ATOM 5809 O O . TRP B 1 25 ? -22.422 -39.156 2.18 1 80.94 25 TRP B O 1
ATOM 5819 N N . ARG B 1 26 ? -24.562 -39.031 2.992 1 76.62 26 ARG B N 1
ATOM 5820 C CA . ARG B 1 26 ? -24.5 -37.562 2.957 1 76.62 26 ARG B CA 1
ATOM 5821 C C . ARG B 1 26 ? -23.438 -37.031 3.92 1 76.62 26 ARG B C 1
ATOM 5823 O O . ARG B 1 26 ? -22.609 -36.188 3.541 1 76.62 26 ARG B O 1
ATOM 5830 N N . LEU B 1 27 ? -23.438 -37.5 5.105 1 81.31 27 LEU B N 1
ATOM 5831 C CA . LEU B 1 27 ? -22.484 -37.062 6.113 1 81.31 27 LEU B CA 1
ATOM 5832 C C . LEU B 1 27 ? -21.062 -37.438 5.73 1 81.31 27 LEU B C 1
ATOM 5834 O O . LEU B 1 27 ? -20.125 -36.656 5.914 1 81.31 27 LEU B O 1
ATOM 5838 N N . PHE B 1 28 ? -20.922 -38.656 5.188 1 86.31 28 PHE B N 1
ATOM 5839 C CA . PHE B 1 28 ? -19.594 -39.125 4.785 1 86.31 28 PHE B CA 1
ATOM 5840 C C . PHE B 1 28 ? -19.016 -38.25 3.686 1 86.31 28 PHE B C 1
ATOM 5842 O O . PHE B 1 28 ? -17.844 -37.875 3.75 1 86.31 28 PHE B O 1
ATOM 5849 N N . ARG B 1 29 ? -19.812 -37.938 2.812 1 78.81 29 ARG B N 1
ATOM 5850 C CA . ARG B 1 29 ? -19.359 -37.062 1.729 1 78.81 29 ARG B CA 1
ATOM 5851 C C . ARG B 1 29 ? -18.938 -35.719 2.256 1 78.81 29 ARG B C 1
ATOM 5853 O O . ARG B 1 29 ? -17.938 -35.156 1.818 1 78.81 29 ARG B O 1
ATOM 5860 N N . GLU B 1 30 ? -19.703 -35.25 3.186 1 75.62 30 GLU B N 1
ATOM 5861 C CA . GLU B 1 30 ? -19.406 -33.938 3.773 1 75.62 30 GLU B CA 1
ATOM 5862 C C . GLU B 1 30 ? -18.078 -33.969 4.531 1 75.62 30 GLU B C 1
ATOM 5864 O O . GLU B 1 30 ? -17.312 -33 4.496 1 75.62 30 GLU B O 1
ATOM 5869 N N . ILE B 1 31 ? -17.828 -35.062 5.164 1 82.88 31 ILE B N 1
ATOM 5870 C CA . ILE B 1 31 ? -16.578 -35.219 5.895 1 82.88 31 ILE B CA 1
ATOM 5871 C C . ILE B 1 31 ? -15.398 -35.219 4.914 1 82.88 31 ILE B C 1
ATOM 5873 O O . ILE B 1 31 ? -14.383 -34.562 5.137 1 82.88 31 ILE B O 1
ATOM 5877 N N . ILE B 1 32 ? -15.633 -35.938 3.799 1 82.69 32 ILE B N 1
ATOM 5878 C CA . ILE B 1 32 ? -14.578 -36.031 2.795 1 82.69 32 ILE B CA 1
ATOM 5879 C C . ILE B 1 32 ? -14.312 -34.656 2.191 1 82.69 32 ILE B C 1
ATOM 5881 O O . ILE B 1 32 ? -13.156 -34.25 2.018 1 82.69 32 ILE B O 1
ATOM 5885 N N . GLU B 1 33 ? -15.328 -34.031 1.975 1 74.19 33 GLU B N 1
ATOM 5886 C CA . GLU B 1 33 ? -15.203 -32.688 1.394 1 74.19 33 GLU B CA 1
ATOM 5887 C C . GLU B 1 33 ? -14.477 -31.75 2.344 1 74.19 33 GLU B C 1
ATOM 5889 O O . GLU B 1 33 ? -13.625 -30.969 1.917 1 74.19 33 GLU B O 1
ATOM 5894 N N . GLY B 1 34 ? -14.883 -31.828 3.576 1 72.25 34 GLY B N 1
ATOM 5895 C CA . GLY B 1 34 ? -14.188 -31.047 4.586 1 72.25 34 GLY B CA 1
ATOM 5896 C C . GLY B 1 34 ? -12.711 -31.359 4.68 1 72.25 34 GLY B C 1
ATOM 5897 O O . GLY B 1 34 ? -11.875 -30.453 4.746 1 72.25 34 GLY B O 1
ATOM 5898 N N . LEU B 1 35 ? -12.469 -32.656 4.664 1 78.81 35 LEU B N 1
ATOM 5899 C CA . LEU B 1 35 ? -11.086 -33.094 4.742 1 78.81 35 LEU B CA 1
ATOM 5900 C C . LEU B 1 35 ? -10.312 -32.688 3.492 1 78.81 35 LEU B C 1
ATOM 5902 O O . LEU B 1 35 ? -9.141 -32.312 3.576 1 78.81 35 LEU B O 1
ATOM 5906 N N . ASN B 1 36 ? -10.977 -32.812 2.398 1 75.31 36 ASN B N 1
ATOM 5907 C CA . ASN B 1 36 ? -10.336 -32.406 1.153 1 75.31 36 ASN B CA 1
ATOM 5908 C C . ASN B 1 36 ? -9.945 -30.938 1.18 1 75.31 36 ASN B C 1
ATOM 5910 O O . ASN B 1 36 ? -8.859 -30.578 0.728 1 75.31 36 ASN B O 1
ATOM 5914 N N . HIS B 1 37 ? -10.812 -30.25 1.704 1 64.88 37 HIS B N 1
ATOM 5915 C CA . HIS B 1 37 ? -10.547 -28.828 1.857 1 64.88 37 HIS B CA 1
ATOM 5916 C C . HIS B 1 37 ? -9.328 -28.594 2.742 1 64.88 37 HIS B C 1
ATOM 5918 O O . HIS B 1 37 ? -8.469 -27.766 2.416 1 64.88 37 HIS B O 1
ATOM 5924 N N . LEU B 1 38 ? -9.25 -29.344 3.789 1 67.06 38 LEU B N 1
ATOM 5925 C CA . LEU B 1 38 ? -8.125 -29.25 4.711 1 67.06 38 LEU B CA 1
ATOM 5926 C C . LEU B 1 38 ? -6.828 -29.688 4.031 1 67.06 38 LEU B C 1
ATOM 5928 O O . LEU B 1 38 ? -5.805 -29.016 4.141 1 67.06 38 LEU B O 1
ATOM 5932 N N . HIS B 1 39 ? -6.941 -30.719 3.342 1 70.88 39 HIS B N 1
ATOM 5933 C CA . HIS B 1 39 ? -5.762 -31.312 2.711 1 70.88 39 HIS B CA 1
ATOM 5934 C C . HIS B 1 39 ? -5.262 -30.438 1.562 1 70.88 39 HIS B C 1
ATOM 5936 O O . HIS B 1 39 ? -4.055 -30.312 1.353 1 70.88 39 HIS B O 1
ATOM 5942 N N . ASP B 1 40 ? -6.211 -29.859 0.935 1 62.56 40 ASP B N 1
ATOM 5943 C CA . ASP B 1 40 ? -5.852 -28.938 -0.146 1 62.56 40 ASP B CA 1
ATOM 5944 C C . ASP B 1 40 ? -5.078 -27.734 0.387 1 62.56 40 ASP B C 1
ATOM 5946 O O . ASP B 1 40 ? -4.262 -27.156 -0.328 1 62.56 40 ASP B O 1
ATOM 5950 N N . GLN B 1 41 ? -5.348 -27.578 1.65 1 52.88 41 GLN B N 1
ATOM 5951 C CA . GLN B 1 41 ? -4.684 -26.469 2.328 1 52.88 41 GLN B CA 1
ATOM 5952 C C . GLN B 1 41 ? -3.391 -26.938 2.996 1 52.88 41 GLN B C 1
ATOM 5954 O O . GLN B 1 41 ? -2.771 -26.172 3.75 1 52.88 41 GLN B O 1
ATOM 5959 N N . GLY B 1 42 ? -3.164 -28.172 2.736 1 61.66 42 GLY B N 1
ATOM 5960 C CA . GLY B 1 42 ? -1.952 -28.766 3.285 1 61.66 42 GLY B CA 1
ATOM 5961 C C . GLY B 1 42 ? -2.072 -29.109 4.758 1 61.66 42 GLY B C 1
ATOM 5962 O O . GLY B 1 42 ? -1.064 -29.328 5.43 1 61.66 42 GLY B O 1
ATOM 5963 N N . ILE B 1 43 ? -3.121 -29.125 5.273 1 66.69 43 ILE B N 1
ATOM 5964 C CA . ILE B 1 43 ? -3.336 -29.438 6.684 1 66.69 43 ILE B CA 1
ATOM 5965 C C . ILE B 1 43 ? -3.713 -30.906 6.828 1 66.69 43 ILE B C 1
ATOM 5967 O O . ILE B 1 43 ? -4.609 -31.391 6.137 1 66.69 43 ILE B O 1
ATOM 5971 N N . ILE B 1 44 ? -2.93 -31.422 7.66 1 74 44 ILE B N 1
ATOM 5972 C CA . ILE B 1 44 ? -3.268 -32.781 8.07 1 74 44 ILE B CA 1
ATOM 5973 C C . ILE B 1 44 ? -3.873 -32.781 9.469 1 74 44 ILE B C 1
ATOM 5975 O O . ILE B 1 44 ? -3.256 -32.281 10.414 1 74 44 ILE B O 1
ATOM 5979 N N . HIS B 1 45 ? -5.102 -33.156 9.617 1 73.5 45 HIS B N 1
ATOM 5980 C CA . HIS B 1 45 ? -5.832 -33.062 10.875 1 73.5 45 HIS B CA 1
ATOM 5981 C C . HIS B 1 45 ? -5.145 -33.844 11.984 1 73.5 45 HIS B C 1
ATOM 5983 O O . HIS B 1 45 ? -4.914 -33.312 13.07 1 73.5 45 HIS B O 1
ATOM 5989 N N . ARG B 1 46 ? -4.762 -35.094 11.695 1 68.5 46 ARG B N 1
ATOM 5990 C CA . ARG B 1 46 ? -4 -36 12.523 1 68.5 46 ARG B CA 1
ATOM 5991 C C . ARG B 1 46 ? -4.82 -36.5 13.719 1 68.5 46 ARG B C 1
ATOM 5993 O O . ARG B 1 46 ? -4.387 -37.375 14.469 1 68.5 46 ARG B O 1
ATOM 6000 N N . ASP B 1 47 ? -5.875 -36 13.922 1 73.31 47 ASP B N 1
ATOM 6001 C CA . ASP B 1 47 ? -6.727 -36.406 15.031 1 73.31 47 ASP B CA 1
ATOM 6002 C C . ASP B 1 47 ? -8.188 -36.5 14.602 1 73.31 47 ASP B C 1
ATOM 6004 O O . ASP B 1 47 ? -9.07 -36 15.305 1 73.31 47 ASP B O 1
ATOM 6008 N N . LEU B 1 48 ? -8.43 -37.031 13.516 1 83.69 48 LEU B N 1
ATOM 6009 C CA . LEU B 1 48 ? -9.789 -37.188 13.008 1 83.69 48 LEU B CA 1
ATOM 6010 C C . LEU B 1 48 ? -10.516 -38.312 13.719 1 83.69 48 LEU B C 1
ATOM 6012 O O . LEU B 1 48 ? -10.031 -39.438 13.734 1 83.69 48 LEU B O 1
ATOM 6016 N N . LYS B 1 49 ? -11.555 -38 14.453 1 81.81 49 LYS B N 1
ATOM 6017 C CA . LYS B 1 49 ? -12.414 -38.938 15.188 1 81.81 49 LYS B CA 1
ATOM 6018 C C . LYS B 1 49 ? -13.836 -38.375 15.305 1 81.81 49 LYS B C 1
ATOM 6020 O O . LYS B 1 49 ? -14.062 -37.188 15.125 1 81.81 49 LYS B O 1
ATOM 6025 N N . PRO B 1 50 ? -14.766 -39.25 15.539 1 84.12 50 PRO B N 1
ATOM 6026 C CA . PRO B 1 50 ? -16.172 -38.844 15.523 1 84.12 50 PRO B CA 1
ATOM 6027 C C . PRO B 1 50 ? -16.453 -37.719 16.516 1 84.12 50 PRO B C 1
ATOM 6029 O O . PRO B 1 50 ? -17.312 -36.875 16.266 1 84.12 50 PRO B O 1
ATOM 6032 N N . VAL B 1 51 ? -15.664 -37.625 17.547 1 74.69 51 VAL B N 1
ATOM 6033 C CA . VAL B 1 51 ? -15.914 -36.594 18.562 1 74.69 51 VAL B CA 1
ATOM 6034 C C . VAL B 1 51 ? -15.43 -35.25 18.078 1 74.69 51 VAL B C 1
ATOM 6036 O O . VAL B 1 51 ? -15.875 -34.219 18.578 1 74.69 51 VAL B O 1
ATOM 6039 N N . ASN B 1 52 ? -14.531 -35.312 17.078 1 75.5 52 ASN B N 1
ATOM 6040 C CA . ASN B 1 52 ? -13.984 -34.062 16.547 1 75.5 52 ASN B CA 1
ATOM 6041 C C . ASN B 1 52 ? -14.734 -33.625 15.305 1 75.5 52 ASN B C 1
ATOM 6043 O O . ASN B 1 52 ? -14.312 -32.688 14.633 1 75.5 52 ASN B O 1
ATOM 6047 N N . ILE B 1 53 ? -15.758 -34.312 14.953 1 81.25 53 ILE B N 1
ATOM 6048 C CA . ILE B 1 53 ? -16.641 -33.969 13.844 1 81.25 53 ILE B CA 1
ATOM 6049 C C . ILE B 1 53 ? -17.984 -33.469 14.391 1 81.25 53 ILE B C 1
ATOM 6051 O O . ILE B 1 53 ? -18.719 -34.25 15.008 1 81.25 53 ILE B O 1
ATOM 6055 N N . PHE B 1 54 ? -18.234 -32.281 14.211 1 74.12 54 PHE B N 1
ATOM 6056 C CA . PHE B 1 54 ? -19.422 -31.672 14.781 1 74.12 54 PHE B CA 1
ATOM 6057 C C . PHE B 1 54 ? -20.516 -31.5 13.719 1 74.12 54 PHE B C 1
ATOM 6059 O O . PHE B 1 54 ? -20.219 -31.438 12.523 1 74.12 54 PHE B O 1
ATOM 6066 N N . LEU B 1 55 ? -21.766 -31.641 14.211 1 74.12 55 LEU B N 1
ATOM 6067 C CA . LEU B 1 55 ? -22.906 -31.406 13.352 1 74.12 55 LEU B CA 1
ATOM 6068 C C . LEU B 1 55 ? -23.656 -30.141 13.758 1 74.12 55 LEU B C 1
ATOM 6070 O O . LEU B 1 55 ? -23.891 -29.906 14.953 1 74.12 55 LEU B O 1
ATOM 6074 N N . ASP B 1 56 ? -23.875 -29.312 12.852 1 64.38 56 ASP B N 1
ATOM 6075 C CA . ASP B 1 56 ? -24.578 -28.078 13.164 1 64.38 56 ASP B CA 1
ATOM 6076 C C . ASP B 1 56 ? -26.094 -28.312 13.25 1 64.38 56 ASP B C 1
ATOM 6078 O O . ASP B 1 56 ? -26.547 -29.453 13.117 1 64.38 56 ASP B O 1
ATOM 6082 N N . SER B 1 57 ? -26.844 -27.359 13.578 1 61.19 57 SER B N 1
ATOM 6083 C CA . SER B 1 57 ? -28.281 -27.469 13.797 1 61.19 57 SER B CA 1
ATOM 6084 C C . SER B 1 57 ? -28.984 -27.984 12.555 1 61.19 57 SER B C 1
ATOM 6086 O O . SER B 1 57 ? -30.062 -28.578 12.641 1 61.19 57 SER B O 1
ATOM 6088 N N . ASN B 1 58 ? -28.422 -27.922 11.492 1 56 58 ASN B N 1
ATOM 6089 C CA . ASN B 1 58 ? -29.016 -28.406 10.242 1 56 58 ASN B CA 1
ATOM 6090 C C . ASN B 1 58 ? -28.438 -29.75 9.828 1 56 58 ASN B C 1
ATOM 6092 O O . ASN B 1 58 ? -28.594 -30.172 8.68 1 56 58 ASN B O 1
ATOM 6096 N N . ASP B 1 59 ? -27.656 -30.344 10.641 1 68.19 59 ASP B N 1
ATOM 6097 C CA . ASP B 1 59 ? -27.141 -31.703 10.484 1 68.19 59 ASP B CA 1
ATOM 6098 C C . ASP B 1 59 ? -26.016 -31.75 9.453 1 68.19 59 ASP B C 1
ATOM 6100 O O . ASP B 1 59 ? -25.875 -32.719 8.711 1 68.19 59 ASP B O 1
ATOM 6104 N N . HIS B 1 60 ? -25.312 -30.656 9.352 1 67.94 60 HIS B N 1
ATOM 6105 C CA . HIS B 1 60 ? -24.141 -30.641 8.477 1 67.94 60 HIS B CA 1
ATOM 6106 C C . HIS B 1 60 ? -22.844 -30.734 9.289 1 67.94 60 HIS B C 1
ATOM 6108 O O . HIS B 1 60 ? -22.781 -30.25 10.414 1 67.94 60 HIS B O 1
ATOM 6114 N N . VAL B 1 61 ? -21.781 -31.25 8.586 1 75.5 61 VAL B N 1
ATOM 6115 C CA . VAL B 1 61 ? -20.531 -31.641 9.258 1 75.5 61 VAL B CA 1
ATOM 6116 C C . VAL B 1 61 ? -19.609 -30.438 9.383 1 75.5 61 VAL B C 1
ATOM 6118 O O . VAL B 1 61 ? -19.484 -29.641 8.445 1 75.5 61 VAL B O 1
ATOM 6121 N N . LYS B 1 62 ? -19.156 -30.188 10.508 1 68.94 62 LYS B N 1
ATOM 6122 C CA . LYS B 1 62 ? -18.062 -29.266 10.781 1 68.94 62 LYS B CA 1
ATOM 6123 C C . LYS B 1 62 ? -16.891 -29.969 11.445 1 68.94 62 LYS B C 1
ATOM 6125 O O . LYS B 1 62 ? -17.062 -30.594 12.492 1 68.94 62 LYS B O 1
ATOM 6130 N N . ILE B 1 63 ? -15.773 -29.938 10.695 1 71.44 63 ILE B N 1
ATOM 6131 C CA . ILE B 1 63 ? -14.609 -30.609 11.281 1 71.44 63 ILE B CA 1
ATOM 6132 C C . ILE B 1 63 ? -13.914 -29.672 12.266 1 71.44 63 ILE B C 1
ATOM 6134 O O . ILE B 1 63 ? -13.609 -28.531 11.938 1 71.44 63 ILE B O 1
ATOM 6138 N N . GLY B 1 64 ? -13.922 -30.047 13.383 1 61.72 64 GLY B N 1
ATOM 6139 C CA . GLY B 1 64 ? -13.32 -29.219 14.414 1 61.72 64 GLY B CA 1
ATOM 6140 C C . GLY B 1 64 ? -12.125 -29.875 15.078 1 61.72 64 GLY B C 1
ATOM 6141 O O . GLY B 1 64 ? -11.688 -30.953 14.656 1 61.72 64 GLY B O 1
ATOM 6142 N N . ASP B 1 65 ? -11.422 -29.281 16.078 1 54.91 65 ASP B N 1
ATOM 6143 C CA . ASP B 1 65 ? -10.305 -29.672 16.938 1 54.91 65 ASP B CA 1
ATOM 6144 C C . ASP B 1 65 ? -9.039 -29.938 16.109 1 54.91 65 ASP B C 1
ATOM 6146 O O . ASP B 1 65 ? -8.75 -31.078 15.75 1 54.91 65 ASP B O 1
ATOM 6150 N N . PHE B 1 66 ? -8.43 -28.891 15.688 1 49.81 66 PHE B N 1
ATOM 6151 C CA . PHE B 1 66 ? -7.195 -28.953 14.914 1 49.81 66 PHE B CA 1
ATOM 6152 C C . PHE B 1 66 ? -5.977 -28.922 15.828 1 49.81 66 PHE B C 1
ATOM 6154 O O . PHE B 1 66 ? -4.895 -28.516 15.414 1 49.81 66 PHE B O 1
ATOM 6161 N N . GLY B 1 67 ? -6.184 -29.328 17 1 45.78 67 GLY B N 1
ATOM 6162 C CA . GLY B 1 67 ? -5.125 -29.297 17.984 1 45.78 67 GLY B CA 1
ATOM 6163 C C . GLY B 1 67 ? -3.85 -29.969 17.531 1 45.78 67 GLY B C 1
ATOM 6164 O O . GLY B 1 67 ? -2.75 -29.547 17.891 1 45.78 67 GLY B O 1
ATOM 6165 N N . LEU B 1 68 ? -3.939 -31.109 16.75 1 42.41 68 LEU B N 1
ATOM 6166 C CA . LEU B 1 68 ? -2.773 -31.859 16.328 1 42.41 68 LEU B CA 1
ATOM 6167 C C . LEU B 1 68 ? -2.5 -31.656 14.836 1 42.41 68 LEU B C 1
ATOM 6169 O O . LEU B 1 68 ? -1.619 -32.312 14.266 1 42.41 68 LEU B O 1
ATOM 6173 N N . ALA B 1 69 ? -3.238 -30.766 14.203 1 48.56 69 ALA B N 1
ATOM 6174 C CA . ALA B 1 69 ? -3.148 -30.594 12.758 1 48.56 69 ALA B CA 1
ATOM 6175 C C . ALA B 1 69 ? -1.783 -30.047 12.352 1 48.56 69 ALA B C 1
ATOM 6177 O O . ALA B 1 69 ? -1.182 -29.266 13.086 1 48.56 69 ALA B O 1
ATOM 6178 N N . THR B 1 70 ? -1.071 -30.656 11.461 1 46.47 70 THR B N 1
ATOM 6179 C CA . THR B 1 70 ? 0.242 -30.25 10.984 1 46.47 70 THR B CA 1
ATOM 6180 C C . THR B 1 70 ? 0.198 -29.953 9.484 1 46.47 70 THR B C 1
ATOM 6182 O O . THR B 1 70 ? -0.667 -30.453 8.773 1 46.47 70 THR B O 1
ATOM 6185 N N . THR B 1 71 ? 0.838 -28.953 9.07 1 42.91 71 THR B N 1
ATOM 6186 C CA . THR B 1 71 ? 1 -28.656 7.652 1 42.91 71 THR B CA 1
ATOM 6187 C C . THR B 1 71 ? 2.041 -29.578 7.02 1 42.91 71 THR B C 1
ATOM 6189 O O . THR B 1 71 ? 3.059 -29.891 7.641 1 42.91 71 THR B O 1
ATOM 6192 N N . ASP B 1 72 ? 1.715 -30.219 6.043 1 40.62 72 ASP B N 1
ATOM 6193 C CA . ASP B 1 72 ? 2.65 -31.078 5.34 1 40.62 72 ASP B CA 1
ATOM 6194 C C . ASP B 1 72 ? 3.994 -30.391 5.125 1 40.62 72 ASP B C 1
ATOM 6196 O O . ASP B 1 72 ? 4.992 -31.031 4.801 1 40.62 72 ASP B O 1
ATOM 6200 N N . ILE B 1 73 ? 4.051 -29.078 4.992 1 34.5 73 ILE B N 1
ATOM 6201 C CA . ILE B 1 73 ? 5.285 -28.5 4.48 1 34.5 73 ILE B CA 1
ATOM 6202 C C . ILE B 1 73 ? 6.352 -28.5 5.574 1 34.5 73 ILE B C 1
ATOM 6204 O O . ILE B 1 73 ? 7.445 -27.969 5.387 1 34.5 73 ILE B O 1
ATOM 6208 N N . LEU B 1 74 ? 6.035 -28.797 6.703 1 31.5 74 LEU B N 1
ATOM 6209 C CA . LEU B 1 74 ? 7.207 -28.703 7.566 1 31.5 74 LEU B CA 1
ATOM 6210 C C . LEU B 1 74 ? 8.219 -29.781 7.227 1 31.5 74 LEU B C 1
ATOM 6212 O O . LEU B 1 74 ? 8.094 -30.922 7.688 1 31.5 74 LEU B O 1
ATOM 6216 N N . VAL B 1 75 ? 8.617 -29.875 6.059 1 28.72 75 VAL B N 1
ATOM 6217 C CA . VAL B 1 75 ? 9.891 -30.594 6.094 1 28.72 75 VAL B CA 1
ATOM 6218 C C . VAL B 1 75 ? 10.828 -29.938 7.105 1 28.72 75 VAL B C 1
ATOM 6220 O O . VAL B 1 75 ? 11.234 -28.797 6.926 1 28.72 75 VAL B O 1
ATOM 6223 N N . LYS B 1 76 ? 10.688 -30.266 8.359 1 29.52 76 LYS B N 1
ATOM 6224 C CA . LYS B 1 76 ? 11.742 -29.922 9.305 1 29.52 76 LYS B CA 1
ATOM 6225 C C . LYS B 1 76 ? 13.117 -30.219 8.719 1 29.52 76 LYS B C 1
ATOM 6227 O O . LYS B 1 76 ? 13.367 -31.328 8.227 1 29.52 76 LYS B O 1
ATOM 6232 N N . PRO B 1 77 ? 13.828 -29.281 8.234 1 27.75 77 PRO B N 1
ATOM 6233 C CA . PRO B 1 77 ? 15.195 -29.797 8.273 1 27.75 77 PRO B CA 1
ATOM 6234 C C . PRO B 1 77 ? 15.555 -30.422 9.617 1 27.75 77 PRO B C 1
ATOM 6236 O O . PRO B 1 77 ? 14.969 -30.078 10.641 1 27.75 77 PRO B O 1
ATOM 6239 N N . PRO B 1 78 ? 16.234 -31.609 9.734 1 25.52 78 PRO B N 1
ATOM 6240 C CA . PRO B 1 78 ? 16.562 -32.375 10.945 1 25.52 78 PRO B CA 1
ATOM 6241 C C . PRO B 1 78 ? 16.969 -31.469 12.109 1 25.52 78 PRO B C 1
ATOM 6243 O O . PRO B 1 78 ? 16.906 -31.891 13.273 1 25.52 78 PRO B O 1
ATOM 6246 N N . GLY B 1 79 ? 17.766 -30.375 11.938 1 25.31 79 GLY B N 1
ATOM 6247 C CA . GLY B 1 79 ? 18.641 -30.031 13.039 1 25.31 79 GLY B CA 1
ATOM 6248 C C . GLY B 1 79 ? 17.922 -29.406 14.211 1 25.31 79 GLY B C 1
ATOM 6249 O O . GLY B 1 79 ? 18.219 -29.703 15.367 1 25.31 79 GLY B O 1
ATOM 6250 N N . SER B 1 80 ? 17.562 -28.156 14.211 1 23.62 80 SER B N 1
ATOM 6251 C CA . SER B 1 80 ? 17.391 -27.562 15.531 1 23.62 80 SER B CA 1
ATOM 6252 C C . SER B 1 80 ? 16.172 -28.141 16.234 1 23.62 80 SER B C 1
ATOM 6254 O O . SER B 1 80 ? 15.07 -28.125 15.68 1 23.62 80 SER B O 1
ATOM 6256 N N . LEU B 1 81 ? 16.422 -29.125 17.156 1 23 81 LEU B N 1
ATOM 6257 C CA . LEU B 1 81 ? 15.727 -29.719 18.297 1 23 81 LEU B CA 1
ATOM 6258 C C . LEU B 1 81 ? 15.016 -28.641 19.109 1 23 81 LEU B C 1
ATOM 6260 O O . LEU B 1 81 ? 15.633 -27.984 19.953 1 23 81 LEU B O 1
ATOM 6264 N N . PHE B 1 82 ? 14.531 -27.531 18.703 1 21.81 82 PHE B N 1
ATOM 6265 C CA . PHE B 1 82 ? 13.883 -26.938 19.859 1 21.81 82 PHE B CA 1
ATOM 6266 C C . PHE B 1 82 ? 13.062 -27.984 20.609 1 21.81 82 PHE B C 1
ATOM 6268 O O . PHE B 1 82 ? 12.297 -28.734 20 1 21.81 82 PHE B O 1
ATOM 6275 N N . ASP B 1 83 ? 13.672 -28.438 21.812 1 21.08 83 ASP B N 1
ATOM 6276 C CA . ASP B 1 83 ? 13.242 -29.141 23.016 1 21.08 83 ASP B CA 1
ATOM 6277 C C . ASP B 1 83 ? 11.867 -28.688 23.469 1 21.08 83 ASP B C 1
ATOM 6279 O O . ASP B 1 83 ? 11.719 -27.562 23.969 1 21.08 83 ASP B O 1
ATOM 6283 N N . THR B 1 84 ? 10.922 -28.578 22.703 1 21.62 84 THR B N 1
ATOM 6284 C CA . THR B 1 84 ? 9.688 -28.516 23.484 1 21.62 84 THR B CA 1
ATOM 6285 C C . THR B 1 84 ? 9.664 -29.594 24.562 1 21.62 84 THR B C 1
ATOM 6287 O O . THR B 1 84 ? 9.547 -30.781 24.25 1 21.62 84 THR B O 1
ATOM 6290 N N . THR B 1 85 ? 10.664 -29.438 25.547 1 21.91 85 THR B N 1
ATOM 6291 C CA . THR B 1 85 ? 10.406 -30.078 26.828 1 21.91 85 THR B CA 1
ATOM 6292 C C . THR B 1 85 ? 8.977 -29.797 27.297 1 21.91 85 THR B C 1
ATOM 6294 O O . THR B 1 85 ? 8.625 -28.641 27.578 1 21.91 85 THR B O 1
ATOM 6297 N N . MET B 1 86 ? 8.055 -30.375 26.703 1 21.45 86 MET B N 1
ATOM 6298 C CA . MET B 1 86 ? 6.875 -30.625 27.531 1 21.45 86 MET B CA 1
ATOM 6299 C C . MET B 1 86 ? 7.277 -31.109 28.906 1 21.45 86 MET B C 1
ATOM 6301 O O . MET B 1 86 ? 7.922 -32.156 29.047 1 21.45 86 MET B O 1
ATOM 6305 N N . ASN B 1 87 ? 7.93 -30.188 29.688 1 21.03 87 ASN B N 1
ATOM 6306 C CA . ASN B 1 87 ? 7.891 -30.562 31.094 1 21.03 87 ASN B CA 1
ATOM 6307 C C . ASN B 1 87 ? 6.535 -31.141 31.484 1 21.03 87 ASN B C 1
ATOM 6309 O O . ASN B 1 87 ? 5.523 -30.438 31.469 1 21.03 87 ASN B O 1
ATOM 6313 N N . TYR B 1 88 ? 6.414 -32.375 31.156 1 21.05 88 TYR B N 1
ATOM 6314 C CA . TYR B 1 88 ? 5.555 -33.344 31.859 1 21.05 88 TYR B CA 1
ATOM 6315 C C . TYR B 1 88 ? 5.766 -33.25 33.375 1 21.05 88 TYR B C 1
ATOM 6317 O O . TYR B 1 88 ? 6.762 -33.75 33.875 1 21.05 88 TYR B O 1
ATOM 6325 N N . SER B 1 89 ? 5.676 -32.031 34 1 22.83 89 SER B N 1
ATOM 6326 C CA . SER B 1 89 ? 5.613 -32.25 35.438 1 22.83 89 SER B CA 1
ATOM 6327 C C . SER B 1 89 ? 4.816 -33.5 35.75 1 22.83 89 SER B C 1
ATOM 6329 O O . SER B 1 89 ? 3.836 -33.812 35.094 1 22.83 89 SER B O 1
ATOM 6331 N N . THR B 1 90 ? 5.578 -34.438 36.469 1 21.58 90 THR B N 1
ATOM 6332 C CA . THR B 1 90 ? 5.242 -35.656 37.156 1 21.58 90 THR B CA 1
ATOM 6333 C C . THR B 1 90 ? 4.027 -35.469 38.062 1 21.58 90 THR B C 1
ATOM 6335 O O . THR B 1 90 ? 4.141 -34.875 39.125 1 21.58 90 THR B O 1
ATOM 6338 N N . ARG B 1 91 ? 2.893 -34.781 37.625 1 20.72 91 ARG B N 1
ATOM 6339 C CA . ARG B 1 91 ? 1.87 -35.188 38.594 1 20.72 91 ARG B CA 1
ATOM 6340 C C . ARG B 1 91 ? 2.014 -36.656 38.969 1 20.72 91 ARG B C 1
ATOM 6342 O O . ARG B 1 91 ? 2.307 -37.5 38.094 1 20.72 91 ARG B O 1
ATOM 6349 N N . SER B 1 92 ? 2.418 -36.875 40.156 1 22.09 92 SER B N 1
ATOM 6350 C CA . SER B 1 92 ? 2.475 -38.094 41 1 22.09 92 SER B CA 1
ATOM 6351 C C . SER B 1 92 ? 1.435 -39.094 40.531 1 22.09 92 SER B C 1
ATOM 6353 O O . SER B 1 92 ? 0.481 -38.781 39.844 1 22.09 92 SER B O 1
ATOM 6355 N N . ASN B 1 93 ? 1.597 -40.375 40.969 1 22.62 93 ASN B N 1
ATOM 6356 C CA . ASN B 1 93 ? 1.241 -41.781 40.875 1 22.62 93 ASN B CA 1
ATOM 6357 C C . ASN B 1 93 ? -0.268 -42 40.969 1 22.62 93 ASN B C 1
ATOM 6359 O O . ASN B 1 93 ? -0.752 -43.125 40.875 1 22.62 93 ASN B O 1
ATOM 6363 N N . SER B 1 94 ? -0.913 -41.125 41.875 1 23.27 94 SER B N 1
ATOM 6364 C CA . SER B 1 94 ? -2.143 -41.812 42.281 1 23.27 94 SER B CA 1
ATOM 6365 C C . SER B 1 94 ? -3.172 -41.812 41.156 1 23.27 94 SER B C 1
ATOM 6367 O O . SER B 1 94 ? -4.09 -41 41.125 1 23.27 94 SER B O 1
ATOM 6369 N N . MET B 1 95 ? -2.623 -41.812 39.938 1 23.59 95 MET B N 1
ATOM 6370 C CA . MET B 1 95 ? -3.463 -42 38.75 1 23.59 95 MET B CA 1
ATOM 6371 C C . MET B 1 95 ? -4.27 -43.281 38.844 1 23.59 95 MET B C 1
ATOM 6373 O O . MET B 1 95 ? -3.713 -44.375 38.719 1 23.59 95 MET B O 1
ATOM 6377 N N . GLY B 1 96 ? -5.188 -43.188 39.75 1 23.75 96 GLY B N 1
ATOM 6378 C CA . GLY B 1 96 ? -6.082 -44.344 39.875 1 23.75 96 GLY B CA 1
ATOM 6379 C C . GLY B 1 96 ? -6.547 -44.875 38.531 1 23.75 96 GLY B C 1
ATOM 6380 O O . GLY B 1 96 ? -6.336 -44.25 37.5 1 23.75 96 GLY B O 1
ATOM 6381 N N . ASP B 1 97 ? -7.129 -46.125 38.375 1 26.25 97 ASP B N 1
ATOM 6382 C CA . ASP B 1 97 ? -7.52 -47.125 37.375 1 26.25 97 ASP B CA 1
ATOM 6383 C C . ASP B 1 97 ? -8.25 -46.438 36.219 1 26.25 97 ASP B C 1
ATOM 6385 O O . ASP B 1 97 ? -8.352 -47 35.125 1 26.25 97 ASP B O 1
ATOM 6389 N N . THR B 1 98 ? -8.93 -45.281 36.438 1 26.33 98 THR B N 1
ATOM 6390 C CA . THR B 1 98 ? -10 -44.906 35.5 1 26.33 98 THR B CA 1
ATOM 6391 C C . THR B 1 98 ? -9.438 -44.188 34.281 1 26.33 98 THR B C 1
ATOM 6393 O O . THR B 1 98 ? -10.141 -44 33.281 1 26.33 98 THR B O 1
ATOM 6396 N N . GLU B 1 99 ? -8.305 -43.531 34.375 1 28.47 99 GLU B N 1
ATOM 6397 C CA . GLU B 1 99 ? -7.926 -42.562 33.344 1 28.47 99 GLU B CA 1
ATOM 6398 C C . GLU B 1 99 ? -7.367 -43.25 32.094 1 28.47 99 GLU B C 1
ATOM 6400 O O . GLU B 1 99 ? -6.992 -42.594 31.141 1 28.47 99 GLU B O 1
ATOM 6405 N N . LEU B 1 100 ? -6.82 -44.469 32.125 1 28.34 100 LEU B N 1
ATOM 6406 C CA . LEU B 1 100 ? -6.344 -45.25 31.016 1 28.34 100 LEU B CA 1
ATOM 6407 C C . LEU B 1 100 ? -7.406 -45.344 29.922 1 28.34 100 LEU B C 1
ATOM 6409 O O . LEU B 1 100 ? -7.16 -45.938 28.859 1 28.34 100 LEU B O 1
ATOM 6413 N N . THR B 1 101 ? -8.648 -45.156 30.281 1 30.34 101 THR B N 1
ATOM 6414 C CA . THR B 1 101 ? -9.711 -45.375 29.297 1 30.34 101 THR B CA 1
ATOM 6415 C C . THR B 1 101 ? -9.695 -44.281 28.234 1 30.34 101 THR B C 1
ATOM 6417 O O . THR B 1 101 ? -10.289 -44.406 27.172 1 30.34 101 THR B O 1
ATOM 6420 N N . GLY B 1 102 ? -9.188 -43.062 28.516 1 33.84 102 GLY B N 1
ATOM 6421 C CA . GLY B 1 102 ? -9.289 -41.969 27.578 1 33.84 102 GLY B CA 1
ATOM 6422 C C . GLY B 1 102 ? -8.336 -42.062 26.422 1 33.84 102 GLY B C 1
ATOM 6423 O O . GLY B 1 102 ? -8.664 -41.688 25.297 1 33.84 102 GLY B O 1
ATOM 6424 N N . ASN B 1 103 ? -6.984 -42.312 26.609 1 36.81 103 ASN B N 1
ATOM 6425 C CA . ASN B 1 103 ? -5.922 -42.406 25.609 1 36.81 103 ASN B CA 1
ATOM 6426 C C . ASN B 1 103 ? -6.164 -43.531 24.625 1 36.81 103 ASN B C 1
ATOM 6428 O O . ASN B 1 103 ? -5.594 -43.531 23.531 1 36.81 103 ASN B O 1
ATOM 6432 N N . VAL B 1 104 ? -6.734 -44.594 24.984 1 39.78 104 VAL B N 1
ATOM 6433 C CA . VAL B 1 104 ? -7.035 -45.781 24.172 1 39.78 104 VAL B CA 1
ATOM 6434 C C . VAL B 1 104 ? -8.016 -45.406 23.062 1 39.78 104 VAL B C 1
ATOM 6436 O O . VAL B 1 104 ? -7.945 -45.938 21.953 1 39.78 104 VAL B O 1
ATOM 6439 N N . GLY B 1 105 ? -8.797 -44.438 23.297 1 46.72 105 GLY B N 1
ATOM 6440 C CA . GLY B 1 105 ? -9.82 -44.094 22.328 1 46.72 105 GLY B CA 1
ATOM 6441 C C . GLY B 1 105 ? -9.258 -43.469 21.062 1 46.72 105 GLY B C 1
ATOM 6442 O O . GLY B 1 105 ? -9.758 -43.75 19.953 1 46.72 105 GLY B O 1
ATOM 6443 N N . THR B 1 106 ? -8.227 -42.656 21.203 1 57.59 106 THR B N 1
ATOM 6444 C CA . THR B 1 106 ? -7.629 -41.969 20.062 1 57.59 106 THR B CA 1
ATOM 6445 C C . THR B 1 106 ? -6.742 -42.938 19.266 1 57.59 106 THR B C 1
ATOM 6447 O O . THR B 1 106 ? -6.668 -42.844 18.047 1 57.59 106 THR B O 1
ATOM 6450 N N . ALA B 1 107 ? -6.113 -43.938 19.859 1 62.84 107 ALA B N 1
ATOM 6451 C CA . ALA B 1 107 ? -5.207 -44.875 19.219 1 62.84 107 ALA B CA 1
ATOM 6452 C C . ALA B 1 107 ? -5.93 -45.719 18.172 1 62.84 107 ALA B C 1
ATOM 6454 O O . ALA B 1 107 ? -5.324 -46.156 17.188 1 62.84 107 ALA B O 1
ATOM 6455 N N . LEU B 1 108 ? -7.199 -45.781 18.281 1 75 108 LEU B N 1
ATOM 6456 C CA . LEU B 1 108 ? -7.969 -46.656 17.391 1 75 108 LEU B CA 1
ATOM 6457 C C . LEU B 1 108 ? -8.141 -46 16.016 1 75 108 LEU B C 1
ATOM 6459 O O . LEU B 1 108 ? -8.438 -46.719 15.047 1 75 108 LEU B O 1
ATOM 6463 N N . TYR B 1 109 ? -7.852 -44.812 15.961 1 83.44 109 TYR B N 1
ATOM 6464 C CA . TYR B 1 109 ? -8.078 -44.125 14.688 1 83.44 109 TYR B CA 1
ATOM 6465 C C . TYR B 1 109 ? -6.754 -43.812 14.008 1 83.44 109 TYR B C 1
ATOM 6467 O O . TYR B 1 109 ? -6.738 -43.344 12.867 1 83.44 109 TYR B O 1
ATOM 6475 N N . VAL B 1 110 ? -5.637 -44.156 14.656 1 78.44 110 VAL B N 1
ATOM 6476 C CA . VAL B 1 110 ? -4.316 -43.812 14.148 1 78.44 110 VAL B CA 1
ATOM 6477 C C . VAL B 1 110 ? -3.857 -44.844 13.117 1 78.44 110 VAL B C 1
ATOM 6479 O O . VAL B 1 110 ? -4.07 -46.031 13.305 1 78.44 110 VAL B O 1
ATOM 6482 N N . SER B 1 111 ? -3.217 -44.375 12.094 1 81.88 111 SER B N 1
ATOM 6483 C CA . SER B 1 111 ? -2.75 -45.219 11.016 1 81.88 111 SER B CA 1
ATOM 6484 C C . SER B 1 111 ? -1.618 -46.125 11.492 1 81.88 111 SER B C 1
ATOM 6486 O O . SER B 1 111 ? -0.87 -45.781 12.406 1 81.88 111 SER B O 1
ATOM 6488 N N . PRO B 1 112 ? -1.551 -47.281 10.852 1 79.69 112 PRO B N 1
ATOM 6489 C CA . PRO B 1 112 ? -0.535 -48.25 11.273 1 79.69 112 PRO B CA 1
ATOM 6490 C C . PRO B 1 112 ? 0.888 -47.719 11.094 1 79.69 112 PRO B C 1
ATOM 6492 O O . PRO B 1 112 ? 1.771 -48.031 11.898 1 79.69 112 PRO B O 1
ATOM 6495 N N . GLU B 1 113 ? 1.063 -46.906 10.039 1 77.88 113 GLU B N 1
ATOM 6496 C CA . GLU B 1 113 ? 2.416 -46.406 9.82 1 77.88 113 GLU B CA 1
ATOM 6497 C C . GLU B 1 113 ? 2.826 -45.438 10.914 1 77.88 113 GLU B C 1
ATOM 6499 O O . GLU B 1 113 ? 4.008 -45.312 11.258 1 77.88 113 GLU B O 1
ATOM 6504 N N . VAL B 1 114 ? 1.886 -44.656 11.398 1 71.88 114 VAL B N 1
ATOM 6505 C CA . VAL B 1 114 ? 2.178 -43.719 12.469 1 71.88 114 VAL B CA 1
ATOM 6506 C C . VAL B 1 114 ? 2.398 -44.469 13.781 1 71.88 114 VAL B C 1
ATOM 6508 O O . VAL B 1 114 ? 3.252 -44.094 14.586 1 71.88 114 VAL B O 1
ATOM 6511 N N . MET B 1 115 ? 1.677 -45.5 13.969 1 64.5 115 MET B N 1
ATOM 6512 C CA . MET B 1 115 ? 1.795 -46.312 15.18 1 64.5 115 MET B CA 1
ATOM 6513 C C . MET B 1 115 ? 3.123 -47.062 15.211 1 64.5 115 MET B C 1
ATOM 6515 O O . MET B 1 115 ? 3.717 -47.219 16.281 1 64.5 115 MET B O 1
ATOM 6519 N N . ALA B 1 116 ? 3.516 -47.469 13.969 1 62.28 116 ALA B N 1
ATOM 6520 C CA . ALA B 1 116 ? 4.738 -48.25 13.883 1 62.28 116 ALA B CA 1
ATOM 6521 C C . ALA B 1 116 ? 5.977 -47.375 14.078 1 62.28 116 ALA B C 1
ATOM 6523 O O . ALA B 1 116 ? 6.977 -47.844 14.641 1 62.28 116 ALA B O 1
ATOM 6524 N N . THR B 1 117 ? 6.016 -46.219 13.32 1 57.22 117 THR B N 1
ATOM 6525 C CA . THR B 1 117 ? 7.285 -45.5 13.281 1 57.22 117 THR B CA 1
ATOM 6526 C C . THR B 1 117 ? 7.426 -44.594 14.5 1 57.22 117 THR B C 1
ATOM 6528 O O . THR B 1 117 ? 8.453 -43.938 14.672 1 57.22 117 THR B O 1
ATOM 6531 N N . GLY B 1 118 ? 6.812 -44.75 15.586 1 48.75 118 GLY B N 1
ATOM 6532 C CA . GLY B 1 118 ? 7.035 -44.094 16.859 1 48.75 118 GLY B CA 1
ATOM 6533 C C . GLY B 1 118 ? 7.176 -42.594 16.734 1 48.75 118 GLY B C 1
ATOM 6534 O O . GLY B 1 118 ? 7.902 -41.969 17.516 1 48.75 118 GLY B O 1
ATOM 6535 N N . GLY B 1 119 ? 6.578 -41.781 15.742 1 46.19 119 GLY B N 1
ATOM 6536 C CA . GLY B 1 119 ? 6.512 -40.312 15.719 1 46.19 119 GLY B CA 1
ATOM 6537 C C . GLY B 1 119 ? 7.254 -39.719 14.539 1 46.19 119 GLY B C 1
ATOM 6538 O O . GLY B 1 119 ? 7.176 -38.5 14.312 1 46.19 119 GLY B O 1
ATOM 6539 N N . LYS B 1 120 ? 8.367 -40.281 14 1 46.81 120 LYS B N 1
ATOM 6540 C CA . LYS B 1 120 ? 9.289 -39.688 13.039 1 46.81 120 LYS B CA 1
ATOM 6541 C C . LYS B 1 120 ? 8.719 -39.75 11.625 1 46.81 120 LYS B C 1
ATOM 6543 O O . LYS B 1 120 ? 9.453 -39.625 10.641 1 46.81 120 LYS B O 1
ATOM 6548 N N . PHE B 1 121 ? 7.453 -39.844 11.414 1 49 121 PHE B N 1
ATOM 6549 C CA . PHE B 1 121 ? 6.898 -40.062 10.086 1 49 121 PHE B CA 1
ATOM 6550 C C . PHE B 1 121 ? 6.398 -38.75 9.484 1 49 121 PHE B C 1
ATOM 6552 O O . PHE B 1 121 ? 5.941 -37.875 10.211 1 49 121 PHE B O 1
ATOM 6559 N N . HIS B 1 122 ? 6.816 -38.531 8.297 1 54.47 122 HIS B N 1
ATOM 6560 C CA . HIS B 1 122 ? 6.254 -37.438 7.5 1 54.47 122 HIS B CA 1
ATOM 6561 C C . HIS B 1 122 ? 4.758 -37.656 7.277 1 54.47 122 HIS B C 1
ATOM 6563 O O . HIS B 1 122 ? 4.344 -38.594 6.621 1 54.47 122 HIS B O 1
ATOM 6569 N N . TYR B 1 123 ? 4.027 -36.938 7.965 1 60.22 123 TYR B N 1
ATOM 6570 C CA . TYR B 1 123 ? 2.576 -37.031 7.863 1 60.22 123 TYR B CA 1
ATOM 6571 C C . TYR B 1 123 ? 2.098 -36.594 6.48 1 60.22 123 TYR B C 1
ATOM 6573 O O . TYR B 1 123 ? 2.564 -35.594 5.945 1 60.22 123 TYR B O 1
ATOM 6581 N N . ASN B 1 124 ? 1.48 -37.562 5.812 1 69.75 124 ASN B N 1
ATOM 6582 C CA . ASN B 1 124 ? 0.771 -37.188 4.594 1 69.75 124 ASN B CA 1
ATOM 6583 C C . ASN B 1 124 ? -0.741 -37.281 4.773 1 69.75 124 ASN B C 1
ATOM 6585 O O . ASN B 1 124 ? -1.218 -37.781 5.793 1 69.75 124 ASN B O 1
ATOM 6589 N N . GLN B 1 125 ? -1.436 -36.875 3.9 1 79.06 125 GLN B N 1
ATOM 6590 C CA . GLN B 1 125 ? -2.891 -36.812 3.979 1 79.06 125 GLN B CA 1
ATOM 6591 C C . GLN B 1 125 ? -3.498 -38.219 4.16 1 79.06 125 GLN B C 1
ATOM 6593 O O . GLN B 1 125 ? -4.641 -38.344 4.602 1 79.06 125 GLN B O 1
ATOM 6598 N N . LYS B 1 126 ? -2.67 -39.156 3.965 1 83.81 126 LYS B N 1
ATOM 6599 C CA . LYS B 1 126 ? -3.176 -40.531 3.977 1 83.81 126 LYS B CA 1
ATOM 6600 C C . LYS B 1 126 ? -3.473 -41 5.398 1 83.81 126 LYS B C 1
ATOM 6602 O O . LYS B 1 126 ? -4.234 -41.938 5.602 1 83.81 126 LYS B O 1
ATOM 6607 N N . VAL B 1 127 ? -2.893 -40.344 6.34 1 82.62 127 VAL B N 1
ATOM 6608 C CA . VAL B 1 127 ? -3.154 -40.688 7.734 1 82.62 127 VAL B CA 1
ATOM 6609 C C . VAL B 1 127 ? -4.605 -40.344 8.086 1 82.62 127 VAL B C 1
ATOM 6611 O O . VAL B 1 127 ? -5.273 -41.125 8.781 1 82.62 127 VAL B O 1
ATOM 6614 N N . ASP B 1 128 ? -5.043 -39.281 7.543 1 86.31 128 ASP B N 1
ATOM 6615 C CA . ASP B 1 128 ? -6.434 -38.875 7.754 1 86.31 128 ASP B CA 1
ATOM 6616 C C . ASP B 1 128 ? -7.387 -39.844 7.035 1 86.31 128 ASP B C 1
ATOM 6618 O O . ASP B 1 128 ? -8.477 -40.125 7.531 1 86.31 128 ASP B O 1
ATOM 6622 N N . SER B 1 129 ? -6.914 -40.281 5.957 1 90.5 129 SER B N 1
ATOM 6623 C CA . SER B 1 129 ? -7.73 -41.219 5.199 1 90.5 129 SER B CA 1
ATOM 6624 C C . SER B 1 129 ? -7.969 -42.5 5.992 1 90.5 129 SER B C 1
ATOM 6626 O O . SER B 1 129 ? -9.062 -43.062 5.957 1 90.5 129 SER B O 1
ATOM 6628 N N . TYR B 1 130 ? -6.988 -42.938 6.629 1 89.69 130 TYR B N 1
ATOM 6629 C CA . TYR B 1 130 ? -7.117 -44.125 7.453 1 89.69 130 TYR B CA 1
ATOM 6630 C C . TYR B 1 130 ? -8.148 -43.906 8.562 1 89.69 130 TYR B C 1
ATOM 6632 O O . TYR B 1 130 ? -9.023 -44.75 8.766 1 89.69 130 TYR B O 1
ATOM 6640 N N . SER B 1 131 ? -8.008 -42.812 9.242 1 89.19 131 SER B N 1
ATOM 6641 C CA . SER B 1 131 ? -8.961 -42.5 10.297 1 89.19 131 SER B CA 1
ATOM 6642 C C . SER B 1 131 ? -10.383 -42.406 9.75 1 89.19 131 SER B C 1
ATOM 6644 O O . SER B 1 131 ? -11.328 -42.875 10.414 1 89.19 131 SER B O 1
ATOM 6646 N N . LEU B 1 132 ? -10.445 -41.875 8.578 1 92.06 132 LEU B N 1
ATOM 6647 C CA . LEU B 1 132 ? -11.742 -41.75 7.906 1 92.06 132 LEU B CA 1
ATOM 6648 C C . LEU B 1 132 ? -12.352 -43.125 7.672 1 92.06 132 LEU B C 1
ATOM 6650 O O . LEU B 1 132 ? -13.562 -43.312 7.789 1 92.06 132 LEU B O 1
ATOM 6654 N N . GLY B 1 133 ? -11.57 -44.031 7.32 1 93 133 GLY B N 1
ATOM 6655 C CA . GLY B 1 133 ? -12.039 -45.406 7.117 1 93 133 GLY B CA 1
ATOM 6656 C C . GLY B 1 133 ? -12.672 -46 8.352 1 93 133 GLY B C 1
ATOM 6657 O O . GLY B 1 133 ? -13.719 -46.656 8.273 1 93 133 GLY B O 1
ATOM 6658 N N . ILE B 1 134 ? -12.07 -45.812 9.438 1 90.81 134 ILE B N 1
ATOM 6659 C CA . ILE B 1 134 ? -12.594 -46.312 10.703 1 90.81 134 ILE B CA 1
ATOM 6660 C C . ILE B 1 134 ? -13.898 -45.625 11.047 1 90.81 134 ILE B C 1
ATOM 6662 O O . ILE B 1 134 ? -14.867 -46.25 11.461 1 90.81 134 ILE B O 1
ATOM 6666 N N . ILE B 1 135 ? -13.898 -44.375 10.883 1 91.06 135 ILE B N 1
ATOM 6667 C CA . ILE B 1 135 ? -15.086 -43.594 11.156 1 91.06 135 ILE B CA 1
ATOM 6668 C C . ILE B 1 135 ? -16.25 -44.062 10.281 1 91.06 135 ILE B C 1
ATOM 6670 O O . ILE B 1 135 ? -17.359 -44.25 10.766 1 91.06 135 ILE B O 1
ATOM 6674 N N . PHE B 1 136 ? -15.992 -44.219 9.016 1 93.19 136 PHE B N 1
ATOM 6675 C CA . PHE B 1 136 ? -17.016 -44.656 8.078 1 93.19 136 PHE B CA 1
ATOM 6676 C C . PHE B 1 136 ? -17.578 -46.031 8.484 1 93.19 136 PHE B C 1
ATOM 6678 O O . PHE B 1 136 ? -18.781 -46.25 8.383 1 93.19 136 PHE B O 1
ATOM 6685 N N . PHE B 1 137 ? -16.781 -46.875 8.898 1 93.31 137 PHE B N 1
ATOM 6686 C CA . PHE B 1 137 ? -17.219 -48.156 9.391 1 93.31 137 PHE B CA 1
ATOM 6687 C C . PHE B 1 137 ? -18.188 -48 10.562 1 93.31 137 PHE B C 1
ATOM 6689 O O . PHE B 1 137 ? -19.25 -48.594 10.602 1 93.31 137 PHE B O 1
ATOM 6696 N N . GLU B 1 138 ? -17.734 -47.125 11.438 1 90.69 138 GLU B N 1
ATOM 6697 C CA . GLU B 1 138 ? -18.578 -46.906 12.617 1 90.69 138 GLU B CA 1
ATOM 6698 C C . GLU B 1 138 ? -19.922 -46.312 12.234 1 90.69 138 GLU B C 1
ATOM 6700 O O . GLU B 1 138 ? -20.922 -46.531 12.914 1 90.69 138 GLU B O 1
ATOM 6705 N N . MET B 1 139 ? -19.875 -45.562 11.25 1 91.12 139 MET B N 1
ATOM 6706 C CA . MET B 1 139 ? -21.109 -44.938 10.766 1 91.12 139 MET B CA 1
ATOM 6707 C C . MET B 1 139 ? -22.047 -46 10.172 1 91.12 139 MET B C 1
ATOM 6709 O O . MET B 1 139 ? -23.266 -45.844 10.219 1 91.12 139 MET B O 1
ATOM 6713 N N . CYS B 1 140 ? -21.531 -46.969 9.555 1 90.62 140 CYS B N 1
ATOM 6714 C CA . CYS B 1 140 ? -22.297 -47.938 8.805 1 90.62 140 CYS B CA 1
ATOM 6715 C C . CYS B 1 140 ? -22.641 -49.156 9.68 1 90.62 140 CYS B C 1
ATOM 6717 O O . CYS B 1 140 ? -23.375 -50.031 9.258 1 90.62 140 CYS B O 1
ATOM 6719 N N . TYR B 1 141 ? -22.094 -49.188 10.836 1 89.31 141 TYR B N 1
ATOM 6720 C CA . TYR B 1 141 ? -22.266 -50.344 11.711 1 89.31 141 TYR B CA 1
ATOM 6721 C C . TYR B 1 141 ? -23.078 -49.969 12.945 1 89.31 141 TYR B C 1
ATOM 6723 O O . TYR B 1 141 ? -23.172 -48.812 13.32 1 89.31 141 TYR B O 1
ATOM 6731 N N . LYS B 1 142 ? -23.719 -50.938 13.531 1 86.06 142 LYS B N 1
ATOM 6732 C CA . LYS B 1 142 ? -24.516 -50.719 14.727 1 86.06 142 LYS B CA 1
ATOM 6733 C C . LYS B 1 142 ? -23.672 -50.219 15.883 1 86.06 142 LYS B C 1
ATOM 6735 O O . LYS B 1 142 ? -22.484 -50.531 15.977 1 86.06 142 LYS B O 1
ATOM 6740 N N . PRO B 1 143 ? -24.266 -49.375 16.609 1 85.81 143 PRO B N 1
ATOM 6741 C CA . PRO B 1 143 ? -23.5 -48.781 17.719 1 85.81 143 PRO B CA 1
ATOM 6742 C C . PRO B 1 143 ? -22.953 -49.844 18.688 1 85.81 143 PRO B C 1
ATOM 6744 O O . PRO B 1 143 ? -23.641 -50.812 18.984 1 85.81 143 PRO B O 1
ATOM 6747 N N . LEU B 1 144 ? -21.719 -49.688 18.984 1 77.69 144 LEU B N 1
ATOM 6748 C CA . LEU B 1 144 ? -21.062 -50.625 19.906 1 77.69 144 LEU B CA 1
ATOM 6749 C C . LEU B 1 144 ? -21.25 -50.156 21.344 1 77.69 144 LEU B C 1
ATOM 6751 O O . LEU B 1 144 ? -20.797 -49.062 21.719 1 77.69 144 LEU B O 1
ATOM 6755 N N . THR B 1 145 ? -22.078 -50.719 22.141 1 68.69 145 THR B N 1
ATOM 6756 C CA . THR B 1 145 ? -22.578 -50.312 23.438 1 68.69 145 THR B CA 1
ATOM 6757 C C . THR B 1 145 ? -21.516 -50.469 24.516 1 68.69 145 THR B C 1
ATOM 6759 O O . THR B 1 145 ? -21.5 -49.75 25.516 1 68.69 145 THR B O 1
ATOM 6762 N N . THR B 1 146 ? -20.578 -51.531 24.375 1 69.25 146 THR B N 1
ATOM 6763 C CA . THR B 1 146 ? -19.594 -51.75 25.406 1 69.25 146 THR B CA 1
ATOM 6764 C C . THR B 1 146 ? -18.188 -51.375 24.906 1 69.25 146 THR B C 1
ATOM 6766 O O . THR B 1 146 ? -17.891 -51.531 23.734 1 69.25 146 THR B O 1
ATOM 6769 N N . GLY B 1 147 ? -17.406 -50.781 25.688 1 70.81 147 GLY B N 1
ATOM 6770 C CA . GLY B 1 147 ? -16.047 -50.406 25.375 1 70.81 147 GLY B CA 1
ATOM 6771 C C . GLY B 1 147 ? -15.18 -51.562 24.906 1 70.81 147 GLY B C 1
ATOM 6772 O O . GLY B 1 147 ? -14.406 -51.406 23.953 1 70.81 147 GLY B O 1
ATOM 6773 N N . MET B 1 148 ? -15.297 -52.625 25.5 1 69.69 148 MET B N 1
ATOM 6774 C CA . MET B 1 148 ? -14.492 -53.812 25.141 1 69.69 148 MET B CA 1
ATOM 6775 C C . MET B 1 148 ? -14.875 -54.312 23.766 1 69.69 148 MET B C 1
ATOM 6777 O O . MET B 1 148 ? -14 -54.688 22.969 1 69.69 148 MET B O 1
ATOM 6781 N N . GLU B 1 149 ? -16.141 -54.406 23.5 1 77 149 GLU B N 1
ATOM 6782 C CA . GLU B 1 149 ? -16.594 -54.812 22.172 1 77 149 GLU B CA 1
ATOM 6783 C C . GLU B 1 149 ? -16.031 -53.906 21.094 1 77 149 GLU B C 1
ATOM 6785 O O . GLU B 1 149 ? -15.617 -54.375 20.031 1 77 149 GLU B O 1
ATOM 6790 N N . ARG B 1 150 ? -16 -52.75 21.469 1 81 150 ARG B N 1
ATOM 6791 C CA . ARG B 1 150 ? -15.508 -51.75 20.531 1 81 150 ARG B CA 1
ATOM 6792 C C . ARG B 1 150 ? -14.016 -51.938 20.25 1 81 150 ARG B C 1
ATOM 6794 O O . ARG B 1 150 ? -13.586 -51.906 19.094 1 81 150 ARG B O 1
ATOM 6801 N N . ILE B 1 151 ? -13.25 -52.219 21.203 1 75.75 151 ILE B N 1
ATOM 6802 C CA . ILE B 1 151 ? -11.812 -52.406 21.062 1 75.75 151 ILE B CA 1
ATOM 6803 C C . ILE B 1 151 ? -11.531 -53.656 20.234 1 75.75 151 ILE B C 1
ATOM 6805 O O . ILE B 1 151 ? -10.695 -53.656 19.328 1 75.75 151 ILE B O 1
ATOM 6809 N N . VAL B 1 152 ? -12.242 -54.688 20.5 1 78.69 152 VAL B N 1
ATOM 6810 C CA . VAL B 1 152 ? -12.016 -55.969 19.812 1 78.69 152 VAL B CA 1
ATOM 6811 C C . VAL B 1 152 ? -12.375 -55.812 18.328 1 78.69 152 VAL B C 1
ATOM 6813 O O . VAL B 1 152 ? -11.594 -56.219 17.453 1 78.69 152 VAL B O 1
ATOM 6816 N N . ILE B 1 153 ? -13.516 -55.281 18.078 1 85.31 153 ILE B N 1
ATOM 6817 C CA . ILE B 1 153 ? -13.992 -55.156 16.703 1 85.31 153 ILE B CA 1
ATOM 6818 C C . ILE B 1 153 ? -13.078 -54.219 15.922 1 85.31 153 ILE B C 1
ATOM 6820 O O . ILE B 1 153 ? -12.695 -54.531 14.789 1 85.31 153 ILE B O 1
ATOM 6824 N N . LEU B 1 154 ? -12.711 -53.156 16.531 1 87.38 154 LEU B N 1
ATOM 6825 C CA . LEU B 1 154 ? -11.883 -52.188 15.828 1 87.38 154 LEU B CA 1
ATOM 6826 C C . LEU B 1 154 ? -10.453 -52.719 15.672 1 87.38 154 LEU B C 1
ATOM 6828 O O . LEU B 1 154 ? -9.781 -52.406 14.688 1 87.38 154 LEU B O 1
ATOM 6832 N N . THR B 1 155 ? -9.992 -53.438 16.625 1 80.62 155 THR B N 1
ATOM 6833 C CA . THR B 1 155 ? -8.68 -54.062 16.5 1 80.62 155 THR B CA 1
ATOM 6834 C C . THR B 1 155 ? -8.664 -55.062 15.344 1 80.62 155 THR B C 1
ATOM 6836 O O . THR B 1 155 ? -7.691 -55.125 14.586 1 80.62 155 THR B O 1
ATOM 6839 N N . ASP B 1 156 ? -9.734 -55.812 15.242 1 84 156 ASP B N 1
ATOM 6840 C CA . ASP B 1 156 ? -9.852 -56.75 14.141 1 84 156 ASP B CA 1
ATOM 6841 C C . ASP B 1 156 ? -9.93 -56 12.797 1 84 156 ASP B C 1
ATOM 6843 O O . ASP B 1 156 ? -9.328 -56.438 11.812 1 84 156 ASP B O 1
ATOM 6847 N N . LEU B 1 157 ? -10.68 -55 12.82 1 89.56 157 LEU B N 1
ATOM 6848 C CA . LEU B 1 157 ? -10.812 -54.188 11.609 1 89.56 157 LEU B CA 1
ATOM 6849 C C . LEU B 1 157 ? -9.469 -53.594 11.188 1 89.56 157 LEU B C 1
ATOM 6851 O O . LEU B 1 157 ? -9.188 -53.5 9.992 1 89.56 157 LEU B O 1
ATOM 6855 N N . ARG B 1 158 ? -8.648 -53.281 12.117 1 87.5 158 ARG B N 1
ATOM 6856 C CA . ARG B 1 158 ? -7.359 -52.656 11.875 1 87.5 158 ARG B CA 1
ATOM 6857 C C . ARG B 1 158 ? -6.285 -53.688 11.539 1 87.5 158 ARG B C 1
ATOM 6859 O O . ARG B 1 158 ? -5.164 -53.312 11.18 1 87.5 158 ARG B O 1
ATOM 6866 N N . SER B 1 159 ? -6.582 -54.875 11.555 1 84 159 SER B N 1
ATOM 6867 C CA . SER B 1 159 ? -5.641 -55.906 11.203 1 84 159 SER B CA 1
ATOM 6868 C C . SER B 1 159 ? -5.293 -55.875 9.719 1 84 159 SER B C 1
ATOM 6870 O O . SER B 1 159 ? -6.047 -55.344 8.914 1 84 159 SER B O 1
ATOM 6872 N N . PRO B 1 160 ? -4.176 -56.312 9.305 1 83.56 160 PRO B N 1
ATOM 6873 C CA . PRO B 1 160 ? -3.783 -56.281 7.898 1 83.56 160 PRO B CA 1
ATOM 6874 C C . PRO B 1 160 ? -4.809 -56.938 6.984 1 83.56 160 PRO B C 1
ATOM 6876 O O . PRO B 1 160 ? -4.945 -56.562 5.82 1 83.56 160 PRO B O 1
ATOM 6879 N N . GLY B 1 161 ? -5.504 -57.844 7.402 1 84.38 161 GLY B N 1
ATOM 6880 C CA . GLY B 1 161 ? -6.551 -58.5 6.633 1 84.38 161 GLY B CA 1
ATOM 6881 C C . GLY B 1 161 ? -7.883 -57.781 6.715 1 84.38 161 GLY B C 1
ATOM 6882 O O . GLY B 1 161 ? -8.844 -58.156 6.039 1 84.38 161 GLY B O 1
ATOM 6883 N N . ILE B 1 162 ? -8.109 -56.75 7.371 1 88.5 162 ILE B N 1
ATOM 6884 C CA . ILE B 1 162 ? -9.305 -55.906 7.57 1 88.5 162 ILE B CA 1
ATOM 6885 C C . ILE B 1 162 ? -10.516 -56.812 7.805 1 88.5 162 ILE B C 1
ATOM 6887 O O . ILE B 1 162 ? -11.383 -56.938 6.938 1 88.5 162 ILE B O 1
ATOM 6891 N N . LYS B 1 163 ? -10.617 -57.375 8.906 1 88 163 LYS B N 1
ATOM 6892 C CA . LYS B 1 163 ? -11.656 -58.344 9.25 1 88 163 LYS B CA 1
ATOM 6893 C C . LYS B 1 163 ? -12.914 -57.656 9.75 1 88 163 LYS B C 1
ATOM 6895 O O . LYS B 1 163 ? -12.875 -56.938 10.766 1 88 163 LYS B O 1
ATOM 6900 N N . PHE B 1 164 ? -13.992 -57.844 9.094 1 90.69 164 PHE B N 1
ATOM 6901 C CA . PHE B 1 164 ? -15.281 -57.281 9.484 1 90.69 164 PHE B CA 1
ATOM 6902 C C . PHE B 1 164 ? -15.992 -58.188 10.477 1 90.69 164 PHE B C 1
ATOM 6904 O O . PHE B 1 164 ? -15.797 -59.406 10.469 1 90.69 164 PHE B O 1
ATOM 6911 N N . PRO B 1 165 ? -16.703 -57.562 11.273 1 86.31 165 PRO B N 1
ATOM 6912 C CA . PRO B 1 165 ? -17.5 -58.406 12.164 1 86.31 165 PRO B CA 1
ATOM 6913 C C . PRO B 1 165 ? -18.484 -59.312 11.398 1 86.31 165 PRO B C 1
ATOM 6915 O O . PRO B 1 165 ? -18.969 -58.938 10.328 1 86.31 165 PRO B O 1
ATOM 6918 N N . PRO B 1 166 ? -18.672 -60.469 11.883 1 80.81 166 PRO B N 1
ATOM 6919 C CA . PRO B 1 166 ? -19.516 -61.438 11.172 1 80.81 166 PRO B CA 1
ATOM 6920 C C . PRO B 1 166 ? -20.922 -60.906 10.914 1 80.81 166 PRO B C 1
ATOM 6922 O O . PRO B 1 166 ? -21.594 -61.344 9.969 1 80.81 166 PRO B O 1
ATOM 6925 N N . ASP B 1 167 ? -21.422 -60 11.672 1 82.94 167 ASP B N 1
ATOM 6926 C CA . ASP B 1 167 ? -22.766 -59.469 11.5 1 82.94 167 ASP B CA 1
ATOM 6927 C C . ASP B 1 167 ? -22.766 -58.25 10.57 1 82.94 167 ASP B C 1
ATOM 6929 O O . ASP B 1 167 ? -23.812 -57.625 10.352 1 82.94 167 ASP B O 1
ATOM 6933 N N . PHE B 1 168 ? -21.672 -57.906 10.07 1 81.75 168 PHE B N 1
ATOM 6934 C CA . PHE B 1 168 ? -21.594 -56.844 9.086 1 81.75 168 PHE B CA 1
ATOM 6935 C C . PHE B 1 168 ? -22.031 -57.344 7.711 1 81.75 168 PHE B C 1
ATOM 6937 O O . PHE B 1 168 ? -21.484 -58.312 7.195 1 81.75 168 PHE B O 1
ATOM 6944 N N . GLN B 1 169 ? -23.172 -56.906 7.242 1 74.75 169 GLN B N 1
ATOM 6945 C CA . GLN B 1 169 ? -23.734 -57.375 5.973 1 74.75 169 GLN B CA 1
ATOM 6946 C C . GLN B 1 169 ? -22.922 -56.844 4.793 1 74.75 169 GLN B C 1
ATOM 6948 O O . GLN B 1 169 ? -23.312 -55.844 4.152 1 74.75 169 GLN B O 1
ATOM 6953 N N . ASP B 1 170 ? -21.875 -57.406 4.422 1 69.88 170 ASP B N 1
ATOM 6954 C CA . ASP B 1 170 ? -20.922 -56.969 3.404 1 69.88 170 ASP B CA 1
ATOM 6955 C C . ASP B 1 170 ? -21.562 -57 2.014 1 69.88 170 ASP B C 1
ATOM 6957 O O . ASP B 1 170 ? -21.219 -56.219 1.143 1 69.88 170 ASP B O 1
ATOM 6961 N N . VAL B 1 171 ? -22.484 -57.812 1.847 1 67.44 171 VAL B N 1
ATOM 6962 C CA . VAL B 1 171 ? -23.109 -58 0.537 1 67.44 171 VAL B CA 1
ATOM 6963 C C . VAL B 1 171 ? -24.062 -56.844 0.269 1 67.44 171 VAL B C 1
ATOM 6965 O O . VAL B 1 171 ? -24.125 -56.312 -0.843 1 67.44 171 VAL B O 1
ATOM 6968 N N . GLU B 1 172 ? -24.781 -56.375 1.288 1 70.88 172 GLU B N 1
ATOM 6969 C CA . GLU B 1 172 ? -25.734 -55.281 1.131 1 70.88 172 GLU B CA 1
ATOM 6970 C C . GLU B 1 172 ? -25 -53.938 1.097 1 70.88 172 GLU B C 1
ATOM 6972 O O . GLU B 1 172 ? -25.469 -53 0.458 1 70.88 172 GLU B O 1
ATOM 6977 N N . LEU B 1 173 ? -23.938 -54 1.729 1 81.06 173 LEU B N 1
ATOM 6978 C CA . LEU B 1 173 ? -23.141 -52.781 1.809 1 81.06 173 LEU B CA 1
ATOM 6979 C C . LEU B 1 173 ? -21.859 -52.906 0.994 1 81.06 173 LEU B C 1
ATOM 6981 O O . LEU B 1 173 ? -20.766 -52.656 1.51 1 81.06 173 LEU B O 1
ATOM 6985 N N . GLU B 1 174 ? -21.984 -53.281 -0.166 1 80.56 174 GLU B N 1
ATOM 6986 C CA . GLU B 1 174 ? -20.844 -53.562 -1.012 1 80.56 174 GLU B CA 1
ATOM 6987 C C . GLU B 1 174 ? -19.984 -52.312 -1.224 1 80.56 174 GLU B C 1
ATOM 6989 O O . GLU B 1 174 ? -18.75 -52.375 -1.111 1 80.56 174 GLU B O 1
ATOM 6994 N N . GLN B 1 175 ? -20.672 -51.281 -1.575 1 84.75 175 GLN B N 1
ATOM 6995 C CA . GLN B 1 175 ? -19.922 -50.062 -1.837 1 84.75 175 GLN B CA 1
ATOM 6996 C C . GLN B 1 175 ? -19.203 -49.594 -0.583 1 84.75 175 GLN B C 1
ATOM 6998 O O . GLN B 1 175 ? -18.031 -49.188 -0.648 1 84.75 175 GLN B O 1
ATOM 7003 N N . GLN B 1 176 ? -19.891 -49.625 0.485 1 88.44 176 GLN B N 1
ATOM 7004 C CA . GLN B 1 176 ? -19.312 -49.188 1.757 1 88.44 176 GLN B CA 1
ATOM 7005 C C . GLN B 1 176 ? -18.109 -50.062 2.135 1 88.44 176 GLN B C 1
ATOM 7007 O O . GLN B 1 176 ? -17.094 -49.562 2.578 1 88.44 176 GLN B O 1
ATOM 7012 N N . THR B 1 177 ? -18.234 -51.344 1.914 1 88.25 177 THR B N 1
ATOM 7013 C CA . THR B 1 177 ? -17.172 -52.281 2.256 1 88.25 177 THR B CA 1
ATOM 7014 C C . THR B 1 177 ? -15.938 -52.031 1.397 1 88.25 177 THR B C 1
ATOM 7016 O O . THR B 1 177 ? -14.812 -52.031 1.9 1 88.25 177 THR B O 1
ATOM 7019 N N . LYS B 1 178 ? -16.203 -51.719 0.159 1 87.88 178 LYS B N 1
ATOM 7020 C CA . LYS B 1 178 ? -15.086 -51.469 -0.744 1 87.88 178 LYS B CA 1
ATOM 7021 C C . LYS B 1 178 ? -14.352 -50.188 -0.335 1 87.88 178 LYS B C 1
ATOM 7023 O O . LYS B 1 178 ? -13.117 -50.125 -0.36 1 87.88 178 LYS B O 1
ATOM 7028 N N . ILE B 1 179 ? -15.109 -49.219 0.033 1 90.38 179 ILE B N 1
ATOM 7029 C CA . ILE B 1 179 ? -14.523 -47.938 0.428 1 90.38 179 ILE B CA 1
ATOM 7030 C C . ILE B 1 179 ? -13.727 -48.125 1.72 1 90.38 179 ILE B C 1
ATOM 7032 O O . ILE B 1 179 ? -12.609 -47.625 1.84 1 90.38 179 ILE B O 1
ATOM 7036 N N . ILE B 1 180 ? -14.25 -48.875 2.645 1 92.44 180 ILE B N 1
ATOM 7037 C CA . ILE B 1 180 ? -13.594 -49.094 3.926 1 92.44 180 ILE B CA 1
ATOM 7038 C C . ILE B 1 180 ? -12.289 -49.844 3.713 1 92.44 180 ILE B C 1
ATOM 7040 O O . ILE B 1 180 ? -11.25 -49.469 4.27 1 92.44 180 ILE B O 1
ATOM 7044 N N . LYS B 1 181 ? -12.344 -50.781 2.896 1 90.06 181 LYS B N 1
ATOM 7045 C CA . LYS B 1 181 ? -11.141 -51.562 2.609 1 90.06 181 LYS B CA 1
ATOM 7046 C C . LYS B 1 181 ? -10.094 -50.688 1.91 1 90.06 181 LYS B C 1
ATOM 7048 O O . LYS B 1 181 ? -8.898 -50.844 2.18 1 90.06 181 LYS B O 1
ATOM 7053 N N . TRP B 1 182 ? -10.586 -49.875 1.04 1 90.44 182 TRP B N 1
ATOM 7054 C CA . TRP B 1 182 ? -9.703 -48.969 0.321 1 90.44 182 TRP B CA 1
ATOM 7055 C C . TRP B 1 182 ? -9.008 -48 1.284 1 90.44 182 TRP B C 1
ATOM 7057 O O . TRP B 1 182 ? -7.797 -47.812 1.196 1 90.44 182 TRP B O 1
ATOM 7067 N N . LEU B 1 183 ? -9.719 -47.531 2.225 1 92.06 183 LEU B N 1
ATOM 7068 C CA . LEU B 1 183 ? -9.227 -46.531 3.16 1 92.06 183 LEU B CA 1
ATOM 7069 C C . LEU B 1 183 ? -8.344 -47.156 4.227 1 92.06 183 LEU B C 1
ATOM 7071 O O . LEU B 1 183 ? -7.41 -46.531 4.727 1 92.06 183 LEU B O 1
ATOM 7075 N N . LEU B 1 184 ? -8.562 -48.438 4.547 1 91.75 184 LEU B N 1
ATOM 7076 C CA . LEU B 1 184 ? -7.863 -49.062 5.66 1 91.75 184 LEU B CA 1
ATOM 7077 C C . LEU B 1 184 ? -6.711 -49.938 5.156 1 91.75 184 LEU B C 1
ATOM 7079 O O . LEU B 1 184 ? -6.152 -50.719 5.91 1 91.75 184 LEU B O 1
ATOM 7083 N N . ASN B 1 185 ? -6.418 -49.688 3.918 1 89.75 185 ASN B N 1
ATOM 7084 C CA . ASN B 1 185 ? -5.25 -50.406 3.4 1 89.75 185 ASN B CA 1
ATOM 7085 C C . ASN B 1 185 ? -3.99 -50.062 4.191 1 89.75 185 ASN B C 1
ATOM 7087 O O . ASN B 1 185 ? -3.746 -48.875 4.504 1 89.75 185 ASN B O 1
ATOM 7091 N N . HIS B 1 186 ? -3.188 -50.969 4.531 1 86.69 186 HIS B N 1
ATOM 7092 C CA . HIS B 1 186 ? -2.033 -50.75 5.395 1 86.69 186 HIS B CA 1
ATOM 7093 C C . HIS B 1 186 ? -0.896 -50.062 4.637 1 86.69 186 HIS B C 1
ATOM 7095 O O . HIS B 1 186 ? 0.01 -49.5 5.246 1 86.69 186 HIS B O 1
ATOM 7101 N N . ASP B 1 187 ? -0.968 -50.188 3.354 1 82 187 ASP B N 1
ATOM 7102 C CA . ASP B 1 187 ? -0.029 -49.406 2.541 1 82 187 ASP B CA 1
ATOM 7103 C C . ASP B 1 187 ? -0.549 -48 2.285 1 82 187 ASP B C 1
ATOM 7105 O O . ASP B 1 187 ? -1.543 -47.812 1.58 1 82 187 ASP B O 1
ATOM 7109 N N . PRO B 1 188 ? 0.059 -47.031 2.844 1 84.69 188 PRO B N 1
ATOM 7110 C CA . PRO B 1 188 ? -0.413 -45.656 2.67 1 84.69 188 PRO B CA 1
ATOM 7111 C C . PRO B 1 188 ? -0.506 -45.25 1.203 1 84.69 188 PRO B C 1
ATOM 7113 O O . PRO B 1 188 ? -1.365 -44.438 0.838 1 84.69 188 PRO B O 1
ATOM 7116 N N . ASN B 1 189 ? 0.324 -45.812 0.405 1 80.44 189 ASN B N 1
ATOM 7117 C CA . ASN B 1 189 ? 0.332 -45.438 -1.004 1 80.44 189 ASN B CA 1
ATOM 7118 C C . ASN B 1 189 ? -0.865 -46.031 -1.748 1 80.44 189 ASN B C 1
ATOM 7120 O O . ASN B 1 189 ? -1.234 -45.531 -2.818 1 80.44 189 ASN B O 1
ATOM 7124 N N . SER B 1 190 ? -1.418 -46.969 -1.221 1 83.31 190 SER B N 1
ATOM 7125 C CA . SER B 1 190 ? -2.568 -47.594 -1.854 1 83.31 190 SER B CA 1
ATOM 7126 C C . SER B 1 190 ? -3.877 -47 -1.352 1 83.31 190 SER B C 1
ATOM 7128 O O . SER B 1 190 ? -4.953 -47.344 -1.848 1 83.31 190 SER B O 1
ATOM 7130 N N . ARG B 1 191 ? -3.867 -46.156 -0.448 1 87.25 191 ARG B N 1
ATOM 7131 C CA . ARG B 1 191 ? -5.055 -45.469 0.044 1 87.25 191 ARG B CA 1
ATOM 7132 C C . ARG B 1 191 ? -5.426 -44.281 -0.865 1 87.25 191 ARG B C 1
ATOM 7134 O O . ARG B 1 191 ? -4.551 -43.625 -1.423 1 87.25 191 ARG B O 1
ATOM 7141 N N . PRO B 1 192 ? -6.711 -44.031 -1.017 1 82.31 192 PRO B N 1
ATOM 7142 C CA . PRO B 1 192 ? -7.117 -42.906 -1.86 1 82.31 192 PRO B CA 1
ATOM 7143 C C . PRO B 1 192 ? -6.926 -41.562 -1.172 1 82.31 192 PRO B C 1
ATOM 7145 O O . PRO B 1 192 ? -6.98 -41.469 0.058 1 82.31 192 PRO B O 1
ATOM 7148 N N . THR B 1 193 ? -6.578 -40.594 -1.924 1 81 193 THR B N 1
ATOM 7149 C CA . THR B 1 193 ? -6.68 -39.219 -1.44 1 81 193 THR B CA 1
ATOM 7150 C C . THR B 1 193 ? -8.141 -38.781 -1.349 1 81 193 THR B C 1
ATOM 7152 O O . THR B 1 193 ? -9.023 -39.438 -1.923 1 81 193 THR B O 1
ATOM 7155 N N . THR B 1 194 ? -8.359 -37.781 -0.551 1 81.5 194 THR B N 1
ATOM 7156 C CA . THR B 1 194 ? -9.719 -37.281 -0.442 1 81.5 194 THR B CA 1
ATOM 7157 C C . THR B 1 194 ? -10.273 -36.906 -1.815 1 81.5 194 THR B C 1
ATOM 7159 O O . THR B 1 194 ? -11.445 -37.125 -2.102 1 81.5 194 THR B O 1
ATOM 7162 N N . LYS B 1 195 ? -9.406 -36.406 -2.646 1 74.69 195 LYS B N 1
ATOM 7163 C CA . LYS B 1 195 ? -9.805 -36.031 -4.004 1 74.69 195 LYS B CA 1
ATOM 7164 C C . LYS B 1 195 ? -10.195 -37.281 -4.812 1 74.69 195 LYS B C 1
ATOM 7166 O O . LYS B 1 195 ? -11.203 -37.25 -5.527 1 74.69 195 LYS B O 1
ATOM 7171 N N . GLU B 1 196 ? -9.414 -38.281 -4.723 1 76.19 196 GLU B N 1
ATOM 7172 C CA . GLU B 1 196 ? -9.672 -39.531 -5.418 1 76.19 196 GLU B CA 1
ATOM 7173 C C . GLU B 1 196 ? -10.969 -40.156 -4.93 1 76.19 196 GLU B C 1
ATOM 7175 O O . GLU B 1 196 ? -11.742 -40.719 -5.727 1 76.19 196 GLU B O 1
ATOM 7180 N N . LEU B 1 197 ? -11.203 -40.125 -3.729 1 81.06 197 LEU B N 1
ATOM 7181 C CA . LEU B 1 197 ? -12.406 -40.688 -3.135 1 81.06 197 LEU B CA 1
ATOM 7182 C C . LEU B 1 197 ? -13.656 -39.969 -3.635 1 81.06 197 LEU B C 1
ATOM 7184 O O . LEU B 1 197 ? -14.664 -40.625 -3.951 1 81.06 197 LEU B O 1
ATOM 7188 N N . LEU B 1 198 ? -13.523 -38.688 -3.727 1 74.75 198 LEU B N 1
ATOM 7189 C CA . LEU B 1 198 ? -14.656 -37.906 -4.172 1 74.75 198 LEU B CA 1
ATOM 7190 C C . LEU B 1 198 ? -14.977 -38.156 -5.637 1 74.75 198 LEU B C 1
ATOM 7192 O O . LEU B 1 198 ? -16.125 -38.031 -6.062 1 74.75 198 LEU B O 1
ATOM 7196 N N . ARG B 1 199 ? -13.969 -38.531 -6.348 1 64.12 199 ARG B N 1
ATOM 7197 C CA . ARG B 1 199 ? -14.125 -38.781 -7.773 1 64.12 199 ARG B CA 1
ATOM 7198 C C . ARG B 1 199 ? -14.477 -40.25 -8.016 1 64.12 199 ARG B C 1
ATOM 7200 O O . ARG B 1 199 ? -14.805 -40.656 -9.141 1 64.12 199 ARG B O 1
ATOM 7207 N N . SER B 1 200 ? -14.453 -41.031 -7.074 1 70.38 200 SER B N 1
ATOM 7208 C CA . SER B 1 200 ? -14.641 -42.469 -7.223 1 70.38 200 SER B CA 1
ATOM 7209 C C . SER B 1 200 ? -16.109 -42.812 -7.449 1 70.38 200 SER B C 1
ATOM 7211 O O . SER B 1 200 ? -17 -42.125 -6.93 1 70.38 200 SER B O 1
ATOM 7213 N N . ASP B 1 201 ? -16.328 -43.75 -8.242 1 66 201 ASP B N 1
ATOM 7214 C CA . ASP B 1 201 ? -17.656 -44.25 -8.547 1 66 201 ASP B CA 1
ATOM 7215 C C . ASP B 1 201 ? -18.25 -45.031 -7.359 1 66 201 ASP B C 1
ATOM 7217 O O . ASP B 1 201 ? -19.406 -45.406 -7.387 1 66 201 ASP B O 1
ATOM 7221 N N . LEU B 1 202 ? -17.516 -45.281 -6.387 1 75.06 202 LEU B N 1
ATOM 7222 C CA . LEU B 1 202 ? -17.984 -46.031 -5.23 1 75.06 202 LEU B CA 1
ATOM 7223 C C . LEU B 1 202 ? -18.875 -45.156 -4.355 1 75.06 202 LEU B C 1
ATOM 7225 O O . LEU B 1 202 ? -19.703 -45.688 -3.592 1 75.06 202 LEU B O 1
ATOM 7229 N N . LEU B 1 203 ? -18.609 -43.875 -4.367 1 72.81 203 LEU B N 1
ATOM 7230 C CA . LEU B 1 203 ? -19.469 -42.969 -3.656 1 72.81 203 LEU B CA 1
ATOM 7231 C C . LEU B 1 203 ? -20.781 -42.75 -4.426 1 72.81 203 LEU B C 1
ATOM 7233 O O . LEU B 1 203 ? -20.75 -42.531 -5.637 1 72.81 203 LEU B O 1
ATOM 7237 N N . PRO B 1 204 ? -21.766 -43.125 -3.787 1 62.81 204 PRO B N 1
ATOM 7238 C CA . PRO B 1 204 ? -23.016 -42.875 -4.512 1 62.81 204 PRO B CA 1
ATOM 7239 C C . PRO B 1 204 ? -23.094 -41.469 -5.129 1 62.81 204 PRO B C 1
ATOM 7241 O O . PRO B 1 204 ? -22.531 -40.531 -4.574 1 62.81 204 PRO B O 1
ATOM 7244 N N . PRO B 1 205 ? -23.281 -41.5 -6.48 1 48.22 205 PRO B N 1
ATOM 7245 C CA . PRO B 1 205 ? -23.375 -40.219 -7.145 1 48.22 205 PRO B CA 1
ATOM 7246 C C . PRO B 1 205 ? -24.109 -39.156 -6.297 1 48.22 205 PRO B C 1
ATOM 7248 O O . PRO B 1 205 ? -24.922 -39.531 -5.441 1 48.22 205 PRO B O 1
ATOM 7251 N N . LEU B 1 206 ? -23.406 -37.969 -6.184 1 47.94 206 LEU B N 1
ATOM 7252 C CA . LEU B 1 206 ? -24.094 -36.875 -5.492 1 47.94 206 LEU B CA 1
ATOM 7253 C C . LEU B 1 206 ? -25.594 -36.969 -5.742 1 47.94 206 LEU B C 1
ATOM 7255 O O . LEU B 1 206 ? -26.031 -37.406 -6.805 1 47.94 206 LEU B O 1
ATOM 7259 N N . GLN B 1 207 ? -26.312 -37.031 -4.824 1 43.34 207 GLN B N 1
ATOM 7260 C CA . GLN B 1 207 ? -27.719 -36.969 -5.184 1 43.34 207 GLN B CA 1
ATOM 7261 C C . GLN B 1 207 ? -27.953 -36.125 -6.434 1 43.34 207 GLN B C 1
ATOM 7263 O O . GLN B 1 207 ? -27.188 -35.219 -6.707 1 43.34 207 GLN B O 1
ATOM 7268 N N . MET B 1 208 ? -28.531 -36.594 -7.512 1 41.59 208 MET B N 1
ATOM 7269 C CA . MET B 1 208 ? -28.859 -35.969 -8.789 1 41.59 208 MET B CA 1
ATOM 7270 C C . MET B 1 208 ? -28.844 -34.438 -8.688 1 41.59 208 MET B C 1
ATOM 7272 O O . MET B 1 208 ? -28.359 -33.75 -9.594 1 41.59 208 MET B O 1
ATOM 7276 N N . GLU B 1 209 ? -29.172 -33.969 -7.574 1 47.03 209 GLU B N 1
ATOM 7277 C CA . GLU B 1 209 ? -29.375 -32.531 -7.344 1 47.03 209 GLU B CA 1
ATOM 7278 C C . GLU B 1 209 ? -28.047 -31.812 -7.199 1 47.03 209 GLU B C 1
ATOM 7280 O O . GLU B 1 209 ? -27.859 -30.719 -7.742 1 47.03 209 GLU B O 1
ATOM 7285 N N . GLU B 1 210 ? -27.016 -32.5 -6.629 1 49.75 210 GLU B N 1
ATOM 7286 C CA . GLU B 1 210 ? -25.734 -31.828 -6.383 1 49.75 210 GLU B CA 1
ATOM 7287 C C . GLU B 1 210 ? -24.891 -31.797 -7.648 1 49.75 210 GLU B C 1
ATOM 7289 O O . GLU B 1 210 ? -24.234 -30.781 -7.93 1 49.75 210 GLU B O 1
ATOM 7294 N N . ALA B 1 211 ? -24.844 -32.938 -8.367 1 47.47 211 ALA B N 1
ATOM 7295 C CA . ALA B 1 211 ? -24.109 -33 -9.625 1 47.47 211 ALA B CA 1
ATOM 7296 C C . ALA B 1 211 ? -24.656 -31.984 -10.617 1 47.47 211 ALA B C 1
ATOM 7298 O O . ALA B 1 211 ? -23.906 -31.328 -11.336 1 47.47 211 ALA B O 1
ATOM 7299 N N . THR B 1 212 ? -26.016 -31.953 -10.656 1 50.22 212 THR B N 1
ATOM 7300 C CA . THR B 1 212 ? -26.656 -30.969 -11.516 1 50.22 212 THR B CA 1
ATOM 7301 C C . THR B 1 212 ? -26.297 -29.547 -11.102 1 50.22 212 THR B C 1
ATOM 7303 O O . THR B 1 212 ? -26.078 -28.688 -11.945 1 50.22 212 THR B O 1
ATOM 7306 N N . MET B 1 213 ? -26.156 -29.484 -9.828 1 58.72 213 MET B N 1
ATOM 7307 C CA . MET B 1 213 ? -25.797 -28.172 -9.32 1 58.72 213 MET B CA 1
ATOM 7308 C C . MET B 1 213 ? -24.375 -27.797 -9.711 1 58.72 213 MET B C 1
ATOM 7310 O O . MET B 1 213 ? -24.109 -26.656 -10.125 1 58.72 213 MET B O 1
ATOM 7314 N N . ASN B 1 214 ? -23.5 -28.781 -9.562 1 57.72 214 ASN B N 1
ATOM 7315 C CA . ASN B 1 214 ? -22.109 -28.531 -9.914 1 57.72 214 ASN B CA 1
ATOM 7316 C C . ASN B 1 214 ? -21.953 -28.203 -11.398 1 57.72 214 ASN B C 1
ATOM 7318 O O . ASN B 1 214 ? -21.188 -27.328 -11.773 1 57.72 214 ASN B O 1
ATOM 7322 N N . GLU B 1 215 ? -22.641 -29 -12.125 1 56.38 215 GLU B N 1
ATOM 7323 C CA . GLU B 1 215 ? -22.609 -28.75 -13.562 1 56.38 215 GLU B CA 1
ATOM 7324 C C . GLU B 1 215 ? -23.203 -27.375 -13.891 1 56.38 215 GLU B C 1
ATOM 7326 O O . GLU B 1 215 ? -22.734 -26.688 -14.789 1 56.38 215 GLU B O 1
ATOM 7331 N N . LEU B 1 216 ? -24.172 -27.062 -13.109 1 59.97 216 LEU B N 1
ATOM 7332 C CA . LEU B 1 216 ? -24.797 -25.75 -13.289 1 59.97 216 LEU B CA 1
ATOM 7333 C C . LEU B 1 216 ? -23.828 -24.641 -12.938 1 59.97 216 LEU B C 1
ATOM 7335 O O . LEU B 1 216 ? -23.75 -23.625 -13.648 1 59.97 216 LEU B O 1
ATOM 7339 N N . PHE B 1 217 ? -23.141 -24.938 -11.875 1 64 217 PHE B N 1
ATOM 7340 C CA . PHE B 1 217 ? -22.156 -23.938 -11.477 1 64 217 PHE B CA 1
ATOM 7341 C C . PHE B 1 217 ? -21.078 -23.781 -12.539 1 64 217 PHE B C 1
ATOM 7343 O O . PHE B 1 217 ? -20.781 -22.656 -12.953 1 64 217 PHE B O 1
ATOM 7350 N N . ARG B 1 218 ? -20.562 -24.859 -12.969 1 60.03 218 ARG B N 1
ATOM 7351 C CA . ARG B 1 218 ? -19.469 -24.844 -13.945 1 60.03 218 ARG B CA 1
ATOM 7352 C C . ARG B 1 218 ? -19.922 -24.234 -15.258 1 60.03 218 ARG B C 1
ATOM 7354 O O . ARG B 1 218 ? -19.203 -23.453 -15.875 1 60.03 218 ARG B O 1
ATOM 7361 N N . SER B 1 219 ? -21.078 -24.641 -15.648 1 59.66 219 SER B N 1
ATOM 7362 C CA . SER B 1 219 ? -21.594 -24.141 -16.922 1 59.66 219 SER B CA 1
ATOM 7363 C C . SER B 1 219 ? -21.875 -22.641 -16.859 1 59.66 219 SER B C 1
ATOM 7365 O O . SER B 1 219 ? -21.656 -21.922 -17.828 1 59.66 219 SER B O 1
ATOM 7367 N N . THR B 1 220 ? -22.328 -22.25 -15.617 1 63.5 220 THR B N 1
ATOM 7368 C CA . THR B 1 220 ? -22.641 -20.844 -15.43 1 63.5 220 THR B CA 1
ATOM 7369 C C . THR B 1 220 ? -21.359 -20.016 -15.406 1 63.5 220 THR B C 1
ATOM 7371 O O . THR B 1 220 ? -21.312 -18.922 -15.969 1 63.5 220 THR B O 1
ATOM 7374 N N . ILE B 1 221 ? -20.359 -20.625 -14.781 1 61.97 221 ILE B N 1
ATOM 7375 C CA . ILE B 1 221 ? -19.109 -19.891 -14.578 1 61.97 221 ILE B CA 1
ATOM 7376 C C . ILE B 1 221 ? -18.297 -19.906 -15.867 1 61.97 221 ILE B C 1
ATOM 7378 O O . ILE B 1 221 ? -17.625 -18.922 -16.203 1 61.97 221 ILE B O 1
ATOM 7382 N N . SER B 1 222 ? -18.094 -21.141 -16.484 1 54.19 222 SER B N 1
ATOM 7383 C CA . SER B 1 222 ? -17.266 -21.297 -17.688 1 54.19 222 SER B CA 1
ATOM 7384 C C . SER B 1 222 ? -17.797 -20.453 -18.828 1 54.19 222 SER B C 1
ATOM 7386 O O . SER B 1 222 ? -17.062 -20.141 -19.766 1 54.19 222 SER B O 1
ATOM 7388 N N . LYS B 1 223 ? -19.109 -20.234 -18.797 1 45.28 223 LYS B N 1
ATOM 7389 C CA . LYS B 1 223 ? -19.656 -19.406 -19.875 1 45.28 223 LYS B CA 1
ATOM 7390 C C . LYS B 1 223 ? -20.094 -18.047 -19.359 1 45.28 223 LYS B C 1
ATOM 7392 O O . LYS B 1 223 ? -21.281 -17.75 -19.281 1 45.28 223 LYS B O 1
ATOM 7397 N N . PRO B 1 224 ? -19.016 -17.359 -18.75 1 48.75 224 PRO B N 1
ATOM 7398 C CA . PRO B 1 224 ? -19.359 -16.078 -18.125 1 48.75 224 PRO B CA 1
ATOM 7399 C C . PRO B 1 224 ? -20.156 -15.164 -19.047 1 48.75 224 PRO B C 1
ATOM 7401 O O . PRO B 1 224 ? -20.734 -14.172 -18.594 1 48.75 224 PRO B O 1
ATOM 7404 N N . GLN B 1 225 ? -20.016 -15.609 -20.328 1 41.81 225 GLN B N 1
ATOM 7405 C CA . GLN B 1 225 ? -20.641 -14.773 -21.344 1 41.81 225 GLN B CA 1
ATOM 7406 C C . GLN B 1 225 ? -22.172 -14.852 -21.281 1 41.81 225 GLN B C 1
ATOM 7408 O O . GLN B 1 225 ? -22.859 -13.969 -21.766 1 41.81 225 GLN B O 1
ATOM 7413 N N . SER B 1 226 ? -22.594 -16.078 -21 1 42.31 226 SER B N 1
ATOM 7414 C CA . SER B 1 226 ? -24.031 -16.141 -20.844 1 42.31 226 SER B CA 1
ATOM 7415 C C . SER B 1 226 ? -24.484 -15.43 -19.578 1 42.31 226 SER B C 1
ATOM 7417 O O . SER B 1 226 ? -24.359 -15.969 -18.484 1 42.31 226 SER B O 1
ATOM 7419 N N . ARG B 1 227 ? -24.266 -14.156 -19.531 1 49 227 ARG B N 1
ATOM 7420 C CA . ARG B 1 227 ? -24.016 -13.016 -18.656 1 49 227 ARG B CA 1
ATOM 7421 C C . ARG B 1 227 ? -25.016 -12.977 -17.5 1 49 227 ARG B C 1
ATOM 7423 O O . ARG B 1 227 ? -24.656 -12.625 -16.375 1 49 227 ARG B O 1
ATOM 7430 N N . SER B 1 228 ? -26.234 -13.578 -17.734 1 56.59 228 SER B N 1
ATOM 7431 C CA . SER B 1 228 ? -27.281 -13.242 -16.781 1 56.59 228 SER B CA 1
ATOM 7432 C C . SER B 1 228 ? -27.203 -14.117 -15.539 1 56.59 228 SER B C 1
ATOM 7434 O O . SER B 1 228 ? -27.172 -13.602 -14.414 1 56.59 228 SER B O 1
ATOM 7436 N N . PRO B 1 229 ? -26.891 -15.352 -15.789 1 60.62 229 PRO B N 1
ATOM 7437 C CA . PRO B 1 229 ? -26.875 -16.156 -14.562 1 60.62 229 PRO B CA 1
ATOM 7438 C C . PRO B 1 229 ? -25.609 -15.945 -13.742 1 60.62 229 PRO B C 1
ATOM 7440 O O . PRO B 1 229 ? -25.656 -15.961 -12.508 1 60.62 229 PRO B O 1
ATOM 7443 N N . TYR B 1 230 ? -24.609 -15.719 -14.469 1 67.81 230 TYR B N 1
ATOM 7444 C CA . TYR B 1 230 ? -23.344 -15.516 -13.758 1 67.81 230 TYR B CA 1
ATOM 7445 C C . TYR B 1 230 ? -23.375 -14.219 -12.961 1 67.81 230 TYR B C 1
ATOM 7447 O O . TYR B 1 230 ? -22.906 -14.172 -11.82 1 67.81 230 TYR B O 1
ATOM 7455 N N . HIS B 1 231 ? -23.953 -13.305 -13.555 1 67.5 231 HIS B N 1
ATOM 7456 C CA . HIS B 1 231 ? -24.047 -12.031 -12.852 1 67.5 231 HIS B CA 1
ATOM 7457 C C . HIS B 1 231 ? -24.953 -12.125 -11.641 1 67.5 231 HIS B C 1
ATOM 7459 O O . HIS B 1 231 ? -24.703 -11.508 -10.609 1 67.5 231 HIS B O 1
ATOM 7465 N N . ARG B 1 232 ? -25.922 -12.883 -11.82 1 66.56 232 ARG B N 1
ATOM 7466 C CA . ARG B 1 232 ? -26.828 -13.086 -10.688 1 66.56 232 ARG B CA 1
ATOM 7467 C C . ARG B 1 232 ? -26.125 -13.836 -9.555 1 66.56 232 ARG B C 1
ATOM 7469 O O . ARG B 1 232 ? -26.344 -13.539 -8.383 1 66.56 232 ARG B O 1
ATOM 7476 N N . LEU B 1 233 ? -25.422 -14.805 -10.031 1 72.94 233 LEU B N 1
ATOM 7477 C CA . LEU B 1 233 ? -24.641 -15.539 -9.047 1 72.94 233 LEU B CA 1
ATOM 7478 C C . LEU B 1 233 ? -23.688 -14.602 -8.312 1 72.94 233 LEU B C 1
ATOM 7480 O O . LEU B 1 233 ? -23.594 -14.641 -7.082 1 72.94 233 LEU B O 1
ATOM 7484 N N . VAL B 1 234 ? -23.031 -13.789 -9.062 1 77.19 234 VAL B N 1
ATOM 7485 C CA . VAL B 1 234 ? -22.078 -12.859 -8.484 1 77.19 234 VAL B CA 1
ATOM 7486 C C . VAL B 1 234 ? -22.797 -11.867 -7.574 1 77.19 234 VAL B C 1
ATOM 7488 O O . VAL B 1 234 ? -22.312 -11.562 -6.477 1 77.19 234 VAL B O 1
ATOM 7491 N N . ASP B 1 235 ? -23.891 -11.422 -7.949 1 72.88 235 ASP B N 1
ATOM 7492 C CA . ASP B 1 235 ? -24.672 -10.5 -7.137 1 72.88 235 ASP B CA 1
ATOM 7493 C C . ASP B 1 235 ? -25.078 -11.148 -5.816 1 72.88 235 ASP B C 1
ATOM 7495 O O . ASP B 1 235 ? -25.078 -10.492 -4.773 1 72.88 235 ASP B O 1
ATOM 7499 N N . ALA B 1 236 ? -25.438 -12.359 -5.949 1 72.25 236 ALA B N 1
ATOM 7500 C CA . ALA B 1 236 ? -25.828 -13.086 -4.742 1 72.25 236 ALA B CA 1
ATOM 7501 C C . ALA B 1 236 ? -24.641 -13.234 -3.789 1 72.25 236 ALA B C 1
ATOM 7503 O O . ALA B 1 236 ? -24.812 -13.133 -2.572 1 72.25 236 ALA B O 1
ATOM 7504 N N . LEU B 1 237 ? -23.594 -13.508 -4.367 1 78.69 237 LEU B N 1
ATOM 7505 C CA . LEU B 1 237 ? -22.375 -13.641 -3.557 1 78.69 237 LEU B CA 1
ATOM 7506 C C . LEU B 1 237 ? -22.062 -12.336 -2.832 1 78.69 237 LEU B C 1
ATOM 7508 O O . LEU B 1 237 ? -21.656 -12.352 -1.667 1 78.69 237 LEU B O 1
ATOM 7512 N N . PHE B 1 238 ? -22.266 -11.25 -3.465 1 80.81 238 PHE B N 1
ATOM 7513 C CA . PHE B 1 238 ? -21.891 -9.953 -2.922 1 80.81 238 PHE B CA 1
ATOM 7514 C C . PHE B 1 238 ? -22.984 -9.414 -2.002 1 80.81 238 PHE B C 1
ATOM 7516 O O . PHE B 1 238 ? -22.781 -8.422 -1.304 1 80.81 238 PHE B O 1
ATOM 7523 N N . SER B 1 239 ? -24.078 -9.984 -1.978 1 74.56 239 SER B N 1
ATOM 7524 C CA . SER B 1 239 ? -25.172 -9.562 -1.106 1 74.56 239 SER B CA 1
ATOM 7525 C C . SER B 1 239 ? -25.172 -10.328 0.21 1 74.56 239 SER B C 1
ATOM 7527 O O . SER B 1 239 ? -26.062 -10.172 1.036 1 74.56 239 SER B O 1
ATOM 7529 N N . GLN B 1 240 ? -24.156 -11.047 0.409 1 74.12 240 GLN B N 1
ATOM 7530 C CA . GLN B 1 240 ? -24.016 -11.781 1.663 1 74.12 240 GLN B CA 1
ATOM 7531 C C . GLN B 1 240 ? -23.906 -10.828 2.85 1 74.12 240 GLN B C 1
ATOM 7533 O O . GLN B 1 240 ? -23.266 -9.781 2.75 1 74.12 240 GLN B O 1
ATOM 7538 N N . PRO B 1 241 ? -24.594 -11.195 3.834 1 67.12 241 PRO B N 1
ATOM 7539 C CA . PRO B 1 241 ? -24.516 -10.32 5.008 1 67.12 241 PRO B CA 1
ATOM 7540 C C . PRO B 1 241 ? -23.156 -10.375 5.688 1 67.12 241 PRO B C 1
ATOM 7542 O O . PRO B 1 241 ? -22.359 -11.289 5.434 1 67.12 241 PRO B O 1
ATOM 7545 N N . PHE B 1 242 ? -23.016 -9.438 6.512 1 68.56 242 PHE B N 1
ATOM 7546 C CA . PHE B 1 242 ? -21.797 -9.32 7.316 1 68.56 242 PHE B CA 1
ATOM 7547 C C . PHE B 1 242 ? -21.688 -10.469 8.305 1 68.56 242 PHE B C 1
ATOM 7549 O O . PHE B 1 242 ? -22.688 -10.867 8.922 1 68.56 242 PHE B O 1
ATOM 7556 N N . SER B 1 243 ? -20.516 -11.07 8.242 1 67.94 243 SER B N 1
ATOM 7557 C CA . SER B 1 243 ? -20.25 -12.141 9.195 1 67.94 243 SER B CA 1
ATOM 7558 C C . SER B 1 243 ? -19.359 -11.656 10.344 1 67.94 243 SER B C 1
ATOM 7560 O O . SER B 1 243 ? -18.188 -11.352 10.141 1 67.94 243 SER B O 1
ATOM 7562 N N . ALA B 1 244 ? -19.828 -11.664 11.578 1 68.12 244 ALA B N 1
ATOM 7563 C CA . ALA B 1 244 ? -19.094 -11.227 12.758 1 68.12 244 ALA B CA 1
ATOM 7564 C C . ALA B 1 244 ? -17.906 -12.133 13.031 1 68.12 244 ALA B C 1
ATOM 7566 O O . ALA B 1 244 ? -16.859 -11.672 13.5 1 68.12 244 ALA B O 1
ATOM 7567 N N . VAL B 1 245 ? -18.094 -13.391 12.695 1 67.12 245 VAL B N 1
ATOM 7568 C CA . VAL B 1 245 ? -17.016 -14.352 12.93 1 67.12 245 VAL B CA 1
ATOM 7569 C C . VAL B 1 245 ? -15.836 -14.047 12.016 1 67.12 245 VAL B C 1
ATOM 7571 O O . VAL B 1 245 ? -14.688 -14.047 12.461 1 67.12 245 VAL B O 1
ATOM 7574 N N . GLN B 1 246 ? -16.172 -13.812 10.812 1 75.75 246 GLN B N 1
ATOM 7575 C CA . GLN B 1 246 ? -15.109 -13.477 9.867 1 75.75 246 GLN B CA 1
ATOM 7576 C C . GLN B 1 246 ? -14.398 -12.195 10.273 1 75.75 246 GLN B C 1
ATOM 7578 O O . GLN B 1 246 ? -13.18 -12.078 10.117 1 75.75 246 GLN B O 1
ATOM 7583 N N . ASP B 1 247 ? -15.078 -11.297 10.789 1 76.88 247 ASP B N 1
ATOM 7584 C CA . ASP B 1 247 ? -14.508 -10.023 11.211 1 76.88 247 ASP B CA 1
ATOM 7585 C C . ASP B 1 247 ? -13.508 -10.219 12.352 1 76.88 247 ASP B C 1
ATOM 7587 O O . ASP B 1 247 ? -12.484 -9.539 12.406 1 76.88 247 ASP B O 1
ATOM 7591 N N . ARG B 1 248 ? -13.766 -11.164 13.125 1 72.62 248 ARG B N 1
ATOM 7592 C CA . ARG B 1 248 ? -12.922 -11.367 14.305 1 72.62 248 ARG B CA 1
ATOM 7593 C C . ARG B 1 248 ? -11.688 -12.195 13.961 1 72.62 248 ARG B C 1
ATOM 7595 O O . ARG B 1 248 ? -10.625 -12.008 14.562 1 72.62 248 ARG B O 1
ATOM 7602 N N . THR B 1 249 ? -11.82 -12.977 13.016 1 76.5 249 THR B N 1
ATOM 7603 C CA . THR B 1 249 ? -10.75 -13.945 12.789 1 76.5 249 THR B CA 1
ATOM 7604 C C . THR B 1 249 ? -9.883 -13.516 11.609 1 76.5 249 THR B C 1
ATOM 7606 O O . THR B 1 249 ? -8.742 -13.961 11.477 1 76.5 249 THR B O 1
ATOM 7609 N N . TYR B 1 250 ? -10.352 -12.734 10.789 1 82.94 250 TYR B N 1
ATOM 7610 C CA . TYR B 1 250 ? -9.703 -12.453 9.508 1 82.94 250 TYR B CA 1
ATOM 7611 C C . TYR B 1 250 ? -8.297 -11.914 9.719 1 82.94 250 TYR B C 1
ATOM 7613 O O . TYR B 1 250 ? -7.359 -12.305 9.016 1 82.94 250 TYR B O 1
ATOM 7621 N N . ASP B 1 251 ? -8.078 -10.992 10.648 1 77.62 251 ASP B N 1
ATOM 7622 C CA . ASP B 1 251 ? -6.773 -10.383 10.891 1 77.62 251 ASP B CA 1
ATOM 7623 C C . ASP B 1 251 ? -6.344 -10.578 12.344 1 77.62 251 ASP B C 1
ATOM 7625 O O . ASP B 1 251 ? -5.707 -9.695 12.93 1 77.62 251 ASP B O 1
ATOM 7629 N N . SER B 1 252 ? -6.68 -11.57 12.891 1 74.19 252 SER B N 1
ATOM 7630 C CA . SER B 1 252 ? -6.395 -11.82 14.297 1 74.19 252 SER B CA 1
ATOM 7631 C C . SER B 1 252 ? -4.895 -11.875 14.562 1 74.19 252 SER B C 1
ATOM 7633 O O . SER B 1 252 ? -4.422 -11.398 15.594 1 74.19 252 SER B O 1
ATOM 7635 N N . ASP B 1 253 ? -4.152 -12.383 13.617 1 71.88 253 ASP B N 1
ATOM 7636 C CA . ASP B 1 253 ? -2.709 -12.5 13.805 1 71.88 253 ASP B CA 1
ATOM 7637 C C . ASP B 1 253 ?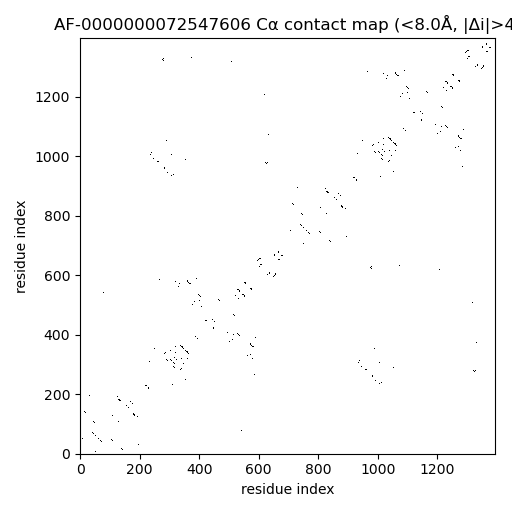 -2.047 -11.125 13.859 1 71.88 253 ASP B C 1
ATOM 7639 O O . ASP B 1 253 ? -1.11 -10.906 14.633 1 71.88 253 ASP B O 1
ATOM 7643 N N . THR B 1 254 ? -2.539 -10.266 13.078 1 72.38 254 THR B N 1
ATOM 7644 C CA . THR B 1 254 ? -1.943 -8.938 13 1 72.38 254 THR B CA 1
ATOM 7645 C C . THR B 1 254 ? -2.402 -8.07 14.172 1 72.38 254 THR B C 1
ATOM 7647 O O . THR B 1 254 ? -1.639 -7.25 14.68 1 72.38 254 THR B O 1
ATOM 7650 N N . CYS B 1 255 ? -3.637 -8.289 14.641 1 68 255 CYS B N 1
ATOM 7651 C CA . CYS B 1 255 ? -4.191 -7.438 15.688 1 68 255 CYS B CA 1
ATOM 7652 C C . CYS B 1 255 ? -3.779 -7.934 17.062 1 68 255 CYS B C 1
ATOM 7654 O O . CYS B 1 255 ? -3.787 -7.168 18.031 1 68 255 CYS B O 1
ATOM 7656 N N . LYS B 1 256 ? -3.369 -9.195 17.094 1 65.81 256 LYS B N 1
ATOM 7657 C CA . LYS B 1 256 ? -2.973 -9.734 18.391 1 65.81 256 LYS B CA 1
ATOM 7658 C C . LYS B 1 256 ? -1.607 -9.203 18.812 1 65.81 256 LYS B C 1
ATOM 7660 O O . LYS B 1 256 ? -1.29 -9.18 20 1 65.81 256 LYS B O 1
ATOM 7665 N N . VAL B 1 257 ? -0.91 -8.812 17.859 1 64.88 257 VAL B N 1
ATOM 7666 C CA . VAL B 1 257 ? 0.406 -8.281 18.203 1 64.88 257 VAL B CA 1
ATOM 7667 C C . VAL B 1 257 ? 0.278 -6.828 18.641 1 64.88 257 VAL B C 1
ATOM 7669 O O . VAL B 1 257 ? -0.331 -6.012 17.953 1 64.88 257 VAL B O 1
ATOM 7672 N N . SER B 1 258 ? 0.617 -6.625 19.875 1 70.81 258 SER B N 1
ATOM 7673 C CA . SER B 1 258 ? 0.6 -5.27 20.422 1 70.81 258 SER B CA 1
ATOM 7674 C C . SER B 1 258 ? 1.48 -4.336 19.594 1 70.81 258 SER B C 1
ATOM 7676 O O . SER B 1 258 ? 2.482 -4.762 19.031 1 70.81 258 SER B O 1
ATOM 7678 N N . PHE B 1 259 ? 1.014 -3.162 19.5 1 78.38 259 PHE B N 1
ATOM 7679 C CA . PHE B 1 259 ? 1.761 -2.117 18.812 1 78.38 259 PHE B CA 1
ATOM 7680 C C . PHE B 1 259 ? 3.125 -1.909 19.469 1 78.38 259 PHE B C 1
ATOM 7682 O O . PHE B 1 259 ? 3.217 -1.721 20.688 1 78.38 259 PHE B O 1
ATOM 7689 N N . SER B 1 260 ? 4.145 -2.121 18.625 1 84 260 SER B N 1
ATOM 7690 C CA . SER B 1 260 ? 5.508 -1.866 19.078 1 84 260 SER B CA 1
ATOM 7691 C C . SER B 1 260 ? 6.105 -0.648 18.391 1 84 260 SER B C 1
ATOM 7693 O O . SER B 1 260 ? 6.484 -0.72 17.219 1 84 260 SER B O 1
ATOM 7695 N N . PRO B 1 261 ? 6.285 0.46 19.094 1 87.94 261 PRO B N 1
ATOM 7696 C CA . PRO B 1 261 ? 6.848 1.667 18.484 1 87.94 261 PRO B CA 1
ATOM 7697 C C . PRO B 1 261 ? 8.258 1.452 17.953 1 87.94 261 PRO B C 1
ATOM 7699 O O . PRO B 1 261 ? 8.617 2.004 16.906 1 87.94 261 PRO B O 1
ATOM 7702 N N . LYS B 1 262 ? 9.016 0.652 18.656 1 88.19 262 LYS B N 1
ATOM 7703 C CA . LYS B 1 262 ? 10.398 0.412 18.25 1 88.19 262 LYS B CA 1
ATOM 7704 C C . LYS B 1 262 ? 10.477 -0.213 16.859 1 88.19 262 LYS B C 1
ATOM 7706 O O . LYS B 1 262 ? 11.258 0.226 16.031 1 88.19 262 LYS B O 1
ATOM 7711 N N . LEU B 1 263 ? 9.695 -1.187 16.625 1 90.06 263 LEU B N 1
ATOM 7712 C CA . LEU B 1 263 ? 9.688 -1.883 15.344 1 90.06 263 LEU B CA 1
ATOM 7713 C C . LEU B 1 263 ? 9.352 -0.922 14.211 1 90.06 263 LEU B C 1
ATOM 7715 O O . LEU B 1 263 ? 10.039 -0.909 13.188 1 90.06 263 LEU B O 1
ATOM 7719 N N . HIS B 1 264 ? 8.367 -0.138 14.414 1 92.62 264 HIS B N 1
ATOM 7720 C CA . HIS B 1 264 ? 7.918 0.758 13.359 1 92.62 264 HIS B CA 1
ATOM 7721 C C . HIS B 1 264 ? 8.922 1.882 13.125 1 92.62 264 HIS B C 1
ATOM 7723 O O . HIS B 1 264 ? 9.078 2.35 11.992 1 92.62 264 HIS B O 1
ATOM 7729 N N . LEU B 1 265 ? 9.555 2.342 14.164 1 93.44 265 LEU B N 1
ATOM 7730 C CA . LEU B 1 265 ? 10.586 3.359 14.016 1 93.44 265 LEU B CA 1
ATOM 7731 C C . LEU B 1 265 ? 11.789 2.812 13.25 1 93.44 265 LEU B C 1
ATOM 7733 O O . LEU B 1 265 ? 12.352 3.506 12.398 1 93.44 265 LEU B O 1
ATOM 7737 N N . ILE B 1 266 ? 12.117 1.593 13.555 1 93.5 266 ILE B N 1
ATOM 7738 C CA . ILE B 1 266 ? 13.227 0.955 12.852 1 93.5 266 ILE B CA 1
ATOM 7739 C C . ILE B 1 266 ? 12.852 0.727 11.391 1 93.5 266 ILE B C 1
ATOM 7741 O O . ILE B 1 266 ? 13.664 0.945 10.492 1 93.5 266 ILE B O 1
ATOM 7745 N N . GLN B 1 267 ? 11.672 0.267 11.141 1 94.19 267 GLN B N 1
ATOM 7746 C CA . GLN B 1 267 ? 11.195 0.079 9.773 1 94.19 267 GLN B CA 1
ATOM 7747 C C . GLN B 1 267 ? 11.305 1.372 8.977 1 94.19 267 GLN B C 1
ATOM 7749 O O . GLN B 1 267 ? 11.75 1.36 7.824 1 94.19 267 GLN B O 1
ATOM 7754 N N . LYS B 1 268 ? 10.875 2.412 9.578 1 94.5 268 LYS B N 1
ATOM 7755 C CA . LYS B 1 268 ? 10.945 3.709 8.906 1 94.5 268 LYS B CA 1
ATOM 7756 C C . LYS B 1 268 ? 12.398 4.117 8.648 1 94.5 268 LYS B C 1
ATOM 7758 O O . LYS B 1 268 ? 12.727 4.613 7.57 1 94.5 268 LYS B O 1
ATOM 7763 N N . SER B 1 269 ? 13.242 3.943 9.609 1 93.62 269 SER B N 1
ATOM 7764 C CA . SER B 1 269 ? 14.648 4.289 9.461 1 93.62 269 SER B CA 1
ATOM 7765 C C . SER B 1 269 ? 15.305 3.486 8.344 1 93.62 269 SER B C 1
ATOM 7767 O O . SER B 1 269 ? 16.047 4.039 7.527 1 93.62 269 SER B O 1
ATOM 7769 N N . VAL B 1 270 ? 15.031 2.193 8.328 1 95.56 270 VAL B N 1
ATOM 7770 C CA . VAL B 1 270 ? 15.578 1.318 7.297 1 95.56 270 VAL B CA 1
ATOM 7771 C C . VAL B 1 270 ? 15.062 1.751 5.926 1 95.56 270 VAL B C 1
ATOM 7773 O O . VAL B 1 270 ? 15.836 1.848 4.969 1 95.56 270 VAL B O 1
ATOM 7776 N N . SER B 1 271 ? 13.797 1.959 5.844 1 96.31 271 SER B N 1
ATOM 7777 C CA . SER B 1 271 ? 13.203 2.408 4.586 1 96.31 271 SER B CA 1
ATOM 7778 C C . SER B 1 271 ? 13.859 3.693 4.094 1 96.31 271 SER B C 1
ATOM 7780 O O . SER B 1 271 ? 14.172 3.822 2.908 1 96.31 271 SER B O 1
ATOM 7782 N N . ASP B 1 272 ? 14.062 4.609 4.977 1 95.38 272 ASP B N 1
ATOM 7783 C CA . ASP B 1 272 ? 14.672 5.891 4.617 1 95.38 272 ASP B CA 1
ATOM 7784 C C . ASP B 1 272 ? 16.094 5.703 4.09 1 95.38 272 ASP B C 1
ATOM 7786 O O . ASP B 1 272 ? 16.484 6.34 3.113 1 95.38 272 ASP B O 1
ATOM 7790 N N . CYS B 1 273 ? 16.797 4.863 4.762 1 95.62 273 CYS B N 1
ATOM 7791 C CA . CYS B 1 273 ? 18.172 4.602 4.363 1 95.62 273 CYS B CA 1
ATOM 7792 C C . CYS B 1 273 ? 18.234 3.992 2.969 1 95.62 273 CYS B C 1
ATOM 7794 O O . CYS B 1 273 ? 19.031 4.426 2.131 1 95.62 273 CYS B O 1
ATOM 7796 N N . ILE B 1 274 ? 17.453 3.037 2.729 1 97.56 274 ILE B N 1
ATOM 7797 C CA . ILE B 1 274 ? 17.438 2.359 1.438 1 97.56 274 ILE B CA 1
ATOM 7798 C C . ILE B 1 274 ? 17.016 3.336 0.346 1 97.56 274 ILE B C 1
ATOM 7800 O O . ILE B 1 274 ? 17.609 3.377 -0.732 1 97.56 274 ILE B O 1
ATOM 7804 N N . GLU B 1 275 ? 15.984 4.082 0.627 1 97.06 275 GLU B N 1
ATOM 7805 C CA . GLU B 1 275 ? 15.492 5.051 -0.349 1 97.06 275 GLU B CA 1
ATOM 7806 C C . GLU B 1 275 ? 16.578 6.07 -0.701 1 97.06 275 GLU B C 1
ATOM 7808 O O . GLU B 1 275 ? 16.688 6.484 -1.856 1 97.06 275 GLU B O 1
ATOM 7813 N N . LYS B 1 276 ? 17.266 6.492 0.272 1 96.31 276 LYS B N 1
ATOM 7814 C CA . LYS B 1 276 ? 18.328 7.457 0.032 1 96.31 276 LYS B CA 1
ATOM 7815 C C . LYS B 1 276 ? 19.359 6.906 -0.951 1 96.31 276 LYS B C 1
ATOM 7817 O O . LYS B 1 276 ? 19.797 7.613 -1.861 1 96.31 276 LYS B O 1
ATOM 7822 N N . VAL B 1 277 ? 19.719 5.684 -0.758 1 97.06 277 VAL B N 1
ATOM 7823 C CA . VAL B 1 277 ? 20.672 5.047 -1.66 1 97.06 277 VAL B CA 1
ATOM 7824 C C . VAL B 1 277 ? 20.109 5.016 -3.076 1 97.06 277 VAL B C 1
ATOM 7826 O O . VAL B 1 277 ? 20.797 5.352 -4.039 1 97.06 277 VAL B O 1
ATOM 7829 N N . PHE B 1 278 ? 18.906 4.594 -3.215 1 97.88 278 PHE B N 1
ATOM 7830 C CA . PHE B 1 278 ? 18.266 4.504 -4.52 1 97.88 278 PHE B CA 1
ATOM 7831 C C . PHE B 1 278 ? 18.188 5.875 -5.18 1 97.88 278 PHE B C 1
ATOM 7833 O O . PHE B 1 278 ? 18.422 6.004 -6.383 1 97.88 278 PHE B O 1
ATOM 7840 N N . GLN B 1 279 ? 17.891 6.863 -4.379 1 96.12 279 GLN B N 1
ATOM 7841 C CA . GLN B 1 279 ? 17.781 8.219 -4.898 1 96.12 279 GLN B CA 1
ATOM 7842 C C . GLN B 1 279 ? 19.141 8.742 -5.363 1 96.12 279 GLN B C 1
ATOM 7844 O O . GLN B 1 279 ? 19.219 9.523 -6.32 1 96.12 279 GLN B O 1
ATOM 7849 N N . ASN B 1 280 ? 20.172 8.383 -4.652 1 96.06 280 ASN B N 1
ATOM 7850 C CA . ASN B 1 280 ? 21.516 8.781 -5.059 1 96.06 280 ASN B CA 1
ATOM 7851 C C . ASN B 1 280 ? 21.828 8.328 -6.48 1 96.06 280 ASN B C 1
ATOM 7853 O O . ASN B 1 280 ? 22.594 8.977 -7.191 1 96.06 280 ASN B O 1
ATOM 7857 N N . HIS B 1 281 ? 21.203 7.215 -6.844 1 96.31 281 HIS B N 1
ATOM 7858 C CA . HIS B 1 281 ? 21.422 6.68 -8.18 1 96.31 281 HIS B CA 1
ATOM 7859 C C . HIS B 1 281 ? 20.438 7.27 -9.188 1 96.31 281 HIS B C 1
ATOM 7861 O O . HIS B 1 281 ? 20.359 6.809 -10.328 1 96.31 281 HIS B O 1
ATOM 7867 N N . GLY B 1 282 ? 19.656 8.211 -8.75 1 93.94 282 GLY B N 1
ATOM 7868 C CA . GLY B 1 282 ? 18.75 8.914 -9.641 1 93.94 282 GLY B CA 1
ATOM 7869 C C . GLY B 1 282 ? 17.438 8.172 -9.867 1 93.94 282 GLY B C 1
ATOM 7870 O O . GLY B 1 282 ? 16.719 8.461 -10.82 1 93.94 282 GLY B O 1
ATOM 7871 N N . ALA B 1 283 ? 17.141 7.234 -9.078 1 96.62 283 ALA B N 1
ATOM 7872 C CA . ALA B 1 283 ? 15.906 6.469 -9.242 1 96.62 283 ALA B CA 1
ATOM 7873 C C . ALA B 1 283 ? 14.703 7.246 -8.703 1 96.62 283 ALA B C 1
ATOM 7875 O O . ALA B 1 283 ? 14.836 8.039 -7.766 1 96.62 283 ALA B O 1
ATOM 7876 N N . ILE B 1 284 ? 13.57 7.02 -9.305 1 95.94 284 ILE B N 1
ATOM 7877 C CA . ILE B 1 284 ? 12.336 7.688 -8.93 1 95.94 284 ILE B CA 1
ATOM 7878 C C . ILE B 1 284 ? 11.375 6.68 -8.289 1 95.94 284 ILE B C 1
ATOM 7880 O O . ILE B 1 284 ? 11.273 5.539 -8.75 1 95.94 284 ILE B O 1
ATOM 7884 N N . LYS B 1 285 ? 10.734 7.105 -7.219 1 96.56 285 LYS B N 1
ATOM 7885 C CA . LYS B 1 285 ? 9.75 6.246 -6.566 1 96.56 285 LYS B CA 1
ATOM 7886 C C . LYS B 1 285 ? 8.516 6.055 -7.441 1 96.56 285 LYS B C 1
ATOM 7888 O O . LYS B 1 285 ? 7.867 7.027 -7.824 1 96.56 285 LYS B O 1
ATOM 7893 N N . PHE B 1 286 ? 8.234 4.801 -7.781 1 95 286 PHE B N 1
ATOM 7894 C CA . PHE B 1 286 ? 7.082 4.492 -8.617 1 95 286 PHE B CA 1
ATOM 7895 C C . PHE B 1 286 ? 6.449 3.17 -8.203 1 95 286 PHE B C 1
ATOM 7897 O O . PHE B 1 286 ? 7.129 2.146 -8.125 1 95 286 PHE B O 1
ATOM 7904 N N . SER B 1 287 ? 5.18 3.242 -7.914 1 92.56 287 SER B N 1
ATOM 7905 C CA . SER B 1 287 ? 4.43 2.045 -7.551 1 92.56 287 SER B CA 1
ATOM 7906 C C . SER B 1 287 ? 3.396 1.698 -8.617 1 92.56 287 SER B C 1
ATOM 7908 O O . SER B 1 287 ? 2.785 2.59 -9.211 1 92.56 287 SER B O 1
ATOM 7910 N N . THR B 1 288 ? 3.199 0.436 -8.906 1 92.69 288 THR B N 1
ATOM 7911 C CA . THR B 1 288 ? 2.197 -0.055 -9.844 1 92.69 288 THR B CA 1
ATOM 7912 C C . THR B 1 288 ? 0.855 -0.261 -9.148 1 92.69 288 THR B C 1
ATOM 7914 O O . THR B 1 288 ? 0.786 -0.279 -7.918 1 92.69 288 THR B O 1
ATOM 7917 N N . PRO B 1 289 ? -0.217 -0.351 -9.938 1 90.94 289 PRO B N 1
ATOM 7918 C CA . PRO B 1 289 ? -1.527 -0.595 -9.328 1 90.94 289 PRO B CA 1
ATOM 7919 C C . PRO B 1 289 ? -1.548 -1.848 -8.453 1 90.94 289 PRO B C 1
ATOM 7921 O O . PRO B 1 289 ? -0.856 -2.824 -8.75 1 90.94 289 PRO B O 1
ATOM 7924 N N . LEU B 1 290 ? -2.365 -1.795 -7.453 1 94.38 290 LEU B N 1
ATOM 7925 C CA . LEU B 1 290 ? -2.398 -2.846 -6.441 1 94.38 290 LEU B CA 1
ATOM 7926 C C . LEU B 1 290 ? -2.887 -4.16 -7.039 1 94.38 290 LEU B C 1
ATOM 7928 O O . LEU B 1 290 ? -2.291 -5.215 -6.805 1 94.38 290 LEU B O 1
ATOM 7932 N N . LEU B 1 291 ? -3.982 -4.137 -7.781 1 94.06 291 LEU B N 1
ATOM 7933 C CA . LEU B 1 291 ? -4.617 -5.352 -8.281 1 94.06 291 LEU B CA 1
ATOM 7934 C C . LEU B 1 291 ? -4.293 -5.57 -9.758 1 94.06 291 LEU B C 1
ATOM 7936 O O . LEU B 1 291 ? -4.113 -4.605 -10.5 1 94.06 291 LEU B O 1
ATOM 7940 N N . MET B 1 292 ? -4.137 -6.75 -10.094 1 91.31 292 MET B N 1
ATOM 7941 C CA . MET B 1 292 ? -4.008 -7.188 -11.477 1 91.31 292 MET B CA 1
ATOM 7942 C C . MET B 1 292 ? -4.883 -8.406 -11.75 1 91.31 292 MET B C 1
ATOM 7944 O O . MET B 1 292 ? -5.188 -9.172 -10.836 1 91.31 292 MET B O 1
ATOM 7948 N N . PRO B 1 293 ? -5.352 -8.445 -12.961 1 89.12 293 PRO B N 1
ATOM 7949 C CA . PRO B 1 293 ? -6.055 -9.695 -13.273 1 89.12 293 PRO B CA 1
ATOM 7950 C C . PRO B 1 293 ? -5.199 -10.93 -13.023 1 89.12 293 PRO B C 1
ATOM 7952 O O . PRO B 1 293 ? -3.967 -10.852 -13.016 1 89.12 293 PRO B O 1
ATOM 7955 N N . LYS B 1 294 ? -5.93 -11.945 -12.727 1 88.56 294 LYS B N 1
ATOM 7956 C CA . LYS B 1 294 ? -5.199 -13.188 -12.469 1 88.56 294 LYS B CA 1
ATOM 7957 C C . LYS B 1 294 ? -4.145 -13.438 -13.539 1 88.56 294 LYS B C 1
ATOM 7959 O O . LYS B 1 294 ? -4.453 -13.438 -14.734 1 88.56 294 LYS B O 1
ATOM 7964 N N . CYS B 1 295 ? -2.912 -13.562 -13.062 1 85.06 295 CYS B N 1
ATOM 7965 C CA . CYS B 1 295 ? -1.758 -13.688 -13.945 1 85.06 295 CYS B CA 1
ATOM 7966 C C . CYS B 1 295 ? -1.341 -15.148 -14.094 1 85.06 295 CYS B C 1
ATOM 7968 O O . CYS B 1 295 ? -1.202 -15.859 -13.094 1 85.06 295 CYS B O 1
ATOM 7970 N N . HIS B 1 296 ? -1.103 -15.547 -15.297 1 82.31 296 HIS B N 1
ATOM 7971 C CA . HIS B 1 296 ? -0.724 -16.922 -15.594 1 82.31 296 HIS B CA 1
ATOM 7972 C C . HIS B 1 296 ? 0.66 -17.25 -15.039 1 82.31 296 HIS B C 1
ATOM 7974 O O . HIS B 1 296 ? 0.961 -18.406 -14.742 1 82.31 296 HIS B O 1
ATOM 7980 N N . LEU B 1 297 ? 1.417 -16.25 -14.828 1 85.06 297 LEU B N 1
ATOM 7981 C CA . LEU B 1 297 ? 2.783 -16.453 -14.359 1 85.06 297 LEU B CA 1
ATOM 7982 C C . LEU B 1 297 ? 2.797 -16.922 -12.906 1 85.06 297 LEU B C 1
ATOM 7984 O O . LEU B 1 297 ? 3.793 -17.484 -12.445 1 85.06 297 LEU B O 1
ATOM 7988 N N . TYR B 1 298 ? 1.68 -16.625 -12.203 1 82.06 298 TYR B N 1
ATOM 7989 C CA . TYR B 1 298 ? 1.573 -17.031 -10.812 1 82.06 298 TYR B CA 1
ATOM 7990 C C . TYR B 1 298 ? 0.795 -18.344 -10.68 1 82.06 298 TYR B C 1
ATOM 7992 O O . TYR B 1 298 ? 0.52 -18.797 -9.57 1 82.06 298 TYR B O 1
ATOM 8000 N N . GLU B 1 299 ? 0.407 -18.922 -11.695 1 76.19 299 GLU B N 1
ATOM 8001 C CA . GLU B 1 299 ? -0.483 -20.078 -11.688 1 76.19 299 GLU B CA 1
ATOM 8002 C C . GLU B 1 299 ? 0.106 -21.219 -10.867 1 76.19 299 GLU B C 1
ATOM 8004 O O . GLU B 1 299 ? -0.625 -21.953 -10.188 1 76.19 299 GLU B O 1
ATOM 8009 N N . SER B 1 300 ? 1.402 -21.328 -10.875 1 72.62 300 SER B N 1
ATOM 8010 C CA . SER B 1 300 ? 2.041 -22.422 -10.156 1 72.62 300 SER B CA 1
ATOM 8011 C C . SER B 1 300 ? 2.277 -22.062 -8.688 1 72.62 300 SER B C 1
ATOM 8013 O O . SER B 1 300 ? 2.658 -22.922 -7.887 1 72.62 300 SER B O 1
ATOM 8015 N N . ASN B 1 301 ? 1.979 -20.844 -8.367 1 80.12 301 ASN B N 1
ATOM 8016 C CA . ASN B 1 301 ? 2.164 -20.391 -6.996 1 80.12 301 ASN B CA 1
ATOM 8017 C C . ASN B 1 301 ? 0.915 -20.625 -6.148 1 80.12 301 ASN B C 1
ATOM 8019 O O . ASN B 1 301 ? -0.101 -19.953 -6.336 1 80.12 301 ASN B O 1
ATOM 8023 N N . GLU B 1 302 ? 1.03 -21.453 -5.242 1 76.25 302 GLU B N 1
ATOM 8024 C CA . GLU B 1 302 ? -0.096 -21.812 -4.383 1 76.25 302 GLU B CA 1
ATOM 8025 C C . GLU B 1 302 ? -0.43 -20.672 -3.42 1 76.25 302 GLU B C 1
ATOM 8027 O O . GLU B 1 302 ? -1.529 -20.625 -2.863 1 76.25 302 GLU B O 1
ATOM 8032 N N . GLN B 1 303 ? 0.458 -19.828 -3.254 1 86.5 303 GLN B N 1
ATOM 8033 C CA . GLN B 1 303 ? 0.257 -18.75 -2.297 1 86.5 303 GLN B CA 1
ATOM 8034 C C . GLN B 1 303 ? -0.191 -17.469 -3 1 86.5 303 GLN B C 1
ATOM 8036 O O . GLN B 1 303 ? -0.073 -16.375 -2.445 1 86.5 303 GLN B O 1
ATOM 8041 N N . TYR B 1 304 ? -0.598 -17.672 -4.191 1 90.12 304 TYR B N 1
ATOM 8042 C CA . TYR B 1 304 ? -1.102 -16.531 -4.941 1 90.12 304 TYR B CA 1
ATOM 8043 C C . TYR B 1 304 ? -2.461 -16.094 -4.41 1 90.12 304 TYR B C 1
ATOM 8045 O O . TYR B 1 304 ? -3.445 -16.828 -4.52 1 90.12 304 TYR B O 1
ATOM 8053 N N . ALA B 1 305 ? -2.58 -14.867 -3.76 1 92.62 305 ALA B N 1
ATOM 8054 C CA . ALA B 1 305 ? -3.826 -14.344 -3.207 1 92.62 305 ALA B CA 1
ATOM 8055 C C . ALA B 1 305 ? -4.719 -13.781 -4.309 1 92.62 305 ALA B C 1
ATOM 8057 O O . ALA B 1 305 ? -4.48 -12.68 -4.812 1 92.62 305 ALA B O 1
ATOM 8058 N N . CYS B 1 306 ? -5.746 -14.469 -4.625 1 91.88 306 CYS B N 1
ATOM 8059 C CA . CYS B 1 306 ? -6.676 -14.078 -5.68 1 91.88 306 CYS B CA 1
ATOM 8060 C C . CYS B 1 306 ? -8.07 -13.82 -5.109 1 91.88 306 CYS B C 1
ATOM 8062 O O . CYS B 1 306 ? -8.422 -14.352 -4.055 1 91.88 306 CYS B O 1
ATOM 8064 N N . PHE B 1 307 ? -8.836 -13.031 -5.805 1 92.62 307 PHE B N 1
ATOM 8065 C CA . PHE B 1 307 ? -10.188 -12.633 -5.402 1 92.62 307 PHE B CA 1
ATOM 8066 C C . PHE B 1 307 ? -11.102 -12.523 -6.613 1 92.62 307 PHE B C 1
ATOM 8068 O O . PHE B 1 307 ? -10.633 -12.391 -7.746 1 92.62 307 PHE B O 1
ATOM 8075 N N . VAL B 1 308 ? -12.359 -12.625 -6.34 1 89.5 308 VAL B N 1
ATOM 8076 C CA . VAL B 1 308 ? -13.367 -12.391 -7.371 1 89.5 308 VAL B CA 1
ATOM 8077 C C . VAL B 1 308 ? -13.945 -10.984 -7.207 1 89.5 308 VAL B C 1
ATOM 8079 O O . VAL B 1 308 ? -14.383 -10.609 -6.117 1 89.5 308 VAL B O 1
ATOM 8082 N N . ASP B 1 309 ? -13.828 -10.227 -8.195 1 88.81 309 ASP B N 1
ATOM 8083 C CA . ASP B 1 309 ? -14.367 -8.875 -8.109 1 88.81 309 ASP B CA 1
ATOM 8084 C C . ASP B 1 309 ? -15.852 -8.852 -8.445 1 88.81 309 ASP B C 1
ATOM 8086 O O . ASP B 1 309 ? -16.469 -9.898 -8.672 1 88.81 309 ASP B O 1
ATOM 8090 N N . HIS B 1 310 ? -16.453 -7.66 -8.438 1 83.12 310 HIS B N 1
ATOM 8091 C CA . HIS B 1 310 ? -17.891 -7.516 -8.617 1 83.12 310 HIS B CA 1
ATOM 8092 C C . HIS B 1 310 ? -18.312 -7.898 -10.031 1 83.12 310 HIS B C 1
ATOM 8094 O O . HIS B 1 310 ? -19.469 -8.234 -10.266 1 83.12 310 HIS B O 1
ATOM 8100 N N . SER B 1 311 ? -17.391 -7.805 -10.938 1 77.69 311 SER B N 1
ATOM 8101 C CA . SER B 1 311 ? -17.688 -8.203 -12.312 1 77.69 311 SER B CA 1
ATOM 8102 C C . SER B 1 311 ? -17.641 -9.719 -12.469 1 77.69 311 SER B C 1
ATOM 8104 O O . SER B 1 311 ? -18.109 -10.258 -13.469 1 77.69 311 SER B O 1
ATOM 8106 N N . GLY B 1 312 ? -17.125 -10.352 -11.531 1 79.62 312 GLY B N 1
ATOM 8107 C CA . GLY B 1 312 ? -16.969 -11.797 -11.586 1 79.62 312 GLY B CA 1
ATOM 8108 C C . GLY B 1 312 ? -15.594 -12.227 -12.086 1 79.62 312 GLY B C 1
ATOM 8109 O O . GLY B 1 312 ? -15.336 -13.422 -12.25 1 79.62 312 GLY B O 1
ATOM 8110 N N . GLY B 1 313 ? -14.82 -11.297 -12.352 1 83.62 313 GLY B N 1
ATOM 8111 C CA . GLY B 1 313 ? -13.469 -11.609 -12.789 1 83.62 313 GLY B CA 1
ATOM 8112 C C . GLY B 1 313 ? -12.516 -11.875 -11.641 1 83.62 313 GLY B C 1
ATOM 8113 O O . GLY B 1 313 ? -12.758 -11.445 -10.516 1 83.62 313 GLY B O 1
ATOM 8114 N N . LEU B 1 314 ? -11.516 -12.633 -12 1 89 314 LEU B N 1
ATOM 8115 C CA . LEU B 1 314 ? -10.508 -12.945 -10.992 1 89 314 LEU B CA 1
ATOM 8116 C C . LEU B 1 314 ? -9.398 -11.898 -10.984 1 89 314 LEU B C 1
ATOM 8118 O O . LEU B 1 314 ? -8.867 -11.555 -12.047 1 89 314 LEU B O 1
ATOM 8122 N N . VAL B 1 315 ? -9.148 -11.43 -9.844 1 92.81 315 VAL B N 1
ATOM 8123 C CA . VAL B 1 315 ? -8.062 -10.461 -9.664 1 92.81 315 VAL B CA 1
ATOM 8124 C C . VAL B 1 315 ? -7.152 -10.914 -8.531 1 92.81 315 VAL B C 1
ATOM 8126 O O . VAL B 1 315 ? -7.566 -11.688 -7.656 1 92.81 315 VAL B O 1
ATOM 8129 N N . GLY B 1 316 ? -5.898 -10.5 -8.648 1 93.38 316 GLY B N 1
ATOM 8130 C CA . GLY B 1 316 ? -4.961 -10.953 -7.641 1 93.38 316 GLY B CA 1
ATOM 8131 C C . GLY B 1 316 ? -4.062 -9.844 -7.117 1 93.38 316 GLY B C 1
ATOM 8132 O O . GLY B 1 316 ? -3.896 -8.812 -7.773 1 93.38 316 GLY B O 1
ATOM 8133 N N . LEU B 1 317 ? -3.629 -10.008 -5.828 1 95.5 317 LEU B N 1
ATOM 8134 C CA . LEU B 1 317 ? -2.613 -9.148 -5.23 1 95.5 317 LEU B CA 1
ATOM 8135 C C . LEU B 1 317 ? -1.22 -9.547 -5.703 1 95.5 317 LEU B C 1
ATOM 8137 O O . LEU B 1 317 ? -0.994 -10.695 -6.094 1 95.5 317 LEU B O 1
ATOM 8141 N N . PRO B 1 318 ? -0.333 -8.609 -5.738 1 95.06 318 PRO B N 1
ATOM 8142 C CA . PRO B 1 318 ? 1.006 -8.93 -6.242 1 95.06 318 PRO B CA 1
ATOM 8143 C C . PRO B 1 318 ? 1.79 -9.844 -5.305 1 95.06 318 PRO B C 1
ATOM 8145 O O . PRO B 1 318 ? 1.818 -9.609 -4.094 1 95.06 318 PRO B O 1
ATOM 8148 N N . CYS B 1 319 ? 2.467 -10.852 -5.887 1 94.44 319 CYS B N 1
ATOM 8149 C CA . CYS B 1 319 ? 3.361 -11.734 -5.145 1 94.44 319 CYS B CA 1
ATOM 8150 C C . CYS B 1 319 ? 4.777 -11.172 -5.113 1 94.44 319 CYS B C 1
ATOM 8152 O O . CYS B 1 319 ? 5.598 -11.594 -4.293 1 94.44 319 CYS B O 1
ATOM 8154 N N . ASP B 1 320 ? 5.043 -10.344 -6 1 94.81 320 ASP B N 1
ATOM 8155 C CA . ASP B 1 320 ? 6.316 -9.641 -6.125 1 94.81 320 ASP B CA 1
ATOM 8156 C C . ASP B 1 320 ? 6.133 -8.289 -6.812 1 94.81 320 ASP B C 1
ATOM 8158 O O . ASP B 1 320 ? 5.031 -7.953 -7.25 1 94.81 320 ASP B O 1
ATOM 8162 N N . GLN B 1 321 ? 7.188 -7.562 -6.863 1 95.62 321 GLN B N 1
ATOM 8163 C CA . GLN B 1 321 ? 7.078 -6.227 -7.438 1 95.62 321 GLN B CA 1
ATOM 8164 C C . GLN B 1 321 ? 7.52 -6.219 -8.898 1 95.62 321 GLN B C 1
ATOM 8166 O O . GLN B 1 321 ? 7.297 -5.238 -9.617 1 95.62 321 GLN B O 1
ATOM 8171 N N . ARG B 1 322 ? 8.039 -7.285 -9.383 1 96.44 322 ARG B N 1
ATOM 8172 C CA . ARG B 1 322 ? 8.633 -7.332 -10.719 1 96.44 322 ARG B CA 1
ATOM 8173 C C . ARG B 1 322 ? 7.57 -7.566 -11.781 1 96.44 322 ARG B C 1
ATOM 8175 O O . ARG B 1 322 ? 7.535 -6.867 -12.797 1 96.44 322 ARG B O 1
ATOM 8182 N N . VAL B 1 323 ? 6.715 -8.5 -11.617 1 95.5 323 VAL B N 1
ATOM 8183 C CA . VAL B 1 323 ? 5.727 -8.914 -12.617 1 95.5 323 VAL B CA 1
ATOM 8184 C C . VAL B 1 323 ? 4.785 -7.746 -12.914 1 95.5 323 VAL B C 1
ATOM 8186 O O . VAL B 1 323 ? 4.594 -7.375 -14.078 1 95.5 323 VAL B O 1
ATOM 8189 N N . PRO B 1 324 ? 4.172 -7.125 -11.836 1 94.31 324 PRO B N 1
ATOM 8190 C CA . PRO B 1 324 ? 3.312 -5.98 -12.148 1 94.31 324 PRO B CA 1
ATOM 8191 C C . PRO B 1 324 ? 4.055 -4.867 -12.875 1 94.31 324 PRO B C 1
ATOM 8193 O O . PRO B 1 324 ? 3.48 -4.195 -13.734 1 94.31 324 PRO B O 1
ATOM 8196 N N . PHE B 1 325 ? 5.266 -4.637 -12.57 1 96 325 PHE B N 1
ATOM 8197 C CA . PHE B 1 325 ? 6.035 -3.582 -13.219 1 96 325 PHE B CA 1
ATOM 8198 C C . PHE B 1 325 ? 6.34 -3.945 -14.664 1 96 325 PHE B C 1
ATOM 8200 O O . PHE B 1 325 ? 6.293 -3.088 -15.547 1 96 325 PHE B O 1
ATOM 8207 N N . ALA B 1 326 ? 6.77 -5.18 -14.875 1 95.25 326 ALA B N 1
ATOM 8208 C CA . ALA B 1 326 ? 6.977 -5.637 -16.25 1 95.25 326 ALA B CA 1
ATOM 8209 C C . ALA B 1 326 ? 5.715 -5.449 -17.094 1 95.25 326 ALA B C 1
ATOM 8211 O O . ALA B 1 326 ? 5.789 -5.047 -18.25 1 95.25 326 ALA B O 1
ATOM 8212 N N . ARG B 1 327 ? 4.625 -5.82 -16.516 1 92.12 327 ARG B N 1
ATOM 8213 C CA . ARG B 1 327 ? 3.342 -5.613 -17.188 1 92.12 327 ARG B CA 1
ATOM 8214 C C . ARG B 1 327 ? 3.125 -4.141 -17.516 1 92.12 327 ARG B C 1
ATOM 8216 O O . ARG B 1 327 ? 2.66 -3.803 -18.609 1 92.12 327 ARG B O 1
ATOM 8223 N N . PHE B 1 328 ? 3.432 -3.275 -16.641 1 92.31 328 PHE B N 1
ATOM 8224 C CA . PHE B 1 328 ? 3.291 -1.838 -16.844 1 92.31 328 PHE B CA 1
ATOM 8225 C C . PHE B 1 328 ? 4.172 -1.363 -18 1 92.31 328 PHE B C 1
ATOM 8227 O O . PHE B 1 328 ? 3.729 -0.583 -18.844 1 92.31 328 PHE B O 1
ATOM 8234 N N . ILE B 1 329 ? 5.449 -1.789 -17.969 1 92.62 329 ILE B N 1
ATOM 8235 C CA . ILE B 1 329 ? 6.391 -1.383 -19.016 1 92.62 329 ILE B CA 1
ATOM 8236 C C . ILE B 1 329 ? 5.836 -1.757 -20.375 1 92.62 329 ILE B C 1
ATOM 8238 O O . ILE B 1 329 ? 5.863 -0.946 -21.312 1 92.62 329 ILE B O 1
ATOM 8242 N N . ALA B 1 330 ? 5.387 -2.971 -20.469 1 89.44 330 ALA B N 1
ATOM 8243 C CA . ALA B 1 330 ? 4.883 -3.475 -21.734 1 89.44 330 ALA B CA 1
ATOM 8244 C C . ALA B 1 330 ? 3.668 -2.676 -22.203 1 89.44 330 ALA B C 1
ATOM 8246 O O . ALA B 1 330 ? 3.549 -2.346 -23.391 1 89.44 330 ALA B O 1
ATOM 8247 N N . ARG B 1 331 ? 2.852 -2.344 -21.312 1 84.44 331 ARG B N 1
ATOM 8248 C CA . ARG B 1 331 ? 1.589 -1.701 -21.656 1 84.44 331 ARG B CA 1
ATOM 8249 C C . ARG B 1 331 ? 1.779 -0.205 -21.891 1 84.44 331 ARG B C 1
ATOM 8251 O O . ARG B 1 331 ? 1.081 0.4 -22.703 1 84.44 331 ARG B O 1
ATOM 8258 N N . SER B 1 332 ? 2.613 0.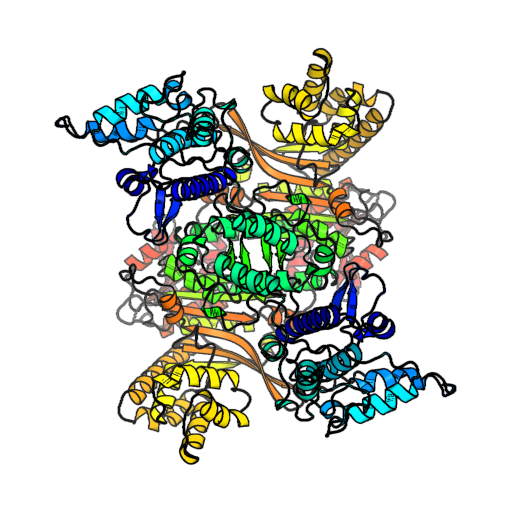439 -21.141 1 85.81 332 SER B N 1
ATOM 8259 C CA . SER B 1 332 ? 2.838 1.877 -21.266 1 85.81 332 SER B CA 1
ATOM 8260 C C . SER B 1 332 ? 3.898 2.188 -22.312 1 85.81 332 SER B C 1
ATOM 8262 O O . SER B 1 332 ? 4.105 3.35 -22.672 1 85.81 332 SER B O 1
ATOM 8264 N N . ASN B 1 333 ? 4.613 1.282 -22.766 1 84.19 333 ASN B N 1
ATOM 8265 C CA . ASN B 1 333 ? 5.688 1.44 -23.75 1 84.19 333 ASN B CA 1
ATOM 8266 C C . ASN B 1 333 ? 6.793 2.352 -23.219 1 84.19 333 ASN B C 1
ATOM 8268 O O . ASN B 1 333 ? 7.242 3.258 -23.922 1 84.19 333 ASN B O 1
ATOM 8272 N N . THR B 1 334 ? 7.035 2.154 -22.016 1 89.19 334 THR B N 1
ATOM 8273 C CA . THR B 1 334 ? 8.141 2.885 -21.391 1 89.19 334 THR B CA 1
ATOM 8274 C C . THR B 1 334 ? 9.484 2.359 -21.891 1 89.19 334 THR B C 1
ATOM 8276 O O . THR B 1 334 ? 9.742 1.156 -21.828 1 89.19 334 THR B O 1
ATOM 8279 N N . GLN B 1 335 ? 10.336 3.254 -22.328 1 88.94 335 GLN B N 1
ATOM 8280 C CA . GLN B 1 335 ? 11.602 2.826 -22.906 1 88.94 335 GLN B CA 1
ATOM 8281 C C . GLN B 1 335 ? 12.766 3.162 -21.984 1 88.94 335 GLN B C 1
ATOM 8283 O O . GLN B 1 335 ? 13.844 2.576 -22.094 1 88.94 335 GLN B O 1
ATOM 8288 N N . SER B 1 336 ? 12.602 4.082 -21.172 1 90.19 336 SER B N 1
ATOM 8289 C CA . SER B 1 336 ? 13.656 4.492 -20.25 1 90.19 336 SER B CA 1
ATOM 8290 C C . SER B 1 336 ? 13.094 4.945 -18.906 1 90.19 336 SER B C 1
ATOM 8292 O O . SER B 1 336 ? 12.203 5.801 -18.859 1 90.19 336 SER B O 1
ATOM 8294 N N . MET B 1 337 ? 13.641 4.293 -17.891 1 92.62 337 MET B N 1
ATOM 8295 C CA . MET B 1 337 ? 13.156 4.633 -16.547 1 92.62 337 MET B CA 1
ATOM 8296 C C . MET B 1 337 ? 14.008 3.969 -15.469 1 92.62 337 MET B C 1
ATOM 8298 O O . MET B 1 337 ? 14.398 2.811 -15.617 1 92.62 337 MET B O 1
ATOM 8302 N N . LYS B 1 338 ? 14.391 4.715 -14.5 1 95.56 338 LYS B N 1
ATOM 8303 C CA . LYS B 1 338 ? 14.984 4.176 -13.281 1 95.56 338 LYS B CA 1
ATOM 8304 C C . LYS B 1 338 ? 14.039 4.34 -12.086 1 95.56 338 LYS B C 1
ATOM 8306 O O . LYS B 1 338 ? 13.703 5.465 -11.703 1 95.56 338 LYS B O 1
ATOM 8311 N N . ARG B 1 339 ? 13.688 3.225 -11.547 1 96.25 339 ARG B N 1
ATOM 8312 C CA . ARG B 1 339 ? 12.664 3.328 -10.516 1 96.25 339 ARG B CA 1
ATOM 8313 C C . ARG B 1 339 ? 13.039 2.496 -9.289 1 96.25 339 ARG B C 1
ATOM 8315 O O . ARG B 1 339 ? 13.812 1.545 -9.391 1 96.25 339 ARG B O 1
ATOM 8322 N N . TYR B 1 340 ? 12.57 2.932 -8.164 1 97.75 340 TYR B N 1
ATOM 8323 C CA . TYR B 1 340 ? 12.57 2.098 -6.973 1 97.75 340 TYR B CA 1
ATOM 8324 C C . TYR B 1 340 ? 11.18 2.023 -6.355 1 97.75 340 TYR B C 1
ATOM 8326 O O . TYR B 1 340 ? 10.32 2.859 -6.645 1 97.75 340 TYR B O 1
ATOM 8334 N N . CYS B 1 341 ? 10.969 0.973 -5.684 1 96.94 341 CYS B N 1
ATOM 8335 C CA . CYS B 1 341 ? 9.664 0.747 -5.07 1 96.94 341 CYS B CA 1
ATOM 8336 C C . CYS B 1 341 ? 9.812 0.012 -3.744 1 96.94 341 CYS B C 1
ATOM 8338 O O . CYS B 1 341 ? 10.531 -0.983 -3.654 1 96.94 341 CYS B O 1
ATOM 8340 N N . LEU B 1 342 ? 9.266 0.575 -2.705 1 96.38 342 LEU B N 1
ATOM 8341 C CA . LEU B 1 342 ? 9.117 -0.083 -1.411 1 96.38 342 LEU B CA 1
ATOM 8342 C C . LEU B 1 342 ? 7.648 -0.295 -1.072 1 96.38 342 LEU B C 1
ATOM 8344 O O . LEU B 1 342 ? 7 0.597 -0.522 1 96.38 342 LEU B O 1
ATOM 8348 N N . ASP B 1 343 ? 7.121 -1.393 -1.43 1 95.69 343 ASP B N 1
ATOM 8349 C CA . ASP B 1 343 ? 5.699 -1.651 -1.242 1 95.69 343 ASP B CA 1
ATOM 8350 C C . ASP B 1 343 ? 5.461 -3.072 -0.737 1 95.69 343 ASP B C 1
ATOM 8352 O O . ASP B 1 343 ? 6.379 -3.895 -0.722 1 95.69 343 ASP B O 1
ATOM 8356 N N . LYS B 1 344 ? 4.238 -3.305 -0.367 1 95.75 344 LYS B N 1
ATOM 8357 C CA . LYS B 1 344 ? 3.867 -4.598 0.2 1 95.75 344 LYS B CA 1
ATOM 8358 C C . LYS B 1 344 ? 3.584 -5.621 -0.898 1 95.75 344 LYS B C 1
ATOM 8360 O O . LYS B 1 344 ? 3.111 -5.262 -1.979 1 95.75 344 LYS B O 1
ATOM 8365 N N . VAL B 1 345 ? 3.965 -6.809 -0.675 1 96.56 345 VAL B N 1
ATOM 8366 C CA . VAL B 1 345 ? 3.6 -7.98 -1.464 1 96.56 345 VAL B CA 1
ATOM 8367 C C . VAL B 1 345 ? 2.83 -8.969 -0.592 1 96.56 345 VAL B C 1
ATOM 8369 O O . VAL B 1 345 ? 2.916 -8.922 0.637 1 96.56 345 VAL B O 1
ATOM 8372 N N . TYR B 1 346 ? 2.059 -9.812 -1.213 1 95.69 346 TYR B N 1
ATOM 8373 C CA . TYR B 1 346 ? 1.115 -10.617 -0.439 1 95.69 346 TYR B CA 1
ATOM 8374 C C . TYR B 1 346 ? 1.257 -12.094 -0.767 1 95.69 346 TYR B C 1
ATOM 8376 O O . TYR B 1 346 ? 1.548 -12.461 -1.909 1 95.69 346 TYR B O 1
ATOM 8384 N N . GLN B 1 347 ? 1.122 -12.867 0.233 1 92.25 347 GLN B N 1
ATOM 8385 C CA . GLN B 1 347 ? 1.088 -14.32 0.114 1 92.25 347 GLN B CA 1
ATOM 8386 C C . GLN B 1 347 ? -0.114 -14.898 0.851 1 92.25 347 GLN B C 1
ATOM 8388 O O . GLN B 1 347 ? -0.318 -14.625 2.035 1 92.25 347 GLN B O 1
ATOM 8393 N N . GLU B 1 348 ? -0.843 -15.594 0.102 1 88.69 348 GLU B N 1
ATOM 8394 C CA . GLU B 1 348 ? -2.002 -16.234 0.722 1 88.69 348 GLU B CA 1
ATOM 8395 C C . GLU B 1 348 ? -1.574 -17.266 1.754 1 88.69 348 GLU B C 1
ATOM 8397 O O . GLU B 1 348 ? -0.611 -18 1.537 1 88.69 348 GLU B O 1
ATOM 8402 N N . LYS B 1 349 ? -2.264 -17.203 2.799 1 80.75 349 LYS B N 1
ATOM 8403 C CA . LYS B 1 349 ? -1.977 -18.172 3.842 1 80.75 349 LYS B CA 1
ATOM 8404 C C . LYS B 1 349 ? -2.582 -19.531 3.5 1 80.75 349 LYS B C 1
ATOM 8406 O O . LYS B 1 349 ? -3.438 -19.641 2.619 1 80.75 349 LYS B O 1
ATOM 8411 N N . LYS B 1 350 ? -2.057 -20.359 4.129 1 66.56 350 LYS B N 1
ATOM 8412 C CA . LYS B 1 350 ? -2.508 -21.734 3.885 1 66.56 350 LYS B CA 1
ATOM 8413 C C . LYS B 1 350 ? -3.965 -21.906 4.301 1 66.56 350 LYS B C 1
ATOM 8415 O O . LYS B 1 350 ? -4.727 -22.609 3.621 1 66.56 350 LYS B O 1
ATOM 8420 N N . PHE B 1 351 ? -4.289 -21.203 5.418 1 64.31 351 PHE B N 1
ATOM 8421 C CA . PHE B 1 351 ? -5.676 -21.234 5.859 1 64.31 351 PHE B CA 1
ATOM 8422 C C . PHE B 1 351 ? -6.465 -20.094 5.23 1 64.31 351 PHE B C 1
ATOM 8424 O O . PHE B 1 351 ? -6.078 -18.922 5.34 1 64.31 351 PHE B O 1
ATOM 8431 N N . PHE B 1 352 ? -7.504 -20.531 4.535 1 68.75 352 PHE B N 1
ATOM 84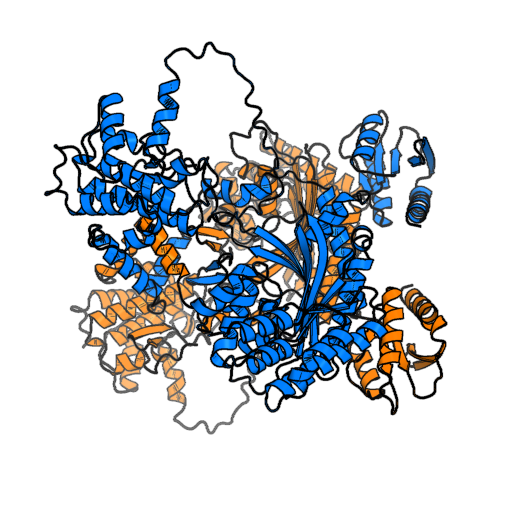32 C CA . PHE B 1 352 ? -8.305 -19.516 3.861 1 68.75 352 PHE B CA 1
ATOM 8433 C C . PHE B 1 352 ? -9.141 -18.734 4.863 1 68.75 352 PHE B C 1
ATOM 8435 O O . PHE B 1 352 ? -9.375 -19.188 5.984 1 68.75 352 PHE B O 1
ATOM 8442 N N . GLY B 1 353 ? -9.523 -17.625 4.555 1 74.19 353 GLY B N 1
ATOM 8443 C CA . GLY B 1 353 ? -10.352 -16.781 5.398 1 74.19 353 GLY B CA 1
ATOM 8444 C C . GLY B 1 353 ? -9.547 -15.852 6.289 1 74.19 353 GLY B C 1
ATOM 8445 O O . GLY B 1 353 ? -10.094 -15.242 7.211 1 74.19 353 GLY B O 1
ATOM 8446 N N . LEU B 1 354 ? -8.375 -15.992 6.102 1 82 354 LEU B N 1
ATOM 8447 C CA . LEU B 1 354 ? -7.492 -15.102 6.844 1 82 354 LEU B CA 1
ATOM 8448 C C . LEU B 1 354 ? -6.848 -14.07 5.918 1 82 354 LEU B C 1
ATOM 8450 O O . LEU B 1 354 ? -6.746 -14.297 4.711 1 82 354 LEU B O 1
ATOM 8454 N N . HIS B 1 355 ? -6.559 -13.039 6.543 1 90.62 355 HIS B N 1
ATOM 8455 C CA . HIS B 1 355 ? -5.844 -12.031 5.766 1 90.62 355 HIS B CA 1
ATOM 8456 C C . HIS B 1 355 ? -4.531 -12.586 5.223 1 90.62 355 HIS B C 1
ATOM 8458 O O . HIS B 1 355 ? -3.789 -13.258 5.941 1 90.62 355 HIS B O 1
ATOM 8464 N N . PRO B 1 356 ? -4.242 -12.367 3.908 1 92.19 356 PRO B N 1
ATOM 8465 C CA . PRO B 1 356 ? -2.953 -12.805 3.365 1 92.19 356 PRO B CA 1
ATOM 8466 C C . PRO B 1 356 ? -1.764 -12.195 4.105 1 92.19 356 PRO B C 1
ATOM 8468 O O . PRO B 1 356 ? -1.869 -11.094 4.648 1 92.19 356 PRO B O 1
ATOM 8471 N N . LYS B 1 357 ? -0.729 -12.938 4.156 1 92.06 357 LYS B N 1
ATOM 8472 C CA . LYS B 1 357 ? 0.493 -12.43 4.77 1 92.06 357 LYS B CA 1
ATOM 8473 C C . LYS B 1 357 ? 1.122 -11.336 3.91 1 92.06 357 LYS B C 1
ATOM 8475 O O . LYS B 1 357 ? 1.29 -11.508 2.701 1 92.06 357 LYS B O 1
ATOM 8480 N N . ASP B 1 358 ? 1.364 -10.211 4.512 1 92.56 358 ASP B N 1
ATOM 8481 C CA . ASP B 1 358 ? 1.972 -9.125 3.76 1 92.56 358 ASP B CA 1
ATOM 8482 C C . ASP B 1 358 ? 3.418 -8.891 4.195 1 92.56 358 ASP B C 1
ATOM 8484 O O . ASP B 1 358 ? 3.756 -9.078 5.367 1 92.56 358 ASP B O 1
ATOM 8488 N N . MET B 1 359 ? 4.277 -8.617 3.273 1 94.38 359 MET B N 1
ATOM 8489 C CA . MET B 1 359 ? 5.684 -8.289 3.484 1 94.38 359 MET B CA 1
ATOM 8490 C C . MET B 1 359 ? 6.113 -7.133 2.59 1 94.38 359 MET B C 1
ATOM 8492 O O . MET B 1 359 ? 5.578 -6.953 1.495 1 94.38 359 MET B O 1
ATOM 8496 N N . THR B 1 360 ? 7.02 -6.391 3.125 1 95.81 360 THR B N 1
ATOM 8497 C CA . THR B 1 360 ? 7.527 -5.285 2.322 1 95.81 360 THR B CA 1
ATOM 8498 C C . THR B 1 360 ? 8.703 -5.734 1.462 1 95.81 360 THR B C 1
ATOM 8500 O O . THR B 1 360 ? 9.625 -6.387 1.955 1 95.81 360 THR B O 1
ATOM 8503 N N . GLU B 1 361 ? 8.641 -5.496 0.213 1 95.44 361 GLU B N 1
ATOM 8504 C CA . GLU B 1 361 ? 9.734 -5.773 -0.715 1 95.44 361 GLU B CA 1
ATOM 8505 C C . GLU B 1 361 ? 10.281 -4.484 -1.317 1 95.44 361 GLU B C 1
ATOM 8507 O O . GLU B 1 361 ? 9.523 -3.57 -1.643 1 95.44 361 GLU B O 1
ATOM 8512 N N . CYS B 1 362 ? 11.602 -4.41 -1.358 1 97.38 362 CYS B N 1
ATOM 8513 C CA . CYS B 1 362 ? 12.266 -3.281 -1.997 1 97.38 362 CYS B CA 1
ATOM 8514 C C . CYS B 1 362 ? 12.758 -3.656 -3.391 1 97.38 362 CYS B C 1
ATOM 8516 O O . CYS B 1 362 ? 13.516 -4.617 -3.551 1 97.38 362 CYS B O 1
ATOM 8518 N N . ALA B 1 363 ? 12.328 -2.959 -4.309 1 98.25 363 ALA B N 1
ATOM 8519 C CA . ALA B 1 363 ? 12.727 -3.24 -5.688 1 98.25 363 ALA B CA 1
ATOM 8520 C C . ALA B 1 363 ? 13.414 -2.033 -6.312 1 98.25 363 ALA B C 1
ATOM 8522 O O . ALA B 1 363 ? 13.023 -0.889 -6.078 1 98.25 363 ALA B O 1
ATOM 8523 N N . PHE B 1 364 ? 14.477 -2.211 -6.984 1 98.56 364 PHE B N 1
ATOM 8524 C CA . PHE B 1 364 ? 15.203 -1.247 -7.801 1 98.56 364 PHE B CA 1
ATOM 8525 C C . PHE B 1 364 ? 15.328 -1.735 -9.234 1 98.56 364 PHE B C 1
ATOM 8527 O O . PHE B 1 364 ? 15.828 -2.83 -9.484 1 98.56 364 PHE B O 1
ATOM 8534 N N . ASP B 1 365 ? 14.844 -0.961 -10.188 1 98.25 365 ASP B N 1
ATOM 8535 C CA . ASP B 1 365 ? 14.805 -1.384 -11.586 1 98.25 365 ASP B CA 1
ATOM 8536 C C . ASP B 1 365 ? 15.375 -0.302 -12.5 1 98.25 365 ASP B C 1
ATOM 8538 O O . ASP B 1 365 ? 15.18 0.89 -12.258 1 98.25 365 ASP B O 1
ATOM 8542 N N . ILE B 1 366 ? 16.078 -0.721 -13.539 1 97.31 366 ILE B N 1
ATOM 8543 C CA . ILE B 1 366 ? 16.594 0.154 -14.578 1 97.31 366 ILE B CA 1
ATOM 8544 C C . ILE B 1 366 ? 16.078 -0.308 -15.945 1 97.31 366 ILE B C 1
ATOM 8546 O O . ILE B 1 366 ? 16.328 -1.444 -16.359 1 97.31 366 ILE B O 1
ATOM 8550 N N . VAL B 1 367 ? 15.336 0.495 -16.594 1 96.06 367 VAL B N 1
ATOM 8551 C CA . VAL B 1 367 ? 14.828 0.222 -17.938 1 96.06 367 VAL B CA 1
ATOM 8552 C C . VAL B 1 367 ? 15.562 1.089 -18.953 1 96.06 367 VAL B C 1
ATOM 8554 O O . VAL B 1 367 ? 15.625 2.312 -18.812 1 96.06 367 VAL B O 1
ATOM 8557 N N . THR B 1 368 ? 16.172 0.502 -19.938 1 93.56 368 THR B N 1
ATOM 8558 C CA . THR B 1 368 ? 16.891 1.204 -20.984 1 93.56 368 THR B CA 1
ATOM 8559 C C . THR B 1 368 ? 16.406 0.764 -22.375 1 93.56 368 THR B C 1
ATOM 8561 O O . THR B 1 368 ? 15.875 -0.338 -22.516 1 93.56 368 THR B O 1
ATOM 8564 N N . PRO B 1 369 ? 16.562 1.613 -23.312 1 88 369 PRO B N 1
ATOM 8565 C CA . PRO B 1 369 ? 16.125 1.247 -24.656 1 88 369 PRO B CA 1
ATOM 8566 C C . PRO B 1 369 ? 16.922 0.098 -25.266 1 88 369 PRO B C 1
ATOM 8568 O O . PRO B 1 369 ? 16.391 -0.681 -26.062 1 88 369 PRO B O 1
ATOM 8571 N N . SER B 1 370 ? 18.172 0.067 -24.891 1 82.62 370 SER B N 1
ATOM 8572 C CA . SER B 1 370 ? 19 -1.012 -25.422 1 82.62 370 SER B CA 1
ATOM 8573 C C . SER B 1 370 ? 19.859 -1.626 -24.328 1 82.62 370 SER B C 1
ATOM 8575 O O . SER B 1 370 ? 20.125 -0.994 -23.297 1 82.62 370 SER B O 1
ATOM 8577 N N . HIS B 1 371 ? 20.219 -2.938 -24.562 1 71.38 371 HIS B N 1
ATOM 8578 C CA . HIS B 1 371 ? 21.031 -3.621 -23.578 1 71.38 371 HIS B CA 1
ATOM 8579 C C . HIS B 1 371 ? 22.516 -3.59 -23.969 1 71.38 371 HIS B C 1
ATOM 8581 O O . HIS B 1 371 ? 23.344 -4.25 -23.344 1 71.38 371 HIS B O 1
ATOM 8587 N N . ALA B 1 372 ? 22.906 -2.801 -24.719 1 74.38 372 ALA B N 1
ATOM 8588 C CA . ALA B 1 372 ? 24.234 -2.877 -25.297 1 74.38 372 ALA B CA 1
ATOM 8589 C C . ALA B 1 372 ? 25.312 -2.473 -24.281 1 74.38 372 ALA B C 1
ATOM 8591 O O . ALA B 1 372 ? 26.391 -3.059 -24.25 1 74.38 372 ALA B O 1
ATOM 8592 N N . SER B 1 373 ? 25.125 -1.673 -23.406 1 82.19 373 SER B N 1
ATOM 8593 C CA . SER B 1 373 ? 26.172 -1.122 -22.547 1 82.19 373 SER B CA 1
ATOM 8594 C C . SER B 1 373 ? 26.484 -2.053 -21.391 1 82.19 373 SER B C 1
ATOM 8596 O O . SER B 1 373 ? 27.656 -2.199 -21 1 82.19 373 SER B O 1
ATOM 8598 N N . LEU B 1 374 ? 25.656 -2.9 -20.766 1 91.69 374 LEU B N 1
ATOM 8599 C CA . LEU B 1 374 ? 25.766 -3.826 -19.641 1 91.69 374 LEU B CA 1
ATOM 8600 C C . LEU B 1 374 ? 26.094 -3.08 -18.359 1 91.69 374 LEU B C 1
ATOM 8602 O O . LEU B 1 374 ? 26.406 -3.701 -17.328 1 91.69 374 LEU B O 1
ATOM 8606 N N . ILE B 1 375 ? 26.078 -1.723 -18.359 1 93.25 375 ILE B N 1
ATOM 8607 C CA . ILE B 1 375 ? 26.359 -0.879 -17.203 1 93.25 375 ILE B CA 1
ATOM 8608 C C . ILE B 1 375 ? 25.234 -1.008 -16.188 1 93.25 375 ILE B C 1
ATOM 8610 O O . ILE B 1 375 ? 25.5 -1.088 -14.984 1 93.25 375 ILE B O 1
ATOM 8614 N N . PRO B 1 376 ? 23.969 -1.081 -16.672 1 95.69 376 PRO B N 1
ATOM 8615 C CA . PRO B 1 376 ? 22.875 -1.206 -15.711 1 95.69 376 PRO B CA 1
ATOM 8616 C C . PRO B 1 376 ? 23.016 -2.439 -14.82 1 95.69 376 PRO B C 1
ATOM 8618 O O . PRO B 1 376 ? 22.688 -2.385 -13.633 1 95.69 376 PRO B O 1
ATOM 8621 N N . GLU B 1 377 ? 23.516 -3.525 -15.352 1 96.75 377 GLU B N 1
ATOM 8622 C CA . GLU B 1 377 ? 23.719 -4.742 -14.57 1 96.75 377 GLU B CA 1
ATOM 8623 C C . GLU B 1 377 ? 24.75 -4.516 -13.461 1 96.75 377 GLU B C 1
ATOM 8625 O O . GLU B 1 377 ? 24.547 -4.945 -12.32 1 96.75 377 GLU B O 1
ATOM 8630 N N . SER B 1 378 ? 25.828 -3.898 -13.812 1 96.5 378 SER B N 1
ATOM 8631 C CA . SER B 1 378 ? 26.875 -3.617 -12.82 1 96.5 378 SER B CA 1
ATOM 8632 C C . SER B 1 378 ? 26.391 -2.611 -11.781 1 96.5 378 SER B C 1
ATOM 8634 O O . SER B 1 378 ? 26.781 -2.676 -10.617 1 96.5 378 SER B O 1
ATOM 8636 N N . GLU B 1 379 ? 25.625 -1.653 -12.242 1 96.44 379 GLU B N 1
ATOM 8637 C CA . GLU B 1 379 ? 25.047 -0.677 -11.312 1 96.44 379 GLU B CA 1
ATOM 8638 C C . GLU B 1 379 ? 24.172 -1.354 -10.266 1 96.44 379 GLU B C 1
ATOM 8640 O O . GLU B 1 379 ? 24.141 -0.931 -9.109 1 96.44 379 GLU B O 1
ATOM 8645 N N . LEU B 1 380 ? 23.453 -2.391 -10.625 1 97.38 380 LEU B N 1
ATOM 8646 C CA . LEU B 1 380 ? 22.641 -3.141 -9.68 1 97.38 380 LEU B CA 1
ATOM 8647 C C . LEU B 1 380 ? 23.5 -3.732 -8.57 1 97.38 380 LEU B C 1
ATOM 8649 O O . LEU B 1 380 ? 23.094 -3.744 -7.402 1 97.38 380 LEU B O 1
ATOM 8653 N N . LEU B 1 381 ? 24.625 -4.227 -9 1 97.81 381 LEU B N 1
ATOM 8654 C CA . LEU B 1 381 ? 25.547 -4.785 -8.016 1 97.81 381 LEU B CA 1
ATOM 8655 C C . LEU B 1 381 ? 26.047 -3.701 -7.07 1 97.81 381 LEU B C 1
ATOM 8657 O O . LEU B 1 381 ? 26.141 -3.92 -5.859 1 97.81 381 LEU B O 1
ATOM 8661 N N . ALA B 1 382 ? 26.312 -2.559 -7.645 1 97.19 382 ALA B N 1
ATOM 8662 C CA . ALA B 1 382 ? 26.797 -1.437 -6.844 1 97.19 382 ALA B CA 1
ATOM 8663 C C . ALA B 1 382 ? 25.734 -0.983 -5.848 1 97.19 382 ALA B C 1
ATOM 8665 O O . ALA B 1 382 ? 26.031 -0.746 -4.676 1 97.19 382 ALA B O 1
ATOM 8666 N N . VAL B 1 383 ? 24.516 -0.858 -6.328 1 97.38 383 VAL B N 1
ATOM 8667 C CA . VAL B 1 383 ? 23.406 -0.427 -5.488 1 97.38 383 VAL B CA 1
ATOM 8668 C C . VAL B 1 383 ? 23.219 -1.412 -4.336 1 97.38 383 VAL B C 1
ATOM 8670 O O . VAL B 1 383 ? 23.047 -1.005 -3.184 1 97.38 383 VAL B O 1
ATOM 8673 N N . SER B 1 384 ? 23.219 -2.705 -4.641 1 97.56 384 SER B N 1
ATOM 8674 C CA . SER B 1 384 ? 23.047 -3.734 -3.623 1 97.56 384 SER B CA 1
ATOM 8675 C C . SER B 1 384 ? 24.156 -3.689 -2.588 1 97.56 384 SER B C 1
ATOM 8677 O O . SER B 1 384 ? 23.906 -3.811 -1.388 1 97.56 384 SER B O 1
ATOM 8679 N N . SER B 1 385 ? 25.328 -3.506 -3.062 1 96.62 385 SER B N 1
ATOM 8680 C CA . SER B 1 385 ? 26.484 -3.416 -2.172 1 96.62 385 SER B CA 1
ATOM 8681 C C . SER B 1 385 ? 26.391 -2.189 -1.27 1 96.62 385 SER B C 1
ATOM 8683 O O . SER B 1 385 ? 26.719 -2.26 -0.082 1 96.62 385 SER B O 1
ATOM 8685 N N . GLN B 1 386 ? 25.984 -1.063 -1.818 1 96.12 386 GLN B N 1
ATOM 8686 C CA . GLN B 1 386 ? 25.859 0.172 -1.054 1 96.12 386 GLN B CA 1
ATOM 8687 C C . GLN B 1 386 ? 24.797 0.036 0.032 1 96.12 386 GLN B C 1
ATOM 8689 O O . GLN B 1 386 ? 24.953 0.553 1.139 1 96.12 386 GLN B O 1
ATOM 8694 N N . VAL B 1 387 ? 23.688 -0.615 -0.297 1 96.62 387 VAL B N 1
ATOM 8695 C CA . VAL B 1 387 ? 22.641 -0.827 0.694 1 96.62 387 VAL B CA 1
ATOM 8696 C C . VAL B 1 387 ? 23.188 -1.623 1.873 1 96.62 387 VAL B C 1
ATOM 8698 O O . VAL B 1 387 ? 22.953 -1.273 3.031 1 96.62 387 VAL B O 1
ATOM 8701 N N . ILE B 1 388 ? 23.922 -2.637 1.599 1 96.06 388 ILE B N 1
ATOM 8702 C CA . ILE B 1 388 ? 24.5 -3.477 2.645 1 96.06 388 ILE B CA 1
ATOM 8703 C C . ILE B 1 388 ? 25.484 -2.664 3.48 1 96.06 388 ILE B C 1
ATOM 8705 O O . ILE B 1 388 ? 25.531 -2.791 4.707 1 96.06 388 ILE B O 1
ATOM 8709 N N . HIS B 1 389 ? 26.188 -1.787 2.846 1 93.88 389 HIS B N 1
ATOM 8710 C CA . HIS B 1 389 ? 27.203 -0.986 3.512 1 93.88 389 HIS B CA 1
ATOM 8711 C C . HIS B 1 389 ? 26.578 0.028 4.461 1 93.88 389 HIS B C 1
ATOM 8713 O O . HIS B 1 389 ? 27.219 0.456 5.426 1 93.88 389 HIS B O 1
ATOM 8719 N N . GLU B 1 390 ? 25.359 0.466 4.199 1 93 390 GLU B N 1
ATOM 8720 C CA . GLU B 1 390 ? 24.703 1.479 5.008 1 93 390 GLU B CA 1
ATOM 8721 C C . GLU B 1 390 ? 24.344 0.935 6.391 1 93 390 GLU B C 1
ATOM 8723 O O . GLU B 1 390 ? 24.125 1.705 7.328 1 93 390 GLU B O 1
ATOM 8728 N N . PHE B 1 391 ? 24.281 -0.372 6.504 1 93.75 391 PHE B N 1
ATOM 8729 C CA . PHE B 1 391 ? 23.891 -0.978 7.773 1 93.75 391 PHE B CA 1
ATOM 8730 C C . PHE B 1 391 ? 25.062 -1.737 8.383 1 93.75 391 PHE B C 1
ATOM 8732 O O . PHE B 1 391 ? 25.453 -2.795 7.887 1 93.75 391 PHE B O 1
ATOM 8739 N N . PRO B 1 392 ? 25.516 -1.288 9.477 1 91.38 392 PRO B N 1
ATOM 8740 C CA . PRO B 1 392 ? 26.672 -1.924 10.102 1 91.38 392 PRO B CA 1
ATOM 8741 C C . PRO B 1 392 ? 26.438 -3.395 10.438 1 91.38 392 PRO B C 1
ATOM 8743 O O . PRO B 1 392 ? 27.344 -4.215 10.328 1 91.38 392 PRO B O 1
ATOM 8746 N N . THR B 1 393 ? 25.312 -3.738 10.844 1 90.38 393 THR B N 1
ATOM 8747 C CA . THR B 1 393 ? 24.969 -5.113 11.195 1 90.38 393 THR B CA 1
ATOM 8748 C C . THR B 1 393 ? 25.109 -6.031 9.984 1 90.38 393 THR B C 1
ATOM 8750 O O . THR B 1 393 ? 25.469 -7.199 10.117 1 90.38 393 THR B O 1
ATOM 8753 N N . LEU B 1 394 ? 24.797 -5.527 8.828 1 92.5 394 LEU B N 1
ATOM 8754 C CA . LEU B 1 394 ? 24.922 -6.316 7.609 1 92.5 394 LEU B CA 1
ATOM 8755 C C . LEU B 1 394 ? 26.375 -6.406 7.156 1 92.5 394 LEU B C 1
ATOM 8757 O O . LEU B 1 394 ? 26.797 -7.426 6.605 1 92.5 394 LEU B O 1
ATOM 8761 N N . ARG B 1 395 ? 27.109 -5.371 7.391 1 89.94 395 ARG B N 1
ATOM 8762 C CA . ARG B 1 395 ? 28.516 -5.344 7 1 89.94 395 ARG B CA 1
ATOM 8763 C C . ARG B 1 395 ? 29.297 -6.434 7.723 1 89.94 395 ARG B C 1
ATOM 8765 O O . ARG B 1 395 ? 30.266 -6.98 7.172 1 89.94 395 ARG B O 1
ATOM 8772 N N . GLU B 1 396 ? 28.844 -6.668 8.828 1 89 396 GLU B N 1
ATOM 8773 C CA . GLU B 1 396 ? 29.547 -7.648 9.641 1 89 396 GLU B CA 1
ATOM 8774 C C . GLU B 1 396 ? 29.281 -9.07 9.148 1 89 396 GLU B C 1
ATOM 8776 O O . GLU B 1 396 ? 30.047 -9.992 9.461 1 89 396 GLU B O 1
ATOM 8781 N N . ARG B 1 397 ? 28.281 -9.07 8.32 1 88.44 397 ARG B N 1
ATOM 8782 C CA . ARG B 1 397 ? 27.969 -10.375 7.75 1 88.44 397 ARG B CA 1
ATOM 8783 C C . ARG B 1 397 ? 28.734 -10.594 6.445 1 88.44 397 ARG B C 1
ATOM 8785 O O . ARG B 1 397 ? 28.984 -9.648 5.695 1 88.44 397 ARG B O 1
ATOM 8792 N N . ASN B 1 398 ? 29.5 -11.508 6.23 1 88.94 398 ASN B N 1
ATOM 8793 C CA . ASN B 1 398 ? 30.297 -11.797 5.047 1 88.94 398 ASN B CA 1
ATOM 8794 C C . ASN B 1 398 ? 29.422 -12.133 3.842 1 88.94 398 ASN B C 1
ATOM 8796 O O . ASN B 1 398 ? 29.484 -13.25 3.322 1 88.94 398 ASN B O 1
ATOM 8800 N N . TYR B 1 399 ? 28.703 -11.055 3.373 1 95.25 399 TYR B N 1
ATOM 8801 C CA . TYR B 1 399 ? 27.875 -11.242 2.186 1 95.25 399 TYR B CA 1
ATOM 8802 C C . TYR B 1 399 ? 28.734 -11.328 0.93 1 95.25 399 TYR B C 1
ATOM 8804 O O . TYR B 1 399 ? 29.797 -10.719 0.859 1 95.25 399 TYR B O 1
ATOM 8812 N N . TYR B 1 400 ? 28.312 -12.062 -0.044 1 96.38 400 TYR B N 1
ATOM 8813 C CA . TYR B 1 400 ? 28.984 -12.117 -1.34 1 96.38 400 TYR B CA 1
ATOM 8814 C C . TYR B 1 400 ? 27.969 -12.273 -2.469 1 96.38 400 TYR B C 1
ATOM 8816 O O . TYR B 1 400 ? 26.812 -12.617 -2.229 1 96.38 400 TYR B O 1
ATOM 8824 N N . PHE B 1 401 ? 28.391 -11.961 -3.689 1 97.44 401 PHE B N 1
ATOM 8825 C CA . PHE B 1 401 ? 27.547 -12.07 -4.871 1 97.44 401 PHE B CA 1
ATOM 8826 C C . PHE B 1 401 ? 27.719 -13.43 -5.535 1 97.44 401 PHE B C 1
ATOM 8828 O O . PHE B 1 401 ? 28.828 -13.93 -5.664 1 97.44 401 PHE B O 1
ATOM 8835 N N . ARG B 1 402 ? 26.672 -14.047 -5.852 1 96.38 402 ARG B N 1
ATOM 8836 C CA . ARG B 1 402 ? 26.625 -15.203 -6.742 1 96.38 402 ARG B CA 1
ATOM 8837 C C . ARG B 1 402 ? 26.031 -14.828 -8.094 1 96.38 402 ARG B C 1
ATOM 8839 O O . ARG B 1 402 ? 24.844 -14.492 -8.172 1 96.38 402 ARG B O 1
ATOM 8846 N N . LEU B 1 403 ? 26.859 -14.898 -9.117 1 97.56 403 LEU B N 1
ATOM 8847 C CA . LEU B 1 403 ? 26.422 -14.477 -10.438 1 97.56 403 LEU B CA 1
ATOM 8848 C C . LEU B 1 403 ? 26.281 -15.672 -11.375 1 97.56 403 LEU B C 1
ATOM 8850 O O . LEU B 1 403 ? 26.922 -16.703 -11.164 1 97.56 403 LEU B O 1
ATOM 8854 N N . ASN B 1 404 ? 25.391 -15.508 -12.336 1 96.56 404 ASN B N 1
ATOM 8855 C CA . ASN B 1 404 ? 25.297 -16.469 -13.43 1 96.56 404 ASN B CA 1
ATOM 8856 C C . ASN B 1 404 ? 24.609 -15.859 -14.648 1 96.56 404 ASN B C 1
ATOM 8858 O O . ASN B 1 404 ? 24.281 -14.664 -14.656 1 96.56 404 ASN B O 1
ATOM 8862 N N . HIS B 1 405 ? 24.656 -16.562 -15.664 1 96.69 405 HIS B N 1
ATOM 8863 C CA . HIS B 1 405 ? 24 -16.219 -16.922 1 96.69 405 HIS B CA 1
ATOM 8864 C C . HIS B 1 405 ? 23.219 -17.391 -17.469 1 96.69 405 HIS B C 1
ATOM 8866 O O . HIS B 1 405 ? 23.719 -18.516 -17.5 1 96.69 405 HIS B O 1
ATOM 8872 N N . THR B 1 406 ? 22.016 -17.156 -17.859 1 95.06 406 THR B N 1
ATOM 8873 C CA . THR B 1 406 ? 21.156 -18.234 -18.328 1 95.06 406 THR B CA 1
ATOM 8874 C C . THR B 1 406 ? 21.734 -18.891 -19.578 1 95.06 406 THR B C 1
ATOM 8876 O O . THR B 1 406 ? 21.516 -20.078 -19.828 1 95.06 406 THR B O 1
ATOM 8879 N N . SER B 1 407 ? 22.484 -18.125 -20.422 1 95.25 407 SER B N 1
ATOM 8880 C CA . SER B 1 407 ? 23.109 -18.688 -21.609 1 95.25 407 SER B CA 1
ATOM 8881 C C . SER B 1 407 ? 24.141 -19.766 -21.234 1 95.25 407 SER B C 1
ATOM 8883 O O . SER B 1 407 ? 24.344 -20.703 -21.984 1 95.25 407 SER B O 1
ATOM 8885 N N . LEU B 1 408 ? 24.766 -19.609 -20.094 1 95.44 408 LEU B N 1
ATOM 8886 C CA . LEU B 1 408 ? 25.734 -20.609 -19.641 1 95.44 408 LEU B CA 1
ATOM 8887 C C . LEU B 1 408 ? 25.031 -21.906 -19.266 1 95.44 408 LEU B C 1
ATOM 8889 O O . LEU B 1 408 ? 25.531 -23 -19.562 1 95.44 408 LEU B O 1
ATOM 8893 N N . VAL B 1 409 ? 23.922 -21.797 -18.594 1 94 409 VAL B N 1
ATOM 8894 C CA . VAL B 1 409 ? 23.141 -22.969 -18.219 1 94 409 VAL B CA 1
ATOM 8895 C C . VAL B 1 409 ? 22.672 -23.703 -19.469 1 94 409 VAL B C 1
ATOM 8897 O O . VAL B 1 409 ? 22.797 -24.938 -19.562 1 94 409 VAL B O 1
ATOM 8900 N N . LYS B 1 410 ? 22.203 -22.953 -20.375 1 94 410 LYS B N 1
ATOM 8901 C CA . LYS B 1 410 ? 21.75 -23.531 -21.641 1 94 410 LYS B CA 1
ATOM 8902 C C . LYS B 1 410 ? 22.891 -24.203 -22.375 1 94 410 LYS B C 1
ATOM 8904 O O . LYS B 1 410 ? 22.719 -25.281 -22.969 1 94 410 LYS B O 1
ATOM 8909 N N . ALA B 1 411 ? 24.047 -23.562 -22.359 1 95.25 411 ALA B N 1
ATOM 8910 C CA . ALA B 1 411 ? 25.234 -24.125 -23.031 1 95.25 411 ALA B CA 1
ATOM 8911 C C . ALA B 1 411 ? 25.625 -25.469 -22.422 1 95.25 411 ALA B C 1
ATOM 8913 O O . ALA B 1 411 ? 25.938 -26.406 -23.141 1 95.25 411 ALA B O 1
ATOM 8914 N N . VAL B 1 412 ? 25.578 -25.562 -21.156 1 93.88 412 VAL B N 1
ATOM 8915 C CA . VAL B 1 412 ? 25.953 -26.781 -20.453 1 93.88 412 VAL B CA 1
ATOM 8916 C C . VAL B 1 412 ? 24.922 -27.875 -20.75 1 93.88 412 VAL B C 1
ATOM 8918 O O . VAL B 1 412 ? 25.281 -29.047 -20.938 1 93.88 412 VAL B O 1
ATOM 8921 N N . LEU B 1 413 ? 23.641 -27.531 -20.781 1 92.62 413 LEU B N 1
ATOM 8922 C CA . LEU B 1 413 ? 22.594 -28.5 -21.094 1 92.62 413 LEU B CA 1
ATOM 8923 C C . LEU B 1 413 ? 22.781 -29.078 -22.5 1 92.62 413 LEU B C 1
ATOM 8925 O O . LEU B 1 413 ? 22.703 -30.281 -22.688 1 92.62 413 LEU B O 1
ATOM 8929 N N . LEU B 1 414 ? 23.141 -28.203 -23.422 1 92.62 414 LEU B N 1
ATOM 8930 C CA . LEU B 1 414 ? 23.359 -28.641 -24.797 1 92.62 414 LEU B CA 1
ATOM 8931 C C . LEU B 1 414 ? 24.625 -29.484 -24.906 1 92.62 414 LEU B C 1
ATOM 8933 O O . LEU B 1 414 ? 24.641 -30.5 -25.625 1 92.62 414 LEU B O 1
ATOM 8937 N N . PHE B 1 415 ? 25.609 -29.078 -24.219 1 92.5 415 PHE B N 1
ATOM 8938 C CA . PHE B 1 415 ? 26.891 -29.781 -24.219 1 92.5 415 PHE B CA 1
ATOM 8939 C C . PHE B 1 415 ? 26.734 -31.203 -23.703 1 92.5 415 PHE B C 1
ATOM 8941 O O . PHE B 1 415 ? 27.406 -32.125 -24.172 1 92.5 415 PHE B O 1
ATOM 8948 N N . CYS B 1 416 ? 25.891 -31.406 -22.734 1 90.56 416 CYS B N 1
ATOM 8949 C CA . CYS B 1 416 ? 25.688 -32.719 -22.125 1 90.56 416 CYS B CA 1
ATOM 8950 C C . CYS B 1 416 ? 24.625 -33.5 -22.875 1 90.56 416 CYS B C 1
ATOM 8952 O O . CYS B 1 416 ? 24.188 -34.562 -22.422 1 90.56 416 CYS B O 1
ATOM 8954 N N . GLY B 1 417 ? 24.062 -33.031 -23.938 1 87.56 417 GLY B N 1
ATOM 8955 C CA . GLY B 1 417 ? 23.203 -33.781 -24.828 1 87.56 417 GLY B CA 1
ATOM 8956 C C . GLY B 1 417 ? 21.734 -33.656 -24.5 1 87.56 417 GLY B C 1
ATOM 8957 O O . GLY B 1 417 ? 20.906 -34.469 -24.938 1 87.56 417 GLY B O 1
ATOM 8958 N N . ILE B 1 418 ? 21.391 -32.75 -23.75 1 90.56 418 ILE B N 1
ATOM 8959 C CA . ILE B 1 418 ? 19.969 -32.562 -23.422 1 90.56 418 ILE B CA 1
ATOM 8960 C C . ILE B 1 418 ? 19.312 -31.703 -24.5 1 90.56 418 ILE B C 1
ATOM 8962 O O . ILE B 1 418 ? 19.797 -30.594 -24.797 1 90.56 418 ILE B O 1
ATOM 8966 N N . ARG B 1 419 ? 18.25 -32.156 -25 1 88.56 419 ARG B N 1
ATOM 8967 C CA . ARG B 1 419 ? 17.562 -31.469 -26.094 1 88.56 419 ARG B CA 1
ATOM 8968 C C . ARG B 1 419 ? 16.938 -30.172 -25.625 1 88.56 419 ARG B C 1
ATOM 8970 O O . ARG B 1 419 ? 16.547 -30.047 -24.453 1 88.56 419 ARG B O 1
ATOM 8977 N N . GLU B 1 420 ? 16.734 -29.219 -26.516 1 89.62 420 GLU B N 1
ATOM 8978 C CA . GLU B 1 420 ? 16.25 -27.875 -26.203 1 89.62 420 GLU B CA 1
ATOM 8979 C C . GLU B 1 420 ? 14.805 -27.906 -25.719 1 89.62 420 GLU B C 1
ATOM 8981 O O . GLU B 1 420 ? 14.398 -27.078 -24.906 1 89.62 420 GLU B O 1
ATOM 8986 N N . GLU B 1 421 ? 14.047 -28.812 -26.141 1 88.25 421 GLU B N 1
ATOM 8987 C CA . GLU B 1 421 ? 12.641 -28.922 -25.75 1 88.25 421 GLU B CA 1
ATOM 8988 C C . GLU B 1 421 ? 12.492 -29.219 -24.266 1 88.25 421 GLU B C 1
ATOM 8990 O O . GLU B 1 421 ? 11.477 -28.875 -23.656 1 88.25 421 GLU B O 1
ATOM 8995 N N . LYS B 1 422 ? 13.5 -29.797 -23.719 1 90.19 422 LYS B N 1
ATOM 8996 C CA . LYS B 1 422 ? 13.43 -30.234 -22.328 1 90.19 422 LYS B CA 1
ATOM 8997 C C . LYS B 1 422 ? 14.086 -29.219 -21.406 1 90.19 422 LYS B C 1
ATOM 8999 O O . LYS B 1 422 ? 14.039 -29.359 -20.188 1 90.19 422 LYS B O 1
ATOM 9004 N N . HIS B 1 423 ? 14.625 -28.234 -21.969 1 91.06 423 HIS B N 1
ATOM 9005 C CA . HIS B 1 423 ? 15.406 -27.281 -21.188 1 91.06 423 HIS B CA 1
ATOM 9006 C C . HIS B 1 423 ? 14.555 -26.609 -20.125 1 91.06 423 HIS B C 1
ATOM 9008 O O . HIS B 1 423 ? 14.984 -26.453 -18.969 1 91.06 423 HIS B O 1
ATOM 9014 N N . HIS B 1 424 ? 13.422 -26.203 -20.5 1 87.19 424 HIS B N 1
ATOM 9015 C CA . HIS B 1 424 ? 12.562 -25.5 -19.562 1 87.19 424 HIS B CA 1
ATOM 9016 C C . HIS B 1 424 ? 12.211 -26.391 -18.375 1 87.19 424 HIS B C 1
ATOM 9018 O O . HIS B 1 424 ? 12.297 -25.969 -17.219 1 87.19 424 HIS B O 1
ATOM 9024 N N . ALA B 1 425 ? 11.867 -27.547 -18.609 1 86.81 425 ALA B N 1
ATOM 9025 C CA . ALA B 1 425 ? 11.516 -28.516 -17.562 1 86.81 425 ALA B CA 1
ATOM 9026 C C . ALA B 1 425 ? 12.719 -28.828 -16.672 1 86.81 425 ALA B C 1
ATOM 9028 O O . ALA B 1 425 ? 12.586 -28.953 -15.461 1 86.81 425 ALA B O 1
ATOM 9029 N N . VAL B 1 426 ? 13.844 -29 -17.312 1 88.62 426 VAL B N 1
ATOM 9030 C CA . VAL B 1 426 ? 15.062 -29.328 -16.594 1 88.62 426 VAL B CA 1
ATOM 9031 C C . VAL B 1 426 ? 15.445 -28.188 -15.664 1 88.62 426 VAL B C 1
ATOM 9033 O O . VAL B 1 426 ? 15.836 -28.406 -14.516 1 88.62 426 VAL B O 1
ATOM 9036 N N . GLN B 1 427 ? 15.328 -26.969 -16.172 1 88.44 427 GLN B N 1
ATOM 9037 C CA . GLN B 1 427 ? 15.656 -25.797 -15.359 1 88.44 427 GLN B CA 1
ATOM 9038 C C . GLN B 1 427 ? 14.734 -25.688 -14.148 1 88.44 427 GLN B C 1
ATOM 9040 O O . GLN B 1 427 ? 15.188 -25.375 -13.039 1 88.44 427 GLN B O 1
ATOM 9045 N N . LEU B 1 428 ? 13.516 -25.891 -14.344 1 84.69 428 LEU B N 1
ATOM 9046 C CA . LEU B 1 428 ? 12.555 -25.859 -13.242 1 84.69 428 LEU B CA 1
ATOM 9047 C C . LEU B 1 428 ? 12.875 -26.938 -12.211 1 84.69 428 LEU B C 1
ATOM 9049 O O . LEU B 1 428 ? 12.781 -26.688 -11.008 1 84.69 428 LEU B O 1
ATOM 9053 N N . CYS B 1 429 ? 13.266 -28.078 -12.672 1 84.75 429 CYS B N 1
ATOM 9054 C CA . CYS B 1 429 ? 13.617 -29.188 -11.789 1 84.75 429 CYS B CA 1
ATOM 9055 C C . CYS B 1 429 ? 14.875 -28.875 -10.992 1 84.75 429 CYS B C 1
ATOM 9057 O O . CYS B 1 429 ? 14.945 -29.188 -9.797 1 84.75 429 CYS B O 1
ATOM 9059 N N . LEU B 1 430 ? 15.812 -28.344 -11.656 1 85.12 430 LEU B N 1
ATOM 9060 C CA . LEU B 1 430 ? 17.062 -28 -10.992 1 85.12 430 LEU B CA 1
ATOM 9061 C C . LEU B 1 430 ? 16.859 -26.938 -9.93 1 85.12 430 LEU B C 1
ATOM 9063 O O . LEU B 1 430 ? 17.516 -26.938 -8.891 1 85.12 430 LEU B O 1
ATOM 9067 N N . ARG B 1 431 ? 16 -25.984 -10.211 1 82 431 ARG B N 1
ATOM 9068 C CA . ARG B 1 431 ? 15.664 -24.938 -9.242 1 82 431 ARG B CA 1
ATOM 9069 C C . ARG B 1 431 ? 15.062 -25.547 -7.98 1 82 431 ARG B C 1
ATOM 9071 O O . ARG B 1 431 ? 15.445 -25.172 -6.863 1 82 431 ARG B O 1
ATOM 9078 N N . ASP B 1 432 ? 14.195 -26.438 -8.148 1 76.75 432 ASP B N 1
ATOM 9079 C CA . ASP B 1 432 ? 13.445 -27.016 -7.039 1 76.75 432 ASP B CA 1
ATOM 9080 C C . ASP B 1 432 ? 14.344 -27.922 -6.195 1 76.75 432 ASP B C 1
ATOM 9082 O O . ASP B 1 432 ? 14.133 -28.047 -4.984 1 76.75 432 ASP B O 1
ATOM 9086 N N . PHE B 1 433 ? 15.391 -28.531 -6.801 1 67.62 433 PHE B N 1
ATOM 9087 C CA . PHE B 1 433 ? 16.203 -29.516 -6.098 1 67.62 433 PHE B CA 1
ATOM 9088 C C . PHE B 1 433 ? 17.625 -29.016 -5.902 1 67.62 433 PHE B C 1
ATOM 9090 O O . PHE B 1 433 ? 18.562 -29.812 -5.789 1 67.62 433 PHE B O 1
ATOM 9097 N N . GLN B 1 434 ? 17.703 -27.781 -5.898 1 67.38 434 GLN B N 1
ATOM 9098 C CA . GLN B 1 434 ? 19.031 -27.203 -5.824 1 67.38 434 GLN B CA 1
ATOM 9099 C C . GLN B 1 434 ? 19.75 -27.641 -4.555 1 67.38 434 GLN B C 1
ATOM 9101 O O . GLN B 1 434 ? 20.969 -27.875 -4.578 1 67.38 434 GLN B O 1
ATOM 9106 N N . HIS B 1 435 ? 19.016 -27.906 -3.535 1 67.12 435 HIS B N 1
ATOM 9107 C CA . HIS B 1 435 ? 19.641 -28.219 -2.256 1 67.12 435 HIS B CA 1
ATOM 9108 C C . HIS B 1 435 ? 19.625 -29.719 -1.975 1 67.12 435 HIS B C 1
ATOM 9110 O O . HIS B 1 435 ? 20.266 -30.172 -1.031 1 67.12 435 HIS B O 1
ATOM 9116 N N . LYS B 1 436 ? 18.969 -30.453 -2.869 1 71.75 436 LYS B N 1
ATOM 9117 C CA . LYS B 1 436 ? 18.891 -31.906 -2.693 1 71.75 436 LYS B CA 1
ATOM 9118 C C . LYS B 1 436 ? 19.656 -32.625 -3.795 1 71.75 436 LYS B C 1
ATOM 9120 O O . LYS B 1 436 ? 19.062 -33.188 -4.719 1 71.75 436 LYS B O 1
ATOM 9125 N N . LYS B 1 437 ? 20.969 -32.781 -3.635 1 70.12 437 LYS B N 1
ATOM 9126 C CA . LYS B 1 437 ? 21.875 -33.281 -4.672 1 70.12 437 LYS B CA 1
ATOM 9127 C C . LYS B 1 437 ? 21.594 -34.75 -4.996 1 70.12 437 LYS B C 1
ATOM 9129 O O . LYS B 1 437 ? 21.672 -35.156 -6.152 1 70.12 437 LYS B O 1
ATOM 9134 N N . THR B 1 438 ? 21.125 -35.406 -3.955 1 73.75 438 THR B N 1
ATOM 9135 C CA . THR B 1 438 ? 20.953 -36.844 -4.125 1 73.75 438 THR B CA 1
ATOM 9136 C C . THR B 1 438 ? 19.719 -37.125 -4.957 1 73.75 438 THR B C 1
ATOM 9138 O O . THR B 1 438 ? 19.656 -38.156 -5.652 1 73.75 438 THR B O 1
ATOM 9141 N N . MET B 1 439 ? 18.875 -36.219 -4.969 1 78.75 439 MET B N 1
ATOM 9142 C CA . MET B 1 439 ? 17.594 -36.5 -5.617 1 78.75 439 MET B CA 1
ATOM 9143 C C . MET B 1 439 ? 17.531 -35.844 -6.996 1 78.75 439 MET B C 1
ATOM 9145 O O . MET B 1 439 ? 16.594 -36.062 -7.758 1 78.75 439 MET B O 1
ATOM 9149 N N . ARG B 1 440 ? 18.516 -35.125 -7.305 1 83.06 440 ARG B N 1
ATOM 9150 C CA . ARG B 1 440 ? 18.484 -34.344 -8.531 1 83.06 440 ARG B CA 1
ATOM 9151 C C . ARG B 1 440 ? 18.484 -35.219 -9.766 1 83.06 440 ARG B C 1
ATOM 9153 O O . ARG B 1 440 ? 17.688 -35.031 -10.68 1 83.06 440 ARG B O 1
ATOM 9160 N N . ARG B 1 441 ? 19.344 -36.219 -9.703 1 82.31 441 ARG B N 1
ATOM 9161 C CA . ARG B 1 441 ? 19.469 -37.094 -10.867 1 82.31 441 ARG B CA 1
ATOM 9162 C C . ARG B 1 441 ? 18.172 -37.875 -11.109 1 82.31 441 ARG B C 1
ATOM 9164 O O . ARG B 1 441 ? 17.656 -37.906 -12.234 1 82.31 441 ARG B O 1
ATOM 9171 N N . GLN B 1 442 ? 17.734 -38.375 -10.047 1 82.38 442 GLN B N 1
ATOM 9172 C CA . GLN B 1 442 ? 16.516 -39.156 -10.133 1 82.38 442 GLN B CA 1
ATOM 9173 C C . GLN B 1 442 ? 15.336 -38.312 -10.602 1 82.38 442 GLN B C 1
ATOM 9175 O O . GLN B 1 442 ? 14.508 -38.781 -11.391 1 82.38 442 GLN B O 1
ATOM 9180 N N . SER B 1 443 ? 15.297 -37.156 -10.141 1 84.38 443 SER B N 1
ATOM 9181 C CA . SER B 1 443 ? 14.203 -36.281 -10.5 1 84.38 443 SER B CA 1
ATOM 9182 C C . SER B 1 443 ? 14.273 -35.875 -11.969 1 84.38 443 SER B C 1
ATOM 9184 O O . SER B 1 443 ? 13.242 -35.75 -12.641 1 84.38 443 SER B O 1
ATOM 9186 N N . LEU B 1 444 ? 15.414 -35.625 -12.469 1 86.44 444 LEU B N 1
ATOM 9187 C CA . LEU B 1 444 ? 15.602 -35.25 -13.867 1 86.44 444 LEU B CA 1
ATOM 9188 C C . LEU B 1 444 ? 15.219 -36.406 -14.797 1 86.44 444 LEU B C 1
ATOM 9190 O O . LEU B 1 444 ? 14.617 -36.156 -15.852 1 86.44 444 LEU B O 1
ATOM 9194 N N . GLU B 1 445 ? 15.508 -37.594 -14.359 1 85.12 445 GLU B N 1
ATOM 9195 C CA . GLU B 1 445 ? 15.188 -38.75 -15.172 1 85.12 445 GLU B CA 1
ATOM 9196 C C . GLU B 1 445 ? 13.695 -39.062 -15.133 1 85.12 445 GLU B C 1
ATOM 9198 O O . GLU B 1 445 ? 13.094 -39.375 -16.172 1 85.12 445 GLU B O 1
ATOM 9203 N N . SER B 1 446 ? 13.148 -38.906 -14.07 1 82.44 446 SER B N 1
ATOM 9204 C CA . SER B 1 446 ? 11.75 -39.281 -13.891 1 82.44 446 SER B CA 1
ATOM 9205 C C . SER B 1 446 ? 10.82 -38.188 -14.414 1 82.44 446 SER B C 1
ATOM 9207 O O . SER B 1 446 ? 9.852 -38.469 -15.117 1 82.44 446 SER B O 1
ATOM 9209 N N . LYS B 1 447 ? 11.102 -36.938 -14.078 1 81.31 447 LYS B N 1
ATOM 9210 C CA . LYS B 1 447 ? 10.172 -35.844 -14.375 1 81.31 447 LYS B CA 1
ATOM 9211 C C . LYS B 1 447 ? 10.438 -35.25 -15.758 1 81.31 447 LYS B C 1
ATOM 9213 O O . LYS B 1 447 ? 9.516 -34.812 -16.438 1 81.31 447 LYS B O 1
ATOM 9218 N N . CYS B 1 448 ? 11.695 -35.188 -16.141 1 84.81 448 CYS B N 1
ATOM 9219 C CA . CYS B 1 448 ? 12.039 -34.5 -17.391 1 84.81 448 CYS B CA 1
ATOM 9220 C C . CYS B 1 448 ? 12.367 -35.5 -18.484 1 84.81 448 CYS B C 1
ATOM 9222 O O . CYS B 1 448 ? 12.516 -35.125 -19.656 1 84.81 448 CYS B O 1
ATOM 9224 N N . GLY B 1 449 ? 12.469 -36.781 -18.188 1 82.94 449 GLY B N 1
ATOM 9225 C CA . GLY B 1 449 ? 12.75 -37.812 -19.188 1 82.94 449 GLY B CA 1
ATOM 9226 C C . GLY B 1 449 ? 14.172 -37.719 -19.719 1 82.94 449 GLY B C 1
ATOM 9227 O O . GLY B 1 449 ? 14.406 -38.031 -20.906 1 82.94 449 GLY B O 1
ATOM 9228 N N . VAL B 1 450 ? 15.055 -37.156 -18.953 1 86.19 450 VAL B N 1
ATOM 9229 C CA . VAL B 1 450 ? 16.453 -37.062 -19.375 1 86.19 450 VAL B CA 1
ATOM 9230 C C . VAL B 1 450 ? 17.172 -38.375 -19.031 1 86.19 450 VAL B C 1
ATOM 9232 O O . VAL B 1 450 ? 16.984 -38.938 -17.953 1 86.19 450 VAL B O 1
ATOM 9235 N N . THR B 1 451 ? 17.891 -39 -19.953 1 81.75 451 THR B N 1
ATOM 9236 C CA . THR B 1 451 ? 18.641 -40.25 -19.75 1 81.75 451 THR B CA 1
ATOM 9237 C C . THR B 1 451 ? 20.141 -39.938 -19.656 1 81.75 451 THR B C 1
ATOM 9239 O O . THR B 1 451 ? 20.719 -39.344 -20.578 1 81.75 451 THR B O 1
ATOM 9242 N N . PHE B 1 452 ? 20.672 -40.219 -18.5 1 81.5 452 PHE B N 1
ATOM 9243 C CA . PHE B 1 452 ? 22.094 -40 -18.266 1 81.5 452 PHE B CA 1
ATOM 9244 C C . PHE B 1 452 ? 22.859 -41.312 -18.203 1 81.5 452 PHE B C 1
ATOM 9246 O O . PHE B 1 452 ? 22.328 -42.312 -17.719 1 81.5 452 PHE B O 1
ATOM 9253 N N . THR B 1 453 ? 24.047 -41.344 -18.812 1 82 453 THR B N 1
ATOM 9254 C CA . THR B 1 453 ? 25.031 -42.312 -18.375 1 82 453 THR B CA 1
ATOM 9255 C C . THR B 1 453 ? 25.688 -41.875 -17.062 1 82 453 THR B C 1
ATOM 9257 O O . THR B 1 453 ? 25.609 -40.719 -16.688 1 82 453 THR B O 1
ATOM 9260 N N . ASP B 1 454 ? 26.281 -42.75 -16.328 1 84.31 454 ASP B N 1
ATOM 9261 C CA . ASP B 1 454 ? 26.922 -42.406 -15.062 1 84.31 454 ASP B CA 1
ATOM 9262 C C . ASP B 1 454 ? 28 -41.344 -15.266 1 84.31 454 ASP B C 1
ATOM 9264 O O . ASP B 1 454 ? 28.125 -40.406 -14.469 1 84.31 454 ASP B O 1
ATOM 9268 N N . HIS B 1 455 ? 28.672 -41.531 -16.281 1 84.69 455 HIS B N 1
ATOM 9269 C CA . HIS B 1 455 ? 29.766 -40.594 -16.562 1 84.69 455 HIS B CA 1
ATOM 9270 C C . HIS B 1 455 ? 29.234 -39.25 -16.984 1 84.69 455 HIS B C 1
ATOM 9272 O O . HIS B 1 455 ? 29.734 -38.219 -16.547 1 84.69 455 HIS B O 1
ATOM 9278 N N . SER B 1 456 ? 28.281 -39.25 -17.797 1 85.69 456 SER B N 1
ATOM 9279 C CA . SER B 1 456 ? 27.703 -38 -18.281 1 85.69 456 SER B CA 1
ATOM 9280 C C . SER B 1 456 ? 27 -37.25 -17.172 1 85.69 456 SER B C 1
ATOM 9282 O O . SER B 1 456 ? 27.031 -36 -17.125 1 85.69 456 SER B O 1
ATOM 9284 N N . ALA B 1 457 ? 26.406 -37.969 -16.297 1 87.5 457 ALA B N 1
ATOM 9285 C CA . ALA B 1 457 ? 25.719 -37.344 -15.156 1 87.5 457 ALA B CA 1
ATOM 9286 C C . ALA B 1 457 ? 26.734 -36.688 -14.211 1 87.5 457 ALA B C 1
ATOM 9288 O O . ALA B 1 457 ? 26.5 -35.594 -13.719 1 87.5 457 ALA B O 1
ATOM 9289 N N . ALA B 1 458 ? 27.766 -37.406 -13.953 1 88.31 458 ALA B N 1
ATOM 9290 C CA . ALA B 1 458 ? 28.797 -36.875 -13.062 1 88.31 458 ALA B CA 1
ATOM 9291 C C . ALA B 1 458 ? 29.391 -35.562 -13.625 1 88.31 458 ALA B C 1
ATOM 9293 O O . ALA B 1 458 ? 29.609 -34.625 -12.891 1 88.31 458 ALA B O 1
ATOM 9294 N N . ASN B 1 459 ? 29.672 -35.594 -14.898 1 88.12 459 ASN B N 1
ATOM 9295 C CA . ASN B 1 459 ? 30.203 -34.438 -15.562 1 88.12 459 ASN B CA 1
ATOM 9296 C C . ASN B 1 459 ? 29.203 -33.281 -15.539 1 88.12 459 ASN B C 1
ATOM 9298 O O . ASN B 1 459 ? 29.578 -32.125 -15.328 1 88.12 459 ASN B O 1
ATOM 9302 N N . PHE B 1 460 ? 27.969 -33.594 -15.789 1 91 460 PHE B N 1
ATOM 9303 C CA . PHE B 1 460 ? 26.891 -32.625 -15.805 1 91 460 PHE B CA 1
ATOM 9304 C C . PHE B 1 460 ? 26.781 -31.906 -14.453 1 91 460 PHE B C 1
ATOM 9306 O O . PHE B 1 460 ? 26.781 -30.688 -14.391 1 91 460 PHE B O 1
ATOM 9313 N N . PHE B 1 461 ? 26.766 -32.656 -13.414 1 89.81 461 PHE B N 1
ATOM 9314 C CA . PHE B 1 461 ? 26.578 -32.062 -12.086 1 89.81 461 PHE B CA 1
ATOM 9315 C C . PHE B 1 461 ? 27.859 -31.406 -11.602 1 89.81 461 PHE B C 1
ATOM 9317 O O . PHE B 1 461 ? 27.812 -30.422 -10.852 1 89.81 461 PHE B O 1
ATOM 9324 N N . ALA B 1 462 ? 28.953 -31.875 -12.008 1 89.44 462 ALA B N 1
ATOM 9325 C CA . ALA B 1 462 ? 30.219 -31.234 -11.656 1 89.44 462 ALA B CA 1
ATOM 9326 C C . ALA B 1 462 ? 30.297 -29.828 -12.25 1 89.44 462 ALA B C 1
ATOM 9328 O O . ALA B 1 462 ? 30.781 -28.891 -11.602 1 89.44 462 ALA B O 1
ATOM 9329 N N . LEU B 1 463 ? 29.844 -29.703 -13.469 1 91.19 463 LEU B N 1
ATOM 9330 C CA . LEU B 1 463 ? 29.844 -28.391 -14.125 1 91.19 463 LEU B CA 1
ATOM 9331 C C . LEU B 1 463 ? 28.828 -27.453 -13.469 1 91.19 463 LEU B C 1
ATOM 9333 O O . LEU B 1 463 ? 29.141 -26.297 -13.211 1 91.19 463 LEU B O 1
ATOM 9337 N N . LEU B 1 464 ? 27.688 -27.953 -13.141 1 90.06 464 LEU B N 1
ATOM 9338 C CA . LEU B 1 464 ? 26.609 -27.125 -12.609 1 90.06 464 LEU B CA 1
ATOM 9339 C C . LEU B 1 464 ? 26.922 -26.703 -11.18 1 90.06 464 LEU B C 1
ATOM 9341 O O . LEU B 1 464 ? 26.547 -25.594 -10.766 1 90.06 464 LEU B O 1
ATOM 9345 N N . ASP B 1 465 ? 27.531 -27.5 -10.406 1 88.94 465 ASP B N 1
ATOM 9346 C CA . ASP B 1 465 ? 27.734 -27.25 -8.984 1 88.94 465 ASP B CA 1
ATOM 9347 C C . ASP B 1 465 ? 29.016 -26.438 -8.75 1 88.94 465 ASP B C 1
ATOM 9349 O O . ASP B 1 465 ? 29.25 -25.969 -7.633 1 88.94 465 ASP B O 1
ATOM 9353 N N . PHE B 1 466 ? 29.719 -26.234 -9.742 1 91.38 466 PHE B N 1
ATOM 9354 C CA . PHE B 1 466 ? 31 -25.531 -9.57 1 91.38 466 PHE B CA 1
ATOM 9355 C C . PHE B 1 466 ? 30.766 -24.062 -9.258 1 91.38 466 PHE B C 1
ATOM 9357 O O . PHE B 1 466 ? 29.938 -23.406 -9.906 1 91.38 466 PHE B O 1
ATOM 9364 N N . GLU B 1 467 ? 31.297 -23.562 -8.203 1 92.94 467 GLU B N 1
ATOM 9365 C CA . GLU B 1 467 ? 31.281 -22.172 -7.781 1 92.94 467 GLU B CA 1
ATOM 9366 C C . GLU B 1 467 ? 32.688 -21.641 -7.551 1 92.94 467 GLU B C 1
ATOM 9368 O O . GLU B 1 467 ? 33.5 -22.297 -6.891 1 92.94 467 GLU B O 1
ATOM 9373 N N . GLY B 1 468 ? 33 -20.547 -8.109 1 94.19 468 GLY B N 1
ATOM 9374 C CA . GLY B 1 468 ? 34.344 -19.953 -7.949 1 94.19 468 GLY B CA 1
ATOM 9375 C C . GLY B 1 468 ? 34.469 -18.594 -8.625 1 94.19 468 GLY B C 1
ATOM 9376 O O . GLY B 1 468 ? 33.469 -17.969 -8.961 1 94.19 468 GLY B O 1
ATOM 9377 N N . SER B 1 469 ? 35.688 -18.141 -8.695 1 96.06 469 SER B N 1
ATOM 9378 C CA . SER B 1 469 ? 35.938 -16.875 -9.383 1 96.06 469 SER B CA 1
ATOM 9379 C C . SER B 1 469 ? 35.719 -17 -10.883 1 96.06 469 SER B C 1
ATOM 9381 O O . SER B 1 469 ? 35.625 -18.109 -11.414 1 96.06 469 SER B O 1
ATOM 9383 N N . TYR B 1 470 ? 35.531 -15.883 -11.5 1 96.5 470 TYR B N 1
ATOM 9384 C CA . TYR B 1 470 ? 35.25 -15.867 -12.93 1 96.5 470 TYR B CA 1
ATOM 9385 C C . TYR B 1 470 ? 36.344 -16.641 -13.688 1 96.5 470 TYR B C 1
ATOM 9387 O O . TYR B 1 470 ? 36 -17.422 -14.602 1 96.5 470 TYR B O 1
ATOM 9395 N N . ASN B 1 471 ? 37.625 -16.484 -13.344 1 96.19 471 ASN B N 1
ATOM 9396 C CA . ASN B 1 471 ? 38.75 -17.141 -14.039 1 96.19 471 ASN B CA 1
ATOM 9397 C C . ASN B 1 471 ? 38.656 -18.656 -13.906 1 96.19 471 ASN B C 1
ATOM 9399 O O . ASN B 1 471 ? 38.906 -19.375 -14.867 1 96.19 471 ASN B O 1
ATOM 9403 N N . LYS B 1 472 ? 38.312 -19.125 -12.828 1 96.62 472 LYS B N 1
ATOM 9404 C CA . LYS B 1 472 ? 38.188 -20.562 -12.594 1 96.62 472 LYS B CA 1
ATOM 9405 C C . LYS B 1 472 ? 37.031 -21.156 -13.398 1 96.62 472 LYS B C 1
ATOM 9407 O O . LYS B 1 472 ? 37.156 -22.25 -13.969 1 96.62 472 LYS B O 1
ATOM 9412 N N . VAL B 1 473 ? 35.969 -20.453 -13.438 1 96.31 473 VAL B N 1
ATOM 9413 C CA . VAL B 1 473 ? 34.812 -20.938 -14.164 1 96.31 473 VAL B CA 1
ATOM 9414 C C . VAL B 1 473 ? 35.062 -20.906 -15.664 1 96.31 473 VAL B C 1
ATOM 9416 O O . VAL B 1 473 ? 34.656 -21.812 -16.391 1 96.31 473 VAL B O 1
ATOM 9419 N N . SER B 1 474 ? 35.719 -19.797 -16.109 1 96.19 474 SER B N 1
ATOM 9420 C CA . SER B 1 474 ? 36.094 -19.703 -17.516 1 96.19 474 SER B CA 1
ATOM 9421 C C . SER B 1 474 ? 36.969 -20.875 -17.938 1 96.19 474 SER B C 1
ATOM 9423 O O . SER B 1 474 ? 36.812 -21.422 -19.031 1 96.19 474 SER B O 1
ATOM 9425 N N . ASN B 1 475 ? 37.844 -21.312 -17.047 1 95.56 475 ASN B N 1
ATOM 9426 C CA . ASN B 1 475 ? 38.719 -22.453 -17.312 1 95.56 475 ASN B CA 1
ATOM 9427 C C . ASN B 1 475 ? 37.938 -23.766 -17.312 1 95.56 475 ASN B C 1
ATOM 9429 O O . ASN B 1 475 ? 38.219 -24.656 -18.125 1 95.56 475 ASN B O 1
ATOM 9433 N N . LEU B 1 476 ? 37.094 -23.859 -16.453 1 94.88 476 LEU B N 1
ATOM 9434 C CA . LEU B 1 476 ? 36.25 -25.062 -16.344 1 94.88 476 LEU B CA 1
ATOM 9435 C C . LEU B 1 476 ? 35.406 -25.266 -17.594 1 94.88 476 LEU B C 1
ATOM 9437 O O . LEU B 1 476 ? 35.188 -26.391 -18.016 1 94.88 476 LEU B O 1
ATOM 9441 N N . LEU B 1 477 ? 34.938 -24.172 -18.203 1 95.44 477 LEU B N 1
ATOM 9442 C CA . LEU B 1 477 ? 34 -24.25 -19.312 1 95.44 477 LEU B CA 1
ATOM 9443 C C . LEU B 1 477 ? 34.75 -24.234 -20.641 1 95.44 477 LEU B C 1
ATOM 9445 O O . LEU B 1 477 ? 34.125 -24.156 -21.703 1 95.44 477 LEU B O 1
ATOM 9449 N N . ARG B 1 478 ? 36 -24.359 -20.609 1 95 478 ARG B N 1
ATOM 9450 C CA . ARG B 1 478 ? 36.844 -24.344 -21.828 1 95 478 ARG B CA 1
ATOM 9451 C C . ARG B 1 478 ? 36.406 -25.422 -22.797 1 95 478 ARG B C 1
ATOM 9453 O O . ARG B 1 478 ? 36.312 -25.188 -24 1 95 478 ARG B O 1
ATOM 9460 N N . PRO B 1 479 ? 36.125 -26.672 -22.234 1 93.81 479 PRO B N 1
ATOM 9461 C CA . PRO B 1 479 ? 35.688 -27.719 -23.156 1 93.81 479 PRO B CA 1
ATOM 9462 C C . PRO B 1 479 ? 34.375 -27.359 -23.844 1 93.81 479 PRO B C 1
ATOM 9464 O O . PRO B 1 479 ? 34.156 -27.734 -25 1 93.81 479 PRO B O 1
ATOM 9467 N N . VAL B 1 480 ? 33.531 -26.656 -23.188 1 94.44 480 VAL B N 1
ATOM 9468 C CA . VAL B 1 480 ? 32.25 -26.25 -23.75 1 94.44 480 VAL B CA 1
ATOM 9469 C C . VAL B 1 480 ? 32.469 -25.188 -24.812 1 94.44 480 VAL B C 1
ATOM 9471 O O . VAL B 1 480 ? 31.844 -25.203 -25.875 1 94.44 480 VAL B O 1
ATOM 9474 N N . VAL B 1 481 ? 33.344 -24.203 -24.531 1 94.94 481 VAL B N 1
ATOM 9475 C CA . VAL B 1 481 ? 33.656 -23.094 -25.438 1 94.94 481 VAL B CA 1
ATOM 9476 C C . VAL B 1 481 ? 34.312 -23.625 -26.703 1 94.94 481 VAL B C 1
ATOM 9478 O O . VAL B 1 481 ? 34.062 -23.094 -27.797 1 94.94 481 VAL B O 1
ATOM 9481 N N . LYS B 1 482 ? 35.062 -24.672 -26.594 1 93.56 482 LYS B N 1
ATOM 9482 C CA . LYS B 1 482 ? 35.781 -25.234 -27.734 1 93.56 482 LYS B CA 1
ATOM 9483 C C . LYS B 1 482 ? 34.906 -26.188 -28.547 1 93.56 482 LYS B C 1
ATOM 9485 O O . LYS B 1 482 ? 35.25 -26.547 -29.672 1 93.56 482 LYS B O 1
ATOM 9490 N N . SER B 1 483 ? 33.906 -26.547 -27.906 1 89.38 483 SER B N 1
ATOM 9491 C CA . SER B 1 483 ? 33 -27.453 -28.625 1 89.38 483 SER B CA 1
ATOM 9492 C C . SER B 1 483 ? 32.406 -26.766 -29.859 1 89.38 483 SER B C 1
ATOM 9494 O O . SER B 1 483 ? 32.531 -25.547 -30.031 1 89.38 483 SER B O 1
ATOM 9496 N N . LYS B 1 484 ? 31.953 -27.484 -30.859 1 84.06 484 LYS B N 1
ATOM 9497 C CA . LYS B 1 484 ? 31.359 -26.922 -32.062 1 84.06 484 LYS B CA 1
ATOM 9498 C C . LYS B 1 484 ? 29.844 -26.797 -31.922 1 84.06 484 LYS B C 1
ATOM 9500 O O . LYS B 1 484 ? 29.234 -27.531 -31.141 1 84.06 484 LYS B O 1
ATOM 9505 N N . GLY B 1 485 ? 29.203 -25.594 -32.375 1 89.81 485 GLY B N 1
ATOM 9506 C CA . GLY B 1 485 ? 27.75 -25.469 -32.469 1 89.81 485 GLY B CA 1
ATOM 9507 C C . GLY B 1 485 ? 27.203 -24.375 -31.562 1 89.81 485 GLY B C 1
ATOM 9508 O O . GLY B 1 485 ? 27.891 -23.375 -31.297 1 89.81 485 GLY B O 1
ATOM 9509 N N . GLN B 1 486 ? 25.953 -24.547 -31.188 1 93.38 486 GLN B N 1
ATOM 9510 C CA . GLN B 1 486 ? 25.219 -23.547 -30.453 1 93.38 486 GLN B CA 1
ATOM 9511 C C . GLN B 1 486 ? 25.703 -23.453 -29 1 93.38 486 GLN B C 1
ATOM 9513 O O . GLN B 1 486 ? 25.688 -22.391 -28.391 1 93.38 486 GLN B O 1
ATOM 9518 N N . ALA B 1 487 ? 26.125 -24.516 -28.391 1 93.81 487 ALA B N 1
ATOM 9519 C CA . ALA B 1 487 ? 26.641 -24.547 -27.031 1 93.81 487 ALA B CA 1
ATOM 9520 C C . ALA B 1 487 ? 27.844 -23.625 -26.875 1 93.81 487 ALA B C 1
ATOM 9522 O O . ALA B 1 487 ? 27.969 -22.906 -25.891 1 93.81 487 ALA B O 1
ATOM 9523 N N . SER B 1 488 ? 28.688 -23.641 -27.844 1 95.62 488 SER B N 1
ATOM 9524 C CA . SER B 1 488 ? 29.891 -22.797 -27.828 1 95.62 488 SER B CA 1
ATOM 9525 C C . SER B 1 488 ? 29.531 -21.328 -27.922 1 95.62 488 SER B C 1
ATOM 9527 O O . SER B 1 488 ? 30.094 -20.5 -27.172 1 95.62 488 SER B O 1
ATOM 9529 N N . THR B 1 489 ? 28.641 -21.016 -28.812 1 96 489 THR B N 1
ATOM 9530 C CA . THR B 1 489 ? 28.219 -19.625 -28.984 1 96 489 THR B CA 1
ATOM 9531 C C . THR B 1 489 ? 27.594 -19.078 -27.703 1 96 489 THR B C 1
ATOM 9533 O O . THR B 1 489 ? 27.891 -17.953 -27.297 1 96 489 THR B O 1
ATOM 9536 N N . LEU B 1 490 ? 26.734 -19.828 -27.109 1 96.38 490 LEU B N 1
ATOM 9537 C CA . LEU B 1 490 ? 26.062 -19.422 -25.891 1 96.38 490 LEU B CA 1
ATOM 9538 C C . LEU B 1 490 ? 27.062 -19.281 -24.734 1 96.38 490 LEU B C 1
ATOM 9540 O O . LEU B 1 490 ? 26.984 -18.328 -23.953 1 96.38 490 LEU B O 1
ATOM 9544 N N . ALA B 1 491 ? 27.969 -20.188 -24.578 1 96.5 491 ALA B N 1
ATOM 9545 C CA . ALA B 1 491 ? 28.984 -20.125 -23.516 1 96.5 491 ALA B CA 1
ATOM 9546 C C . ALA B 1 491 ? 29.875 -18.891 -23.688 1 96.5 491 ALA B C 1
ATOM 9548 O O . ALA B 1 491 ? 30.188 -18.219 -22.703 1 96.5 491 ALA B O 1
ATOM 9549 N N . LYS B 1 492 ? 30.266 -18.594 -24.938 1 96.38 492 LYS B N 1
ATOM 9550 C CA . LYS B 1 492 ? 31.094 -17.422 -25.203 1 96.38 492 LYS B CA 1
ATOM 9551 C C . LYS B 1 492 ? 30.344 -16.141 -24.859 1 96.38 492 LYS B C 1
ATOM 9553 O O . LYS B 1 492 ? 30.922 -15.219 -24.266 1 96.38 492 LYS B O 1
ATOM 9558 N N . GLN B 1 493 ? 29.141 -16.125 -25.234 1 95.44 493 GLN B N 1
ATOM 9559 C CA . GLN B 1 493 ? 28.328 -14.961 -24.938 1 95.44 493 GLN B CA 1
ATOM 9560 C C . GLN B 1 493 ? 28.172 -14.75 -23.438 1 95.44 493 GLN B C 1
ATOM 9562 O O . GLN B 1 493 ? 28.375 -13.641 -22.938 1 95.44 493 GLN B O 1
ATOM 9567 N N . GLY B 1 494 ? 27.734 -15.805 -22.766 1 96.5 494 GLY B N 1
ATOM 9568 C CA . GLY B 1 494 ? 27.562 -15.719 -21.328 1 96.5 494 GLY B CA 1
ATOM 9569 C C . GLY B 1 494 ? 28.828 -15.32 -20.594 1 96.5 494 GLY B C 1
ATOM 9570 O O . GLY B 1 494 ? 28.797 -14.461 -19.719 1 96.5 494 GLY B O 1
ATOM 9571 N N . LEU B 1 495 ? 29.969 -15.914 -20.953 1 96.94 495 LEU B N 1
ATOM 9572 C CA . LEU B 1 495 ? 31.234 -15.625 -20.297 1 96.94 495 LEU B CA 1
ATOM 9573 C C . LEU B 1 495 ? 31.703 -14.203 -20.609 1 96.94 495 LEU B C 1
ATOM 9575 O O . LEU B 1 495 ? 32.219 -13.516 -19.734 1 96.94 495 LEU B O 1
ATOM 9579 N N . HIS B 1 496 ? 31.453 -13.797 -21.828 1 96.5 496 HIS B N 1
ATOM 9580 C CA . HIS B 1 496 ? 31.844 -12.453 -22.219 1 96.5 496 HIS B CA 1
ATOM 9581 C C . HIS B 1 496 ? 31.062 -11.398 -21.422 1 96.5 496 HIS B C 1
ATOM 9583 O O . HIS B 1 496 ? 31.641 -10.445 -20.906 1 96.5 496 HIS B O 1
ATOM 9589 N N . GLU B 1 497 ? 29.781 -11.539 -21.375 1 96.69 497 GLU B N 1
ATOM 9590 C CA . GLU B 1 497 ? 28.953 -10.586 -20.641 1 96.69 497 GLU B CA 1
ATOM 9591 C C . GLU B 1 497 ? 29.281 -10.578 -19.156 1 96.69 497 GLU B C 1
ATOM 9593 O O . GLU B 1 497 ? 29.344 -9.516 -18.531 1 96.69 497 GLU B O 1
ATOM 9598 N N . LEU B 1 498 ? 29.5 -11.742 -18.594 1 97.69 498 LEU B N 1
ATOM 9599 C CA . LEU B 1 498 ? 29.844 -11.82 -17.188 1 97.69 498 LEU B CA 1
ATOM 9600 C C . LEU B 1 498 ? 31.172 -11.125 -16.906 1 97.69 498 LEU B C 1
ATOM 9602 O O . LEU B 1 498 ? 31.312 -10.422 -15.906 1 97.69 498 LEU B O 1
ATOM 9606 N N . GLU B 1 499 ? 32.094 -11.344 -17.75 1 97.31 499 GLU B N 1
ATOM 9607 C CA . GLU B 1 499 ? 33.406 -10.711 -17.594 1 97.31 499 GLU B CA 1
ATOM 9608 C C . GLU B 1 499 ? 33.281 -9.188 -17.641 1 97.31 499 GLU B C 1
ATOM 9610 O O . GLU B 1 499 ? 33.875 -8.492 -16.797 1 97.31 499 GLU B O 1
ATOM 9615 N N . THR B 1 500 ? 32.562 -8.711 -18.609 1 96.06 500 THR B N 1
ATOM 9616 C CA . THR B 1 500 ? 32.375 -7.273 -18.766 1 96.06 500 THR B CA 1
ATOM 9617 C C . THR B 1 500 ? 31.672 -6.695 -17.531 1 96.06 500 THR B C 1
ATOM 9619 O O . THR B 1 500 ? 32.094 -5.652 -17.016 1 96.06 500 THR B O 1
ATOM 9622 N N . ILE B 1 501 ? 30.625 -7.348 -17.047 1 97.06 501 ILE B N 1
ATOM 9623 C CA . ILE B 1 501 ? 29.859 -6.883 -15.898 1 97.06 501 ILE B CA 1
ATOM 9624 C C . ILE B 1 501 ? 30.734 -6.855 -14.648 1 97.06 501 ILE B C 1
ATOM 9626 O O . ILE B 1 501 ? 30.703 -5.902 -13.875 1 97.06 501 ILE B O 1
ATOM 9630 N N . ILE B 1 502 ? 31.531 -7.879 -14.453 1 97.56 502 ILE B N 1
ATOM 9631 C CA . ILE B 1 502 ? 32.406 -7.973 -13.289 1 97.56 502 ILE B CA 1
ATOM 9632 C C . ILE B 1 502 ? 33.469 -6.871 -13.352 1 97.56 502 ILE B C 1
ATOM 9634 O O . ILE B 1 502 ? 33.75 -6.246 -12.336 1 97.56 502 ILE B O 1
ATOM 9638 N N . ASN B 1 503 ? 33.969 -6.598 -14.516 1 95.75 503 ASN B N 1
ATOM 9639 C CA . ASN B 1 503 ? 34.969 -5.535 -14.688 1 95.75 503 ASN B CA 1
ATOM 9640 C C . ASN B 1 503 ? 34.375 -4.168 -14.352 1 95.75 503 ASN B C 1
ATOM 9642 O O . ASN B 1 503 ? 35.031 -3.352 -13.695 1 95.75 503 ASN B O 1
ATOM 9646 N N . TYR B 1 504 ? 33.219 -3.932 -14.875 1 95.56 504 TYR B N 1
ATOM 9647 C CA . TYR B 1 504 ? 32.531 -2.678 -14.562 1 95.56 504 TYR B CA 1
ATOM 9648 C C . TYR B 1 504 ? 32.219 -2.578 -13.07 1 95.56 504 TYR B C 1
ATOM 9650 O O . TYR B 1 504 ? 32.312 -1.499 -12.484 1 95.56 504 TYR B O 1
ATOM 9658 N N . ALA B 1 505 ? 31.812 -3.688 -12.445 1 96.88 505 ALA B N 1
ATOM 9659 C CA . ALA B 1 505 ? 31.516 -3.701 -11.016 1 96.88 505 ALA B CA 1
ATOM 9660 C C . ALA B 1 505 ? 32.781 -3.363 -10.203 1 96.88 505 ALA B C 1
ATOM 9662 O O . ALA B 1 505 ? 32.688 -2.676 -9.18 1 96.88 505 ALA B O 1
ATOM 9663 N N . GLU B 1 506 ? 33.844 -3.854 -10.617 1 95.06 506 GLU B N 1
ATOM 9664 C CA . GLU B 1 506 ? 35.125 -3.541 -9.961 1 95.06 506 GLU B CA 1
ATOM 9665 C C . GLU B 1 506 ? 35.469 -2.059 -10.094 1 95.06 506 GLU B C 1
ATOM 9667 O O . GLU B 1 506 ? 35.938 -1.442 -9.141 1 95.06 506 GLU B O 1
ATOM 9672 N N . SER B 1 507 ? 35.188 -1.512 -11.25 1 93.88 507 SER B N 1
ATOM 9673 C CA . SER B 1 507 ? 35.406 -0.086 -11.469 1 93.88 507 SER B CA 1
ATOM 9674 C C . SER B 1 507 ? 34.5 0.758 -10.57 1 93.88 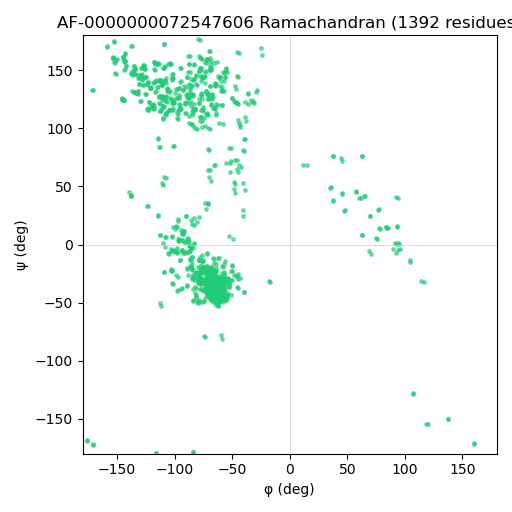507 SER B C 1
ATOM 9676 O O . SER B 1 507 ? 34.875 1.877 -10.195 1 93.88 507 SER B O 1
ATOM 9678 N N . LEU B 1 508 ? 33.375 0.223 -10.258 1 95.19 508 LEU B N 1
ATOM 9679 C CA . LEU B 1 508 ? 32.438 0.901 -9.375 1 95.19 508 LEU B CA 1
ATOM 9680 C C . LEU B 1 508 ? 32.812 0.646 -7.91 1 95.19 508 LEU B C 1
ATOM 9682 O O . LEU B 1 508 ? 32.094 1.087 -7.008 1 95.19 508 LEU B O 1
ATOM 9686 N N . ASP B 1 509 ? 33.812 -0.059 -7.66 1 92.38 509 ASP B N 1
ATOM 9687 C CA . ASP B 1 509 ? 34.375 -0.338 -6.34 1 92.38 509 ASP B CA 1
ATOM 9688 C C . ASP B 1 509 ? 33.406 -1.157 -5.492 1 92.38 509 ASP B C 1
ATOM 9690 O O . ASP B 1 509 ? 33.156 -0.823 -4.332 1 92.38 509 ASP B O 1
ATOM 9694 N N . VAL B 1 510 ? 32.781 -2.143 -6.141 1 94.38 510 VAL B N 1
ATOM 9695 C CA . VAL B 1 510 ? 31.984 -3.09 -5.379 1 94.38 510 VAL B CA 1
ATOM 9696 C C . VAL B 1 510 ? 32.875 -3.91 -4.457 1 94.38 510 VAL B C 1
ATOM 9698 O O . VAL B 1 510 ? 33.75 -4.652 -4.922 1 94.38 510 VAL B O 1
ATOM 9701 N N . LYS B 1 511 ? 32.656 -3.775 -3.215 1 90.25 511 LYS B N 1
ATOM 9702 C CA . LYS B 1 511 ? 33.562 -4.344 -2.215 1 90.25 511 LYS B CA 1
ATOM 9703 C C . LYS B 1 511 ? 33.188 -5.797 -1.914 1 90.25 511 LYS B C 1
ATOM 9705 O O . LYS B 1 511 ? 34.031 -6.562 -1.445 1 90.25 511 LYS B O 1
ATOM 9710 N N . LEU B 1 512 ? 32.094 -6.266 -2.184 1 95 512 LEU B N 1
ATOM 9711 C CA . LEU B 1 512 ? 31.656 -7.629 -1.896 1 95 512 LEU B CA 1
ATOM 9712 C C . LEU B 1 512 ? 32.312 -8.617 -2.861 1 95 512 LEU B C 1
ATOM 9714 O O . LEU B 1 512 ? 32.5 -8.305 -4.039 1 95 512 LEU B O 1
ATOM 9718 N N . GLU B 1 513 ? 32.594 -9.727 -2.344 1 95.81 513 GLU B N 1
ATOM 9719 C CA . GLU B 1 513 ? 33.156 -10.773 -3.178 1 95.81 513 GLU B CA 1
ATOM 9720 C C . GLU B 1 513 ? 32.156 -11.234 -4.242 1 95.81 513 GLU B C 1
ATOM 9722 O O . GLU B 1 513 ? 30.969 -11.375 -3.971 1 95.81 513 GLU B O 1
ATOM 9727 N N . ILE B 1 514 ? 32.719 -11.445 -5.461 1 97.38 514 ILE B N 1
ATOM 9728 C CA . ILE B 1 514 ? 31.875 -11.891 -6.57 1 97.38 514 ILE B CA 1
ATOM 9729 C C . ILE B 1 514 ? 32.281 -13.312 -6.973 1 97.38 514 ILE B C 1
ATOM 9731 O O . ILE B 1 514 ? 33.438 -13.578 -7.305 1 97.38 514 ILE B O 1
ATOM 9735 N N . LYS B 1 515 ? 31.328 -14.18 -6.895 1 96.81 515 LYS B N 1
ATOM 9736 C CA . LYS B 1 515 ? 31.5 -15.555 -7.344 1 96.81 515 LYS B CA 1
ATOM 9737 C C . LYS B 1 515 ? 30.547 -15.883 -8.492 1 96.81 515 LYS B C 1
ATOM 9739 O O . LYS B 1 515 ? 29.5 -15.25 -8.633 1 96.81 515 LYS B O 1
ATOM 9744 N N . VAL B 1 516 ? 31.016 -16.797 -9.312 1 97 516 VAL B N 1
ATOM 9745 C CA . VAL B 1 516 ? 30.172 -17.25 -10.414 1 97 516 VAL B CA 1
ATOM 9746 C C . VAL B 1 516 ? 29.797 -18.719 -10.195 1 97 516 VAL B C 1
ATOM 9748 O O . VAL B 1 516 ? 30.656 -19.547 -9.891 1 97 516 VAL B O 1
ATOM 9751 N N . THR B 1 517 ? 28.531 -18.953 -10.25 1 93.88 517 THR B N 1
ATOM 9752 C CA . THR B 1 517 ? 28.016 -20.312 -10.133 1 93.88 517 THR B CA 1
ATOM 9753 C C . THR B 1 517 ? 27.234 -20.719 -11.383 1 93.88 517 THR B C 1
ATOM 9755 O O . THR B 1 517 ? 26.141 -20.188 -11.633 1 93.88 517 THR B O 1
ATOM 9758 N N . VAL B 1 518 ? 27.656 -21.734 -12.039 1 91.62 518 VAL B N 1
ATOM 9759 C CA . VAL B 1 518 ? 27.094 -22.109 -13.328 1 91.62 518 VAL B CA 1
ATOM 9760 C C . VAL B 1 518 ? 25.688 -22.656 -13.133 1 91.62 518 VAL B C 1
ATOM 9762 O O . VAL B 1 518 ? 24.812 -22.453 -13.977 1 91.62 518 VAL B O 1
ATOM 9765 N N . GLY B 1 519 ? 25.453 -23.297 -12.055 1 88.88 519 GLY B N 1
ATOM 9766 C CA . GLY B 1 519 ? 24.156 -23.938 -11.828 1 88.88 519 GLY B CA 1
ATOM 9767 C C . GLY B 1 519 ? 23.172 -23.047 -11.109 1 88.88 519 GLY B C 1
ATOM 9768 O O . GLY B 1 519 ? 22.109 -23.5 -10.664 1 88.88 519 GLY B O 1
ATOM 9769 N N . LEU B 1 520 ? 23.469 -21.797 -10.992 1 90.69 520 LEU B N 1
ATOM 9770 C CA . LEU B 1 520 ? 22.547 -20.875 -10.344 1 90.69 520 LEU B CA 1
ATOM 9771 C C . LEU B 1 520 ? 21.312 -20.625 -11.227 1 90.69 520 LEU B C 1
ATOM 9773 O O . LEU B 1 520 ? 21.453 -20.125 -12.344 1 90.69 520 LEU B O 1
ATOM 9777 N N . ILE B 1 521 ? 20.203 -21.109 -10.789 1 88.94 521 ILE B N 1
ATOM 9778 C CA . ILE B 1 521 ? 18.938 -20.859 -11.461 1 88.94 521 ILE B CA 1
ATOM 9779 C C . ILE B 1 521 ? 18 -20.094 -10.531 1 88.94 521 ILE B C 1
ATOM 9781 O O . ILE B 1 521 ? 17.672 -20.562 -9.438 1 88.94 521 ILE B O 1
ATOM 9785 N N . TYR B 1 522 ? 17.703 -18.938 -11.008 1 88.44 522 TYR B N 1
ATOM 9786 C CA . TYR B 1 522 ? 16.812 -18.094 -10.234 1 88.44 522 TYR B CA 1
ATOM 9787 C C . TYR B 1 522 ? 15.586 -17.703 -11.047 1 88.44 522 TYR B C 1
ATOM 9789 O O . TYR B 1 522 ? 15.688 -16.922 -12 1 88.44 522 TYR B O 1
ATOM 9797 N N . ASN B 1 523 ? 14.391 -18.156 -10.609 1 88.19 523 ASN B N 1
ATOM 9798 C CA . ASN B 1 523 ? 13.094 -17.859 -11.211 1 88.19 523 ASN B CA 1
ATOM 9799 C C . ASN B 1 523 ? 13.188 -17.812 -12.734 1 88.19 523 ASN B C 1
ATOM 9801 O O . ASN B 1 523 ? 13.047 -16.734 -13.336 1 88.19 523 ASN B O 1
ATOM 9805 N N . PRO B 1 524 ? 13.258 -18.891 -13.383 1 88.19 524 PRO B N 1
ATOM 9806 C CA . PRO B 1 524 ? 13.461 -18.953 -14.828 1 88.19 524 PRO B CA 1
ATOM 9807 C C . PRO B 1 524 ? 12.281 -18.391 -15.617 1 88.19 524 PRO B C 1
ATOM 9809 O O . PRO B 1 524 ? 12.406 -18.109 -16.812 1 88.19 524 PRO B O 1
ATOM 9812 N N . ILE B 1 525 ? 11.258 -18.172 -14.977 1 86.12 525 ILE B N 1
ATOM 9813 C CA . ILE B 1 525 ? 10.078 -17.641 -15.656 1 86.12 525 ILE B CA 1
ATOM 9814 C C . ILE B 1 525 ? 10.242 -16.125 -15.844 1 86.12 525 ILE B C 1
ATOM 9816 O O . ILE B 1 525 ? 9.812 -15.578 -16.859 1 86.12 525 ILE B O 1
ATOM 9820 N N . GLN B 1 526 ? 10.922 -15.523 -14.961 1 91.25 526 GLN B N 1
ATOM 9821 C CA . GLN B 1 526 ? 10.984 -14.07 -14.945 1 91.25 526 GLN B CA 1
ATOM 9822 C C . GLN B 1 526 ? 12.289 -13.562 -15.547 1 91.25 526 GLN B C 1
ATOM 9824 O O . GLN B 1 526 ? 12.328 -12.5 -16.172 1 91.25 526 GLN B O 1
ATOM 9829 N N . TYR B 1 527 ? 13.32 -14.328 -15.32 1 94.38 527 TYR B N 1
ATOM 9830 C CA . TYR B 1 527 ? 14.633 -13.781 -15.656 1 94.38 527 TYR B CA 1
ATOM 9831 C C . TYR B 1 527 ? 15.266 -14.555 -16.812 1 94.38 527 TYR B C 1
ATOM 9833 O O . TYR B 1 527 ? 15.086 -15.766 -16.922 1 94.38 527 TYR B O 1
ATOM 9841 N N . ASP B 1 528 ? 15.93 -13.828 -17.688 1 93.44 528 ASP B N 1
ATOM 9842 C CA . ASP B 1 528 ? 16.688 -14.375 -18.797 1 93.44 528 ASP B CA 1
ATOM 9843 C C . ASP B 1 528 ? 17.953 -13.555 -19.078 1 93.44 528 ASP B C 1
ATOM 9845 O O . ASP B 1 528 ? 17.875 -12.344 -19.266 1 93.44 528 ASP B O 1
ATOM 9849 N N . GLY B 1 529 ? 19.062 -14.188 -19.062 1 94.81 529 GLY B N 1
ATOM 9850 C CA . GLY B 1 529 ? 20.344 -13.508 -19.188 1 94.81 529 GLY B CA 1
ATOM 9851 C C . GLY B 1 529 ? 21.125 -13.453 -17.891 1 94.81 529 GLY B C 1
ATOM 9852 O O . GLY B 1 529 ? 21.344 -14.477 -17.25 1 94.81 529 GLY B O 1
ATOM 9853 N N . PHE B 1 530 ? 21.516 -12.242 -17.562 1 96.69 530 PHE B N 1
ATOM 9854 C CA . PHE B 1 530 ? 22.297 -12.023 -16.344 1 96.69 530 PHE B CA 1
ATOM 9855 C C . PHE B 1 530 ? 21.438 -12.227 -15.109 1 96.69 530 PHE B C 1
ATOM 9857 O O . PHE B 1 530 ? 20.312 -11.711 -15.039 1 96.69 530 PHE B O 1
ATOM 9864 N N . ILE B 1 531 ? 21.859 -13.023 -14.164 1 97.19 531 ILE B N 1
ATOM 9865 C CA . ILE B 1 531 ? 21.156 -13.242 -12.898 1 97.19 531 ILE B CA 1
ATOM 9866 C C . ILE B 1 531 ? 22.172 -13.211 -11.75 1 97.19 531 ILE B C 1
ATOM 9868 O O . ILE B 1 531 ? 23.344 -13.562 -11.938 1 97.19 531 ILE B O 1
ATOM 9872 N N . PHE B 1 532 ? 21.719 -12.773 -10.625 1 97.75 532 PHE B N 1
ATOM 9873 C CA . PHE B 1 532 ? 22.625 -12.781 -9.484 1 97.75 532 PHE B CA 1
ATOM 9874 C C . PHE B 1 532 ? 21.844 -12.883 -8.172 1 97.75 532 PHE B C 1
ATOM 9876 O O . PHE B 1 532 ? 20.625 -12.672 -8.148 1 97.75 532 PHE B O 1
ATOM 9883 N N . GLN B 1 533 ? 22.484 -13.289 -7.113 1 97.12 533 GLN B N 1
ATOM 9884 C CA . GLN B 1 533 ? 22 -13.344 -5.738 1 97.12 533 GLN B CA 1
ATOM 9885 C C . GLN B 1 533 ? 23.047 -12.812 -4.762 1 97.12 533 GLN B C 1
ATOM 9887 O O . GLN B 1 533 ? 24.25 -12.844 -5.047 1 97.12 533 GLN B O 1
ATOM 9892 N N . VAL B 1 534 ? 22.594 -12.203 -3.74 1 97.44 534 VAL B N 1
ATOM 9893 C CA . VAL B 1 534 ? 23.453 -11.789 -2.633 1 97.44 534 VAL B CA 1
ATOM 9894 C C . VAL B 1 534 ? 23.141 -12.641 -1.4 1 97.44 534 VAL B C 1
ATOM 9896 O O . VAL B 1 534 ? 22.016 -12.648 -0.908 1 97.44 534 VAL B O 1
ATOM 9899 N N . LEU B 1 535 ? 24.078 -13.336 -0.939 1 94.25 535 LEU B N 1
ATOM 9900 C CA . LEU B 1 535 ? 23.781 -14.211 0.192 1 94.25 535 LEU B CA 1
ATOM 9901 C C . LEU B 1 535 ? 24.969 -14.273 1.15 1 94.25 535 LEU B C 1
ATOM 9903 O O . LEU B 1 535 ? 26.062 -13.812 0.821 1 94.25 535 LEU B O 1
ATOM 9907 N N . TYR B 1 536 ? 24.703 -14.617 2.32 1 91.75 536 TYR B N 1
ATOM 9908 C CA . TYR B 1 536 ? 25.734 -14.93 3.307 1 91.75 536 TYR B CA 1
ATOM 9909 C C . TYR B 1 536 ? 25.547 -16.328 3.867 1 91.75 536 TYR B C 1
ATOM 9911 O O . TYR B 1 536 ? 24.422 -16.844 3.939 1 91.75 536 TYR B O 1
ATOM 9919 N N . GLU B 1 537 ? 26.609 -17.016 4.047 1 87 537 GLU B N 1
ATOM 9920 C CA . GLU B 1 537 ? 26.594 -18.391 4.539 1 87 537 GLU B CA 1
ATOM 9921 C C . GLU B 1 537 ? 26.812 -18.438 6.051 1 87 537 GLU B C 1
ATOM 9923 O O . GLU B 1 537 ? 27.672 -17.75 6.582 1 87 537 GLU B O 1
ATOM 9928 N N . HIS B 1 538 ? 25.812 -18.984 6.664 1 81.62 538 HIS B N 1
ATOM 9929 C CA . HIS B 1 538 ? 25.984 -19.188 8.102 1 81.62 538 HIS B CA 1
ATOM 9930 C C . HIS B 1 538 ? 25.75 -20.641 8.484 1 81.62 538 HIS B C 1
ATOM 9932 O O . HIS B 1 538 ? 25.078 -21.375 7.766 1 81.62 538 HIS B O 1
ATOM 9938 N N . ARG B 1 539 ? 26.484 -21.047 9.383 1 75.81 539 ARG B N 1
ATOM 9939 C CA . ARG B 1 539 ? 26.422 -22.438 9.844 1 75.81 539 ARG B CA 1
ATOM 9940 C C . ARG B 1 539 ? 25.312 -22.625 10.875 1 75.81 539 ARG B C 1
ATOM 9942 O O . ARG B 1 539 ? 25.234 -21.859 11.844 1 75.81 539 ARG B O 1
ATOM 9949 N N . LYS B 1 540 ? 24.188 -23.188 10.414 1 65.44 540 LYS B N 1
ATOM 9950 C CA . LYS B 1 540 ? 23.188 -23.609 11.391 1 65.44 540 LYS B CA 1
ATOM 9951 C C . LYS B 1 540 ? 23.203 -25.125 11.57 1 65.44 540 LYS B C 1
ATOM 9953 O O . LYS B 1 540 ? 22.938 -25.875 10.633 1 65.44 540 LYS B O 1
ATOM 9958 N N . LYS B 1 541 ? 23.219 -25.609 12.797 1 59.97 541 LYS B N 1
ATOM 9959 C CA . LYS B 1 541 ? 23.203 -27.016 13.211 1 59.97 541 LYS B CA 1
ATOM 9960 C C . LYS B 1 541 ? 24.031 -27.875 12.266 1 59.97 541 LYS B C 1
ATOM 9962 O O . LYS B 1 541 ? 23.562 -28.922 11.805 1 59.97 541 LYS B O 1
ATOM 9967 N N . LYS B 1 542 ? 25.156 -27.469 11.742 1 64.69 542 LYS B N 1
ATOM 9968 C CA . LYS B 1 542 ? 26.172 -28.234 11.008 1 64.69 542 LYS B CA 1
ATOM 9969 C C . LYS B 1 542 ? 25.938 -28.156 9.508 1 64.69 542 LYS B C 1
ATOM 9971 O O . LYS B 1 542 ? 26.672 -28.766 8.719 1 64.69 542 LYS B O 1
ATOM 9976 N N . ARG B 1 543 ? 24.828 -27.5 9.188 1 66.25 543 ARG B N 1
ATOM 9977 C CA . ARG B 1 543 ? 24.625 -27.328 7.758 1 66.25 543 ARG B CA 1
ATOM 9978 C C . ARG B 1 543 ? 24.891 -25.891 7.336 1 66.25 543 ARG B C 1
ATOM 9980 O O . ARG B 1 543 ? 24.594 -24.953 8.07 1 66.25 543 ARG B O 1
ATOM 9987 N N . LEU B 1 544 ? 25.609 -25.812 6.266 1 73.88 544 LEU B N 1
ATOM 9988 C CA . LEU B 1 544 ? 25.859 -24.5 5.668 1 73.88 544 LEU B CA 1
ATOM 9989 C C . LEU B 1 544 ? 24.625 -24.016 4.922 1 73.88 544 LEU B C 1
ATOM 9991 O O . LEU B 1 544 ? 24.172 -24.641 3.961 1 73.88 544 LEU B O 1
ATOM 9995 N N . LEU B 1 545 ? 23.922 -23.109 5.617 1 79.44 545 LEU B N 1
ATOM 9996 C CA . LEU B 1 545 ? 22.734 -22.578 4.969 1 79.44 545 LEU B CA 1
ATOM 9997 C C . LEU B 1 545 ? 23 -21.188 4.395 1 79.44 545 LEU B C 1
ATOM 9999 O O . LEU B 1 545 ? 23.656 -20.359 5.035 1 79.44 545 LEU B O 1
ATOM 10003 N N . GLY B 1 546 ? 22.75 -21.047 3.094 1 84.69 546 GLY B N 1
ATOM 10004 C CA . GLY B 1 546 ? 22.844 -19.75 2.443 1 84.69 546 GLY B CA 1
ATOM 10005 C C . GLY B 1 546 ? 21.594 -18.922 2.58 1 84.69 546 GLY B C 1
ATOM 10006 O O . GLY B 1 546 ? 20.5 -19.375 2.225 1 84.69 546 GLY B O 1
ATOM 10007 N N . ASP B 1 547 ? 21.703 -17.812 3.246 1 89.56 547 ASP B N 1
ATOM 10008 C CA . ASP B 1 547 ? 20.578 -16.891 3.379 1 89.56 547 ASP B CA 1
ATOM 10009 C C . ASP B 1 547 ? 20.641 -15.797 2.316 1 89.56 547 ASP B C 1
ATOM 10011 O O . ASP B 1 547 ? 21.594 -15 2.295 1 89.56 547 ASP B O 1
ATOM 10015 N N . VAL B 1 548 ? 19.656 -15.773 1.489 1 94.19 548 VAL B N 1
ATOM 10016 C CA . VAL B 1 548 ? 19.641 -14.836 0.372 1 94.19 548 VAL B CA 1
ATOM 10017 C C . VAL B 1 548 ? 19.016 -13.516 0.813 1 94.19 548 VAL B C 1
ATOM 10019 O O . VAL B 1 548 ? 17.891 -13.5 1.329 1 94.19 548 VAL B O 1
ATOM 10022 N N . LEU B 1 549 ? 19.672 -12.438 0.62 1 96.19 549 LEU B N 1
ATOM 10023 C CA . LEU B 1 549 ? 19.188 -11.117 0.985 1 96.19 549 LEU B CA 1
ATOM 10024 C C . LEU B 1 549 ? 18.578 -10.414 -0.216 1 96.19 549 LEU B C 1
ATOM 10026 O O . LEU B 1 549 ? 17.578 -9.688 -0.075 1 96.19 549 LEU B O 1
ATOM 10030 N N . ALA B 1 550 ? 19.219 -10.586 -1.314 1 97.5 550 ALA B N 1
ATOM 10031 C CA . ALA B 1 550 ? 18.766 -9.922 -2.533 1 97.5 550 ALA B CA 1
ATOM 10032 C C . ALA B 1 550 ? 18.969 -10.812 -3.754 1 97.5 550 ALA B C 1
ATOM 10034 O O . ALA B 1 550 ? 19.812 -11.703 -3.746 1 97.5 550 ALA B O 1
ATOM 10035 N N . ALA B 1 551 ? 18.125 -10.625 -4.715 1 97.38 551 ALA B N 1
ATOM 10036 C CA . ALA B 1 551 ? 18.234 -11.359 -5.977 1 97.38 551 ALA B CA 1
ATOM 10037 C C . ALA B 1 551 ? 17.672 -10.539 -7.133 1 97.38 551 ALA B C 1
ATOM 10039 O O . ALA B 1 551 ? 16.781 -9.703 -6.938 1 97.38 551 ALA B O 1
ATOM 10040 N N . GLY B 1 552 ? 18.266 -10.727 -8.25 1 96.75 552 GLY B N 1
ATOM 10041 C CA . GLY B 1 552 ? 17.812 -9.977 -9.406 1 96.75 552 GLY B CA 1
ATOM 10042 C C . GLY B 1 552 ? 18.438 -10.445 -10.703 1 96.75 552 GLY B C 1
ATOM 10043 O O . GLY B 1 552 ? 19.031 -11.523 -10.758 1 96.75 552 GLY B O 1
ATOM 10044 N N . GLY B 1 553 ? 18.156 -9.664 -11.75 1 97.19 553 GLY B N 1
ATOM 10045 C CA . GLY B 1 553 ? 18.656 -9.977 -13.078 1 97.19 553 GLY B CA 1
ATOM 10046 C C . GLY B 1 553 ? 17.875 -9.297 -14.188 1 97.19 553 GLY B C 1
ATOM 10047 O O . GLY B 1 553 ? 17.172 -8.312 -13.953 1 97.19 553 GLY B O 1
ATOM 10048 N N . ARG B 1 554 ? 18.266 -9.773 -15.359 1 96.94 554 ARG B N 1
ATOM 10049 C CA . ARG B 1 554 ? 17.609 -9.25 -16.547 1 96.94 554 ARG B CA 1
ATOM 10050 C C . ARG B 1 554 ? 16.266 -9.93 -16.781 1 96.94 554 ARG B C 1
ATOM 10052 O O . ARG B 1 554 ? 16.141 -11.141 -16.609 1 96.94 554 ARG B O 1
ATOM 10059 N N . TYR B 1 555 ? 15.219 -9.109 -17.156 1 96.62 555 TYR B N 1
ATOM 10060 C CA . TYR B 1 555 ? 13.906 -9.727 -17.312 1 96.62 555 TYR B CA 1
ATOM 10061 C C . TYR B 1 555 ? 13.188 -9.203 -18.547 1 96.62 555 TYR B C 1
ATOM 10063 O O . TYR B 1 555 ? 11.984 -8.945 -18.516 1 96.62 555 TYR B O 1
ATOM 10071 N N . GLU B 1 556 ? 13.859 -9.055 -19.609 1 93.12 556 GLU B N 1
ATOM 10072 C CA . GLU B 1 556 ? 13.289 -8.656 -20.891 1 93.12 556 GLU B CA 1
ATOM 10073 C C . GLU B 1 556 ? 12.234 -9.656 -21.359 1 93.12 556 GLU B C 1
ATOM 10075 O O . GLU B 1 556 ? 11.211 -9.273 -21.922 1 93.12 556 GLU B O 1
ATOM 10080 N N . LYS B 1 557 ? 12.578 -10.922 -21.188 1 91.56 557 LYS B N 1
ATOM 10081 C CA . LYS B 1 557 ? 11.664 -11.977 -21.594 1 91.56 557 LYS B CA 1
ATOM 10082 C C . LYS B 1 557 ? 10.305 -11.836 -20.891 1 91.56 557 LYS B C 1
ATOM 10084 O O . LYS B 1 557 ? 9.266 -12.102 -21.5 1 91.56 557 LYS B O 1
ATOM 10089 N N . LEU B 1 558 ? 10.32 -11.484 -19.672 1 94.06 558 LEU B N 1
ATOM 10090 C CA . LEU B 1 558 ? 9.102 -11.258 -18.906 1 94.06 558 LEU B CA 1
ATOM 10091 C C . LEU B 1 558 ? 8.266 -10.141 -19.516 1 94.06 558 LEU B C 1
ATOM 10093 O O . LEU B 1 558 ? 7.043 -10.242 -19.609 1 94.06 558 LEU B O 1
ATOM 10097 N N . ILE B 1 559 ? 8.906 -9.078 -19.938 1 93.94 559 ILE B N 1
ATOM 10098 C CA . ILE B 1 559 ? 8.219 -7.941 -20.562 1 93.94 559 ILE B CA 1
ATOM 10099 C C . ILE B 1 559 ? 7.566 -8.375 -21.859 1 93.94 559 ILE B C 1
ATOM 10101 O O . ILE B 1 559 ? 6.441 -7.977 -22.172 1 93.94 559 ILE B O 1
ATOM 10105 N N . ARG B 1 560 ? 8.25 -9.203 -22.578 1 89.94 560 ARG B N 1
ATOM 10106 C CA . ARG B 1 560 ? 7.766 -9.68 -23.875 1 89.94 560 ARG B CA 1
ATOM 10107 C C . ARG B 1 560 ? 6.48 -10.484 -23.719 1 89.94 560 ARG B C 1
ATOM 10109 O O . ARG B 1 560 ? 5.613 -10.453 -24.594 1 89.94 560 ARG B O 1
ATOM 10116 N N . LYS B 1 561 ? 6.355 -11.156 -22.656 1 87.94 561 LYS B N 1
ATOM 10117 C CA . LYS B 1 561 ? 5.176 -11.977 -22.406 1 87.94 561 LYS B CA 1
ATOM 10118 C C . LYS B 1 561 ? 3.92 -11.117 -22.297 1 87.94 561 LYS B C 1
ATOM 10120 O O . LYS B 1 561 ? 2.811 -11.602 -22.531 1 87.94 561 LYS B O 1
ATOM 10125 N N . PHE B 1 562 ? 4.062 -9.914 -21.891 1 87.56 562 PHE B N 1
ATOM 10126 C CA . PHE B 1 562 ? 2.914 -9.039 -21.688 1 87.56 562 PHE B CA 1
ATOM 10127 C C . PHE B 1 562 ? 2.666 -8.18 -22.922 1 87.56 562 PHE B C 1
ATOM 10129 O O . PHE B 1 562 ? 1.658 -7.477 -23 1 87.56 562 PHE B O 1
ATOM 10136 N N . LYS B 1 563 ? 3.598 -8.148 -23.797 1 81.75 563 LYS B N 1
ATOM 10137 C CA . LYS B 1 563 ? 3.439 -7.32 -24.984 1 81.75 563 LYS B CA 1
ATOM 10138 C C . LYS B 1 563 ? 2.498 -7.977 -26 1 81.75 563 LYS B C 1
ATOM 10140 O O . LYS B 1 563 ? 2.541 -9.195 -26.188 1 81.75 563 LYS B O 1
ATOM 10145 N N . VAL B 1 564 ? 1.511 -7.195 -26.453 1 67.44 564 VAL B N 1
ATOM 10146 C CA . VAL B 1 564 ? 0.542 -7.688 -27.422 1 67.44 564 VAL B CA 1
ATOM 10147 C C . VAL B 1 564 ? 1.1 -7.527 -28.828 1 67.44 564 VAL B C 1
ATOM 10149 O O . VAL B 1 564 ? 1.834 -6.578 -29.109 1 67.44 564 VAL B O 1
ATOM 10152 N N . GLU B 1 565 ? 0.952 -8.531 -29.672 1 61.09 565 GLU B N 1
ATOM 10153 C CA . GLU B 1 565 ? 1.456 -8.672 -31.047 1 61.09 565 GLU B CA 1
ATOM 10154 C C . GLU B 1 565 ? 1.216 -7.398 -31.844 1 61.09 565 GLU B C 1
ATOM 10156 O O . GLU B 1 565 ? 2.049 -7.016 -32.656 1 61.09 565 GLU B O 1
ATOM 10161 N N . LYS B 1 566 ? 0.116 -6.734 -31.656 1 56.53 566 LYS B N 1
ATOM 10162 C CA . LYS B 1 566 ? -0.183 -5.602 -32.531 1 56.53 566 LYS B CA 1
ATOM 10163 C C . LYS B 1 566 ? 0.75 -4.43 -32.25 1 56.53 566 LYS B C 1
ATOM 10165 O O . LYS B 1 566 ? 0.938 -3.559 -33.094 1 56.53 566 LYS B O 1
ATOM 10170 N N . ASP B 1 567 ? 1.25 -4.336 -31.062 1 56.88 567 ASP B N 1
ATOM 10171 C CA . ASP B 1 567 ? 2.105 -3.223 -30.656 1 56.88 567 ASP B CA 1
ATOM 10172 C C . ASP B 1 567 ? 3.553 -3.459 -31.078 1 56.88 567 ASP B C 1
ATOM 10174 O O . ASP B 1 567 ? 4.477 -2.896 -30.5 1 56.88 567 ASP B O 1
ATOM 10178 N N . GLU B 1 568 ? 3.727 -4.383 -31.984 1 56.62 568 GLU B N 1
ATOM 10179 C CA . GLU B 1 568 ? 5.043 -4.883 -32.375 1 56.62 568 GLU B CA 1
ATOM 10180 C C . GLU B 1 568 ? 5.953 -3.744 -32.844 1 56.62 568 GLU B C 1
ATOM 10182 O O . GLU B 1 568 ? 7.172 -3.908 -32.906 1 56.62 568 GLU B O 1
ATOM 10187 N N . ASP B 1 569 ? 5.348 -2.619 -33.094 1 59.75 569 ASP B N 1
ATOM 10188 C CA . ASP B 1 569 ? 6.223 -1.614 -33.719 1 59.75 569 ASP B CA 1
ATOM 10189 C C . ASP B 1 569 ? 7.164 -1.014 -32.656 1 59.75 569 ASP B C 1
ATOM 10191 O O . ASP B 1 569 ? 8.164 -0.381 -33.031 1 59.75 569 ASP B O 1
ATOM 10195 N N . CYS B 1 570 ? 6.789 -1.128 -31.469 1 64.06 570 CYS B N 1
ATOM 10196 C CA . CYS B 1 570 ? 7.684 -0.484 -30.516 1 64.06 570 CYS B CA 1
ATOM 10197 C C . CYS B 1 570 ? 8.641 -1.495 -29.906 1 64.06 570 CYS B C 1
ATOM 10199 O O . CYS B 1 570 ? 8.258 -2.631 -29.625 1 64.06 570 CYS B O 1
ATOM 10201 N N . GLY B 1 571 ? 9.914 -1.432 -30.094 1 78.19 571 GLY B N 1
ATOM 10202 C CA . GLY B 1 571 ? 10.969 -2.291 -29.578 1 78.19 571 GLY B CA 1
ATOM 10203 C C . GLY B 1 571 ? 10.805 -2.598 -28.094 1 78.19 571 GLY B C 1
ATOM 10204 O O . GLY B 1 571 ? 10.125 -1.866 -27.375 1 78.19 571 GLY B O 1
ATOM 10205 N N . ILE B 1 572 ? 11.141 -3.76 -27.641 1 86.56 572 ILE B N 1
ATOM 10206 C CA . ILE B 1 572 ? 11.133 -4.168 -26.234 1 86.56 572 ILE B CA 1
ATOM 10207 C C . ILE B 1 572 ? 12.367 -3.615 -25.531 1 86.56 572 ILE B C 1
ATOM 10209 O O . ILE B 1 572 ? 13.5 -3.84 -25.984 1 86.56 572 ILE B O 1
ATOM 10213 N N . PRO B 1 573 ? 12.117 -2.865 -24.531 1 92.25 573 PRO B N 1
ATOM 10214 C CA . PRO B 1 573 ? 13.266 -2.311 -23.812 1 92.25 573 PRO B CA 1
ATOM 10215 C C . PRO B 1 573 ? 14.008 -3.361 -22.984 1 92.25 573 PRO B C 1
ATOM 10217 O O . PRO B 1 573 ? 13.508 -4.473 -22.812 1 92.25 573 PRO B O 1
ATOM 10220 N N . SER B 1 574 ? 15.219 -3.018 -22.688 1 92.94 574 SER B N 1
ATOM 10221 C CA . SER B 1 574 ? 15.977 -3.834 -21.75 1 92.94 574 SER B CA 1
ATOM 10222 C C . SER B 1 574 ? 15.711 -3.418 -20.312 1 92.94 574 SER B C 1
ATOM 10224 O O . SER B 1 574 ? 15.586 -2.229 -20.016 1 92.94 574 SER B O 1
ATOM 10226 N N . ALA B 1 575 ? 15.5 -4.41 -19.516 1 96.38 575 ALA B N 1
ATOM 10227 C CA . ALA B 1 575 ? 15.203 -4.105 -18.125 1 96.38 575 ALA B CA 1
ATOM 10228 C C . ALA B 1 575 ? 15.961 -5.035 -17.172 1 96.38 575 ALA B C 1
ATOM 10230 O O . ALA B 1 575 ? 16.062 -6.238 -17.438 1 96.38 575 ALA B O 1
ATOM 10231 N N . VAL B 1 576 ? 16.594 -4.449 -16.172 1 97.38 576 VAL B N 1
ATOM 10232 C CA . VAL B 1 576 ? 17.266 -5.191 -15.117 1 97.38 576 VAL B CA 1
ATOM 10233 C C . VAL B 1 576 ? 16.797 -4.695 -13.75 1 97.38 576 VAL B C 1
ATOM 10235 O O . VAL B 1 576 ? 16.469 -3.518 -13.594 1 97.38 576 VAL B O 1
ATOM 10238 N N . GLY B 1 577 ? 16.672 -5.609 -12.82 1 98.12 577 GLY B N 1
ATOM 10239 C CA . GLY B 1 577 ? 16.172 -5.207 -11.516 1 98.12 577 GLY B CA 1
ATOM 10240 C C . GLY B 1 577 ? 16.641 -6.105 -10.391 1 98.12 577 GLY B C 1
ATOM 10241 O O . GLY B 1 577 ? 17.141 -7.207 -10.633 1 98.12 577 GLY B O 1
ATOM 10242 N N . VAL B 1 578 ? 16.562 -5.559 -9.188 1 98.19 578 VAL B N 1
ATOM 10243 C CA . VAL B 1 578 ? 16.922 -6.316 -7.992 1 98.19 578 VAL B CA 1
ATOM 10244 C C . VAL B 1 578 ? 15.82 -6.184 -6.941 1 98.19 578 VAL B C 1
ATOM 10246 O O . VAL B 1 578 ? 15.188 -5.133 -6.828 1 98.19 578 VAL B O 1
ATOM 10249 N N . SER B 1 579 ? 15.508 -7.254 -6.305 1 97.88 579 SER B N 1
ATOM 10250 C CA . SER B 1 579 ? 14.586 -7.297 -5.176 1 97.88 579 SER B CA 1
ATOM 10251 C C . SER B 1 579 ? 15.32 -7.574 -3.869 1 97.88 579 SER B C 1
ATOM 10253 O O . SER B 1 579 ? 16.078 -8.547 -3.77 1 97.88 579 SER B O 1
ATOM 10255 N N . LEU B 1 580 ? 15.133 -6.742 -2.898 1 97.56 580 LEU B N 1
ATOM 10256 C CA . LEU B 1 580 ? 15.758 -6.895 -1.59 1 97.56 580 LEU B CA 1
ATOM 10257 C C . LEU B 1 580 ? 14.734 -7.312 -0.543 1 97.56 580 LEU B C 1
ATOM 10259 O O . LEU B 1 580 ? 13.602 -6.824 -0.548 1 97.56 580 LEU B O 1
ATOM 10263 N N . ALA B 1 581 ? 15.211 -8.188 0.334 1 96.38 581 ALA B N 1
ATOM 10264 C CA . ALA B 1 581 ? 14.359 -8.617 1.438 1 96.38 581 ALA B CA 1
ATOM 10265 C C . ALA B 1 581 ? 14.359 -7.59 2.568 1 96.38 581 ALA B C 1
ATOM 10267 O O . ALA B 1 581 ? 15.203 -7.648 3.463 1 96.38 581 ALA B O 1
ATOM 10268 N N . PHE B 1 582 ? 13.375 -6.801 2.623 1 97.25 582 PHE B N 1
ATOM 10269 C CA . PHE B 1 582 ? 13.266 -5.695 3.568 1 97.25 582 PHE B CA 1
ATOM 10270 C C . PHE B 1 582 ? 13.164 -6.215 4.996 1 97.25 582 PHE B C 1
ATOM 10272 O O . PHE B 1 582 ? 13.812 -5.688 5.902 1 97.25 582 PHE B O 1
ATOM 10279 N N . GLU B 1 583 ? 12.344 -7.227 5.199 1 95.25 583 GLU B N 1
ATOM 10280 C CA . GLU B 1 583 ? 12.086 -7.75 6.535 1 95.25 583 GLU B CA 1
ATOM 10281 C C . GLU B 1 583 ? 13.359 -8.328 7.156 1 95.25 583 GLU B C 1
ATOM 10283 O O . GLU B 1 583 ? 13.555 -8.25 8.367 1 95.25 583 GLU B O 1
ATOM 10288 N N . LYS B 1 584 ? 14.148 -8.914 6.355 1 94.62 584 LYS B N 1
ATOM 10289 C CA . LYS B 1 584 ? 15.406 -9.469 6.852 1 94.62 584 LYS B CA 1
ATOM 10290 C C . LYS B 1 584 ? 16.344 -8.359 7.324 1 94.62 584 LYS B C 1
ATOM 10292 O O . LYS B 1 584 ? 17.047 -8.523 8.32 1 94.62 584 LYS B O 1
ATOM 10297 N N . ILE B 1 585 ? 16.359 -7.273 6.609 1 95.62 585 ILE B N 1
ATOM 10298 C CA . ILE B 1 585 ? 17.203 -6.145 6.996 1 95.62 585 ILE B CA 1
ATOM 10299 C C . ILE B 1 585 ? 16.703 -5.547 8.305 1 95.62 585 ILE B C 1
ATOM 10301 O O . ILE B 1 585 ? 17.484 -5.266 9.211 1 95.62 585 ILE B O 1
ATOM 10305 N N . VAL B 1 586 ? 15.391 -5.402 8.422 1 95.19 586 VAL B N 1
ATOM 10306 C CA . VAL B 1 586 ? 14.781 -4.848 9.625 1 95.19 586 VAL B CA 1
ATOM 10307 C C . VAL B 1 586 ? 15.117 -5.734 10.82 1 95.19 586 VAL B C 1
ATOM 10309 O O . VAL B 1 586 ? 15.492 -5.238 11.891 1 95.19 586 VAL B O 1
ATOM 10312 N N . SER B 1 587 ? 14.961 -7.02 10.609 1 92.56 587 SER B N 1
ATOM 10313 C CA . SER B 1 587 ? 15.242 -7.965 11.688 1 92.56 587 SER B CA 1
ATOM 10314 C C . SER B 1 587 ? 16.703 -7.883 12.125 1 92.56 587 SER B C 1
ATOM 10316 O O . SER B 1 587 ? 17 -7.969 13.32 1 92.56 587 SER B O 1
ATOM 10318 N N . ALA B 1 588 ? 17.578 -7.711 11.211 1 91.81 588 ALA B N 1
ATOM 10319 C CA . ALA B 1 588 ? 19 -7.602 11.516 1 91.81 588 ALA B CA 1
ATOM 10320 C C . ALA B 1 588 ? 19.281 -6.332 12.312 1 91.81 588 ALA B C 1
ATOM 10322 O O . ALA B 1 588 ? 20.078 -6.352 13.266 1 91.81 588 ALA B O 1
ATOM 10323 N N . VAL B 1 589 ? 18.672 -5.254 11.945 1 92.06 589 VAL B N 1
ATOM 10324 C CA . VAL B 1 589 ? 18.906 -3.973 12.602 1 92.06 589 VAL B CA 1
ATOM 10325 C C . VAL B 1 589 ? 18.266 -3.973 13.984 1 92.06 589 VAL B C 1
ATOM 10327 O O . VAL B 1 589 ? 18.781 -3.354 14.914 1 92.06 589 VAL B O 1
ATOM 10330 N N . LEU B 1 590 ? 17.094 -4.555 14.117 1 88.88 590 LEU B N 1
ATOM 10331 C CA . LEU B 1 590 ? 16.375 -4.629 15.383 1 88.88 590 LEU B CA 1
ATOM 10332 C C . LEU B 1 590 ? 17.25 -5.27 16.469 1 88.88 590 LEU B C 1
ATOM 10334 O O . LEU B 1 590 ? 17.156 -4.91 17.641 1 88.88 590 LEU B O 1
ATOM 10338 N N . ASP B 1 591 ? 18.094 -6.105 16.141 1 82.06 591 ASP B N 1
ATOM 10339 C CA . ASP B 1 591 ? 18.922 -6.859 17.094 1 82.06 591 ASP B CA 1
ATOM 10340 C C . ASP B 1 591 ? 20.078 -6.02 17.609 1 82.06 591 ASP B C 1
ATOM 10342 O O . ASP B 1 591 ? 20.625 -6.289 18.672 1 82.06 591 ASP B O 1
ATOM 10346 N N . THR B 1 592 ? 20.562 -5.016 16.938 1 72.75 592 THR B N 1
ATOM 10347 C CA . THR B 1 592 ? 21.812 -4.375 17.328 1 72.75 592 THR B CA 1
ATOM 10348 C C . THR B 1 592 ? 21.562 -2.951 17.812 1 72.75 592 THR B C 1
ATOM 10350 O O . THR B 1 592 ? 22.312 -2.424 18.641 1 72.75 592 THR B O 1
ATOM 10353 N N . VAL B 1 593 ? 20.859 -2.184 17.078 1 62.41 593 VAL B N 1
ATOM 10354 C CA . VAL B 1 593 ? 20.906 -0.724 17.078 1 62.41 593 VAL B CA 1
ATOM 10355 C C . VAL B 1 593 ? 20.156 -0.189 18.297 1 62.41 593 VAL B C 1
ATOM 10357 O O . VAL B 1 593 ? 19.25 -0.845 18.828 1 62.41 593 VAL B O 1
ATOM 10360 N N . GLU B 1 594 ? 20.797 0.782 18.75 1 65.19 594 GLU B N 1
ATOM 10361 C CA . GLU B 1 594 ? 20.109 1.699 19.656 1 65.19 594 GLU B CA 1
ATOM 10362 C C . GLU B 1 594 ? 18.781 2.15 19.078 1 65.19 594 GLU B C 1
ATOM 10364 O O . GLU B 1 594 ? 18.688 2.436 17.875 1 65.19 594 GLU B O 1
ATOM 10369 N N . VAL B 1 595 ? 17.781 1.99 19.781 1 65.81 595 VAL B N 1
ATOM 10370 C CA . VAL B 1 595 ? 16.391 2.193 19.422 1 65.81 595 VAL B CA 1
ATOM 10371 C C . VAL B 1 595 ? 16.141 3.668 19.109 1 65.81 595 VAL B C 1
ATOM 10373 O O . VAL B 1 595 ? 16.453 4.539 19.922 1 65.81 595 VAL B O 1
ATOM 10376 N N . PRO B 1 596 ? 15.828 3.928 17.812 1 80.31 596 PRO B N 1
ATOM 10377 C CA . PRO B 1 596 ? 15.414 5.305 17.531 1 80.31 596 PRO B CA 1
ATOM 10378 C C . PRO B 1 596 ? 14.172 5.715 18.328 1 80.31 596 PRO B C 1
ATOM 10380 O O . PRO B 1 596 ? 13.375 4.859 18.719 1 80.31 596 PRO B O 1
ATOM 10383 N N . SER B 1 597 ? 14.18 6.93 18.797 1 86.44 597 SER B N 1
ATOM 10384 C CA . SER B 1 597 ? 13.023 7.465 19.5 1 86.44 597 SER B CA 1
ATOM 10385 C C . SER B 1 597 ? 12.117 8.25 18.547 1 86.44 597 SER B C 1
ATOM 10387 O O . SER B 1 597 ? 12.57 8.727 17.516 1 86.44 597 SER B O 1
ATOM 10389 N N . SER B 1 598 ? 10.852 8.281 18.875 1 89 598 SER B N 1
ATOM 10390 C CA . SER B 1 598 ? 9.875 9.031 18.078 1 89 598 SER B CA 1
ATOM 10391 C C . SER B 1 598 ? 10.117 10.531 18.188 1 89 598 SER B C 1
ATOM 10393 O O . SER B 1 598 ? 9.828 11.281 17.25 1 89 598 SER B O 1
ATOM 10395 N N . HIS B 1 599 ? 10.523 10.93 19.312 1 91.38 599 HIS B N 1
ATOM 10396 C CA . HIS B 1 599 ? 10.852 12.32 19.578 1 91.38 599 HIS B CA 1
ATOM 10397 C C . HIS B 1 599 ? 12.031 12.445 20.547 1 91.38 599 HIS B C 1
ATOM 10399 O O . HIS B 1 599 ? 12.32 11.516 21.297 1 91.38 599 HIS B O 1
ATOM 10405 N N . ASP B 1 600 ? 12.586 13.602 20.5 1 91.94 600 ASP B N 1
ATOM 10406 C CA . ASP B 1 600 ? 13.797 13.812 21.281 1 91.94 600 ASP B CA 1
ATOM 10407 C C . ASP B 1 600 ? 13.492 14.609 22.547 1 91.94 600 ASP B C 1
ATOM 10409 O O . ASP B 1 600 ? 14.266 14.578 23.516 1 91.94 600 ASP B O 1
ATOM 10413 N N . ILE B 1 601 ? 12.398 15.352 22.531 1 94.38 601 ILE B N 1
ATOM 10414 C CA . ILE B 1 601 ? 12.133 16.312 23.609 1 94.38 601 ILE B CA 1
ATOM 10415 C C . ILE B 1 601 ? 10.742 16.078 24.172 1 94.38 601 ILE B C 1
ATOM 10417 O O . ILE B 1 601 ? 9.789 15.836 23.422 1 94.38 601 ILE B O 1
ATOM 10421 N N . VAL B 1 602 ? 10.648 16.125 25.469 1 93.44 602 VAL B N 1
ATOM 10422 C CA . VAL B 1 602 ? 9.352 16.094 26.141 1 93.44 602 VAL B CA 1
ATOM 10423 C C . VAL B 1 602 ? 9.18 17.344 27 1 93.44 602 VAL B C 1
ATOM 10425 O O . VAL B 1 602 ? 10.125 17.781 27.656 1 93.44 602 VAL B O 1
ATOM 10428 N N . VAL B 1 603 ? 8 17.953 26.906 1 92.56 603 VAL B N 1
ATOM 10429 C CA . VAL B 1 603 ? 7.695 19.156 27.672 1 92.56 603 VAL B CA 1
ATOM 10430 C C . VAL B 1 603 ? 6.715 18.828 28.781 1 92.56 603 VAL B C 1
ATOM 10432 O O . VAL B 1 603 ? 5.66 18.234 28.547 1 92.56 603 VAL B O 1
ATOM 10435 N N . CYS B 1 604 ? 7.035 19.188 30 1 89.69 604 CYS B N 1
ATOM 10436 C CA . CYS B 1 604 ? 6.18 18.938 31.141 1 89.69 604 CYS B CA 1
ATOM 10437 C C . CYS B 1 604 ? 6.227 20.094 32.125 1 89.69 604 CYS B C 1
ATOM 10439 O O . CYS B 1 604 ? 6.977 21.047 31.938 1 89.69 604 CYS B O 1
ATOM 10441 N N . SER B 1 605 ? 5.285 20.078 32.969 1 88.5 605 SER B N 1
ATOM 10442 C CA . SER B 1 605 ? 5.254 21.031 34.062 1 88.5 605 SER B CA 1
ATOM 10443 C C . SER B 1 605 ? 5.367 20.328 35.438 1 88.5 605 SER B C 1
ATOM 10445 O O . SER B 1 605 ? 4.805 19.25 35.625 1 88.5 605 SER B O 1
ATOM 10447 N N . VAL B 1 606 ? 6.25 20.891 36.188 1 81.5 606 VAL B N 1
ATOM 10448 C CA . VAL B 1 606 ? 6.43 20.344 37.531 1 81.5 606 VAL B CA 1
ATOM 10449 C C . VAL B 1 606 ? 5.98 21.375 38.562 1 81.5 606 VAL B C 1
ATOM 10451 O O . VAL B 1 606 ? 6.207 22.578 38.406 1 81.5 606 VAL B O 1
ATOM 10454 N N . GLY B 1 607 ? 5.09 20.953 39.5 1 77.38 607 GLY B N 1
ATOM 10455 C CA . GLY B 1 607 ? 4.641 21.844 40.531 1 77.38 607 GLY B CA 1
ATOM 10456 C C . GLY B 1 607 ? 3.15 21.766 40.812 1 77.38 607 GLY B C 1
ATOM 10457 O O . GLY B 1 607 ? 2.549 20.688 40.656 1 77.38 607 GLY B O 1
ATOM 10458 N N . HIS B 1 608 ? 2.604 22.953 41.25 1 76.88 608 HIS B N 1
ATOM 10459 C CA . HIS B 1 608 ? 1.204 22.953 41.656 1 76.88 608 HIS B CA 1
ATOM 10460 C C . HIS B 1 608 ? 0.303 23.469 40.531 1 76.88 608 HIS B C 1
ATOM 10462 O O . HIS B 1 608 ? -0.882 23.125 40.469 1 76.88 608 HIS B O 1
ATOM 10468 N N . LYS B 1 609 ? 0.905 24.281 39.688 1 79.06 609 LYS B N 1
ATOM 10469 C CA . LYS B 1 609 ? 0.111 24.812 38.562 1 79.06 609 LYS B CA 1
ATOM 10470 C C . LYS B 1 609 ? 0.319 24 37.312 1 79.06 609 LYS B C 1
ATOM 10472 O O . LYS B 1 609 ? 1.434 23.547 37.031 1 79.06 609 LYS B O 1
ATOM 10477 N N . THR B 1 610 ? -0.728 23.688 36.656 1 79.31 610 THR B N 1
ATOM 10478 C CA . THR B 1 610 ? -0.646 22.875 35.438 1 79.31 610 THR B CA 1
ATOM 10479 C C . THR B 1 610 ? 0.051 23.656 34.312 1 79.31 610 THR B C 1
ATOM 10481 O O . THR B 1 610 ? 0.724 23.062 33.469 1 79.31 610 THR B O 1
ATOM 10484 N N . LEU B 1 611 ? 0.184 25 34.281 1 84.44 611 LEU B N 1
ATOM 10485 C CA . LEU B 1 611 ? 0.809 25.891 33.312 1 84.44 611 LEU B CA 1
ATOM 10486 C C . LEU B 1 611 ? 0.612 25.359 31.891 1 84.44 611 LEU B C 1
ATOM 10488 O O . LEU B 1 611 ? 1.572 25.25 31.125 1 84.44 611 LEU B O 1
ATOM 10492 N N . LEU B 1 612 ? -0.593 25 31.547 1 87.12 612 LEU B N 1
ATOM 10493 C CA . LEU B 1 612 ? -0.895 24.344 30.266 1 87.12 612 LEU B CA 1
ATOM 10494 C C . LEU B 1 612 ? -0.634 25.281 29.109 1 87.12 612 LEU B C 1
ATOM 10496 O O . LEU B 1 612 ? -0.058 24.875 28.094 1 87.12 612 LEU B O 1
ATOM 10500 N N . LYS B 1 613 ? -1.022 26.5 29.188 1 88.12 613 LYS B N 1
ATOM 10501 C CA . LYS B 1 613 ? -0.845 27.469 28.094 1 88.12 613 LYS B CA 1
ATOM 10502 C C . LYS B 1 613 ? 0.634 27.719 27.828 1 88.12 613 LYS B C 1
ATOM 10504 O O . LYS B 1 613 ? 1.053 27.828 26.672 1 88.12 613 LYS B O 1
ATOM 10509 N N . GLU B 1 614 ? 1.443 27.734 28.891 1 89.25 614 GLU B N 1
ATOM 10510 C CA . GLU B 1 614 ? 2.881 27.953 28.734 1 89.25 614 GLU B CA 1
ATOM 10511 C C . GLU B 1 614 ? 3.553 26.734 28.094 1 89.25 614 GLU B C 1
ATOM 10513 O O . GLU B 1 614 ? 4.457 26.891 27.266 1 89.25 614 GLU B O 1
ATOM 10518 N N . ARG B 1 615 ? 3.109 25.594 28.516 1 90.81 615 ARG B N 1
ATOM 10519 C CA . ARG B 1 615 ? 3.633 24.375 27.922 1 90.81 615 ARG B CA 1
ATOM 10520 C C . ARG B 1 615 ? 3.379 24.344 26.422 1 90.81 615 ARG B C 1
ATOM 10522 O O . ARG B 1 615 ? 4.25 23.938 25.656 1 90.81 615 ARG B O 1
ATOM 10529 N N . LEU B 1 616 ? 2.178 24.766 26.062 1 93.69 616 LEU B N 1
ATOM 10530 C CA . LEU B 1 616 ? 1.805 24.766 24.641 1 93.69 616 LEU B CA 1
ATOM 10531 C C . LEU B 1 616 ? 2.621 25.781 23.859 1 93.69 616 LEU B C 1
ATOM 10533 O O . LEU B 1 616 ? 3.012 25.531 22.719 1 93.69 616 LEU B O 1
ATOM 10537 N N . ARG B 1 617 ? 2.941 26.875 24.469 1 91.69 617 ARG B N 1
ATOM 10538 C CA . ARG B 1 617 ? 3.77 27.891 23.828 1 91.69 617 ARG B CA 1
ATOM 10539 C C . ARG B 1 617 ? 5.191 27.375 23.609 1 91.69 617 ARG B C 1
ATOM 10541 O O . ARG B 1 617 ? 5.801 27.641 22.562 1 91.69 617 ARG B O 1
ATOM 10548 N N . VAL B 1 618 ? 5.656 26.625 24.578 1 92.81 618 VAL B N 1
ATOM 10549 C CA . VAL B 1 618 ? 7.012 26.078 24.516 1 92.81 618 VAL B CA 1
ATOM 10550 C C . VAL B 1 618 ? 7.094 25.031 23.391 1 92.81 618 VAL B C 1
ATOM 10552 O O . VAL B 1 618 ? 8 25.094 22.562 1 92.81 618 VAL B O 1
ATOM 10555 N N . VAL B 1 619 ? 6.176 24.188 23.375 1 93.94 619 VAL B N 1
ATOM 10556 C CA . VAL B 1 619 ? 6.246 23.094 22.422 1 93.94 619 VAL B CA 1
ATOM 10557 C C . VAL B 1 619 ? 6.059 23.625 21 1 93.94 619 VAL B C 1
ATOM 10559 O O . VAL B 1 619 ? 6.66 23.125 20.047 1 93.94 619 VAL B O 1
ATOM 10562 N N . LYS B 1 620 ? 5.242 24.609 20.891 1 93.62 620 LYS B N 1
ATOM 10563 C CA . LYS B 1 620 ? 5.031 25.219 19.594 1 93.62 620 LYS B CA 1
ATOM 10564 C C . LYS B 1 620 ? 6.336 25.766 19.016 1 93.62 620 LYS B C 1
ATOM 10566 O O . LYS B 1 620 ? 6.605 25.641 17.828 1 93.62 620 LYS B O 1
ATOM 10571 N N . GLU B 1 621 ? 7.09 26.391 19.844 1 93.19 621 GLU B N 1
ATOM 10572 C CA . GLU B 1 621 ? 8.375 26.938 19.406 1 93.19 621 GLU B CA 1
ATOM 10573 C C . GLU B 1 621 ? 9.328 25.812 18.969 1 93.19 621 GLU B C 1
ATOM 10575 O O . GLU B 1 621 ? 10.086 25.984 18.016 1 93.19 621 GLU B O 1
ATOM 10580 N N . LEU B 1 622 ? 9.227 24.766 19.688 1 94.31 622 LEU B N 1
ATOM 10581 C CA . LEU B 1 622 ? 10.062 23.625 19.344 1 94.31 622 LEU B CA 1
ATOM 10582 C C . LEU B 1 622 ? 9.656 23.047 18 1 94.31 622 LEU B C 1
ATOM 10584 O O . LEU B 1 622 ? 10.508 22.766 17.156 1 94.31 622 LEU B O 1
ATOM 10588 N N . TRP B 1 623 ? 8.367 22.922 17.781 1 93.88 623 TRP B N 1
ATOM 10589 C CA . TRP B 1 623 ? 7.867 22.391 16.516 1 93.88 623 TRP B CA 1
ATOM 10590 C C . TRP B 1 623 ? 8.227 23.328 15.367 1 93.88 623 TRP B C 1
ATOM 10592 O O . TRP B 1 623 ? 8.625 22.875 14.289 1 93.88 623 TRP B O 1
ATOM 10602 N N . ALA B 1 624 ? 8.055 24.547 15.602 1 91.31 624 ALA B N 1
ATOM 10603 C CA . ALA B 1 624 ? 8.344 25.547 14.57 1 91.31 624 ALA B CA 1
ATOM 10604 C C . ALA B 1 624 ? 9.805 25.5 14.148 1 91.31 624 ALA B C 1
ATOM 10606 O O . ALA B 1 624 ? 10.141 25.812 13.008 1 91.31 624 ALA B O 1
ATOM 10607 N N . ALA B 1 625 ? 10.688 25.062 15.062 1 92.06 625 ALA B N 1
ATOM 10608 C CA . ALA B 1 625 ? 12.117 24.953 14.789 1 92.06 625 ALA B CA 1
ATOM 10609 C C . ALA B 1 625 ? 12.469 23.625 14.141 1 92.06 625 ALA B C 1
ATOM 10611 O O . ALA B 1 625 ? 13.633 23.344 13.844 1 92.06 625 ALA B O 1
ATOM 10612 N N . GLY B 1 626 ? 11.484 22.812 13.977 1 91.38 626 GLY B N 1
ATOM 10613 C CA . GLY B 1 626 ? 11.711 21.531 13.32 1 91.38 626 GLY B CA 1
ATOM 10614 C C . GLY B 1 626 ? 12.195 20.453 14.273 1 91.38 626 GLY B C 1
ATOM 10615 O O . GLY B 1 626 ? 12.734 19.438 13.844 1 91.38 626 GLY B O 1
ATOM 10616 N N . LEU B 1 627 ? 12.07 20.688 15.523 1 93.81 627 LEU B N 1
ATOM 10617 C CA . LEU B 1 627 ? 12.492 19.703 16.516 1 93.81 627 LEU B CA 1
ATOM 10618 C C . LEU B 1 627 ? 11.352 18.75 16.844 1 93.81 627 LEU B C 1
ATOM 10620 O O . LEU B 1 627 ? 10.195 19.172 16.922 1 93.81 627 LEU B O 1
ATOM 10624 N N . ARG B 1 628 ? 11.648 17.547 17.078 1 94.69 628 ARG B N 1
ATOM 10625 C CA . ARG B 1 628 ? 10.648 16.547 17.453 1 94.69 628 ARG B CA 1
ATOM 10626 C C . ARG B 1 628 ? 10.375 16.578 18.953 1 94.69 628 ARG B C 1
ATOM 10628 O O . ARG B 1 628 ? 11.242 16.219 19.75 1 94.69 628 ARG B O 1
ATOM 10635 N N . ALA B 1 629 ? 9.172 16.969 19.234 1 95.31 629 ALA B N 1
ATOM 10636 C CA . ALA B 1 629 ? 8.844 17.156 20.656 1 95.31 629 ALA B CA 1
ATOM 10637 C C . ALA B 1 629 ? 7.418 16.703 20.953 1 95.31 629 ALA B C 1
ATOM 10639 O O . ALA B 1 629 ? 6.574 16.656 20.062 1 95.31 629 ALA B O 1
ATOM 10640 N N . GLU B 1 630 ? 7.191 16.312 22.172 1 92.62 630 GLU B N 1
ATOM 10641 C CA . GLU B 1 630 ? 5.867 15.93 22.656 1 92.62 630 GLU B CA 1
ATOM 10642 C C . GLU B 1 630 ? 5.527 16.641 23.969 1 92.62 630 GLU B C 1
ATOM 10644 O O . GLU B 1 630 ? 6.414 16.922 24.766 1 92.62 630 GLU B O 1
ATOM 10649 N N . VAL B 1 631 ? 4.273 16.906 24.062 1 90.88 631 VAL B N 1
ATOM 10650 C CA . VAL B 1 631 ? 3.783 17.516 25.297 1 90.88 631 VAL B CA 1
ATOM 10651 C C . VAL B 1 631 ? 2.904 16.516 26.047 1 90.88 631 VAL B C 1
ATOM 10653 O O . VAL B 1 631 ? 2.127 15.773 25.438 1 90.88 631 VAL B O 1
ATOM 10656 N N . PHE B 1 632 ? 3.062 16.453 27.344 1 84.88 632 PHE B N 1
ATOM 10657 C CA . PHE B 1 632 ? 2.188 15.609 28.141 1 84.88 632 PHE B CA 1
ATOM 10658 C C . PHE B 1 632 ? 0.797 16.219 28.25 1 84.88 632 PHE B C 1
ATOM 10660 O O . PHE B 1 632 ? 0.658 17.406 28.578 1 84.88 632 PHE B O 1
ATOM 10667 N N . TYR B 1 633 ? -0.133 15.383 28.016 1 81.06 633 TYR B N 1
ATOM 10668 C CA . TYR B 1 633 ? -1.508 15.875 27.984 1 81.06 633 TYR B CA 1
ATOM 10669 C C . TYR B 1 633 ? -2.082 15.977 29.391 1 81.06 633 TYR B C 1
ATOM 10671 O O . TYR B 1 633 ? -2.986 16.781 29.641 1 81.06 633 TYR B O 1
ATOM 10679 N N . ASP B 1 634 ? -1.56 15.148 30.266 1 74.62 634 ASP B N 1
ATOM 10680 C CA . ASP B 1 634 ? -2.076 15.133 31.625 1 74.62 634 ASP B CA 1
ATOM 10681 C C . ASP B 1 634 ? -1.552 16.328 32.438 1 74.62 634 ASP B C 1
ATOM 10683 O O . ASP B 1 634 ? -0.555 16.938 32.031 1 74.62 634 ASP B O 1
ATOM 10687 N N . SER B 1 635 ? -2.316 16.797 33.438 1 65.38 635 SER B N 1
ATOM 10688 C CA . SER B 1 635 ? -2.082 18 34.219 1 65.38 635 SER B CA 1
ATOM 10689 C C . SER B 1 635 ? -0.738 17.953 34.938 1 65.38 635 SER B C 1
ATOM 10691 O O . SER B 1 635 ? 0.139 18.781 34.688 1 65.38 635 SER B O 1
ATOM 10693 N N . VAL B 1 636 ? -0.661 17.281 36.062 1 64.25 636 VAL B N 1
ATOM 10694 C CA . VAL B 1 636 ? 0.545 17.375 36.875 1 64.25 636 VAL B CA 1
ATOM 10695 C C . VAL B 1 636 ? 1.282 16.031 36.875 1 64.25 636 VAL B C 1
ATOM 10697 O O . VAL B 1 636 ? 0.665 14.984 37.031 1 64.25 636 VAL B O 1
ATOM 10700 N N . GLN B 1 637 ? 2.496 16.109 36.312 1 67 637 GLN B N 1
ATOM 10701 C CA . GLN B 1 637 ? 3.289 14.891 36.281 1 67 637 GLN B CA 1
ATOM 10702 C C . GLN B 1 637 ? 4.352 14.891 37.375 1 67 637 GLN B C 1
ATOM 10704 O O . GLN B 1 637 ? 4.793 15.945 37.812 1 67 637 GLN B O 1
ATOM 10709 N N . ASN B 1 638 ? 4.527 13.719 37.875 1 80.75 638 ASN B N 1
ATOM 10710 C CA . ASN B 1 638 ? 5.672 13.477 38.719 1 80.75 638 ASN B CA 1
ATOM 10711 C C . ASN B 1 638 ? 6.961 13.312 37.938 1 80.75 638 ASN B C 1
ATOM 10713 O O . ASN B 1 638 ? 6.965 12.664 36.875 1 80.75 638 ASN B O 1
ATOM 10717 N N . LEU B 1 639 ? 7.953 14.125 38.406 1 82.88 639 LEU B N 1
ATOM 10718 C CA . LEU B 1 639 ? 9.234 14.125 37.688 1 82.88 639 LEU B CA 1
ATOM 10719 C C . LEU B 1 639 ? 9.773 12.703 37.531 1 82.88 639 LEU B C 1
ATOM 10721 O O . LEU B 1 639 ? 10.383 12.375 36.531 1 82.88 639 LEU B O 1
ATOM 10725 N N . GLU B 1 640 ? 9.5 11.867 38.5 1 84.81 640 GLU B N 1
ATOM 10726 C CA . GLU B 1 640 ? 9.969 10.484 38.438 1 84.81 640 GLU B CA 1
ATOM 10727 C C . GLU B 1 640 ? 9.273 9.711 37.312 1 84.81 640 GLU B C 1
ATOM 10729 O O . GLU B 1 640 ? 9.898 8.914 36.625 1 84.81 640 GLU B O 1
ATOM 10734 N N . GLU B 1 641 ? 8.086 10.078 37.219 1 85.12 641 GLU B N 1
ATOM 10735 C CA . GLU B 1 641 ? 7.32 9.414 36.188 1 85.12 641 GLU B CA 1
ATOM 10736 C C . GLU B 1 641 ? 7.785 9.867 34.781 1 85.12 641 GLU B C 1
ATOM 10738 O O . GLU B 1 641 ? 7.812 9.062 33.844 1 85.12 641 GLU B O 1
ATOM 10743 N N . VAL B 1 642 ? 8.141 11.094 34.781 1 87.62 642 VAL B N 1
ATOM 10744 C CA . VAL B 1 642 ? 8.617 11.641 33.5 1 87.62 642 VAL B CA 1
ATOM 10745 C C . VAL B 1 642 ? 9.961 11.008 33.156 1 87.62 642 VAL B C 1
ATOM 10747 O O . VAL B 1 642 ? 10.203 10.664 31.984 1 87.62 642 VAL B O 1
ATOM 10750 N N . HIS B 1 643 ? 10.781 10.844 34.125 1 86.75 643 HIS B N 1
ATOM 10751 C CA . HIS B 1 643 ? 12.078 10.219 33.906 1 86.75 643 HIS B CA 1
ATOM 10752 C C . HIS B 1 643 ? 11.922 8.766 33.469 1 86.75 643 HIS B C 1
ATOM 10754 O O . HIS B 1 643 ? 12.648 8.289 32.594 1 86.75 643 HIS B O 1
ATOM 10760 N N . MET B 1 644 ? 11.047 8.172 34.094 1 85.25 644 MET B N 1
ATOM 10761 C CA . MET B 1 644 ? 10.781 6.785 33.719 1 85.25 644 MET B CA 1
ATOM 10762 C C . MET B 1 644 ? 10.273 6.684 32.281 1 85.25 644 MET B C 1
ATOM 10764 O O . MET B 1 644 ? 10.672 5.785 31.547 1 85.25 644 MET B O 1
ATOM 10768 N N . TYR B 1 645 ? 9.414 7.617 32.031 1 86 645 TYR B N 1
ATOM 10769 C CA . TYR B 1 645 ? 8.898 7.68 30.672 1 86 645 TYR B CA 1
ATOM 10770 C C . TYR B 1 645 ? 10.023 7.902 29.672 1 86 645 TYR B C 1
ATOM 10772 O O . TYR B 1 645 ? 10.078 7.23 28.625 1 86 645 TYR B O 1
ATOM 10780 N N . CYS B 1 646 ? 10.883 8.758 29.938 1 86.94 646 CYS B N 1
ATOM 10781 C CA . CYS B 1 646 ? 11.984 9.078 29.047 1 86.94 646 CYS B CA 1
ATOM 10782 C C . CYS B 1 646 ? 12.945 7.902 28.906 1 86.94 646 CYS B C 1
ATOM 10784 O O . CYS B 1 646 ? 13.477 7.652 27.828 1 86.94 646 CYS B O 1
ATOM 10786 N N . ARG B 1 647 ? 13.086 7.191 29.922 1 83 647 ARG B N 1
ATOM 10787 C CA . ARG B 1 647 ? 13.961 6.023 29.891 1 83 647 ARG B CA 1
ATOM 10788 C C . ARG B 1 647 ? 13.344 4.91 29.047 1 83 647 ARG B C 1
ATOM 10790 O O . ARG B 1 647 ? 14.047 4.238 28.297 1 83 647 ARG B O 1
ATOM 10797 N N . ASN B 1 648 ? 12.109 4.809 29.141 1 81.44 648 ASN B N 1
ATOM 10798 C CA . ASN B 1 648 ? 11.406 3.748 28.438 1 81.44 648 ASN B CA 1
ATOM 10799 C C . ASN B 1 648 ? 11.359 4.012 26.938 1 81.44 648 ASN B C 1
ATOM 10801 O O . ASN B 1 648 ? 11.367 3.076 26.125 1 81.44 648 ASN B O 1
ATOM 10805 N N . TYR B 1 649 ? 11.344 5.27 26.594 1 84.81 649 TYR B N 1
ATOM 10806 C CA . TYR B 1 649 ? 11.172 5.598 25.188 1 84.81 649 TYR B CA 1
ATOM 10807 C C . TYR B 1 649 ? 12.438 6.238 24.609 1 84.81 649 TYR B C 1
ATOM 10809 O O . TYR B 1 649 ? 12.43 6.75 23.5 1 84.81 649 TYR B O 1
ATOM 10817 N N . ASP B 1 650 ? 13.477 6.23 25.375 1 84.75 650 ASP B N 1
ATOM 10818 C CA . ASP B 1 650 ? 14.797 6.699 24.984 1 84.75 650 ASP B CA 1
ATOM 10819 C C . ASP B 1 650 ? 14.75 8.164 24.531 1 84.75 650 ASP B C 1
ATOM 10821 O O . ASP B 1 650 ? 15.219 8.5 23.438 1 84.75 650 ASP B O 1
ATOM 10825 N N . ILE B 1 651 ? 14.047 8.977 25.344 1 89.19 651 ILE B N 1
ATOM 10826 C CA . ILE B 1 651 ? 13.984 10.414 25.094 1 89.19 651 ILE B CA 1
ATOM 10827 C C . ILE B 1 651 ? 15.164 11.102 25.781 1 89.19 651 ILE B C 1
ATOM 10829 O O . ILE B 1 651 ? 15.414 10.875 26.969 1 89.19 651 ILE B O 1
ATOM 10833 N N . THR B 1 652 ? 15.758 12.008 25.141 1 88.5 652 THR B N 1
ATOM 10834 C CA . THR B 1 652 ? 17.031 12.539 25.594 1 88.5 652 THR B CA 1
ATOM 10835 C C . THR B 1 652 ? 16.828 13.797 26.438 1 88.5 652 THR B C 1
ATOM 10837 O O . THR B 1 652 ? 17.531 14.008 27.422 1 88.5 652 THR B O 1
ATOM 10840 N N . TYR B 1 653 ? 15.867 14.664 26.078 1 93 653 TYR B N 1
ATOM 10841 C CA . TYR B 1 653 ? 15.773 15.969 26.734 1 93 653 TYR B CA 1
ATOM 10842 C C . TYR B 1 653 ? 14.391 16.172 27.328 1 93 653 TYR B C 1
ATOM 10844 O O . TYR B 1 653 ? 13.383 15.789 26.734 1 93 653 TYR B O 1
ATOM 10852 N N . ILE B 1 654 ? 14.375 16.734 28.531 1 93.06 654 ILE B N 1
ATOM 10853 C CA . ILE B 1 654 ? 13.141 17.094 29.219 1 93.06 654 ILE B CA 1
ATOM 10854 C C . ILE B 1 654 ? 13.117 18.609 29.453 1 93.06 654 ILE B C 1
ATOM 10856 O O . ILE B 1 654 ? 14.047 19.172 30.031 1 93.06 654 ILE B O 1
ATOM 10860 N N . VAL B 1 655 ? 12.148 19.25 28.938 1 93.62 655 VAL B N 1
ATOM 10861 C CA . VAL B 1 655 ? 11.922 20.672 29.219 1 93.62 655 VAL B CA 1
ATOM 10862 C C . VAL B 1 655 ? 10.859 20.828 30.297 1 93.62 655 VAL B C 1
ATOM 10864 O O . VAL B 1 655 ? 9.688 20.547 30.078 1 93.62 655 VAL B O 1
ATOM 10867 N N . CYS B 1 656 ? 11.227 21.297 31.391 1 91.12 656 CYS B N 1
ATOM 10868 C CA . CYS B 1 656 ? 10.359 21.391 32.562 1 91.12 656 CYS B CA 1
ATOM 10869 C C . CYS B 1 656 ? 10.031 22.844 32.875 1 91.12 656 CYS B C 1
ATOM 10871 O O . CYS B 1 656 ? 10.93 23.688 32.969 1 91.12 656 CYS B O 1
ATOM 10873 N N . LEU B 1 657 ? 8.719 23.047 32.969 1 90 657 LEU B N 1
ATOM 10874 C CA . LEU B 1 657 ? 8.25 24.359 33.438 1 90 657 LEU B CA 1
ATOM 10875 C C . LEU B 1 657 ? 7.887 24.312 34.906 1 90 657 LEU B C 1
ATOM 10877 O O . LEU B 1 657 ? 7.25 23.359 35.375 1 90 657 LEU B O 1
ATOM 10881 N N . LYS B 1 658 ? 8.391 25.125 35.688 1 84.62 658 LYS B N 1
ATOM 10882 C CA . LYS B 1 658 ? 8.102 25.203 37.125 1 84.62 658 LYS B CA 1
ATOM 10883 C C . LYS B 1 658 ? 7.426 26.531 37.469 1 84.62 658 LYS B C 1
ATOM 10885 O O . LYS B 1 658 ? 7.672 27.547 36.812 1 84.62 658 LYS B O 1
ATOM 10890 N N . ASP B 1 659 ? 6.691 26.406 38.594 1 79.62 659 ASP B N 1
ATOM 10891 C CA . ASP B 1 659 ? 5.969 27.578 39.094 1 79.62 659 ASP B CA 1
ATOM 10892 C C . ASP B 1 659 ? 6.934 28.688 39.469 1 79.62 659 ASP B C 1
ATOM 10894 O O . ASP B 1 659 ? 7.91 28.453 40.188 1 79.62 659 ASP B O 1
ATOM 10898 N N . GLY B 1 660 ? 6.879 29.797 38.906 1 73.62 660 GLY B N 1
ATOM 10899 C CA . GLY B 1 660 ? 7.664 30.938 39.375 1 73.62 660 GLY B CA 1
ATOM 10900 C C . GLY B 1 660 ? 8.859 31.219 38.469 1 73.62 660 GLY B C 1
ATOM 10901 O O . GLY B 1 660 ? 9.562 32.219 38.688 1 73.62 660 GLY B O 1
ATOM 10902 N N . ASP B 1 661 ? 9.164 30.297 37.656 1 73.81 661 ASP B N 1
ATOM 10903 C CA . ASP B 1 661 ? 10.375 30.484 36.844 1 73.81 661 ASP B CA 1
ATOM 10904 C C . ASP B 1 661 ? 10.164 31.562 35.781 1 73.81 661 ASP B C 1
ATOM 10906 O O . ASP B 1 661 ? 11.07 31.844 35 1 73.81 661 ASP B O 1
ATOM 10910 N N . GLY B 1 662 ? 9.484 32.531 36 1 67.94 662 GLY B N 1
ATOM 10911 C CA . GLY B 1 662 ? 9.281 33.75 35.25 1 67.94 662 GLY B CA 1
ATOM 10912 C C . GLY B 1 662 ? 9.852 33.688 33.844 1 67.94 662 GLY B C 1
ATOM 10913 O O . GLY B 1 662 ? 10.82 34.406 33.531 1 67.94 662 GLY B O 1
ATOM 10914 N N . GLY B 1 663 ? 9.414 32.938 32.812 1 79 663 GLY B N 1
ATOM 10915 C CA . GLY B 1 663 ? 9.844 33.031 31.422 1 79 663 GLY B CA 1
ATOM 10916 C C . GLY B 1 663 ? 11 32.094 31.109 1 79 663 GLY B C 1
ATOM 10917 O O . GLY B 1 663 ? 11.539 32.125 30 1 79 663 GLY B O 1
ATOM 10918 N N . SER B 1 664 ? 11.531 31.453 32.156 1 89.25 664 SER B N 1
ATOM 10919 C CA . SER B 1 664 ? 12.617 30.5 31.938 1 89.25 664 SER B CA 1
ATOM 10920 C C . SER B 1 664 ? 12.125 29.062 32.031 1 89.25 664 SER B C 1
ATOM 10922 O O . SER B 1 664 ? 11.047 28.797 32.562 1 89.25 664 SER B O 1
ATOM 10924 N N . VAL B 1 665 ? 12.859 28.203 31.375 1 92.75 665 VAL B N 1
ATOM 10925 C CA . VAL B 1 665 ? 12.547 26.781 31.406 1 92.75 665 VAL B CA 1
ATOM 10926 C C . VAL B 1 665 ? 13.773 25.984 31.859 1 92.75 665 VAL B C 1
ATOM 10928 O O . VAL B 1 665 ? 14.906 26.453 31.719 1 92.75 665 VAL B O 1
ATOM 10931 N N . ARG B 1 666 ? 13.578 24.891 32.469 1 92.25 666 ARG B N 1
ATOM 10932 C CA . ARG B 1 666 ? 14.648 24 32.875 1 92.25 666 ARG B CA 1
ATOM 10933 C C . ARG B 1 666 ? 14.773 22.812 31.922 1 92.25 666 ARG B C 1
ATOM 10935 O O . ARG B 1 666 ? 13.797 22.094 31.688 1 92.25 666 ARG B O 1
ATOM 10942 N N . ILE B 1 667 ? 15.922 22.672 31.406 1 94.38 667 ILE B N 1
ATOM 10943 C CA . ILE B 1 667 ? 16.188 21.562 30.5 1 94.38 667 ILE B CA 1
ATOM 10944 C C . ILE B 1 667 ? 17 20.5 31.219 1 94.38 667 ILE B C 1
ATOM 10946 O O . ILE B 1 667 ? 18.047 20.781 31.797 1 94.38 667 ILE B O 1
ATOM 10950 N N . ARG B 1 668 ? 16.5 19.312 31.188 1 92.31 668 ARG B N 1
ATOM 10951 C CA . ARG B 1 668 ? 17.156 18.188 31.844 1 92.31 668 ARG B CA 1
ATOM 10952 C C . ARG B 1 668 ? 17.562 17.125 30.828 1 92.31 668 ARG B C 1
ATOM 10954 O O . ARG B 1 668 ? 16.812 16.859 29.875 1 92.31 668 ARG B O 1
ATOM 10961 N N . TRP B 1 669 ? 18.734 16.531 30.969 1 89.44 669 TRP B N 1
ATOM 10962 C CA . TRP B 1 669 ? 19.172 15.43 30.109 1 89.44 669 TRP B CA 1
ATOM 10963 C C . TRP B 1 669 ? 20.156 14.523 30.828 1 89.44 669 TRP B C 1
ATOM 10965 O O . TRP B 1 669 ? 20.641 14.867 31.922 1 89.44 669 TRP B O 1
ATOM 10975 N N . MET B 1 670 ? 20.203 13.336 30.312 1 82.12 670 MET B N 1
ATOM 10976 C CA . MET B 1 670 ? 21.109 12.383 30.938 1 82.12 670 MET B CA 1
ATOM 10977 C C . MET B 1 670 ? 22.438 12.32 30.172 1 82.12 670 MET B C 1
ATOM 10979 O O . MET B 1 670 ? 22.438 12.125 28.953 1 82.12 670 MET B O 1
ATOM 10983 N N . GLU B 1 671 ? 23.469 12.781 30.656 1 76.25 671 GLU B N 1
ATOM 10984 C CA . GLU B 1 671 ? 24.812 12.641 30.094 1 76.25 671 GLU B CA 1
ATOM 10985 C C . GLU B 1 671 ? 25.672 11.727 30.969 1 76.25 671 GLU B C 1
ATOM 10987 O O . GLU B 1 671 ? 25.922 12.023 32.125 1 76.25 671 GLU B O 1
ATOM 10992 N N . LYS B 1 672 ? 26.234 10.672 30.391 1 73.44 672 LYS B N 1
ATOM 10993 C CA . LYS B 1 672 ? 27.125 9.734 31.062 1 73.44 672 LYS B CA 1
ATOM 10994 C C . LYS B 1 672 ? 26.562 9.336 32.438 1 73.44 672 LYS B C 1
ATOM 10996 O O . LYS B 1 672 ? 27.25 9.43 33.438 1 73.44 672 LYS B O 1
ATOM 11001 N N . ASP B 1 673 ? 25.234 9.023 32.594 1 71.19 673 ASP B N 1
ATOM 11002 C CA . ASP B 1 673 ? 24.531 8.508 33.781 1 71.19 673 ASP B CA 1
ATOM 11003 C C . ASP B 1 673 ? 24.328 9.594 34.812 1 71.19 673 ASP B C 1
ATOM 11005 O O . ASP B 1 673 ? 24.109 9.297 36 1 71.19 673 ASP B O 1
ATOM 11009 N N . LYS B 1 674 ? 24.719 10.828 34.406 1 82.5 674 LYS B N 1
ATOM 11010 C CA . LYS B 1 674 ? 24.438 11.938 35.312 1 82.5 674 LYS B CA 1
ATOM 11011 C C . LYS B 1 674 ? 23.297 12.797 34.781 1 82.5 674 LYS B C 1
ATOM 11013 O O . LYS B 1 674 ? 23.188 13.039 33.594 1 82.5 674 LYS B O 1
ATOM 11018 N N . ASN B 1 675 ? 22.359 13.109 35.75 1 84.56 675 ASN B N 1
ATOM 11019 C CA . ASN B 1 675 ? 21.266 14.008 35.406 1 84.56 675 ASN B CA 1
ATOM 11020 C C . ASN B 1 675 ? 21.734 15.461 35.375 1 84.56 675 ASN B C 1
ATOM 11022 O O . ASN B 1 675 ? 22.203 16 36.375 1 84.56 675 ASN B O 1
ATOM 11026 N N . MET B 1 676 ? 21.797 16.016 34.219 1 89.69 676 MET B N 1
ATOM 11027 C CA . MET B 1 676 ? 22.156 17.406 34.031 1 89.69 676 MET B CA 1
ATOM 11028 C C . MET B 1 676 ? 20.922 18.297 33.938 1 89.69 676 MET B C 1
ATOM 11030 O O . MET B 1 676 ? 19.875 17.844 33.469 1 89.69 676 MET B O 1
ATOM 11034 N N . GLU B 1 677 ? 20.984 19.438 34.531 1 91.25 677 GLU B N 1
ATOM 11035 C CA . GLU B 1 677 ? 19.891 20.406 34.469 1 91.25 677 GLU B CA 1
ATOM 11036 C C . GLU B 1 677 ? 20.422 21.812 34.156 1 91.25 677 GLU B C 1
ATOM 11038 O O . GLU B 1 677 ? 21.484 22.203 34.688 1 91.25 677 GLU B O 1
ATOM 11043 N N . LYS B 1 678 ? 19.859 22.484 33.219 1 92.5 678 LYS B N 1
ATOM 11044 C CA . LYS B 1 678 ? 20.234 23.859 32.906 1 92.5 678 LYS B CA 1
ATOM 11045 C C . LYS B 1 678 ? 19 24.75 32.781 1 92.5 678 LYS B C 1
ATOM 11047 O O . LYS B 1 678 ? 18.031 24.375 32.125 1 92.5 678 LYS B O 1
ATOM 11052 N N . LYS B 1 679 ? 19.047 25.828 33.469 1 92.81 679 LYS B N 1
ATOM 11053 C CA . LYS B 1 679 ? 17.984 26.812 33.312 1 92.81 679 LYS B CA 1
ATOM 11054 C C . LYS B 1 679 ? 18.25 27.766 32.156 1 92.81 679 LYS B C 1
ATOM 11056 O O . LYS B 1 679 ? 19.328 28.375 32.094 1 92.81 679 LYS B O 1
ATOM 11061 N N . VAL B 1 680 ? 17.375 27.844 31.234 1 93.31 680 VAL B N 1
ATOM 11062 C CA . VAL B 1 680 ? 17.547 28.656 30.031 1 93.31 680 VAL B CA 1
ATOM 11063 C C . VAL B 1 680 ? 16.328 29.531 29.828 1 93.31 680 VAL B C 1
ATOM 11065 O O . VAL B 1 680 ? 15.203 29.141 30.172 1 93.31 680 VAL B O 1
ATOM 11068 N N . PHE B 1 681 ? 16.578 30.75 29.281 1 91.12 681 PHE B N 1
ATOM 11069 C CA . PHE B 1 681 ? 15.461 31.594 28.906 1 91.12 681 PHE B CA 1
ATOM 11070 C C . PHE B 1 681 ? 14.711 31 27.719 1 91.12 681 PHE B C 1
ATOM 11072 O O . PHE B 1 681 ? 15.312 30.359 26.859 1 91.12 681 PHE B O 1
ATOM 11079 N N . MET B 1 682 ? 13.469 31.234 27.609 1 88.25 682 MET B N 1
ATOM 11080 C CA . MET B 1 682 ? 12.602 30.672 26.578 1 88.25 682 MET B CA 1
ATOM 11081 C C . MET B 1 682 ? 13.109 31.016 25.188 1 88.25 682 MET B C 1
ATOM 11083 O O . MET B 1 682 ? 13.039 30.203 24.281 1 88.25 682 MET B O 1
ATOM 11087 N N . VAL B 1 683 ? 13.695 32.156 25.016 1 86.19 683 VAL B N 1
ATOM 11088 C CA . VAL B 1 683 ? 14.133 32.656 23.719 1 86.19 683 VAL B CA 1
ATOM 11089 C C . VAL B 1 683 ? 15.375 31.875 23.266 1 86.19 683 VAL B C 1
ATOM 11091 O O . VAL B 1 683 ? 15.602 31.688 22.078 1 86.19 683 VAL B O 1
ATOM 11094 N N . GLU B 1 684 ? 16.109 31.359 24.266 1 91.75 684 GLU B N 1
ATOM 11095 C CA . GLU B 1 684 ? 17.359 30.688 23.969 1 91.75 684 GLU B CA 1
ATOM 11096 C C . GLU B 1 684 ? 17.188 29.172 23.969 1 91.75 684 GLU B C 1
ATOM 11098 O O . GLU B 1 684 ? 18.109 28.422 23.625 1 91.75 684 GLU B O 1
ATOM 11103 N N . MET B 1 685 ? 16.062 28.781 24.344 1 92.69 685 MET B N 1
ATOM 11104 C CA . MET B 1 685 ? 15.797 27.359 24.531 1 92.69 685 MET B CA 1
ATOM 11105 C C . MET B 1 685 ? 16 26.594 23.219 1 92.69 685 MET B C 1
ATOM 11107 O O . MET B 1 685 ? 16.672 25.562 23.203 1 92.69 685 MET B O 1
ATOM 11111 N N . VAL B 1 686 ? 15.469 27.078 22.109 1 93.94 686 VAL B N 1
ATOM 11112 C CA . VAL B 1 686 ? 15.516 26.406 20.812 1 93.94 686 VAL B CA 1
ATOM 11113 C C . VAL B 1 686 ? 16.969 26.281 20.359 1 93.94 686 VAL B C 1
ATOM 11115 O O . VAL B 1 686 ? 17.391 25.203 19.922 1 93.94 686 VAL B O 1
ATOM 11118 N N . GLU B 1 687 ? 17.656 27.328 20.453 1 93 687 GLU B N 1
ATOM 11119 C CA . GLU B 1 687 ? 19.062 27.328 20.031 1 93 687 GLU B CA 1
ATOM 11120 C C . GLU B 1 687 ? 19.891 26.359 20.875 1 93 687 GLU B C 1
ATOM 11122 O O . GLU B 1 687 ? 20.75 25.656 20.344 1 93 687 GLU B O 1
ATOM 11127 N N . PHE B 1 688 ? 19.672 26.391 22.219 1 93.44 688 PHE B N 1
ATOM 11128 C CA . PHE B 1 688 ? 20.391 25.5 23.125 1 93.44 688 PHE B CA 1
ATOM 11129 C C . PHE B 1 688 ? 20.156 24.047 22.734 1 93.44 688 PHE B C 1
ATOM 11131 O O . PHE B 1 688 ? 21.109 23.25 22.641 1 93.44 688 PHE B O 1
ATOM 11138 N N . LEU B 1 689 ? 18.969 23.703 22.469 1 93.25 689 LEU B N 1
ATOM 11139 C CA . LEU B 1 689 ? 18.609 22.328 22.172 1 93.25 689 LEU B CA 1
ATOM 11140 C C . LEU B 1 689 ? 19.109 21.922 20.781 1 93.25 689 LEU B C 1
ATOM 11142 O O . LEU B 1 689 ? 19.5 20.766 20.578 1 93.25 689 LEU B O 1
ATOM 11146 N N . GLN B 1 690 ? 19.031 22.812 19.797 1 92.81 690 GLN B N 1
ATOM 11147 C CA . GLN B 1 690 ? 19.562 22.531 18.469 1 92.81 690 GLN B CA 1
ATOM 11148 C C . GLN B 1 690 ? 21.062 22.219 18.531 1 92.81 690 GLN B C 1
ATOM 11150 O O . GLN B 1 690 ? 21.547 21.312 17.844 1 92.81 690 GLN B O 1
ATOM 11155 N N . GLN B 1 691 ? 21.75 22.984 19.328 1 89.75 691 GLN B N 1
ATOM 11156 C CA . GLN B 1 691 ? 23.188 22.781 19.5 1 89.75 691 GLN B CA 1
ATOM 11157 C C . GLN B 1 691 ? 23.484 21.438 20.141 1 89.75 691 GLN B C 1
ATOM 11159 O O . GLN B 1 691 ? 24.391 20.719 19.719 1 89.75 691 GLN B O 1
ATOM 11164 N N . LYS B 1 692 ? 22.703 21.141 21.109 1 89.31 692 LYS B N 1
ATOM 11165 C CA . LYS B 1 692 ? 22.922 19.875 21.828 1 89.31 692 LYS B CA 1
ATOM 11166 C C . LYS B 1 692 ? 22.594 18.688 20.938 1 89.31 692 LYS B C 1
ATOM 11168 O O . LYS B 1 692 ? 23.281 17.656 20.984 1 89.31 692 LYS B O 1
ATOM 11173 N N . LEU B 1 693 ? 21.562 18.797 20.172 1 89.19 693 LEU B N 1
ATOM 11174 C CA . LEU B 1 693 ? 21.141 17.703 19.297 1 89.19 693 LEU B CA 1
ATOM 11175 C C . LEU B 1 693 ? 22.125 17.516 18.141 1 89.19 693 LEU B C 1
ATOM 11177 O O . LEU B 1 693 ? 22.359 16.375 17.703 1 89.19 693 LEU B O 1
ATOM 11181 N N . SER B 1 694 ? 22.609 18.594 17.609 1 85.06 694 SER B N 1
ATOM 11182 C CA . SER B 1 694 ? 23.594 18.5 16.547 1 85.06 694 SER B CA 1
ATOM 11183 C C . SER B 1 694 ? 24.891 17.875 17.047 1 85.06 694 SER B C 1
ATOM 11185 O O . SER B 1 694 ? 25.578 17.156 16.312 1 85.06 694 SER B O 1
ATOM 11187 N N . ALA B 1 695 ? 25.172 18.141 18.234 1 76.69 695 ALA B N 1
ATOM 11188 C CA . ALA B 1 695 ? 26.391 17.609 18.844 1 76.69 695 ALA B CA 1
ATOM 11189 C C . ALA B 1 695 ? 26.281 16.109 19.078 1 76.69 695 ALA B C 1
ATOM 11191 O O . ALA B 1 695 ? 27.266 15.375 18.984 1 76.69 695 ALA B O 1
ATOM 11192 N N . SER B 1 696 ? 25.125 15.656 19.344 1 69.25 696 SER B N 1
ATOM 11193 C CA . SER B 1 696 ? 24.906 14.242 19.609 1 69.25 696 SER B CA 1
ATOM 11194 C C . SER B 1 696 ? 24.906 13.43 18.312 1 69.25 696 SER B C 1
ATOM 11196 O O . SER B 1 696 ? 25.188 12.234 18.328 1 69.25 696 SER B O 1
ATOM 11198 N N . LYS B 1 697 ? 24.672 14.016 17.266 1 61.81 697 LYS B N 1
ATOM 11199 C CA . LYS B 1 697 ? 24.656 13.312 15.992 1 61.81 697 LYS B CA 1
ATOM 11200 C C . LYS B 1 697 ? 26.062 13.203 15.398 1 61.81 697 LYS B C 1
ATOM 11202 O O . LYS B 1 697 ? 26.312 12.383 14.508 1 61.81 697 LYS B O 1
ATOM 11207 N N . MET B 1 698 ? 27.031 14.047 15.773 1 49.38 698 MET B N 1
ATOM 11208 C CA . MET B 1 698 ? 28.438 13.945 15.367 1 49.38 698 MET B CA 1
ATOM 11209 C C . MET B 1 698 ? 29.156 12.859 16.172 1 49.38 698 MET B C 1
ATOM 11211 O O . MET B 1 698 ? 28.922 12.711 17.375 1 49.38 698 MET B O 1
#

pLDDT: mean 80.48, std 18.06, range [20.72, 98.56]

InterPro domains:
  IPR000719 Protein kinase domain [PF00069] (1-201)
  IPR000719 Protein kinase domain [PS50011] (1-203)
  IPR000719 Protein kinase domain [SM00220] (1-203)
  IPR008271 Serine/threonine-protein kinase, active site [PS00108] (43-55)
  IPR011009 Protein kinase-like domain superfamily [SSF56112] (1-242)
  IPR024435 Histidyl tRNA synthetase-related domain [PF12745] (599-695)
  IPR036621 Anticodon-binding domain superfamily [G3DSA:3.40.50.800] (597-696)
  IPR041715 Class II Histidinyl-tRNA synthetase (HisRS)-like catalytic core domain [PF13393] (300-584)
  IPR045864 Class II Aminoacyl-tRNA synthetase/Biotinyl protein ligase (BPL) and lipoyl protein ligase (LPL) [G3DSA:3.30.930.10] (257-594)
  IPR045864 Class II Aminoacyl-tRNA synthetase/Biotinyl protein ligase (BPL) and lipoyl protein ligase (LPL) [SSF55681] (260-591)

Foldseek 3Di:
DPPADQDFLLNCLQVPLLVVVVLLLVQLLLVLVVLLLCVLLQKAQQQDDRNQWGQHPVGHTDRHDSVVIDGLPPPPPPFDPPPPPPPPPPPDDPPPPPPVLPVLVRVLLFAPVCVVVVHPDRDHNLRVLSSSLLSSVSSNDHHDPDPVVVSVQSVCCLDQVRDHDPPRPCVVLVLSVVLSCLSSHNPSVSHDRSVRVSVDVSRPPDPPVVVVVVVVVCVCLVPCVVVPVVLVVLVVVVPDDDDPVLVCAAAVVVVVDDDDPLLVLLLVVLVVLLVVLLVVVVAAEDAADFKDFDDPLCVPPPFWAWDQDSSRGIITGAQDRQLRVLLVCQVVVDAWHWHKYWDKGFTHRSDPSYGTDIATKIKTKTWHNDCPPLLVVLVQLLSVLVSQVSDPLSVVFQKAKEKFWVLLLVLLCVVLPHDPVLSVVLLVLCVVCVPPVPCSVVCCCVPSVDDDDPVSVVLSVCLQADKFALVVNCVSCVVSCPDDDSSNVSNVVGSVSVVSSVVSNVVSVRPHHYMYGSNDRDSVSFAHTMKMWMWGWDDDSNDTDTDTFKIWHKGLVSSVVSHDPVVVVRRRITMIMMMGRSVVSSVSCSVDDDRDFQFQEEEAEADDFQVVVVSVVLVVVLVVLVHGYYYDPDRHDDPVVVVVVCVVRVHAKYWYDYPPPVQWIWIWGADPNDIDIDIGGSVCPNVVVVVVVVVVVD/DPPADQDFLLNCLQVPLLVVVVLLLVQLLLVLVVLLLCVLLQKAQQQDDRNQWTQHPVGHTDRHDSVVIDGLPPPPPPFDPPPPPPPPPPPDDPPDPPPVLPVLVRVLLFAPVCVPVVHPDRDHNLRVLSSSLLRSVSSNDHHDPDPVVVSVQSVCCLDQVRDHDPPRPCVVLVLSNVLSCLSSHNDSVSHDRSVRVSVDVSRPPDPPVVVVVVVVVCVCLVPCVVVVVVLVVLVVVVPDDDDPVLVCAAAVVVVVDDDDPLLVLLLVVLVVLLVVLLVVVVAAEDAADFKDFDDPLCVPPPFWAWDQDSSRGIITGAQDRQLRVLLVCQVVVDQWHWHKYWDKGFTHRSDPSYGTDIATKIKTKTWHNDCPPLLVVLVQLLSVLVSLVSAPLSVVFQKAKEKFWVLLLVLLCVVLPHDPVLSVVLLVLCVVCVPPVPCSVVCCCPPSVDDDDPVSVVLSVCLQADKFALVVNCVSCVVSCPDDDSSNVSNVVGSVSVVSSVVSNVVSVRPHHYMYGSNDRDSVSFAHTMKMWMWGWDDDSNDTDTDTFKIWHKGLVSSVVSHDPVVVVRRRITMIMMMGRSVVSSVSCSVDDDRDFQFQEEEAEADDFQCVVVSVVLVVVLVVLVHGYYYDPDRHDDPVVVVVVCVVRVHAKYWYDYPPLVQWIWIWGADPNDIDIDIDGSVCVNVVVVVVVVVVVD

Solvent-accessible surface area (backbone atoms only — not comparable to full-atom values): 75397 Å² total; per-residue (Å²): 131,77,82,52,52,89,45,26,45,43,53,42,24,65,71,47,34,38,76,38,59,70,57,46,52,53,50,50,50,44,47,39,51,53,47,31,54,36,42,74,40,35,38,29,46,74,57,61,46,44,77,32,25,33,24,34,92,82,71,39,70,39,85,48,69,61,86,62,42,42,55,56,74,65,67,67,71,85,50,83,70,77,72,76,68,69,76,70,73,74,77,75,75,86,67,60,89,72,66,71,64,62,68,58,60,60,59,74,33,55,31,66,65,54,67,69,54,73,70,79,63,82,69,52,64,46,46,45,32,26,13,47,20,52,49,52,47,48,37,65,33,78,55,69,88,46,72,66,60,41,51,54,51,50,52,40,39,67,35,93,79,50,45,70,59,87,85,55,61,54,79,84,35,42,50,59,48,51,50,33,52,39,25,54,39,82,49,62,84,70,30,56,49,51,65,52,48,72,69,33,83,64,43,72,70,57,60,71,68,52,52,52,44,50,49,46,44,43,53,32,53,77,35,51,73,58,43,64,62,32,48,48,47,40,50,49,61,70,63,54,74,78,53,71,62,52,56,59,51,22,51,40,76,67,34,66,50,66,89,52,68,58,60,40,47,47,46,50,52,52,50,52,54,50,49,50,55,44,29,20,59,31,28,40,69,56,80,69,76,67,68,40,49,55,53,76,87,46,65,85,42,87,35,59,35,49,31,31,38,83,62,60,46,54,31,20,50,39,73,51,74,58,64,61,44,31,44,41,36,39,65,41,66,56,40,67,48,44,32,30,32,81,45,75,23,38,32,33,48,62,59,70,60,40,58,53,48,70,46,53,39,33,36,42,38,43,34,29,63,60,67,81,63,50,51,68,62,19,47,52,53,38,51,54,49,49,54,39,60,74,35,67,69,50,55,74,42,76,49,30,36,41,31,34,32,49,37,38,41,51,14,51,41,46,68,72,67,47,58,77,86,43,45,66,53,44,52,54,51,48,49,76,30,64,87,38,70,83,50,38,60,59,46,39,36,69,75,52,66,50,86,71,52,76,66,57,43,52,53,49,50,54,55,31,66,39,67,36,44,63,70,58,49,56,59,68,42,41,68,48,46,69,39,85,65,68,28,12,54,30,31,49,49,30,52,50,52,49,50,53,28,52,52,50,24,52,42,45,60,45,80,56,51,71,30,34,25,51,53,63,63,67,63,73,80,47,37,51,41,50,33,40,36,32,31,31,73,44,78,52,77,87,38,80,43,72,48,72,47,31,40,36,31,20,29,39,64,40,23,54,72,54,42,57,78,86,58,59,83,56,79,77,38,28,34,37,35,38,40,36,48,44,61,61,53,43,55,52,46,67,73,69,54,80,70,71,43,58,30,45,33,38,40,48,30,40,68,90,59,47,58,59,61,58,50,37,40,51,50,36,55,34,42,75,71,67,37,29,34,41,70,65,67,68,58,74,52,54,70,65,55,50,50,50,50,26,63,74,50,56,36,54,36,37,40,35,38,49,79,82,46,78,70,38,35,33,40,32,34,69,55,96,92,35,84,43,74,46,81,36,47,58,88,49,41,59,60,54,50,52,53,52,54,54,55,67,75,102,129,76,82,51,53,87,45,26,45,43,52,41,25,66,69,46,35,38,76,37,59,69,57,42,53,52,51,48,50,44,47,39,50,54,47,32,54,35,42,76,42,35,38,29,47,74,54,60,46,45,77,33,26,33,24,35,91,81,70,40,70,40,84,49,70,60,85,62,41,43,55,56,75,65,69,64,71,86,54,84,69,79,73,76,67,71,74,69,72,74,75,73,76,83,69,60,87,72,64,71,63,62,68,56,61,61,59,73,35,54,31,67,65,57,66,67,56,74,72,81,62,83,68,53,66,45,46,47,32,25,13,47,20,53,49,52,48,50,35,64,31,76,55,69,87,47,71,66,60,41,50,54,51,50,52,39,38,67,36,92,81,52,43,73,59,88,85,55,61,52,80,84,35,42,49,60,47,52,51,32,52,38,25,55,38,81,48,60,85,69,29,55,49,52,66,52,49,71,70,33,82,62,44,73,69,56,60,73,66,52,52,52,44,50,51,46,44,43,54,31,53,77,35,52,70,58,44,64,60,32,48,48,47,41,49,48,60,70,63,55,74,79,53,70,63,52,56,59,51,24,50,39,77,67,34,68,49,66,88,52,69,57,62,40,46,47,45,49,51,53,50,50,53,49,49,50,56,45,29,21,59,32,29,39,69,56,82,68,77,69,67,40,49,53,52,74,89,45,66,85,42,86,35,59,38,50,30,32,39,82,61,59,47,54,30,21,50,39,72,50,74,58,64,60,43,30,43,42,36,38,66,40,64,57,40,68,48,44,32,29,34,81,45,73,24,35,31,34,48,62,59,70,60,40,59,51,46,71,45,53,38,36,36,42,38,44,35,30,63,61,67,79,64,50,51,69,62,20,48,51,53,37,52,54,48,50,52,40,63,74,34,67,70,50,56,73,41,75,48,30,36,40,32,34,31,48,38,37,40,51,14,52,40,45,67,72,67,47,58,76,88,45,43,66,54,45,52,55,50,48,48,76,30,65,86,38,71,83,49,37,62,57,45,40,35,69,76,52,65,50,86,70,53,76,66,56,43,52,53,50,51,53,54,31,68,40,67,37,44,64,69,57,50,54,60,67,41,42,69,48,46,68,38,84,63,68,29,12,55,30,31,47,48,29,52,50,53,51,50,52,28,52,52,50,24,51,42,44,60,46,82,56,52,68,29,36,23,50,53,65,63,68,63,72,79,47,37,53,41,50,34,39,36,32,30,32,74,43,77,52,82,88,36,80,43,74,48,73,47,32,42,37,32,20,30,38,63,39,23,55,72,55,43,57,77,87,57,61,83,56,80,76,36,28,35,36,36,38,41,36,48,43,61,60,52,44,55,49,45,67,74,69,55,81,71,69,43,59,30,46,34,38,41,48,29,41,68,88,58,47,59,59,61,59,50,36,40,52,49,36,54,36,41,75,71,67,36,29,34,40,70,64,68,67,58,74,54,54,69,65,55,50,50,50,50,27,62,75,50,56,37,55,37,36,41,36,38,48,80,82,46,79,71,37,34,34,39,33,33,70,54,96,91,35,84,44,76,46,79,37,46,59,87,48,41,60,60,53,51,52,52,53,53,56,54,67,72,102

Sequence (1396 aa):
MEYCEKSTLRNCIDNGLFKEVDRVWRLFREIIEGLNHLHDQGIIHRDLKPVNIFLDSNDHVKIGDFGLATTDILVKPPGSLFDTTMNYSTRSNSMGDTELTGNVGTALYVSPEVMATGGKFHYNQKVDSYSLGIIFFEMCYKPLTTGMERIVILTDLRSPGIKFPPDFQDVELEQQTKIIKWLLNHDPNSRPTTKELLRSDLLPPLQMEEATMNELFRSTISKPQSRSPYHRLVDALFSQPFSAVQDRTYDSDTCKVSFSPKLHLIQKSVSDCIEKVFQNHGAIKFSTPLLMPKCHLYESNEQYACFVDHSGGLVGLPCDQRVPFARFIARSNTQSMKRYCLDKVYQEKKFFGLHPKDMTECAFDIVTPSHASLIPESELLAVSSQVIHEFPTLRERNYYFRLNHTSLVKAVLLFCGIREEKHHAVQLCLRDFQHKKTMRRQSLESKCGVTFTDHSAANFFALLDFEGSYNKVSNLLRPVVKSKGQASTLAKQGLHELETIINYAESLDVKLEIKVTVGLIYNPIQYDGFIFQVLYEHRKKKRLLGDVLAAGGRYEKLIRKFKVEKDEDCGIPSAVGVSLAFEKIVSAVLDTVEVPSSHDIVVCSVGHKTLLKERLRVVKELWAAGLRAEVFYDSVQNLEEVHMYCRNYDITYIVCLKDGDGGSVRIRWMEKDKNMEKKVFMVEMVEFLQQKLSASKMMEYCEKSTLRNCIDNGLFKEVDRVWRLFREIIEGLNHLHDQGIIHRDLKPVNIFLDSNDHVKIGDFGLATTDILVKPPGSLFDTTMNYSTRSNSMGDTELTGNVGTALYVSPEVMATGGKFHYNQKVDSYSLGIIFFEMCYKPLTTGMERIVILTDLRSPGIKFPPDFQDVELEQQTKIIKWLLNHDPNSRPTTKELLRSDLLPPLQMEEATMNELFRSTISKPQSRSPYHRLVDALFSQPFSAVQDRTYDSDTCKVSFSPKLHLIQKSVSDCIEKVFQNHGAIKFSTPLLMPKCHLYESNEQYACFVDHSGGLVGLPCDQRVPFARFIARSNTQSMKRYCLDKVYQEKKFFGLHPKDMTECAFDIVTPSHASLIPESELLAVSSQVIHEFPTLRERNYYFRLNHTSLVKAVLLFCGIREEKHHAVQLCLRDFQHKKTMRRQSLESKCGVTFTDHSAANFFALLDFEGSYNKVSNLLRPVVKSKGQASTLAKQGLHELETIINYAESLDVKLEIKVTVGLIYNPIQYDGFIFQVLYEHRKKKRLLGDVLAAGGRYEKLIRKFKVEKDEDCGIPSAVGVSLAFEKIVSAVLDTVEVPSSHDIVVCSVGHKTLLKERLRVVKELWAAGLRAEVFYDSVQNLEEVHMYCRNYDITYIVCLKDGDGGSVRIRWMEKDKNMEKKVFMVEMVEFLQQKLSASKM

Organism: Lottia gigantea (NCBI:txid225164)

Secondary structure (DSSP, 8-state):
-----SEEHHHHHHTTGGG-HHHHHHHHHHHHHHHHHHHHTTEE-S---GGGEEE-TTS-EEE---TT-EETT----S--------------S---TTGGGTHHHHHTTS-HHHHHHTT-----THHHHHHHHHHHHHHHS----SHHHHHHHHHHHTSTT-PPPTTS-TTTTHHHHHHHHHHT-SSGGGSPPHHHHHH-TTS----HHHHHHHHHHHHHHH-TTSHHHHHHHHHHHHTPPP-HHHHHHTTHHHHHSPP-HHHHHHHHHHHHHHHHHHHHTT-EE----S-EEPPGGGTT-TT--EEE-TTS-EEE--SSSHHHHHHHHHHHT---EEEEEEEEEEE--SSTTSPPEEEEEEEEEEEES--SS-HHHHHHHHHHHHHHHH-HHHHTS--EEEEEEHHHHHHHHHHTT--GGGHHHHHHHHHHTTT-HHHHHHHHHHHS-----HHHHHHHHHHHH-EE-HHHHHHHTHHHHHSSSHHHHHHHHHHHHHHHHHHHHHHTT--SEEEEETT----TTT--SEEEEEEEEEEETTEEEEEEEEEEEE-HHHHHHH--GGGTTS-PPEEEEEEEEHHHHHHHHHTTS----S-SEEEEEESSS--HHHHHHHHHHHHHTT--EEE--SS---HHHHHHHHHHHT--EEEEEETT-TTEEEEEEEETTEEEEEEEEHHHHHHHHHHHHHHHH-/-----SEEHHHHHHTTGGG-HHHHHHHHHHHHHHHHHHHHTTEE-S---GGGEEE-TTS-EEE---TT-EETT----S--------------S---GGGHHHHHHHHTTS-HHHHHHTT-----THHHHHHHHHHHHHHHS----SHHHHHHHHHHHTSTT-PPPTTS-TTTTHHHHHHHHHHT-SSGGGSPPHHHHHH-TTS----HHHHHHHHHHHHHHH-TTSHHHHHHHHHHHHTPPPPHHHHHHTTHHHHHSPP-HHHHHHHHHHHHHHHHHHHHTT-EE----S-EEPPGGGTT-TT--EEE-TTS-EEE--SSSHHHHHHHHHHHT---EEEEEEEEEEE--SSTTSPPEEEEEEEEEEEES--SS-HHHHHHHHHHHHHHHH-HHHHTS--EEEEEEHHHHHHHHHHTT--GGGHHHHHHHHHHTTT-HHHHHHHHHHHS-----HHHHHHHHHHHH-EE-HHHHHHHTHHHHHSSSHHHHHHHHHHHHHHHHHHHHHHTT--SEEEEETT----TTT--SEEEEEEEEEEETTEEEEEEEEEEEE-HHHHHHH--GGGTTS-PPEEEEEEEEHHHHHHHHHTTS----S-SEEEEEESSS--HHHHHHHHHHHHHTT--EEE--SSS--HHHHHHHHHHHT--EEEEEETT-TTEEEEEEEETTEEEEEEEEHHHHHHHHHHHHHHHH-

Nearest PDB structures (foldseek):
  8t7t-assembly1_B  TM=9.315E-01  e=3.124E-45  Homo sapiens
  9c9q-assembly1_B  TM=8.775E-01  e=3.817E-31  Thermochaetoides thermophila
  9c9q-assembly1_A  TM=8.770E-01  e=1.026E-30  Thermochaetoides thermophila
  9c9r-assembly1_A  TM=8.753E-01  e=1.451E-30  Thermochaetoides thermophila
  9c9r-assembly1_B  TM=8.761E-01  e=1.524E-30  Thermochaetoides thermophila